Protein AF-0000000067987796 (afdb_homodimer)

Foldseek 3Di:
DVVPDPVVVVVVVVVVVVCCVVVVVVVVVVVVVLVVQLVLQLLLVLVVLVCLCPFLNVVVVCVVVVQDDDVVCLSPPLSSLQSNLVSVVVVLLVVLVVLQVVLVVVLCVLPVVLVVVLVCLLVVLLVVLCVLCVVLLVLLLVLVVLVSVLVVLVVVCVVCVPVCVVVVCVVVSVVVSVVSVVSNVVSVVVNVVSVVVLCVSLVVSVVVLQCVLCVVCVVCVVVPNDDPVSSVSNSVSSVSNSCSSCVCSVCVNVVSNNVSSVVSVVSSVVSSCVSQVPDDPPPPFWEAEAEAEQPPPPPPPPDPDDPPPPFTWFKWWAQWWAADPVGHTLFGGDTDIAGFLFAEEEEEDPPSCPVVVLCVQQVNGIGGHTYMYGYAHPDPPPDDDDPPPPDPPPPPPVDRPDDRSPRCPARRLEAEAAQFDDADQFFLQCLLQPPNDDPPPPPPPDDPPPPSVVVVPPPPPPVSVDDDDDPVLLCVLCVLLPNNVVCVVANGGHGDPCVVVDDRQRSLSSSLSNCLVSLGQEYEEENSCVVPDPVSVVSSLVSNVVSRHHYYYYDHDPSCLLSHQKYKYAYHDDPPDSDGRIDMDTGVNNVVVVD/DVVPPPVVVVVVVVVVVVCCVVVVVVVVVVVVVLVVQLVLQLLLVLVVLVCLCPFLNVVVVCVVVVQDDDVVCLSPPLSSLQSNLVSVVVVLLVVLVVLQVVLVVVLCVLPVVLVVVLVCLLVVLLVVLCVLCVVLLVLLLVLVVLVSVLVVLVVVCVVCVPVCVVVVCVVVSVVVSVVSVVSNVVSVVVNVVSVVVLCVSLVVSVVVLQCVLCVVCVVCVVVPNDDPVSSVSNSVSSVSNSCSSCVCSVCVNVVSNNVSSVVSVVSSVVSSCVSQVPDDPPPPFWEAEAEAEQPPPPPPPPDPDDPPPPFTWFKWWAQWWAADPVGHTLFGGDTDIDGFLFAEEEEEDPPSCPVVVLCVQQVNGIGGHTYMYGHAHPDPPPDDDDPPPDDPPPPPPVPRCPPGSDRCPARRLEAEAAQFDDADQFFQQCLLQPPNDDPPPPPPPDDPPPPSVVVVPPPPPCVSVDDDDDPVLLCVLCVLLPNNVVCVVANGGHGDPCVVVDDRQRSLSSSLSNCLVSLGQEYEEENSCVVPDPVSVVSSLVSNVVSSHHYYYYDHDPSCLLSHQKYKYAYHDDPPDSDGRIDMDTGVNNVVVVD

Radius of gyration: 37.48 Å; Cα contacts (8 Å, |Δi|>4): 1537; chains: 2; bounding box: 110×123×86 Å

pLDDT: mean 78.84, std 18.16, range [24.97, 96.38]

Structure (mmCIF, N/CA/C/O backbone):
data_AF-0000000067987796-model_v1
#
loop_
_entity.id
_entity.type
_entity.pdbx_description
1 polymer 'Variant 2, Canalicular multispecific organic anion transporter 1'
#
loop_
_atom_site.group_PDB
_atom_site.id
_atom_site.type_symbol
_atom_site.label_atom_id
_atom_site.label_alt_id
_atom_site.label_comp_id
_atom_site.label_asym_id
_atom_site.label_entity_id
_atom_site.label_seq_id
_atom_site.pdbx_PDB_ins_code
_atom_site.Cartn_x
_atom_site.Cartn_y
_atom_site.Cartn_z
_atom_site.occupancy
_atom_site.B_iso_or_equiv
_atom_site.auth_seq_id
_atom_site.auth_comp_id
_atom_site.auth_asym_id
_atom_site.auth_atom_id
_atom_site.pdbx_PDB_model_num
ATOM 1 N N . MET A 1 1 ? -7.125 -53.688 -30.578 1 60.34 1 MET A N 1
ATOM 2 C CA . MET A 1 1 ? -5.973 -53.438 -31.438 1 60.34 1 MET A CA 1
ATOM 3 C C . MET A 1 1 ? -5.125 -54.688 -31.609 1 60.34 1 MET A C 1
ATOM 5 O O . MET A 1 1 ? -4.707 -55.031 -32.719 1 60.34 1 MET A O 1
ATOM 9 N N . GLN A 1 2 ? -5.016 -55.375 -30.406 1 59.06 2 GLN A N 1
ATOM 10 C CA . GLN A 1 2 ? -4.184 -56.594 -30.5 1 59.06 2 GLN A CA 1
ATOM 11 C C . GLN A 1 2 ? -4.836 -57.656 -31.375 1 59.06 2 GLN A C 1
ATOM 13 O O . GLN A 1 2 ? -4.156 -58.312 -32.156 1 59.06 2 GLN A O 1
ATOM 18 N N . ASP A 1 3 ? -6.117 -57.719 -31.219 1 63.31 3 ASP A N 1
ATOM 19 C CA . ASP A 1 3 ? -6.82 -58.781 -31.953 1 63.31 3 ASP A CA 1
ATOM 20 C C . ASP A 1 3 ? -7.172 -58.344 -33.375 1 63.31 3 ASP A C 1
ATOM 22 O O . ASP A 1 3 ? -7.766 -59.094 -34.125 1 63.31 3 ASP A O 1
ATOM 26 N N . LYS A 1 4 ? -6.801 -57.156 -33.812 1 68.44 4 LYS A N 1
ATOM 27 C CA . LYS A 1 4 ? -7 -56.625 -35.156 1 68.44 4 LYS A CA 1
ATOM 28 C C . LYS A 1 4 ? -8.484 -56.594 -35.531 1 68.44 4 LYS A C 1
ATOM 30 O O . LYS A 1 4 ? -8.859 -56.969 -36.656 1 68.44 4 LYS A O 1
ATOM 35 N N . ASP A 1 5 ? -9.273 -56.375 -34.531 1 76.31 5 ASP A N 1
ATOM 36 C CA . ASP A 1 5 ? -10.703 -56.25 -34.781 1 76.31 5 ASP A CA 1
ATOM 37 C C . ASP A 1 5 ? -11.07 -54.781 -35.062 1 76.31 5 ASP A C 1
ATOM 39 O O . ASP A 1 5 ? -11.188 -53.969 -34.125 1 76.31 5 ASP A O 1
ATOM 43 N N . GLN A 1 6 ? -11.289 -54.531 -36.344 1 80.62 6 GLN A N 1
ATOM 44 C CA . GLN A 1 6 ? -11.531 -53.156 -36.812 1 80.62 6 GLN A CA 1
ATOM 45 C C . GLN A 1 6 ? -12.875 -52.625 -36.281 1 80.62 6 GLN A C 1
ATOM 47 O O . GLN A 1 6 ? -12.992 -51.469 -35.906 1 80.62 6 GLN A O 1
ATOM 52 N N . GLU A 1 7 ? -13.844 -53.469 -36.281 1 81.44 7 GLU A N 1
ATOM 53 C CA . GLU A 1 7 ? -15.172 -53.031 -35.875 1 81.44 7 GLU A CA 1
ATOM 54 C C . GLU A 1 7 ? -15.188 -52.688 -34.375 1 81.44 7 GLU A C 1
ATOM 56 O O . GLU A 1 7 ? -15.789 -51.688 -33.969 1 81.44 7 GLU A O 1
ATOM 61 N N . GLN A 1 8 ? -14.484 -53.438 -33.656 1 82.88 8 GLN A N 1
ATOM 62 C CA . GLN A 1 8 ? -14.422 -53.156 -32.219 1 82.88 8 GLN A CA 1
ATOM 63 C C . GLN A 1 8 ? -13.609 -51.906 -31.922 1 82.88 8 GLN A C 1
ATOM 65 O O . GLN A 1 8 ? -13.914 -51.156 -30.984 1 82.88 8 GLN A O 1
ATOM 70 N N . PHE A 1 9 ? -12.711 -51.625 -32.781 1 82.94 9 PHE A N 1
ATOM 71 C CA . PHE A 1 9 ? -11.898 -50.438 -32.625 1 82.94 9 PHE A CA 1
ATOM 72 C C . PHE A 1 9 ? -12.734 -49.188 -32.844 1 82.94 9 PHE A C 1
ATOM 74 O O . PHE A 1 9 ? -12.641 -48.219 -32.094 1 82.94 9 PHE A O 1
ATOM 81 N N . THR A 1 10 ? -13.5 -49.219 -33.906 1 82.75 10 THR A N 1
ATOM 82 C CA . THR A 1 10 ? -14.32 -48.062 -34.219 1 82.75 10 THR A CA 1
ATOM 83 C C . THR A 1 10 ? -15.375 -47.844 -33.156 1 82.75 10 THR A C 1
ATOM 85 O O . THR A 1 10 ? -15.664 -46.688 -32.812 1 82.75 10 THR A O 1
ATOM 88 N N . LYS A 1 11 ? -15.859 -48.938 -32.625 1 85.56 11 LYS A N 1
ATOM 89 C CA . LYS A 1 11 ? -16.859 -48.812 -31.562 1 85.56 11 LYS A CA 1
ATOM 90 C C . LYS A 1 11 ? -16.25 -48.219 -30.297 1 85.56 11 LYS A C 1
ATOM 92 O O . LYS A 1 11 ? -16.844 -47.375 -29.641 1 85.56 11 LYS A O 1
ATOM 97 N N . GLN A 1 12 ? -15.094 -48.656 -29.984 1 83.69 12 GLN A N 1
ATOM 98 C CA . GLN A 1 12 ? -14.422 -48.156 -28.797 1 83.69 12 GLN A CA 1
ATOM 99 C C . GLN A 1 12 ? -14.016 -46.688 -28.953 1 83.69 12 GLN A C 1
ATOM 101 O O . GLN A 1 12 ? -14.055 -45.906 -28 1 83.69 12 GLN A O 1
ATOM 106 N N . LEU A 1 13 ? -13.664 -46.375 -30.125 1 84.56 13 LEU A N 1
ATOM 107 C CA . LEU A 1 13 ? -13.297 -45 -30.406 1 84.56 13 LEU A CA 1
ATOM 108 C C . LEU A 1 13 ? -14.492 -44.062 -30.219 1 84.56 13 LEU A C 1
ATOM 110 O O . LEU A 1 13 ? -14.352 -42.969 -29.688 1 84.56 13 LEU A O 1
ATOM 114 N N . LEU A 1 14 ? -15.617 -44.594 -30.609 1 85.12 14 LEU A N 1
ATOM 115 C CA . LEU A 1 14 ? -16.828 -43.781 -30.484 1 85.12 14 LEU A CA 1
ATOM 116 C C . LEU A 1 14 ? -17.25 -43.656 -29.016 1 85.12 14 LEU A C 1
ATOM 118 O O . LEU A 1 14 ? -17.766 -42.625 -28.594 1 85.12 14 LEU A O 1
ATOM 122 N N . TYR A 1 15 ? -17 -44.688 -28.281 1 85.44 15 TYR A N 1
ATOM 123 C CA . TYR A 1 15 ? -17.297 -44.625 -26.844 1 85.44 15 TYR A CA 1
ATOM 124 C C . TYR A 1 15 ? -16.391 -43.656 -26.125 1 85.44 15 TYR A C 1
ATOM 126 O O . TYR A 1 15 ? -16.828 -42.938 -25.234 1 85.44 15 TYR A O 1
ATOM 134 N N . TYR A 1 16 ? -15.18 -43.562 -26.531 1 84.94 16 TYR A N 1
ATOM 135 C CA . TYR A 1 16 ? -14.227 -42.656 -25.922 1 84.94 16 TYR A CA 1
ATOM 136 C C . TYR A 1 16 ? -14.586 -41.219 -26.25 1 84.94 16 TYR A C 1
ATOM 138 O O . TYR A 1 16 ? -14.531 -40.344 -25.391 1 84.94 16 TYR A O 1
ATOM 146 N N . LEU A 1 17 ? -14.969 -41 -27.5 1 85.44 17 LEU A N 1
ATOM 147 C CA . LEU A 1 17 ? -15.352 -39.656 -27.906 1 85.44 17 LEU A CA 1
ATOM 148 C C . LEU A 1 17 ? -16.609 -39.219 -27.203 1 85.44 17 LEU A C 1
ATOM 150 O O . LEU A 1 17 ? -16.734 -38.031 -26.828 1 85.44 17 LEU A O 1
ATOM 154 N N . GLY A 1 18 ? -17.562 -40.156 -27.078 1 85.81 18 GLY A N 1
ATOM 155 C CA . GLY A 1 18 ? -18.766 -39.844 -26.312 1 85.81 18 GLY A CA 1
ATOM 156 C C . GLY A 1 18 ? -18.484 -39.562 -24.844 1 85.81 18 GLY A C 1
ATOM 157 O O . GLY A 1 18 ? -19.078 -38.656 -24.266 1 85.81 18 GLY A O 1
ATOM 158 N N . GLY A 1 19 ? -17.531 -40.25 -24.234 1 87.12 19 GLY A N 1
ATOM 159 C CA . GLY A 1 19 ? -17.109 -40 -22.859 1 87.12 19 GLY A CA 1
ATOM 160 C C . GLY A 1 19 ? -16.469 -38.625 -22.688 1 87.12 19 GLY A C 1
ATOM 161 O O . GLY A 1 19 ? -16.719 -37.938 -21.703 1 87.12 19 GLY A O 1
ATOM 162 N N . PHE A 1 20 ? -15.719 -38.25 -23.672 1 86.12 20 PHE A N 1
ATOM 163 C CA . PHE A 1 20 ? -15.07 -36.938 -23.609 1 86.12 20 PHE A CA 1
ATOM 164 C C . PHE A 1 20 ? -16.094 -35.812 -23.75 1 86.12 20 PHE A C 1
ATOM 166 O O . PHE A 1 20 ? -16 -34.812 -23.062 1 86.12 20 PHE A O 1
ATOM 173 N N . ALA A 1 21 ? -17 -36.031 -24.641 1 86.88 21 ALA A N 1
ATOM 174 C CA . ALA A 1 21 ? -18.031 -35 -24.891 1 86.88 21 ALA A CA 1
ATOM 175 C C . ALA A 1 21 ? -18.875 -34.781 -23.641 1 86.88 21 ALA A C 1
ATOM 177 O O . ALA A 1 21 ? -19.297 -33.656 -23.359 1 86.88 21 ALA A O 1
ATOM 178 N N . GLY A 1 22 ? -19.109 -35.844 -22.906 1 87.25 22 GLY A N 1
ATOM 179 C CA . GLY A 1 22 ? -19.875 -35.719 -21.672 1 87.25 22 GLY A CA 1
ATOM 180 C C . GLY A 1 22 ? -19.031 -35.344 -20.484 1 87.25 22 GLY A C 1
ATOM 181 O O . GLY A 1 22 ? -19.484 -34.625 -19.594 1 87.25 22 GLY A O 1
ATOM 182 N N . GLY A 1 23 ? -17.766 -35.719 -20.453 1 89.56 23 GLY A N 1
ATOM 183 C CA . GLY A 1 23 ? -16.906 -35.469 -19.312 1 89.56 23 GLY A CA 1
ATOM 184 C C . GLY A 1 23 ? -16.312 -34.094 -19.266 1 89.56 23 GLY A C 1
ATOM 185 O O . GLY A 1 23 ? -16.203 -33.5 -18.188 1 89.56 23 GLY A O 1
ATOM 186 N N . ILE A 1 24 ? -16.031 -33.531 -20.406 1 90.19 24 ILE A N 1
ATOM 187 C CA . ILE A 1 24 ? -15.352 -32.25 -20.484 1 90.19 24 ILE A CA 1
ATOM 188 C C . ILE A 1 24 ? -16.234 -31.156 -19.859 1 90.19 24 ILE A C 1
ATOM 190 O O . ILE A 1 24 ? -15.789 -30.406 -18.984 1 90.19 24 ILE A O 1
ATOM 194 N N . PRO A 1 25 ? -17.484 -31.062 -20.234 1 91 25 PRO A N 1
ATOM 195 C CA . PRO A 1 25 ? -18.312 -30.031 -19.609 1 91 25 PRO A CA 1
ATOM 196 C C . PRO A 1 25 ? -18.438 -30.203 -18.094 1 91 25 PRO A C 1
ATOM 198 O O . PRO A 1 25 ? -18.484 -29.219 -17.359 1 91 25 PRO A O 1
ATOM 201 N N . PHE A 1 26 ? -18.359 -31.406 -17.641 1 90.81 26 PHE A N 1
ATOM 202 C CA . PHE A 1 26 ? -18.469 -31.656 -16.219 1 90.81 26 PHE A CA 1
ATOM 203 C C . PHE A 1 26 ? -17.234 -31.172 -15.477 1 90.81 26 PHE A C 1
ATOM 205 O O . PHE A 1 26 ? -17.344 -30.531 -14.43 1 90.81 26 PHE A O 1
ATOM 212 N N . PHE A 1 27 ? -16.094 -31.406 -16.016 1 88.56 27 PHE A N 1
ATOM 213 C CA . PHE A 1 27 ? -14.859 -31 -15.359 1 88.56 27 PHE A CA 1
ATOM 214 C C . PHE A 1 27 ? -14.688 -29.484 -15.406 1 88.56 27 PHE A C 1
ATOM 216 O O . PHE A 1 27 ? -14.258 -28.875 -14.43 1 88.56 27 PHE A O 1
ATOM 223 N N . VAL A 1 28 ? -15.016 -28.953 -16.547 1 91.75 28 VAL A N 1
ATOM 224 C CA . VAL A 1 28 ? -14.844 -27.516 -16.703 1 91.75 28 VAL A CA 1
ATOM 225 C C . VAL A 1 28 ? -15.828 -26.781 -15.805 1 91.75 28 VAL A C 1
ATOM 227 O O . VAL A 1 28 ? -15.453 -25.797 -15.148 1 91.75 28 VAL A O 1
ATOM 230 N N . LEU A 1 29 ? -17.016 -27.297 -15.711 1 93 29 LEU A N 1
ATOM 231 C CA . LEU A 1 29 ? -18.016 -26.641 -14.875 1 93 29 LEU A CA 1
ATOM 232 C C . LEU A 1 29 ? -17.703 -26.844 -13.398 1 93 29 LEU A C 1
ATOM 234 O O . LEU A 1 29 ? -18 -25.969 -12.578 1 93 29 LEU A O 1
ATOM 238 N N . ARG A 1 30 ? -17.125 -27.922 -13.102 1 90.44 30 ARG A N 1
ATOM 239 C CA . ARG A 1 30 ? -16.688 -28.156 -11.734 1 90.44 30 ARG A CA 1
ATOM 240 C C . ARG A 1 30 ? -15.625 -27.141 -11.32 1 90.44 30 ARG A C 1
ATOM 242 O O . ARG A 1 30 ? -15.711 -26.547 -10.234 1 90.44 30 ARG A O 1
ATOM 249 N N . ASP A 1 31 ? -14.656 -26.938 -12.164 1 90.5 31 ASP A N 1
ATOM 250 C CA . ASP A 1 31 ? -13.594 -25.984 -11.867 1 90.5 31 ASP A CA 1
ATOM 251 C C . ASP A 1 31 ? -14.133 -24.562 -11.797 1 90.5 31 ASP A C 1
ATOM 253 O O . ASP A 1 31 ? -13.727 -23.781 -10.93 1 90.5 31 ASP A O 1
ATOM 257 N N . TYR A 1 32 ? -15.008 -24.312 -12.695 1 92.62 32 TYR A N 1
ATOM 258 C CA . TYR A 1 32 ? -15.664 -23.016 -12.688 1 92.62 32 TYR A CA 1
ATOM 259 C C . TYR A 1 32 ? -16.453 -22.797 -11.406 1 92.62 32 TYR A C 1
ATOM 261 O O . TYR A 1 32 ? -16.422 -21.719 -10.812 1 92.62 32 TYR A O 1
ATOM 269 N N . ALA A 1 33 ? -17.141 -23.812 -10.969 1 93.06 33 ALA A N 1
ATOM 270 C CA . ALA A 1 33 ? -17.922 -23.734 -9.742 1 93.06 33 ALA A CA 1
ATOM 271 C C . ALA A 1 33 ? -17.031 -23.531 -8.523 1 93.06 33 ALA A C 1
ATOM 273 O O . ALA A 1 33 ? -17.359 -22.781 -7.609 1 93.06 33 ALA A O 1
ATOM 274 N N . ARG A 1 34 ? -15.93 -24.172 -8.547 1 92.25 34 ARG A N 1
ATOM 275 C CA . ARG A 1 34 ? -14.977 -24.031 -7.453 1 92.25 34 ARG A CA 1
ATOM 276 C C . ARG A 1 34 ? -14.453 -22.609 -7.375 1 92.25 34 ARG A C 1
ATOM 278 O O . ARG A 1 34 ? -14.398 -22.016 -6.293 1 92.25 34 ARG A O 1
ATOM 285 N N . GLU A 1 35 ? -14.078 -22.078 -8.5 1 92.75 35 GLU A N 1
ATOM 286 C CA . GLU A 1 35 ? -13.516 -20.734 -8.539 1 92.75 35 GLU A CA 1
ATOM 287 C C . GLU A 1 35 ? -14.562 -19.688 -8.172 1 92.75 35 GLU A C 1
ATOM 289 O O . GLU A 1 35 ? -14.258 -18.703 -7.5 1 92.75 35 GLU A O 1
ATOM 294 N N . THR A 1 36 ? -15.797 -19.938 -8.609 1 92.75 36 THR A N 1
ATOM 295 C CA . THR A 1 36 ? -16.875 -19.016 -8.281 1 92.75 36 THR A CA 1
ATOM 296 C C . THR A 1 36 ? -17.203 -19.062 -6.793 1 92.75 36 THR A C 1
ATOM 298 O O . THR A 1 36 ? -17.469 -18.031 -6.172 1 92.75 36 THR A O 1
ATOM 301 N N . LEU A 1 37 ? -17.125 -20.281 -6.262 1 93.38 37 LEU A N 1
ATOM 302 C CA . LEU A 1 37 ? -17.359 -20.406 -4.828 1 93.38 37 LEU A CA 1
ATOM 303 C C . LEU A 1 37 ? -16.25 -19.719 -4.031 1 93.38 37 LEU A C 1
ATOM 305 O O . LEU A 1 37 ? -16.531 -19.109 -2.996 1 93.38 37 LEU A O 1
ATOM 309 N N . SER A 1 38 ? -15.047 -19.875 -4.508 1 94.06 38 SER A N 1
ATOM 310 C CA . SER A 1 38 ? -13.93 -19.188 -3.859 1 94.06 38 SER A CA 1
ATOM 311 C C . SER A 1 38 ? -14.102 -17.672 -3.889 1 94.06 38 SER A C 1
ATOM 313 O O . SER A 1 38 ? -13.812 -17 -2.904 1 94.06 38 SER A O 1
ATOM 315 N N . LEU A 1 39 ? -14.57 -17.219 -4.992 1 92.25 39 LEU A N 1
ATOM 316 C CA . LEU A 1 39 ? -14.789 -15.781 -5.152 1 92.25 39 LEU A CA 1
ATOM 317 C C . LEU A 1 39 ? -15.898 -15.289 -4.234 1 92.25 39 LEU A C 1
ATOM 319 O O . LEU A 1 39 ? -15.781 -14.227 -3.623 1 92.25 39 LEU A O 1
ATOM 323 N N . ARG A 1 40 ? -16.969 -16.031 -4.152 1 91.94 40 ARG A N 1
ATOM 324 C CA . ARG A 1 40 ? -18.078 -15.664 -3.273 1 91.94 40 ARG A CA 1
ATOM 325 C C . ARG A 1 40 ? -17.656 -15.719 -1.81 1 91.94 40 ARG A C 1
ATOM 327 O O . ARG A 1 40 ? -18.078 -14.875 -1.01 1 91.94 40 ARG A O 1
ATOM 334 N N . TRP A 1 41 ? -16.891 -16.703 -1.521 1 93.62 41 TRP A N 1
ATOM 335 C CA . TRP A 1 41 ? -16.375 -16.812 -0.162 1 93.62 41 TRP A CA 1
ATOM 336 C C . TRP A 1 41 ? -15.461 -15.633 0.167 1 93.62 41 TRP A C 1
ATOM 338 O O . TRP A 1 41 ? -15.516 -15.086 1.27 1 93.62 41 TRP A O 1
ATOM 348 N N . ARG A 1 42 ? -14.641 -15.289 -0.765 1 93.19 42 ARG A N 1
ATOM 349 C CA . ARG A 1 42 ? -13.766 -14.133 -0.582 1 93.19 42 ARG A CA 1
ATOM 350 C C . ARG A 1 42 ? -14.586 -12.867 -0.339 1 93.19 42 ARG A C 1
ATOM 352 O O . ARG A 1 42 ? -14.234 -12.047 0.516 1 93.19 42 ARG A O 1
ATOM 359 N N . SER A 1 43 ? -15.594 -12.719 -1.119 1 92.19 43 SER A N 1
ATOM 360 C CA . SER A 1 43 ? -16.438 -11.531 -0.99 1 92.19 43 SER A CA 1
ATOM 361 C C . SER A 1 43 ? -17.078 -11.453 0.392 1 92.19 43 SER A C 1
ATOM 363 O O . SER A 1 43 ? -17.125 -10.383 1.002 1 92.19 43 SER A O 1
ATOM 365 N N . TRP A 1 44 ? -17.516 -12.547 0.855 1 91.75 44 TRP A N 1
ATOM 366 C CA . TRP A 1 44 ? -18.141 -12.586 2.176 1 91.75 44 TRP A CA 1
ATOM 367 C C . TRP A 1 44 ? -17.109 -12.297 3.266 1 91.75 44 TRP A C 1
ATOM 369 O O . TRP A 1 44 ? -17.375 -11.516 4.184 1 91.75 44 TRP A O 1
ATOM 379 N N . MET A 1 45 ? -15.984 -12.883 3.156 1 93.31 45 MET A N 1
ATOM 380 C CA . MET A 1 45 ? -14.961 -12.719 4.18 1 93.31 45 MET A CA 1
ATOM 381 C C . MET A 1 45 ? -14.406 -11.297 4.168 1 93.31 45 MET A C 1
ATOM 383 O O . MET A 1 45 ? -14.086 -10.742 5.223 1 93.31 45 MET A O 1
ATOM 387 N N . THR A 1 46 ? -14.234 -10.789 2.996 1 93.31 46 THR A N 1
ATOM 388 C CA . THR A 1 46 ? -13.711 -9.43 2.887 1 93.31 46 THR A CA 1
ATOM 389 C C . THR A 1 46 ? -14.672 -8.43 3.539 1 93.31 46 THR A C 1
ATOM 391 O O . THR A 1 46 ? -14.242 -7.551 4.285 1 93.31 46 THR A O 1
ATOM 394 N N . ARG A 1 47 ? -15.914 -8.555 3.291 1 91.5 47 ARG A N 1
ATOM 395 C CA . ARG A 1 47 ? -16.906 -7.684 3.924 1 91.5 47 ARG A CA 1
ATOM 396 C C . ARG A 1 47 ? -16.906 -7.867 5.438 1 91.5 47 ARG A C 1
ATOM 398 O O . ARG A 1 47 ? -16.969 -6.891 6.188 1 91.5 47 ARG A O 1
ATOM 405 N N . TYR A 1 48 ? -16.812 -9.078 5.805 1 91.94 48 TYR A N 1
ATOM 406 C CA . TYR A 1 48 ? -16.812 -9.414 7.223 1 91.94 48 TYR A CA 1
ATOM 407 C C . TYR A 1 48 ? -15.633 -8.773 7.945 1 91.94 48 TYR A C 1
ATOM 409 O O . TYR A 1 48 ? -15.805 -8.172 9.008 1 91.94 48 TYR A O 1
ATOM 417 N N . TYR A 1 49 ? -14.477 -8.844 7.395 1 93.19 49 TYR A N 1
ATOM 418 C CA . TYR A 1 49 ? -13.281 -8.297 8.023 1 93.19 49 TYR A CA 1
ATOM 419 C C . TYR A 1 49 ? -13.25 -6.781 7.926 1 93.19 49 TYR A C 1
ATOM 421 O O . TYR A 1 49 ? -12.797 -6.098 8.844 1 93.19 49 TYR A O 1
ATOM 429 N N . MET A 1 50 ? -13.734 -6.266 6.855 1 92.12 50 MET A N 1
ATOM 430 C CA . MET A 1 50 ? -13.781 -4.816 6.695 1 92.12 50 MET A CA 1
ATOM 431 C C . MET A 1 50 ? -14.727 -4.188 7.711 1 92.12 50 MET A C 1
ATOM 433 O O . MET A 1 50 ? -14.422 -3.141 8.289 1 92.12 50 MET A O 1
ATOM 437 N N . ASP A 1 51 ? -15.82 -4.812 7.875 1 90.31 51 ASP A N 1
ATOM 438 C CA . ASP A 1 51 ? -16.797 -4.332 8.852 1 90.31 51 ASP A CA 1
ATOM 439 C C . ASP A 1 51 ? -16.188 -4.309 10.258 1 90.31 51 ASP A C 1
ATOM 441 O O . ASP A 1 51 ? -16.328 -3.322 10.984 1 90.31 51 ASP A O 1
ATOM 445 N N . ARG A 1 52 ? -15.523 -5.32 10.57 1 90.12 52 ARG A N 1
ATOM 446 C CA . ARG A 1 52 ? -14.906 -5.422 11.891 1 90.12 52 ARG A CA 1
ATOM 447 C C . ARG A 1 52 ? -13.727 -4.469 12.016 1 90.12 52 ARG A C 1
ATOM 449 O O . ARG A 1 52 ? -13.461 -3.943 13.102 1 90.12 52 ARG A O 1
ATOM 456 N N . TYR A 1 53 ? -13.039 -4.281 10.953 1 92.06 53 TYR A N 1
ATOM 457 C CA . TYR A 1 53 ? -11.883 -3.398 10.93 1 92.06 53 TYR A CA 1
ATOM 458 C C . TYR A 1 53 ? -12.297 -1.947 11.141 1 92.06 53 TYR A C 1
ATOM 460 O O . TYR A 1 53 ? -11.594 -1.19 11.82 1 92.06 53 TYR A O 1
ATOM 468 N N . LEU A 1 54 ? -13.469 -1.552 10.594 1 90.31 54 LEU A N 1
ATOM 469 C CA . LEU A 1 54 ? -13.898 -0.161 10.656 1 90.31 54 LEU A CA 1
ATOM 470 C C . LEU A 1 54 ? -14.82 0.067 11.852 1 90.31 54 LEU A C 1
ATOM 472 O O . LEU A 1 54 ? -14.93 1.19 12.352 1 90.31 54 LEU A O 1
ATOM 476 N N . LYS A 1 55 ? -15.297 -0.99 12.297 1 86.12 55 LYS A N 1
ATOM 477 C CA . LYS A 1 55 ? -16.234 -0.871 13.406 1 86.12 55 LYS A CA 1
ATOM 478 C C . LYS A 1 55 ? -15.531 -0.434 14.68 1 86.12 55 LYS A C 1
ATOM 480 O O . LYS A 1 55 ? -14.391 -0.84 14.938 1 86.12 55 LYS A O 1
ATOM 485 N N . ASN A 1 56 ? -16.094 0.412 15.414 1 80.56 56 ASN A N 1
ATOM 486 C CA . ASN A 1 56 ? -15.633 0.886 16.719 1 80.56 56 ASN A CA 1
ATOM 487 C C . ASN A 1 56 ? -14.242 1.504 16.625 1 80.56 56 ASN A C 1
ATOM 489 O O . ASN A 1 56 ? -13.422 1.324 17.516 1 80.56 56 ASN A O 1
ATOM 493 N N . GLN A 1 57 ? -13.945 2.01 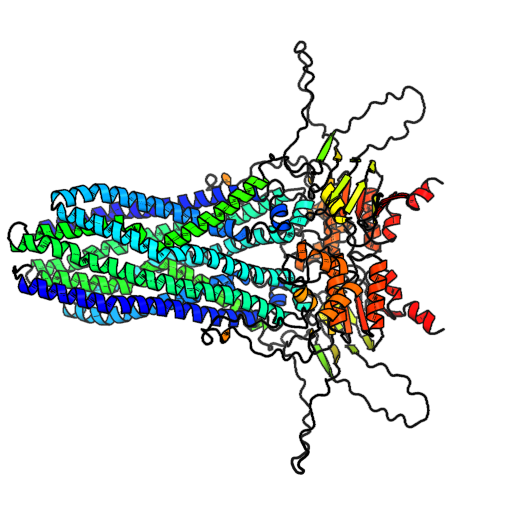15.516 1 84.69 57 GLN A N 1
ATOM 494 C CA . GLN A 1 57 ? -12.695 2.727 15.289 1 84.69 57 GLN A CA 1
ATOM 495 C C . GLN A 1 57 ? -11.492 1.825 15.547 1 84.69 57 GLN A C 1
ATOM 497 O O . GLN A 1 57 ? -10.477 2.277 16.078 1 84.69 57 GLN A O 1
ATOM 502 N N . THR A 1 58 ? -11.641 0.614 15.281 1 86.25 58 THR A N 1
ATOM 503 C CA . THR A 1 58 ? -10.562 -0.351 15.477 1 86.25 58 THR A CA 1
ATOM 504 C C . THR A 1 58 ? -9.375 -0.013 14.578 1 86.25 58 THR A C 1
ATOM 506 O O . THR A 1 58 ? -8.227 -0.218 14.969 1 86.25 58 THR A O 1
ATOM 509 N N . PHE A 1 59 ? -9.664 0.48 13.391 1 88.5 59 PHE A N 1
ATOM 510 C CA . PHE A 1 59 ? -8.594 0.847 12.469 1 88.5 59 PHE A CA 1
ATOM 511 C C . PHE A 1 59 ? -7.684 1.894 13.094 1 88.5 59 PHE A C 1
ATOM 513 O O . PHE A 1 59 ? -6.465 1.861 12.898 1 88.5 59 PHE A O 1
ATOM 520 N N . TYR A 1 60 ? -8.266 2.781 13.875 1 86.19 60 TYR A N 1
ATOM 521 C CA . TYR A 1 60 ? -7.488 3.816 14.547 1 86.19 60 TYR A CA 1
ATOM 522 C C . TYR A 1 60 ? -6.66 3.223 15.68 1 86.19 60 TYR A C 1
ATOM 524 O O . TYR A 1 60 ? -5.484 3.551 15.836 1 86.19 60 TYR A O 1
ATOM 532 N N . LYS A 1 61 ? -7.273 2.373 16.438 1 82.19 61 LYS A N 1
ATOM 533 C CA . LYS A 1 61 ? -6.586 1.735 17.547 1 82.19 61 LYS A CA 1
ATOM 534 C C . LYS A 1 61 ? -5.406 0.898 17.062 1 82.19 61 LYS A C 1
ATOM 536 O O . LYS A 1 61 ? -4.336 0.911 17.672 1 82.19 61 LYS A O 1
ATOM 541 N N . LEU A 1 62 ? -5.641 0.226 16.016 1 83.56 62 LEU A N 1
ATOM 542 C CA . LEU A 1 62 ? -4.598 -0.629 15.453 1 83.56 62 LEU A CA 1
ATOM 543 C C . LEU A 1 62 ? -3.422 0.202 14.953 1 83.56 62 LEU A C 1
ATOM 545 O O . LEU A 1 62 ? -2.266 -0.197 15.102 1 83.56 62 LEU A O 1
ATOM 549 N N . GLN A 1 63 ? -3.725 1.271 14.391 1 77.56 63 GLN A N 1
ATOM 550 C CA . GLN A 1 63 ? -2.68 2.119 13.828 1 77.56 63 GLN A CA 1
ATOM 551 C C . GLN A 1 63 ? -1.914 2.854 14.922 1 77.56 63 GLN A C 1
ATOM 553 O O . GLN A 1 63 ? -0.692 2.994 14.844 1 77.56 63 GLN A O 1
ATOM 558 N N . SER A 1 64 ? -2.666 3.35 15.93 1 73.25 64 SER A N 1
ATOM 559 C CA . SER A 1 64 ? -2.062 4.137 17 1 73.25 64 SER A CA 1
ATOM 560 C C . SER A 1 64 ? -1.146 3.281 17.875 1 73.25 64 SER A C 1
ATOM 562 O O . SER A 1 64 ? -0.091 3.74 18.312 1 73.25 64 SER A O 1
ATOM 564 N N . GLN A 1 65 ? -1.491 1.983 17.984 1 68.69 65 GLN A N 1
ATOM 565 C CA . GLN A 1 65 ? -0.717 1.114 18.859 1 68.69 65 GLN A CA 1
ATOM 566 C C . GLN A 1 65 ? 0.211 0.206 18.062 1 68.69 65 GLN A C 1
ATOM 568 O O . GLN A 1 65 ? 0.991 -0.556 18.641 1 68.69 65 GLN A O 1
ATOM 573 N N . SER A 1 66 ? 0.251 0.426 16.734 1 65.44 66 SER A N 1
ATOM 574 C CA . SER A 1 66 ? 1.098 -0.369 15.844 1 65.44 66 SER A CA 1
ATOM 575 C C . SER A 1 66 ? 1.025 -1.852 16.203 1 65.44 66 SER A C 1
ATOM 577 O O . SER A 1 66 ? 2.057 -2.514 16.328 1 65.44 66 SER A O 1
ATOM 579 N N . ILE A 1 67 ? -0.094 -2.32 16.406 1 64.44 67 ILE A N 1
ATOM 580 C CA . ILE A 1 67 ? -0.3 -3.689 16.859 1 64.44 67 ILE A CA 1
ATOM 581 C C . ILE A 1 67 ? -0.08 -4.664 15.703 1 64.44 67 ILE A C 1
ATOM 583 O O . ILE A 1 67 ? 0.559 -5.703 15.875 1 64.44 67 ILE A O 1
ATOM 587 N N . ILE A 1 68 ? -0.594 -4.246 14.547 1 73.12 68 ILE A N 1
ATOM 588 C CA . ILE A 1 68 ? -0.523 -5.141 13.391 1 73.12 68 ILE A CA 1
ATOM 589 C C . ILE A 1 68 ? 0.14 -4.418 12.219 1 73.12 68 ILE A C 1
ATOM 591 O O . ILE A 1 68 ? -0.103 -3.23 12 1 73.12 68 ILE A O 1
ATOM 595 N N . ASP A 1 69 ? 0.919 -5.309 11.688 1 74.88 69 ASP A N 1
ATOM 596 C CA . ASP A 1 69 ? 1.606 -4.75 10.523 1 74.88 69 ASP A CA 1
ATOM 597 C C . ASP A 1 69 ? 0.811 -4.996 9.242 1 74.88 69 ASP A C 1
ATOM 599 O O . ASP A 1 69 ? 0.285 -6.09 9.031 1 74.88 69 ASP A O 1
ATOM 603 N N . ASN A 1 70 ? 0.515 -4.117 8.484 1 78.69 70 ASN A N 1
ATOM 604 C CA . ASN A 1 70 ? 0 -4.141 7.121 1 78.69 70 ASN A CA 1
ATOM 605 C C . ASN A 1 70 ? -1.385 -4.777 7.055 1 78.69 70 ASN A C 1
ATOM 607 O O . ASN A 1 70 ? -1.586 -5.766 6.344 1 78.69 70 ASN A O 1
ATOM 611 N N . PRO A 1 71 ? -2.375 -4.371 7.727 1 86.81 71 PRO A N 1
ATOM 612 C CA . PRO A 1 71 ? -3.738 -4.902 7.652 1 86.81 71 PRO A CA 1
ATOM 613 C C . PRO A 1 71 ? -4.301 -4.891 6.23 1 86.81 71 PRO A C 1
ATOM 615 O O . PRO A 1 71 ? -5.121 -5.742 5.879 1 86.81 71 PRO A O 1
ATOM 618 N N . ASP A 1 72 ? -3.828 -3.992 5.387 1 86.25 72 ASP A N 1
ATOM 619 C CA . ASP A 1 72 ? -4.297 -3.891 4.008 1 86.25 72 ASP A CA 1
ATOM 620 C C . ASP A 1 72 ? -3.936 -5.141 3.213 1 86.25 72 ASP A C 1
ATOM 622 O O . ASP A 1 72 ? -4.762 -5.668 2.467 1 86.25 72 ASP A O 1
ATOM 626 N N . GLN A 1 73 ? -2.773 -5.609 3.469 1 84.75 73 GLN A N 1
ATOM 627 C CA . GLN A 1 73 ? -2.336 -6.824 2.783 1 84.75 73 GLN A CA 1
ATOM 628 C C . GLN A 1 73 ? -3.137 -8.039 3.248 1 84.75 73 GLN A C 1
ATOM 630 O O . GLN A 1 73 ? -3.461 -8.914 2.447 1 84.75 73 GLN A O 1
ATOM 635 N N . ARG A 1 74 ? -3.432 -8.117 4.465 1 88.94 74 ARG A N 1
ATOM 636 C CA . ARG A 1 74 ? -4.172 -9.25 5.004 1 88.94 74 ARG A CA 1
ATOM 637 C C . ARG A 1 74 ? -5.594 -9.289 4.457 1 88.94 74 ARG A C 1
ATOM 639 O O . ARG A 1 74 ? -6.086 -10.352 4.07 1 88.94 74 ARG A O 1
ATOM 646 N N . ILE A 1 75 ? -6.176 -8.141 4.293 1 91.19 75 ILE A N 1
ATOM 647 C CA . ILE A 1 75 ? -7.555 -8.055 3.822 1 91.19 75 ILE A CA 1
ATOM 648 C C . ILE A 1 75 ? -7.602 -8.312 2.318 1 91.19 75 ILE A C 1
ATOM 650 O O . ILE A 1 75 ? -8.516 -8.984 1.826 1 91.19 75 ILE A O 1
ATOM 654 N N . VAL A 1 76 ? -6.57 -7.832 1.625 1 88.5 76 VAL A N 1
ATOM 655 C CA . VAL A 1 76 ? -6.625 -7.914 0.169 1 88.5 76 VAL A CA 1
ATOM 656 C C . VAL A 1 76 ? -6.016 -9.234 -0.3 1 88.5 76 VAL A C 1
ATOM 658 O O . VAL A 1 76 ? -6.691 -10.047 -0.932 1 88.5 76 VAL A O 1
ATOM 661 N N . ASP A 1 77 ? -4.836 -9.539 0.134 1 87.94 77 ASP A N 1
ATOM 662 C CA . ASP A 1 77 ? -4.082 -10.648 -0.447 1 87.94 77 ASP A CA 1
ATOM 663 C C . ASP A 1 77 ? -4.305 -11.938 0.344 1 87.94 77 ASP A C 1
ATOM 665 O O . ASP A 1 77 ? -4.539 -12.992 -0.24 1 87.94 77 ASP A O 1
ATOM 669 N N . ASP A 1 78 ? -4.262 -11.875 1.624 1 90.12 78 ASP A N 1
ATOM 670 C CA . ASP A 1 78 ? -4.328 -13.086 2.434 1 90.12 78 ASP A CA 1
ATOM 671 C C . ASP A 1 78 ? -5.715 -13.727 2.352 1 90.12 78 ASP A C 1
ATOM 673 O O . ASP A 1 78 ? -5.836 -14.953 2.266 1 90.12 78 ASP A O 1
ATOM 677 N N . LEU A 1 79 ? -6.727 -12.891 2.398 1 93.25 79 LEU A N 1
ATOM 678 C CA . LEU A 1 79 ? -8.07 -13.445 2.324 1 93.25 79 LEU A CA 1
ATOM 679 C C . LEU A 1 79 ? -8.312 -14.109 0.973 1 93.25 79 LEU A C 1
ATOM 681 O O . LEU A 1 79 ? -8.938 -15.164 0.9 1 93.25 79 LEU A O 1
ATOM 685 N N . SER A 1 80 ? -7.809 -13.469 -0.037 1 91.88 80 SER A N 1
ATOM 686 C CA . SER A 1 80 ? -7.934 -14.047 -1.372 1 91.88 80 SER A CA 1
ATOM 687 C C . SER A 1 80 ? -7.184 -15.367 -1.479 1 91.88 80 SER A C 1
ATOM 689 O O . SER A 1 80 ? -7.727 -16.359 -1.973 1 91.88 80 SER A O 1
ATOM 691 N N . SER A 1 81 ? -6.027 -15.359 -0.997 1 91 81 SER A N 1
ATOM 692 C CA . SER A 1 81 ? -5.211 -16.578 -1.029 1 91 81 SER A CA 1
ATOM 693 C C . SER A 1 81 ? -5.812 -17.672 -0.153 1 91 81 SER A C 1
ATOM 695 O O . SER A 1 81 ? -5.758 -18.844 -0.5 1 91 81 SER A O 1
ATOM 697 N N . PHE A 1 82 ? -6.383 -17.312 0.957 1 94.12 82 PHE A N 1
ATOM 698 C CA . PHE A 1 82 ? -6.969 -18.266 1.892 1 94.12 82 PHE A CA 1
ATOM 699 C C . PHE A 1 82 ? -8.156 -18.984 1.261 1 94.12 82 PHE A C 1
ATOM 701 O O . PHE A 1 82 ? -8.219 -20.219 1.267 1 94.12 82 PHE A O 1
ATOM 708 N N . THR A 1 83 ? -9.062 -18.25 0.737 1 93.19 83 THR A N 1
ATOM 709 C CA . THR A 1 83 ? -10.289 -18.844 0.203 1 93.19 83 THR A CA 1
ATOM 710 C C . THR A 1 83 ? -9.984 -19.703 -1.017 1 93.19 83 THR A C 1
ATOM 712 O O . THR A 1 83 ? -10.523 -20.812 -1.155 1 93.19 83 THR A O 1
ATOM 715 N N . GLY A 1 84 ? -9.062 -19.234 -1.828 1 91.62 84 GLY A N 1
ATOM 716 C CA . GLY A 1 84 ? -8.688 -20.016 -3 1 91.62 84 GLY A CA 1
ATOM 717 C C . GLY A 1 84 ? -7.941 -21.281 -2.654 1 91.62 84 GLY A C 1
ATOM 718 O O . GLY A 1 84 ? -8.305 -22.375 -3.123 1 91.62 84 GLY A O 1
ATOM 719 N N . THR A 1 85 ? -7.02 -21.188 -1.804 1 90.88 85 THR A N 1
ATOM 720 C CA . THR A 1 85 ? -6.184 -22.328 -1.449 1 90.88 85 THR A CA 1
ATOM 721 C C . THR A 1 85 ? -6.949 -23.312 -0.564 1 90.88 85 THR A C 1
ATOM 723 O O . THR A 1 85 ? -6.82 -24.531 -0.718 1 90.88 85 THR A O 1
ATOM 726 N N . ALA A 1 86 ? -7.727 -22.766 0.343 1 92.25 86 ALA A N 1
ATOM 727 C CA . ALA A 1 86 ? -8.508 -23.641 1.227 1 92.25 86 ALA A CA 1
ATOM 728 C C . ALA A 1 86 ? -9.469 -24.5 0.43 1 92.25 86 ALA A C 1
ATOM 730 O O . ALA A 1 86 ? -9.578 -25.703 0.675 1 92.25 86 ALA A O 1
ATOM 731 N N . LEU A 1 87 ? -10.125 -23.922 -0.498 1 91.88 87 LEU A N 1
ATOM 732 C CA . LEU A 1 87 ? -11.086 -24.672 -1.295 1 91.88 87 LEU A CA 1
ATOM 733 C C . LEU A 1 87 ? -10.383 -25.656 -2.213 1 91.88 87 LEU A C 1
ATOM 735 O O . LEU A 1 87 ? -10.828 -26.797 -2.371 1 91.88 87 LEU A O 1
ATOM 739 N N . SER A 1 88 ? -9.273 -25.219 -2.801 1 89.56 88 SER A N 1
ATOM 740 C CA . SER A 1 88 ? -8.508 -26.109 -3.674 1 89.56 88 SER A CA 1
ATOM 741 C C . SER A 1 88 ? -7.961 -27.312 -2.904 1 89.56 88 SER A C 1
ATOM 743 O O . SER A 1 88 ? -8.055 -28.438 -3.371 1 89.56 88 SER A O 1
ATOM 745 N N . PHE A 1 89 ? -7.5 -27.062 -1.734 1 87.69 89 PHE A N 1
ATOM 746 C CA . PHE A 1 89 ? -6.949 -28.141 -0.912 1 87.69 89 PHE A CA 1
ATOM 747 C C . PHE A 1 89 ? -8.062 -29.062 -0.406 1 87.69 89 PHE A C 1
ATOM 749 O O . PHE A 1 89 ? -7.867 -30.266 -0.288 1 87.69 89 PHE A O 1
ATOM 756 N N . SER A 1 90 ? -9.195 -28.484 -0.037 1 89.69 90 SER A N 1
ATOM 757 C CA . SER A 1 90 ? -10.32 -29.297 0.424 1 89.69 90 SER A CA 1
ATOM 758 C C . SER A 1 90 ? -10.797 -30.25 -0.664 1 89.69 90 SER A C 1
ATOM 760 O O . SER A 1 90 ? -11.062 -31.422 -0.391 1 89.69 90 SER A O 1
ATOM 762 N N . LEU A 1 91 ? -10.805 -29.734 -1.816 1 87.31 91 LEU A N 1
ATOM 763 C CA . LEU A 1 91 ? -11.227 -30.578 -2.928 1 87.31 91 LEU A CA 1
ATOM 764 C C . LEU A 1 91 ? -10.172 -31.625 -3.25 1 87.31 91 LEU A C 1
ATOM 766 O O . LEU A 1 91 ? -10.5 -32.781 -3.588 1 87.31 91 LEU A O 1
ATOM 770 N N . THR A 1 92 ? -8.977 -31.234 -3.154 1 85.81 92 THR A N 1
ATOM 771 C CA . THR A 1 92 ? -7.887 -32.188 -3.4 1 85.81 92 THR A CA 1
ATOM 772 C C . THR A 1 92 ? -7.898 -33.312 -2.367 1 85.81 92 THR A C 1
ATOM 774 O O . THR A 1 92 ? -7.719 -34.469 -2.715 1 85.81 92 THR A O 1
ATOM 777 N N . LEU A 1 93 ? -8.102 -32.938 -1.169 1 86.62 93 LEU A N 1
ATOM 778 C CA . LEU A 1 93 ? -8.172 -33.938 -0.096 1 86.62 93 LEU A CA 1
ATOM 779 C C . LEU A 1 93 ? -9.375 -34.844 -0.278 1 86.62 93 LEU A C 1
ATOM 781 O O . LEU A 1 93 ? -9.281 -36.062 -0.025 1 86.62 93 LEU A O 1
ATOM 785 N N . PHE A 1 94 ? -10.43 -34.219 -0.693 1 87.94 94 PHE A N 1
ATOM 786 C CA . PHE A 1 94 ? -11.641 -35 -0.938 1 87.94 94 PHE A CA 1
ATOM 787 C C . PHE A 1 94 ? -11.414 -36 -2.059 1 87.94 94 PHE A C 1
ATOM 789 O O . PHE A 1 94 ? -11.758 -37.188 -1.921 1 87.94 94 PHE A O 1
ATOM 796 N N . ASN A 1 95 ? -10.82 -35.562 -3.09 1 85.69 95 ASN A N 1
ATOM 797 C CA . ASN A 1 95 ? -10.531 -36.438 -4.215 1 85.69 95 ASN A CA 1
ATOM 798 C C . ASN A 1 95 ? -9.539 -37.531 -3.824 1 85.69 95 ASN A C 1
ATOM 800 O O . ASN A 1 95 ? -9.672 -38.688 -4.25 1 85.69 95 ASN A O 1
ATOM 804 N N . ALA A 1 96 ? -8.586 -37.188 -3.066 1 85.81 96 ALA A N 1
ATOM 805 C CA . ALA A 1 96 ? -7.594 -38.156 -2.607 1 85.81 96 ALA A CA 1
ATOM 806 C C . ALA A 1 96 ? -8.234 -39.219 -1.725 1 85.81 96 ALA A C 1
ATOM 808 O O . ALA A 1 96 ? -7.906 -40.406 -1.83 1 85.81 96 ALA A O 1
ATOM 809 N N . ALA A 1 97 ? -9.156 -38.812 -0.894 1 86.38 97 ALA A N 1
ATOM 810 C CA . ALA A 1 97 ? -9.844 -39.75 -0.005 1 86.38 97 ALA A CA 1
ATOM 811 C C . ALA A 1 97 ? -10.68 -40.75 -0.8 1 86.38 97 ALA A C 1
ATOM 813 O O . ALA A 1 97 ? -10.656 -41.969 -0.518 1 86.38 97 ALA A O 1
ATOM 814 N N . VAL A 1 98 ? -11.367 -40.188 -1.783 1 85.5 98 VAL A N 1
ATOM 815 C CA . VAL A 1 98 ? -12.195 -41.062 -2.621 1 85.5 98 VAL A CA 1
ATOM 816 C C . VAL A 1 98 ? -11.32 -42.031 -3.398 1 85.5 98 VAL A C 1
ATOM 818 O O . VAL A 1 98 ? -11.633 -43.219 -3.494 1 85.5 98 VAL A O 1
ATOM 821 N N . ASP A 1 99 ? -10.203 -41.469 -3.906 1 85.19 99 ASP A N 1
ATOM 822 C CA . ASP A 1 99 ? -9.266 -42.281 -4.668 1 85.19 99 ASP A CA 1
ATOM 823 C C . ASP A 1 99 ? -8.633 -43.344 -3.783 1 85.19 99 ASP A C 1
ATOM 825 O O . ASP A 1 99 ? -8.477 -44.5 -4.203 1 85.19 99 ASP A O 1
ATOM 829 N N . LEU A 1 100 ? -8.281 -43.062 -2.604 1 84.19 100 LEU A N 1
ATOM 830 C CA . LEU A 1 100 ? -7.645 -43.969 -1.661 1 84.19 100 LEU A CA 1
ATOM 831 C C . LEU A 1 100 ? -8.578 -45.094 -1.297 1 84.19 100 LEU A C 1
ATOM 833 O O . LEU A 1 100 ? -8.164 -46.281 -1.255 1 84.19 100 LEU A O 1
ATOM 837 N N . ILE A 1 101 ? -9.812 -44.781 -1.084 1 84.12 101 ILE A N 1
ATOM 838 C CA . ILE A 1 101 ? -10.789 -45.781 -0.694 1 84.12 101 ILE A CA 1
ATOM 839 C C . ILE A 1 101 ? -11.023 -46.75 -1.857 1 84.12 101 ILE A C 1
ATOM 841 O O . ILE A 1 101 ? -11.062 -47.969 -1.666 1 84.12 101 ILE A O 1
ATOM 845 N N . SER A 1 102 ? -11.047 -46.25 -3.049 1 82.94 102 SER A N 1
ATOM 846 C CA . SER A 1 102 ? -11.336 -47.062 -4.227 1 82.94 102 SER A CA 1
ATOM 847 C C . SER A 1 102 ? -10.148 -47.938 -4.59 1 82.94 102 SER A C 1
ATOM 849 O O . SER A 1 102 ? -10.32 -49.125 -4.852 1 82.94 102 SER A O 1
ATOM 851 N N . PHE A 1 103 ? -8.992 -47.406 -4.559 1 82.06 103 PHE A N 1
ATOM 852 C CA . PHE A 1 103 ? -7.855 -48.156 -5.105 1 82.06 103 PHE A CA 1
ATOM 853 C C . PHE A 1 103 ? -7.156 -48.938 -4.016 1 82.06 103 PHE A C 1
ATOM 855 O O . PHE A 1 103 ? -6.418 -49.906 -4.309 1 82.06 103 PHE A O 1
ATOM 862 N N . SER A 1 104 ? -7.375 -48.594 -2.764 1 83.31 104 SER A N 1
ATOM 863 C CA . SER A 1 104 ? -6.828 -49.406 -1.683 1 83.31 104 SER A CA 1
ATOM 864 C C . SER A 1 104 ? -7.426 -50.781 -1.689 1 83.31 104 SER A C 1
ATOM 866 O O . SER A 1 104 ? -6.719 -51.781 -1.468 1 83.31 104 SER A O 1
ATOM 868 N N . ASN A 1 105 ? -8.688 -50.844 -2.061 1 82.06 105 ASN A N 1
ATOM 869 C CA . ASN A 1 105 ? -9.352 -52.156 -2.125 1 82.06 105 ASN A CA 1
ATOM 870 C C . ASN A 1 105 ? -8.828 -53 -3.285 1 82.06 105 ASN A C 1
ATOM 872 O O . ASN A 1 105 ? -8.656 -54.219 -3.15 1 82.06 105 ASN A O 1
ATOM 876 N N . ILE A 1 106 ? -8.5 -52.312 -4.266 1 80.62 106 ILE A N 1
ATOM 877 C CA . ILE A 1 106 ? -8 -53 -5.449 1 80.62 106 ILE A CA 1
ATOM 878 C C . ILE A 1 106 ? -6.59 -53.531 -5.188 1 80.62 106 ILE A C 1
ATOM 880 O O . ILE A 1 106 ? -6.289 -54.688 -5.461 1 80.62 106 ILE A O 1
ATOM 884 N N . LEU A 1 107 ? -5.727 -52.719 -4.715 1 82.81 107 LEU A N 1
ATOM 885 C CA . LEU A 1 107 ? -4.332 -53.094 -4.5 1 82.81 107 LEU A CA 1
ATOM 886 C C . LEU A 1 107 ? -4.223 -54.188 -3.434 1 82.81 107 LEU A C 1
ATOM 888 O O . LEU A 1 107 ? -3.424 -55.125 -3.568 1 82.81 107 LEU A O 1
ATOM 892 N N . TYR A 1 108 ? -5.012 -54.062 -2.379 1 83.25 108 TYR A N 1
ATOM 893 C CA . TYR A 1 108 ? -4.988 -55.062 -1.321 1 83.25 108 TYR A CA 1
ATOM 894 C C . TYR A 1 108 ? -5.465 -56.406 -1.84 1 83.25 108 TYR A C 1
ATOM 896 O O . TYR A 1 108 ? -4.988 -57.469 -1.396 1 83.25 108 TYR A O 1
ATOM 904 N N . GLY A 1 109 ? -6.355 -56.438 -2.785 1 80.12 109 GLY A N 1
ATOM 905 C CA . GLY A 1 109 ? -6.852 -57.656 -3.389 1 80.12 109 GLY A CA 1
ATOM 906 C C . GLY A 1 109 ? -5.836 -58.344 -4.293 1 80.12 109 GLY A C 1
ATOM 907 O O . GLY A 1 109 ? -5.797 -59.562 -4.391 1 80.12 109 GLY A O 1
ATOM 908 N N . ILE A 1 110 ? -5.016 -57.5 -4.871 1 78.88 110 ILE A N 1
ATOM 909 C CA . ILE A 1 110 ? -4.051 -58.062 -5.812 1 78.88 110 ILE A CA 1
ATOM 910 C C . ILE A 1 110 ? -2.848 -58.625 -5.055 1 78.88 110 ILE A C 1
ATOM 912 O O . ILE A 1 110 ? -2.48 -59.781 -5.227 1 78.88 110 ILE A O 1
ATOM 916 N N . TYR A 1 111 ? -2.186 -57.719 -4.18 1 82 111 TYR A N 1
ATOM 917 C CA . TYR A 1 111 ? -0.976 -58.094 -3.463 1 82 111 TYR A CA 1
ATOM 918 C C . TYR A 1 111 ? -0.839 -57.312 -2.162 1 82 111 TYR A C 1
ATOM 920 O O . TYR A 1 111 ? -0.257 -56.219 -2.145 1 82 111 TYR A O 1
ATOM 928 N N . PRO A 1 112 ? -1.161 -57.781 -1.061 1 83 112 PRO A N 1
ATOM 929 C CA . PRO A 1 112 ? -1.195 -57.094 0.232 1 83 112 PRO A CA 1
ATOM 930 C C . PRO A 1 112 ? 0.176 -56.594 0.663 1 83 112 PRO A C 1
ATOM 932 O O . PRO A 1 112 ? 0.283 -55.469 1.205 1 83 112 PRO A O 1
ATOM 935 N N . PRO A 1 113 ? 1.236 -57.344 0.382 1 82.81 113 PRO A N 1
ATOM 936 C CA . PRO A 1 113 ? 2.531 -56.781 0.806 1 82.81 113 PRO A CA 1
ATOM 937 C C . PRO A 1 113 ? 2.883 -55.469 0.111 1 82.81 113 PRO A C 1
ATOM 939 O O . PRO A 1 113 ? 3.582 -54.656 0.686 1 82.81 113 PRO A O 1
ATOM 942 N N . LEU A 1 114 ? 2.412 -55.344 -1.11 1 84.94 114 LEU A N 1
ATOM 943 C CA . LEU A 1 114 ? 2.66 -54.094 -1.829 1 84.94 114 LEU A CA 1
ATOM 944 C C . LEU A 1 114 ? 1.95 -52.906 -1.154 1 84.94 114 LEU A C 1
ATOM 946 O O . LEU A 1 114 ? 2.455 -51.812 -1.156 1 84.94 114 LEU A O 1
ATOM 950 N N . PHE A 1 115 ? 0.877 -53.25 -0.519 1 83.88 115 PHE A N 1
ATOM 951 C CA . PHE A 1 115 ? 0.112 -52.25 0.197 1 83.88 115 PHE A CA 1
ATOM 952 C C . PHE A 1 115 ? 0.86 -51.781 1.439 1 83.88 115 PHE A C 1
ATOM 954 O O . PHE A 1 115 ? 0.88 -50.594 1.745 1 83.88 115 PHE A O 1
ATOM 961 N N . VAL A 1 116 ? 1.423 -52.656 2.125 1 85.19 116 VAL A N 1
ATOM 962 C CA . VAL A 1 116 ? 2.17 -52.344 3.334 1 85.19 116 VAL A CA 1
ATOM 963 C C . VAL A 1 116 ? 3.402 -51.5 2.969 1 85.19 116 VAL A C 1
ATOM 965 O O . VAL A 1 116 ? 3.742 -50.562 3.664 1 85.19 116 VAL A O 1
ATOM 968 N N . VAL A 1 117 ? 4.035 -51.875 1.871 1 84.94 117 VAL A N 1
ATOM 969 C CA . VAL A 1 117 ? 5.211 -51.125 1.418 1 84.94 117 VAL A CA 1
ATOM 970 C C . VAL A 1 117 ? 4.809 -49.688 1.049 1 84.94 117 VAL A C 1
ATOM 972 O O . VAL A 1 117 ? 5.547 -48.75 1.326 1 84.94 117 VAL A O 1
ATOM 975 N N . LEU A 1 118 ? 3.676 -49.594 0.449 1 85.81 118 LEU A N 1
ATOM 976 C CA . LEU A 1 118 ? 3.164 -48.281 0.058 1 85.81 118 LEU A CA 1
ATOM 977 C C . LEU A 1 118 ? 2.922 -47.406 1.283 1 85.81 118 LEU A C 1
ATOM 979 O O . LEU A 1 118 ? 3.248 -46.219 1.274 1 85.81 118 LEU A O 1
ATOM 983 N N . LEU A 1 119 ? 2.361 -48 2.309 1 84.38 119 LEU A N 1
ATOM 984 C CA . LEU A 1 119 ? 2.049 -47.25 3.518 1 84.38 119 LEU A CA 1
ATOM 985 C C . LEU A 1 119 ? 3.322 -46.781 4.219 1 84.38 119 LEU A C 1
ATOM 987 O O . LEU A 1 119 ? 3.412 -45.656 4.672 1 84.38 119 LEU A O 1
ATOM 991 N N . ILE A 1 120 ? 4.262 -47.656 4.246 1 87.38 120 ILE A N 1
ATOM 992 C CA . ILE A 1 120 ? 5.523 -47.312 4.898 1 87.38 120 ILE A CA 1
ATOM 993 C C . ILE A 1 120 ? 6.254 -46.25 4.105 1 87.38 120 ILE A C 1
ATOM 995 O O . ILE A 1 120 ? 6.785 -45.281 4.684 1 87.38 120 ILE A O 1
ATOM 999 N N . TYR A 1 121 ? 6.227 -46.344 2.791 1 86.12 121 TYR A N 1
ATOM 1000 C CA . TYR A 1 121 ? 6.875 -45.375 1.913 1 86.12 121 TYR A CA 1
ATOM 1001 C C . TYR A 1 121 ? 6.207 -44.031 2.018 1 86.12 121 TYR A C 1
ATOM 1003 O O . TYR A 1 121 ? 6.883 -43 2.08 1 86.12 121 TYR A O 1
ATOM 1011 N N . SER A 1 122 ? 4.902 -44.094 2.051 1 86.12 122 SER A N 1
ATOM 1012 C CA . SER A 1 122 ? 4.16 -42.844 2.064 1 86.12 122 SER A CA 1
ATOM 1013 C C . SER A 1 122 ? 4.277 -42.125 3.414 1 86.12 122 SER A C 1
ATOM 1015 O O . SER A 1 122 ? 4.504 -40.906 3.477 1 86.12 122 SER A O 1
ATOM 1017 N N . ILE A 1 123 ? 4.129 -42.812 4.496 1 86.19 123 ILE A N 1
ATOM 1018 C CA . ILE A 1 123 ? 4.215 -42.25 5.832 1 86.19 123 ILE A CA 1
ATOM 1019 C C . ILE A 1 123 ? 5.648 -41.812 6.113 1 86.19 123 ILE A C 1
ATOM 1021 O O . ILE A 1 123 ? 5.871 -40.719 6.66 1 86.19 123 ILE A O 1
ATOM 1025 N N . GLY A 1 124 ? 6.574 -42.688 5.738 1 88.5 124 GLY A N 1
ATOM 1026 C CA . GLY A 1 124 ? 7.977 -42.312 5.898 1 88.5 124 GLY A CA 1
ATOM 1027 C C . GLY A 1 124 ? 8.367 -41.094 5.094 1 88.5 124 GLY A C 1
ATOM 1028 O O . GLY A 1 124 ? 9.055 -40.188 5.602 1 88.5 124 GLY A O 1
ATOM 1029 N N . GLY A 1 125 ? 7.922 -41.062 3.822 1 86.88 125 GLY A N 1
ATOM 1030 C CA . GLY A 1 125 ? 8.203 -39.906 2.988 1 86.88 125 GLY A CA 1
ATOM 1031 C C . GLY A 1 125 ? 7.59 -38.625 3.527 1 86.88 125 GLY A C 1
ATOM 1032 O O . GLY A 1 125 ? 8.211 -37.562 3.469 1 86.88 125 GLY A O 1
ATOM 1033 N N . THR A 1 126 ? 6.402 -38.75 4.035 1 86.44 126 THR A N 1
ATOM 1034 C CA . THR A 1 126 ? 5.723 -37.594 4.602 1 86.44 126 THR A CA 1
ATOM 1035 C C . THR A 1 126 ? 6.457 -37.094 5.84 1 86.44 126 THR A C 1
ATOM 1037 O O . THR A 1 126 ? 6.641 -35.875 6.004 1 86.44 126 THR A O 1
ATOM 1040 N N . ALA A 1 127 ? 6.863 -37.938 6.68 1 89.19 127 ALA A N 1
ATOM 1041 C CA . ALA A 1 127 ? 7.574 -37.562 7.898 1 89.19 127 ALA A CA 1
ATOM 1042 C C . ALA A 1 127 ? 8.898 -36.875 7.578 1 89.19 127 ALA A C 1
ATOM 1044 O O . ALA A 1 127 ? 9.242 -35.875 8.195 1 89.19 127 ALA A O 1
ATOM 1045 N N . ILE A 1 128 ? 9.547 -37.375 6.578 1 89.81 128 ILE A N 1
ATOM 1046 C CA . ILE A 1 128 ? 10.828 -36.781 6.188 1 89.81 128 ILE A CA 1
ATOM 1047 C C . ILE A 1 128 ? 10.602 -35.438 5.551 1 89.81 128 ILE A C 1
ATOM 1049 O O . ILE A 1 128 ? 11.367 -34.5 5.793 1 89.81 128 ILE A O 1
ATOM 1053 N N . SER A 1 129 ? 9.578 -35.344 4.762 1 87.81 129 SER A N 1
ATOM 1054 C CA . SER A 1 129 ? 9.266 -34.094 4.109 1 87.81 129 SER A CA 1
ATOM 1055 C C . SER A 1 129 ? 8.938 -33 5.133 1 87.81 129 SER A C 1
ATOM 1057 O O . SER A 1 129 ? 9.367 -31.859 4.988 1 87.81 129 SER A O 1
ATOM 1059 N N . VAL A 1 130 ? 8.227 -33.375 6.145 1 85.94 130 VAL A N 1
ATOM 1060 C CA . VAL A 1 130 ? 7.844 -32.406 7.184 1 85.94 130 VAL A CA 1
ATOM 1061 C C . VAL A 1 130 ? 9.086 -31.984 7.969 1 85.94 130 VAL A C 1
ATOM 1063 O O . VAL A 1 130 ? 9.227 -30.812 8.32 1 85.94 130 VAL A O 1
ATOM 1066 N N . PHE A 1 131 ? 9.906 -32.875 8.18 1 87.81 131 PHE A N 1
ATOM 1067 C CA . PHE A 1 131 ? 11.133 -32.594 8.914 1 87.81 131 PHE A CA 1
ATOM 1068 C C . PHE A 1 131 ? 12.039 -31.672 8.117 1 87.81 131 PHE A C 1
ATOM 1070 O O . PHE A 1 131 ? 12.57 -30.703 8.656 1 87.81 131 PHE A O 1
ATOM 1077 N N . LEU A 1 132 ? 12.125 -31.875 6.844 1 86.5 132 LEU A N 1
ATOM 1078 C CA . LEU A 1 132 ? 12.984 -31.078 5.984 1 86.5 132 LEU A CA 1
ATOM 1079 C C . LEU A 1 132 ? 12.344 -29.719 5.691 1 86.5 132 LEU A C 1
ATOM 1081 O O . LEU A 1 132 ? 13.047 -28.734 5.469 1 86.5 132 LEU A O 1
ATOM 1085 N N . GLY A 1 133 ? 11.047 -29.656 5.727 1 86.25 133 GLY A N 1
ATOM 1086 C CA . GLY A 1 133 ? 10.344 -28.469 5.305 1 86.25 133 GLY A CA 1
ATOM 1087 C C . GLY A 1 133 ? 9.898 -27.594 6.465 1 86.25 133 GLY A C 1
ATOM 1088 O O . GLY A 1 133 ? 9.273 -26.547 6.262 1 86.25 133 GLY A O 1
ATOM 1089 N N . LYS A 1 134 ? 10.156 -27.859 7.641 1 85.19 134 LYS A N 1
ATOM 1090 C CA . LYS A 1 134 ? 9.68 -27.125 8.812 1 85.19 134 LYS A CA 1
ATOM 1091 C C . LYS A 1 134 ? 10.133 -25.672 8.773 1 85.19 134 LYS A C 1
ATOM 1093 O O . LYS A 1 134 ? 9.383 -24.766 9.141 1 85.19 134 LYS A O 1
ATOM 1098 N N . GLY A 1 135 ? 11.234 -25.406 8.273 1 86.94 135 GLY A N 1
ATOM 1099 C CA . GLY A 1 135 ? 11.75 -24.047 8.211 1 86.94 135 GLY A CA 1
ATOM 1100 C C . GLY A 1 135 ? 11.102 -23.219 7.121 1 86.94 135 GLY A C 1
ATOM 1101 O O . GLY A 1 135 ? 11.117 -21.984 7.18 1 86.94 135 GLY A O 1
ATOM 1102 N N . LEU A 1 136 ? 10.406 -23.859 6.23 1 87.69 136 LEU A N 1
ATOM 1103 C CA . LEU A 1 136 ? 9.82 -23.172 5.086 1 87.69 136 LEU A CA 1
ATOM 1104 C C . LEU A 1 136 ? 8.617 -22.328 5.508 1 87.69 136 LEU A C 1
ATOM 1106 O O . LEU A 1 136 ? 8.359 -21.281 4.93 1 87.69 136 LEU A O 1
ATOM 1110 N N . VAL A 1 137 ? 7.938 -22.766 6.543 1 84.69 137 VAL A N 1
ATOM 1111 C CA . VAL A 1 137 ? 6.762 -22.031 7.004 1 84.69 137 VAL A CA 1
ATOM 1112 C C . VAL A 1 137 ? 7.184 -20.672 7.547 1 84.69 137 VAL A C 1
ATOM 1114 O O . VAL A 1 137 ? 6.598 -19.641 7.188 1 84.69 137 VAL A O 1
ATOM 1117 N N . THR A 1 138 ? 8.195 -20.703 8.289 1 87.25 138 THR A N 1
ATOM 1118 C CA . THR A 1 138 ? 8.68 -19.469 8.891 1 87.25 138 THR A CA 1
ATOM 1119 C C . THR A 1 138 ? 9.289 -18.547 7.832 1 87.25 138 THR A C 1
ATOM 1121 O O . THR A 1 138 ? 9.078 -17.344 7.852 1 87.25 138 THR A O 1
ATOM 1124 N N . LEU A 1 139 ? 9.992 -19.172 6.934 1 89.56 139 LEU A N 1
ATOM 1125 C CA . LEU A 1 139 ? 10.633 -18.391 5.883 1 89.56 139 LEU A CA 1
ATOM 1126 C C . LEU A 1 139 ? 9.586 -17.734 4.984 1 89.56 139 LEU A C 1
ATOM 1128 O O . LEU A 1 139 ? 9.766 -16.594 4.547 1 89.56 139 LEU A O 1
ATOM 1132 N N . ASN A 1 140 ? 8.523 -18.375 4.812 1 87.75 140 ASN A N 1
ATOM 1133 C CA . ASN A 1 140 ? 7.445 -17.828 4.004 1 87.75 140 ASN A CA 1
ATOM 1134 C C . ASN A 1 140 ? 6.73 -16.688 4.727 1 87.75 140 ASN A C 1
ATOM 1136 O O . ASN A 1 140 ? 6.383 -15.672 4.113 1 87.75 140 ASN A O 1
ATOM 1140 N N . PHE A 1 141 ? 6.543 -16.938 5.973 1 83.38 141 PHE A N 1
ATOM 1141 C CA . PHE A 1 141 ? 5.914 -15.906 6.785 1 83.38 141 PHE A CA 1
ATOM 1142 C C . PHE A 1 141 ? 6.758 -14.641 6.789 1 83.38 141 PHE A C 1
ATOM 1144 O O . PHE A 1 141 ? 6.234 -13.539 6.582 1 83.38 141 PHE A O 1
ATOM 1151 N N . LEU A 1 142 ? 7.996 -14.828 6.961 1 88.19 142 LEU A N 1
ATOM 1152 C CA . LEU A 1 142 ? 8.906 -13.688 7.023 1 88.19 142 LEU A CA 1
ATOM 1153 C C . LEU A 1 142 ? 9.023 -13.016 5.664 1 88.19 142 LEU A C 1
ATOM 1155 O O . LEU A 1 142 ? 9.172 -11.789 5.582 1 88.19 142 LEU A O 1
ATOM 1159 N N . GLN A 1 143 ? 8.961 -13.766 4.648 1 88.5 143 GLN A N 1
ATOM 1160 C CA . GLN A 1 143 ? 9.07 -13.203 3.309 1 88.5 143 GLN A CA 1
ATOM 1161 C C . GLN A 1 143 ? 7.922 -12.242 3.018 1 88.5 143 GLN A C 1
ATOM 1163 O O . GLN A 1 143 ? 8.141 -11.148 2.482 1 88.5 143 GLN A O 1
ATOM 1168 N N . GLU A 1 144 ? 6.754 -12.648 3.307 1 84.81 144 GLU A N 1
ATOM 1169 C CA . GLU A 1 144 ? 5.586 -11.805 3.074 1 84.81 144 GLU A CA 1
ATOM 1170 C C . GLU A 1 144 ? 5.672 -10.516 3.889 1 84.81 144 GLU A C 1
ATOM 1172 O O . GLU A 1 144 ? 5.289 -9.445 3.412 1 84.81 144 GLU A O 1
ATOM 1177 N N . LYS A 1 145 ? 6.16 -10.727 5.102 1 85.12 145 LYS A N 1
ATOM 1178 C CA . LYS A 1 145 ? 6.32 -9.555 5.961 1 85.12 145 LYS A CA 1
ATOM 1179 C C . LYS A 1 145 ? 7.348 -8.586 5.383 1 85.12 145 LYS A C 1
ATOM 1181 O O . LYS A 1 145 ? 7.102 -7.379 5.32 1 85.12 145 LYS A O 1
ATOM 1186 N N . LYS A 1 146 ? 8.477 -9.109 5.027 1 89.38 146 LYS A N 1
ATOM 1187 C CA . LYS A 1 146 ? 9.555 -8.273 4.5 1 89.38 146 LYS A CA 1
ATOM 1188 C C . LYS A 1 146 ? 9.148 -7.625 3.18 1 89.38 146 LYS A C 1
ATOM 1190 O O . LYS A 1 146 ? 9.5 -6.473 2.912 1 89.38 146 LYS A O 1
ATOM 1195 N N . GLU A 1 147 ? 8.383 -8.336 2.391 1 88.62 147 GLU A N 1
ATOM 1196 C CA . GLU A 1 147 ? 7.871 -7.77 1.145 1 88.62 147 GLU A CA 1
ATOM 1197 C C . GLU A 1 147 ? 6.855 -6.664 1.414 1 88.62 147 GLU A C 1
ATOM 1199 O O . GLU A 1 147 ? 6.816 -5.66 0.699 1 88.62 147 GLU A O 1
ATOM 1204 N N . ALA A 1 148 ? 6.059 -6.91 2.369 1 82.19 148 ALA A N 1
ATOM 1205 C CA . ALA A 1 148 ? 5.062 -5.914 2.754 1 82.19 148 ALA A CA 1
ATOM 1206 C C . ALA A 1 148 ? 5.73 -4.637 3.256 1 82.19 148 ALA A C 1
ATOM 1208 O O . ALA A 1 148 ? 5.262 -3.529 2.977 1 82.19 148 ALA A O 1
ATOM 1209 N N . ASP A 1 149 ? 6.77 -4.809 4.031 1 84.38 149 ASP A N 1
ATOM 1210 C CA . ASP A 1 149 ? 7.527 -3.664 4.523 1 84.38 149 ASP A CA 1
ATOM 1211 C C . ASP A 1 149 ? 8.133 -2.869 3.371 1 84.38 149 ASP A C 1
ATOM 1213 O O . ASP A 1 149 ? 8.156 -1.638 3.402 1 84.38 149 ASP A O 1
ATOM 1217 N N . PHE A 1 150 ? 8.648 -3.609 2.459 1 89.06 150 PHE A N 1
ATOM 1218 C CA . PHE A 1 150 ? 9.195 -2.971 1.27 1 89.06 150 PHE A CA 1
ATOM 1219 C C . PHE A 1 150 ? 8.117 -2.191 0.525 1 89.06 150 PHE A C 1
ATOM 1221 O O . PHE A 1 150 ? 8.336 -1.04 0.14 1 89.06 150 PHE A O 1
ATOM 1228 N N . ARG A 1 151 ? 7.004 -2.76 0.384 1 83.88 151 ARG A N 1
ATOM 1229 C CA . ARG A 1 151 ? 5.879 -2.105 -0.279 1 83.88 151 ARG A CA 1
ATOM 1230 C C . ARG A 1 151 ? 5.434 -0.867 0.491 1 83.88 151 ARG A C 1
ATOM 1232 O O . ARG A 1 151 ? 5.137 0.169 -0.108 1 83.88 151 ARG A O 1
ATOM 1239 N N . TYR A 1 152 ? 5.414 -1.029 1.67 1 80.81 152 TYR A N 1
ATOM 1240 C CA . TYR A 1 152 ? 5 0.079 2.523 1 80.81 152 TYR A CA 1
ATOM 1241 C C . TYR A 1 152 ? 5.949 1.262 2.377 1 80.81 152 TYR A C 1
ATOM 1243 O O . TYR A 1 152 ? 5.52 2.416 2.369 1 80.81 152 TYR A O 1
ATOM 1251 N N . GLY A 1 153 ? 7.191 0.96 2.352 1 85.56 153 GLY A N 1
ATOM 1252 C CA . GLY A 1 153 ? 8.172 2.016 2.145 1 85.56 153 GLY A CA 1
ATOM 1253 C C . GLY A 1 153 ? 7.938 2.803 0.869 1 85.56 153 GLY A C 1
ATOM 1254 O O . GLY A 1 153 ? 8.031 4.031 0.866 1 85.56 153 GLY A O 1
ATOM 1255 N N . LEU A 1 154 ? 7.547 2.145 -0.158 1 87.88 154 LEU A N 1
ATOM 1256 C CA . LEU A 1 154 ? 7.305 2.797 -1.441 1 87.88 154 LEU A CA 1
ATOM 1257 C C . LEU A 1 154 ? 6.027 3.629 -1.396 1 87.88 154 LEU A C 1
ATOM 1259 O O . LEU A 1 154 ? 5.973 4.723 -1.964 1 87.88 154 LEU A O 1
ATOM 1263 N N . VAL A 1 155 ? 5.035 3.117 -0.772 1 81.81 155 VAL A N 1
ATOM 1264 C CA . VAL A 1 155 ? 3.773 3.84 -0.657 1 81.81 155 VAL A CA 1
ATOM 1265 C C . VAL A 1 155 ? 3.977 5.109 0.167 1 81.81 155 VAL A C 1
ATOM 1267 O O . VAL A 1 155 ? 3.389 6.152 -0.133 1 81.81 155 VAL A O 1
ATOM 1270 N N . ARG A 1 156 ? 4.812 4.996 1.145 1 82.62 156 ARG A N 1
ATOM 1271 C CA . ARG A 1 156 ? 5.121 6.16 1.972 1 82.62 156 ARG A CA 1
ATOM 1272 C C . ARG A 1 156 ? 5.828 7.238 1.157 1 82.62 156 ARG A C 1
ATOM 1274 O O . ARG A 1 156 ? 5.582 8.43 1.351 1 82.62 156 ARG A O 1
ATOM 1281 N N . VAL A 1 157 ? 6.758 6.797 0.35 1 86.62 157 VAL A N 1
ATOM 1282 C CA . VAL A 1 157 ? 7.457 7.746 -0.516 1 86.62 157 VAL A CA 1
ATOM 1283 C C . VAL A 1 157 ? 6.453 8.445 -1.427 1 86.62 157 VAL A C 1
ATOM 1285 O O . VAL A 1 157 ? 6.547 9.656 -1.652 1 86.62 157 VAL A O 1
ATOM 1288 N N . ARG A 1 158 ? 5.477 7.738 -1.871 1 82.94 158 ARG A N 1
ATOM 1289 C CA . ARG A 1 158 ? 4.453 8.297 -2.748 1 82.94 158 ARG A CA 1
ATOM 1290 C C . ARG A 1 158 ? 3.562 9.281 -1.992 1 82.94 158 ARG A C 1
ATOM 1292 O O . ARG A 1 158 ? 3.262 10.367 -2.49 1 82.94 158 ARG A O 1
ATOM 1299 N N . GLU A 1 159 ? 3.242 8.93 -0.792 1 76.38 159 GLU A N 1
ATOM 1300 C CA . GLU A 1 159 ? 2.318 9.742 -0.004 1 76.38 159 GLU A CA 1
ATOM 1301 C C . GLU A 1 159 ? 2.986 11.023 0.477 1 76.38 159 GLU A C 1
ATOM 1303 O O . GLU A 1 159 ? 2.318 12.039 0.68 1 76.38 159 GLU A O 1
ATOM 1308 N N . ASN A 1 160 ? 4.324 10.914 0.661 1 83.62 160 ASN A N 1
ATOM 1309 C CA . ASN A 1 160 ? 5.07 12.07 1.148 1 83.62 160 ASN A CA 1
ATOM 1310 C C . ASN A 1 160 ? 6.023 12.609 0.087 1 83.62 160 ASN A C 1
ATOM 1312 O O . ASN A 1 160 ? 7.113 13.086 0.41 1 83.62 160 ASN A O 1
ATOM 1316 N N . ALA A 1 161 ? 5.66 12.5 -1.131 1 84.88 161 ALA A N 1
ATOM 1317 C CA . ALA A 1 161 ? 6.531 12.836 -2.252 1 84.88 161 ALA A CA 1
ATOM 1318 C C . ALA A 1 161 ? 6.965 14.305 -2.188 1 84.88 161 ALA A C 1
ATOM 1320 O O . ALA A 1 161 ? 8.141 14.617 -2.4 1 84.88 161 ALA A O 1
ATOM 1321 N N . GLU A 1 162 ? 6.113 15.172 -1.826 1 82.81 162 GLU A N 1
ATOM 1322 C CA . GLU A 1 162 ? 6.426 16.594 -1.817 1 82.81 162 GLU A CA 1
ATOM 1323 C C . GLU A 1 162 ? 7.445 16.938 -0.731 1 82.81 162 GLU A C 1
ATOM 1325 O O . GLU A 1 162 ? 8.438 17.609 -0.994 1 82.81 162 GLU A O 1
ATOM 1330 N N . SER A 1 163 ? 7.168 16.438 0.418 1 85.19 163 SER A N 1
ATOM 1331 C CA . SER A 1 163 ? 8.078 16.719 1.527 1 85.19 163 SER A CA 1
ATOM 1332 C C . SER A 1 163 ? 9.469 16.141 1.264 1 85.19 163 SER A C 1
ATOM 1334 O O . SER A 1 163 ? 10.469 16.797 1.554 1 85.19 163 SER A O 1
ATOM 1336 N N . ILE A 1 164 ? 9.508 15.008 0.724 1 88.5 164 ILE A N 1
ATOM 1337 C CA . ILE A 1 164 ? 10.781 14.367 0.438 1 88.5 164 ILE A CA 1
ATOM 1338 C C . ILE A 1 164 ? 11.523 15.148 -0.644 1 88.5 164 ILE A C 1
ATOM 1340 O O . ILE A 1 164 ? 12.742 15.352 -0.552 1 88.5 164 ILE A O 1
ATOM 1344 N N . ALA A 1 165 ? 10.773 15.594 -1.571 1 86.06 165 ALA A N 1
ATOM 1345 C CA . ALA A 1 165 ? 11.375 16.375 -2.646 1 86.06 165 ALA A CA 1
ATOM 1346 C C . ALA A 1 165 ? 11.906 17.703 -2.121 1 86.06 165 ALA A C 1
ATOM 1348 O O . ALA A 1 165 ? 12.984 18.156 -2.525 1 86.06 165 ALA A O 1
ATOM 1349 N N . PHE A 1 166 ? 11.219 18.266 -1.231 1 82.44 166 PHE A N 1
ATOM 1350 C CA . PHE A 1 166 ? 11.656 19.516 -0.624 1 82.44 166 PHE A CA 1
ATOM 1351 C C . PHE A 1 166 ? 12.953 19.312 0.152 1 82.44 166 PHE A C 1
ATOM 1353 O O . PHE A 1 166 ? 13.883 20.109 0.037 1 82.44 166 PHE A O 1
ATOM 1360 N N . TYR A 1 167 ? 12.969 18.25 0.779 1 84 167 TYR A N 1
ATOM 1361 C CA . TYR A 1 167 ? 14.141 17.953 1.591 1 84 167 TYR A CA 1
ATOM 1362 C C . TYR A 1 167 ? 15.32 17.531 0.716 1 84 167 TYR A C 1
ATOM 1364 O O . TYR A 1 167 ? 16.469 17.594 1.146 1 84 167 TYR A O 1
ATOM 1372 N N . GLY A 1 168 ? 14.984 17.141 -0.48 1 82.88 168 GLY A N 1
ATOM 1373 C CA . GLY A 1 168 ? 16.016 16.516 -1.287 1 82.88 168 GLY A CA 1
ATOM 1374 C C . GLY A 1 168 ? 16.5 15.203 -0.72 1 82.88 168 GLY A C 1
ATOM 1375 O O . GLY A 1 168 ? 17.703 14.914 -0.734 1 82.88 168 GLY A O 1
ATOM 1376 N N . GLY A 1 169 ? 15.57 14.484 -0.08 1 84.38 169 GLY A N 1
ATOM 1377 C CA . GLY A 1 169 ? 15.938 13.258 0.619 1 84.38 169 GLY A CA 1
ATOM 1378 C C . GLY A 1 169 ? 15.891 12.031 -0.267 1 84.38 169 GLY A C 1
ATOM 1379 O O . GLY A 1 169 ? 15.703 10.914 0.222 1 84.38 169 GLY A O 1
ATOM 1380 N N . GLU A 1 170 ? 16.109 12.109 -1.587 1 86.75 170 GLU A N 1
ATOM 1381 C CA . GLU A 1 170 ? 16 10.984 -2.516 1 86.75 170 GLU A CA 1
ATOM 1382 C C . GLU A 1 170 ? 17.047 9.914 -2.201 1 86.75 170 GLU A C 1
ATOM 1384 O O . GLU A 1 170 ? 16.719 8.719 -2.189 1 86.75 170 GLU A O 1
ATOM 1389 N N . GLU A 1 171 ? 18.188 10.312 -1.883 1 83.69 171 GLU A N 1
ATOM 1390 C CA . GLU A 1 171 ? 19.25 9.352 -1.621 1 83.69 171 GLU A CA 1
ATOM 1391 C C . GLU A 1 171 ? 19 8.594 -0.322 1 83.69 171 GLU A C 1
ATOM 1393 O O . GLU A 1 171 ? 19.25 7.387 -0.244 1 83.69 171 GLU A O 1
ATOM 1398 N N . SER A 1 172 ? 18.562 9.344 0.653 1 84.81 172 SER A N 1
ATOM 1399 C CA . SER A 1 172 ? 18.266 8.688 1.922 1 84.81 172 SER A CA 1
ATOM 1400 C C . SER A 1 172 ? 17.125 7.672 1.765 1 84.81 172 SER A C 1
ATOM 1402 O O . SER A 1 172 ? 17.188 6.582 2.34 1 84.81 172 SER A O 1
ATOM 1404 N N . GLU A 1 173 ? 16.203 8.102 0.999 1 88.56 173 GLU A N 1
ATOM 1405 C CA . GLU A 1 173 ? 15.078 7.188 0.775 1 88.56 173 GLU A CA 1
ATOM 1406 C C . GLU A 1 173 ? 15.516 5.977 -0.041 1 88.56 173 GLU A C 1
ATOM 1408 O O . GLU A 1 173 ? 15.039 4.863 0.187 1 88.56 173 GLU A O 1
ATOM 1413 N N . MET A 1 174 ? 16.406 6.176 -0.982 1 88.88 174 MET A N 1
ATOM 1414 C CA . MET A 1 174 ? 16.922 5.066 -1.774 1 88.88 174 MET A CA 1
ATOM 1415 C C . MET A 1 174 ? 17.625 4.047 -0.883 1 88.88 174 MET A C 1
ATOM 1417 O O . MET A 1 174 ? 17.406 2.842 -1.025 1 88.88 174 MET A O 1
ATOM 1421 N N . GLN A 1 175 ? 18.359 4.504 0.022 1 85 175 GLN A N 1
ATOM 1422 C CA . GLN A 1 175 ? 19.078 3.605 0.914 1 85 175 GLN A CA 1
ATOM 1423 C C . GLN A 1 175 ? 18.125 2.826 1.809 1 85 175 GLN A C 1
ATOM 1425 O O . GLN A 1 175 ? 18.312 1.63 2.035 1 85 175 GLN A O 1
ATOM 1430 N N . LEU A 1 176 ? 17.172 3.539 2.258 1 85.88 176 LEU A N 1
ATOM 1431 C CA . LEU A 1 176 ? 16.188 2.885 3.121 1 85.88 176 LEU A CA 1
ATOM 1432 C C . LEU A 1 176 ? 15.422 1.812 2.355 1 85.88 176 LEU A C 1
ATOM 1434 O O . LEU A 1 176 ? 15.219 0.708 2.867 1 85.88 176 LEU A O 1
ATOM 1438 N N . LEU A 1 177 ? 15.031 2.125 1.179 1 89.06 177 LEU A N 1
ATOM 1439 C CA . LEU A 1 177 ? 14.289 1.176 0.359 1 89.06 177 LEU A CA 1
ATOM 1440 C C . LEU A 1 177 ? 15.164 -0.015 -0.024 1 89.06 177 LEU A C 1
ATOM 1442 O O . LEU A 1 177 ? 14.695 -1.156 -0.021 1 89.06 177 LEU A O 1
ATOM 1446 N N . LEU A 1 178 ? 16.422 0.229 -0.309 1 88.5 178 LEU A N 1
ATOM 1447 C CA . LEU A 1 178 ? 17.328 -0.849 -0.683 1 88.5 178 LEU A CA 1
ATOM 1448 C C . LEU A 1 178 ? 17.594 -1.773 0.501 1 88.5 178 LEU A C 1
ATOM 1450 O O . LEU A 1 178 ? 17.719 -2.986 0.329 1 88.5 178 LEU A O 1
ATOM 1454 N N . THR A 1 179 ? 17.656 -1.179 1.656 1 86.81 179 THR A N 1
ATOM 1455 C CA . THR A 1 179 ? 17.859 -1.992 2.852 1 86.81 179 THR A CA 1
ATOM 1456 C C . THR A 1 179 ? 16.656 -2.916 3.082 1 86.81 179 THR A C 1
ATOM 1458 O O . THR A 1 179 ? 16.828 -4.09 3.41 1 86.81 179 THR A O 1
ATOM 1461 N N . ARG A 1 180 ? 15.547 -2.416 2.9 1 87.81 180 ARG A N 1
ATOM 1462 C CA . ARG A 1 180 ? 14.344 -3.221 3.064 1 87.81 180 ARG A CA 1
ATOM 1463 C C . ARG A 1 180 ? 14.258 -4.305 1.994 1 87.81 180 ARG A C 1
ATOM 1465 O O . ARG A 1 180 ? 13.883 -5.445 2.285 1 87.81 180 ARG A O 1
ATOM 1472 N N . PHE A 1 181 ? 14.625 -3.941 0.784 1 92 181 PHE A N 1
ATOM 1473 C CA . PHE A 1 181 ? 14.617 -4.918 -0.3 1 92 181 PHE A CA 1
ATOM 1474 C C . PHE A 1 181 ? 15.664 -5.996 -0.063 1 92 181 PHE A C 1
ATOM 1476 O O . PHE A 1 181 ? 15.43 -7.172 -0.345 1 92 181 PHE A O 1
ATOM 1483 N N . LYS A 1 182 ? 16.766 -5.562 0.406 1 90.44 182 LYS A N 1
ATOM 1484 C CA . LYS A 1 182 ? 17.844 -6.512 0.693 1 90.44 182 LYS A CA 1
ATOM 1485 C C . LYS A 1 182 ? 17.406 -7.539 1.73 1 90.44 182 LYS A C 1
ATOM 1487 O O . LYS A 1 182 ? 17.719 -8.727 1.61 1 90.44 182 LYS A O 1
ATOM 1492 N N . SER A 1 183 ? 16.703 -7.086 2.699 1 90.69 183 SER A N 1
ATOM 1493 C CA . SER A 1 183 ? 16.188 -8.008 3.707 1 90.69 183 SER A CA 1
ATOM 1494 C C . SER A 1 183 ? 15.242 -9.031 3.086 1 90.69 183 SER A C 1
ATOM 1496 O O . SER A 1 183 ? 15.297 -10.219 3.428 1 90.69 183 SER A O 1
ATOM 1498 N N . ALA A 1 184 ? 14.414 -8.594 2.188 1 91.19 184 ALA A N 1
ATOM 1499 C CA . ALA A 1 184 ? 13.508 -9.5 1.479 1 91.19 184 ALA A CA 1
ATOM 1500 C C . ALA A 1 184 ? 14.289 -10.453 0.571 1 91.19 184 ALA A C 1
ATOM 1502 O O . ALA A 1 184 ? 13.961 -11.633 0.479 1 91.19 184 ALA A O 1
ATOM 1503 N N . PHE A 1 185 ? 15.281 -9.945 -0.045 1 92.06 185 PHE A N 1
ATOM 1504 C CA . PHE A 1 185 ? 16.109 -10.727 -0.953 1 92.06 185 PHE A CA 1
ATOM 1505 C C . PHE A 1 185 ? 16.844 -11.836 -0.204 1 92.06 185 PHE A C 1
ATOM 1507 O O . PHE A 1 185 ? 16.875 -12.977 -0.664 1 92.06 185 PHE A O 1
ATOM 1514 N N . GLU A 1 186 ? 17.406 -11.484 0.889 1 92.19 186 GLU A N 1
ATOM 1515 C CA . GLU A 1 186 ? 18.156 -12.461 1.682 1 92.19 186 GLU A CA 1
ATOM 1516 C C . GLU A 1 186 ? 17.234 -13.57 2.191 1 92.19 186 GLU A C 1
ATOM 1518 O O . GLU A 1 186 ? 17.625 -14.742 2.17 1 92.19 186 GLU A O 1
ATOM 1523 N N . ASN A 1 187 ? 16.109 -13.156 2.613 1 93.12 187 ASN A N 1
ATOM 1524 C CA . ASN A 1 187 ? 15.164 -14.172 3.061 1 93.12 187 ASN A CA 1
ATOM 1525 C C . ASN A 1 187 ? 14.719 -15.07 1.909 1 93.12 187 ASN A C 1
ATOM 1527 O O . ASN A 1 187 ? 14.547 -16.281 2.086 1 93.12 187 ASN A O 1
ATOM 1531 N N . LEU A 1 188 ? 14.5 -14.508 0.764 1 92.25 188 LEU A N 1
ATOM 1532 C CA . LEU A 1 188 ? 14.086 -15.289 -0.393 1 92.25 188 LEU A CA 1
ATOM 1533 C C . LEU A 1 188 ? 15.195 -16.25 -0.831 1 92.25 188 LEU A C 1
ATOM 1535 O O . LEU A 1 188 ? 14.922 -17.359 -1.292 1 92.25 188 LEU A O 1
ATOM 1539 N N . THR A 1 189 ? 16.406 -15.828 -0.726 1 92.12 189 THR A N 1
ATOM 1540 C CA . THR A 1 189 ? 17.531 -16.703 -1.039 1 92.12 189 THR A CA 1
ATOM 1541 C C . THR A 1 189 ? 17.547 -17.922 -0.116 1 92.12 189 THR A C 1
ATOM 1543 O O . THR A 1 189 ? 17.75 -19.047 -0.569 1 92.12 189 THR A O 1
ATOM 1546 N N . GLN A 1 190 ? 17.281 -17.672 1.123 1 92.25 190 GLN A N 1
ATOM 1547 C CA . GLN A 1 190 ? 17.219 -18.781 2.074 1 92.25 190 GLN A CA 1
ATOM 1548 C C . GLN A 1 190 ? 16.031 -19.688 1.78 1 92.25 190 GLN A C 1
ATOM 1550 O O . GLN A 1 190 ? 16.125 -20.906 1.943 1 92.25 190 GLN A O 1
ATOM 1555 N N . LEU A 1 191 ? 15.008 -19.031 1.396 1 91.5 191 LEU A N 1
ATOM 1556 C CA . LEU A 1 191 ? 13.82 -19.797 1.027 1 91.5 191 LEU A CA 1
ATOM 1557 C C . LEU A 1 191 ? 14.109 -20.703 -0.168 1 91.5 191 LEU A C 1
ATOM 1559 O O . LEU A 1 191 ? 13.672 -21.859 -0.198 1 91.5 191 LEU A O 1
ATOM 1563 N N . LEU A 1 192 ? 14.828 -20.219 -1.134 1 91.75 192 LEU A N 1
ATOM 1564 C CA . LEU A 1 192 ? 15.148 -20.984 -2.328 1 91.75 192 LEU A CA 1
ATOM 1565 C C . LEU A 1 192 ? 16.078 -22.141 -1.991 1 91.75 192 LEU A C 1
ATOM 1567 O O . LEU A 1 192 ? 15.938 -23.25 -2.527 1 91.75 192 LEU A O 1
ATOM 1571 N N . ILE A 1 193 ? 16.984 -21.922 -1.1 1 92 193 ILE A N 1
ATOM 1572 C CA . ILE A 1 193 ? 17.906 -22.969 -0.692 1 92 193 ILE A CA 1
ATOM 1573 C C . ILE A 1 193 ? 17.156 -24.078 0.047 1 92 193 ILE A C 1
ATOM 1575 O O . ILE A 1 193 ? 17.359 -25.266 -0.218 1 92 193 ILE A O 1
ATOM 1579 N N . SER A 1 194 ? 16.312 -23.672 0.908 1 90.12 194 SER A N 1
ATOM 1580 C CA . SER A 1 194 ? 15.508 -24.641 1.643 1 90.12 194 SER A CA 1
ATOM 1581 C C . SER A 1 194 ? 14.578 -25.406 0.708 1 90.12 194 SER A C 1
ATOM 1583 O O . SER A 1 194 ? 14.367 -26.609 0.891 1 90.12 194 SER A O 1
ATOM 1585 N N . SER A 1 195 ? 13.992 -24.719 -0.251 1 90 195 SER A N 1
ATOM 1586 C CA . SER A 1 195 ? 13.125 -25.375 -1.232 1 90 195 SER A CA 1
ATOM 1587 C C . SER A 1 195 ? 13.906 -26.344 -2.1 1 90 195 SER A C 1
ATOM 1589 O O . SER A 1 195 ? 13.383 -27.406 -2.482 1 90 195 SER A O 1
ATOM 1591 N N . ARG A 1 196 ? 15.141 -25.969 -2.439 1 91.56 196 ARG A N 1
ATOM 1592 C CA . ARG A 1 196 ? 16 -26.859 -3.211 1 91.56 196 ARG A CA 1
ATOM 1593 C C . ARG A 1 196 ? 16.266 -28.156 -2.455 1 91.56 196 ARG A C 1
ATOM 1595 O O . ARG A 1 196 ? 16.172 -29.234 -3.027 1 91.56 196 ARG A O 1
ATOM 1602 N N . ASN A 1 197 ? 16.578 -28.016 -1.182 1 90.56 197 ASN A N 1
ATOM 1603 C CA . ASN A 1 197 ? 16.844 -29.188 -0.358 1 90.56 197 ASN A CA 1
ATOM 1604 C C . ASN A 1 197 ? 15.625 -30.094 -0.277 1 90.56 197 ASN A C 1
ATOM 1606 O O . ASN A 1 197 ? 15.766 -31.328 -0.312 1 90.56 197 ASN A O 1
ATOM 1610 N N . LEU A 1 198 ? 14.531 -29.5 -0.139 1 88.75 198 LEU A N 1
ATOM 1611 C CA . LEU A 1 198 ? 13.305 -30.281 -0.101 1 88.75 198 LEU A CA 1
ATOM 1612 C C . LEU A 1 198 ? 13.031 -30.938 -1.455 1 88.75 198 LEU A C 1
ATOM 1614 O O . LEU A 1 198 ? 12.555 -32.062 -1.521 1 88.75 198 LEU A O 1
ATOM 1618 N N . GLU A 1 199 ? 13.312 -30.234 -2.51 1 89.44 199 GLU A N 1
ATOM 1619 C CA . GLU A 1 199 ? 13.062 -30.75 -3.854 1 89.44 199 GLU A CA 1
ATOM 1620 C C . GLU A 1 199 ? 13.961 -31.938 -4.164 1 89.44 199 GLU A C 1
ATOM 1622 O O . GLU A 1 199 ? 13.57 -32.844 -4.91 1 89.44 199 GLU A O 1
ATOM 1627 N N . PHE A 1 200 ? 15.203 -31.969 -3.574 1 90.25 200 PHE A N 1
ATOM 1628 C CA . PHE A 1 200 ? 16.062 -33.156 -3.725 1 90.25 200 PHE A CA 1
ATOM 1629 C C . PHE A 1 200 ? 15.359 -34.406 -3.203 1 90.25 200 PHE A C 1
ATOM 1631 O O . PHE A 1 200 ? 15.375 -35.438 -3.857 1 90.25 200 PHE A O 1
ATOM 1638 N N . PHE A 1 201 ? 14.758 -34.219 -2.158 1 88.56 201 PHE A N 1
ATOM 1639 C CA . PHE A 1 201 ? 14.07 -35.344 -1.549 1 88.56 201 PHE A CA 1
ATOM 1640 C C . PHE A 1 201 ? 12.797 -35.688 -2.312 1 88.56 201 PHE A C 1
ATOM 1642 O O . PHE A 1 201 ? 12.555 -36.844 -2.648 1 88.56 201 PHE A O 1
ATOM 1649 N N . THR A 1 202 ? 12 -34.656 -2.574 1 87.38 202 THR A N 1
ATOM 1650 C CA . THR A 1 202 ? 10.703 -34.906 -3.197 1 87.38 202 THR A CA 1
ATOM 1651 C C . THR A 1 202 ? 10.875 -35.469 -4.594 1 87.38 202 THR A C 1
ATOM 1653 O O . THR A 1 202 ? 10.086 -36.312 -5.023 1 87.38 202 THR A O 1
ATOM 1656 N N . SER A 1 203 ? 11.883 -35 -5.293 1 87.06 203 SER A N 1
ATOM 1657 C CA . SER A 1 203 ? 12.156 -35.562 -6.609 1 87.06 203 SER A CA 1
ATOM 1658 C C . SER A 1 203 ? 12.602 -37 -6.504 1 87.06 203 SER A C 1
ATOM 1660 O O . SER A 1 203 ? 12.188 -37.844 -7.301 1 87.06 203 SER A O 1
ATOM 1662 N N . GLY A 1 204 ? 13.492 -37.312 -5.547 1 85.38 204 GLY A N 1
ATOM 1663 C CA . GLY A 1 204 ? 13.867 -38.688 -5.309 1 85.38 204 GLY A CA 1
ATOM 1664 C C . GLY A 1 204 ? 12.688 -39.562 -4.938 1 85.38 204 GLY A C 1
ATOM 1665 O O . GLY A 1 204 ? 12.57 -40.688 -5.434 1 85.38 204 GLY A O 1
ATOM 1666 N N . TYR A 1 205 ? 11.867 -38.969 -4.152 1 85.75 205 TYR A N 1
ATOM 1667 C CA . TYR A 1 205 ? 10.664 -39.688 -3.736 1 85.75 205 TYR A CA 1
ATOM 1668 C C . TYR A 1 205 ? 9.773 -40 -4.938 1 85.75 205 TYR A C 1
ATOM 1670 O O . TYR A 1 205 ? 9.227 -41.094 -5.039 1 85.75 205 TYR A O 1
ATOM 1678 N N . ARG A 1 206 ? 9.641 -39.125 -5.906 1 83.44 206 ARG A N 1
ATOM 1679 C CA . ARG A 1 206 ? 8.781 -39.25 -7.074 1 83.44 206 ARG A CA 1
ATOM 1680 C C . ARG A 1 206 ? 9.359 -40.25 -8.062 1 83.44 206 ARG A C 1
ATOM 1682 O O . ARG A 1 206 ? 8.609 -41 -8.719 1 83.44 206 ARG A O 1
ATOM 1689 N N . TYR A 1 207 ? 10.664 -40.312 -8.133 1 82.25 207 TYR A N 1
ATOM 1690 C CA . TYR A 1 207 ? 11.273 -41.156 -9.141 1 82.25 207 TYR A CA 1
ATOM 1691 C C . TYR A 1 207 ? 11.406 -42.594 -8.641 1 82.25 207 TYR A C 1
ATOM 1693 O O . TYR A 1 207 ? 11.203 -43.531 -9.391 1 82.25 207 TYR A O 1
ATOM 1701 N N . VAL A 1 208 ? 11.688 -42.781 -7.359 1 81.12 208 VAL A N 1
ATOM 1702 C CA . VAL A 1 208 ? 11.852 -44.125 -6.793 1 81.12 208 VAL A CA 1
ATOM 1703 C C . VAL A 1 208 ? 10.531 -44.875 -6.871 1 81.12 208 VAL A C 1
ATOM 1705 O O . VAL A 1 208 ? 10.516 -46.094 -7.098 1 81.12 208 VAL A O 1
ATOM 1708 N N . ILE A 1 209 ? 9.531 -44.125 -6.855 1 80.44 209 ILE A N 1
ATOM 1709 C CA . ILE A 1 209 ? 8.219 -44.75 -6.801 1 80.44 209 ILE A CA 1
ATOM 1710 C C . ILE A 1 209 ? 7.891 -45.375 -8.148 1 80.44 209 ILE A C 1
ATOM 1712 O O . ILE A 1 209 ? 7.07 -46.281 -8.234 1 80.44 209 ILE A O 1
ATOM 1716 N N . GLN A 1 210 ? 8.477 -44.906 -9.188 1 77.88 210 GLN A N 1
ATOM 1717 C CA . GLN A 1 210 ? 8.188 -45.406 -10.531 1 77.88 210 GLN A CA 1
ATOM 1718 C C . GLN A 1 210 ? 8.672 -46.844 -10.703 1 77.88 210 GLN A C 1
ATOM 1720 O O . GLN A 1 210 ? 8.117 -47.625 -11.492 1 77.88 210 GLN A O 1
ATOM 1725 N N . ILE A 1 211 ? 9.617 -47.312 -9.828 1 80.44 211 ILE A N 1
ATOM 1726 C CA . ILE A 1 211 ? 10.227 -48.625 -10.039 1 80.44 211 ILE A CA 1
ATOM 1727 C C . ILE A 1 211 ? 9.844 -49.562 -8.891 1 80.44 211 ILE A C 1
ATOM 1729 O O . ILE A 1 211 ? 9.891 -50.781 -9.031 1 80.44 211 ILE A O 1
ATOM 1733 N N . LEU A 1 212 ? 9.383 -49 -7.84 1 81.38 212 LEU A N 1
ATOM 1734 C CA . LEU A 1 212 ? 9.211 -49.75 -6.602 1 81.38 212 LEU A CA 1
ATOM 1735 C C . LEU A 1 212 ? 8.156 -50.844 -6.77 1 81.38 212 LEU A C 1
ATOM 1737 O O . LEU A 1 212 ? 8.383 -52 -6.391 1 81.38 212 LEU A O 1
ATOM 1741 N N . PRO A 1 213 ? 6.992 -50.562 -7.43 1 80.62 213 PRO A N 1
ATOM 1742 C CA . PRO A 1 213 ? 5.988 -51.625 -7.562 1 80.62 213 PRO A CA 1
ATOM 1743 C C . PRO A 1 213 ? 6.457 -52.75 -8.445 1 80.62 213 PRO A C 1
ATOM 1745 O O . PRO A 1 213 ? 6.223 -53.938 -8.125 1 80.62 213 PRO A O 1
ATOM 1748 N N . ALA A 1 214 ? 7.152 -52.406 -9.484 1 78.38 214 ALA A N 1
ATOM 1749 C CA . ALA A 1 214 ? 7.664 -53.438 -10.375 1 78.38 214 ALA A CA 1
ATOM 1750 C C . ALA A 1 214 ? 8.719 -54.312 -9.672 1 78.38 214 ALA A C 1
ATOM 1752 O O . ALA A 1 214 ? 8.766 -55.531 -9.859 1 78.38 214 ALA A O 1
ATOM 1753 N N . ALA A 1 215 ? 9.5 -53.656 -8.867 1 79.81 215 ALA A N 1
ATOM 1754 C CA . ALA A 1 215 ? 10.57 -54.375 -8.164 1 79.81 215 ALA A CA 1
ATOM 1755 C C . ALA A 1 215 ? 10 -55.344 -7.129 1 79.81 215 ALA A C 1
ATOM 1757 O O . ALA A 1 215 ? 10.539 -56.438 -6.922 1 79.81 215 ALA A O 1
ATOM 1758 N N . VAL A 1 216 ? 8.891 -55 -6.59 1 81 216 VAL A N 1
ATOM 1759 C CA . VAL A 1 216 ? 8.32 -55.812 -5.512 1 81 216 VAL A CA 1
ATOM 1760 C C . VAL A 1 216 ? 7.52 -56.969 -6.102 1 81 216 VAL A C 1
ATOM 1762 O O . VAL A 1 216 ? 7.52 -58.062 -5.551 1 81 216 VAL A O 1
ATOM 1765 N N . VAL A 1 217 ? 6.895 -56.719 -7.242 1 81.06 217 VAL A N 1
ATOM 1766 C CA . VAL A 1 217 ? 6 -57.719 -7.801 1 81.06 217 VAL A CA 1
ATOM 1767 C C . VAL A 1 217 ? 6.781 -58.656 -8.734 1 81.06 217 VAL A C 1
ATOM 1769 O O . VAL A 1 217 ? 6.348 -59.781 -9.023 1 81.06 217 VAL A O 1
ATOM 1772 N N . ALA A 1 218 ? 7.957 -58.219 -9.164 1 80.75 218 ALA A N 1
ATOM 1773 C CA . ALA A 1 218 ? 8.734 -58.938 -10.18 1 80.75 218 ALA A CA 1
ATOM 1774 C C . ALA A 1 218 ? 9.055 -60.375 -9.734 1 80.75 218 ALA A C 1
ATOM 1776 O O . ALA A 1 218 ? 8.922 -61.312 -10.508 1 80.75 218 ALA A O 1
ATOM 1777 N N . PRO A 1 219 ? 9.43 -60.531 -8.445 1 77.88 219 PRO A N 1
ATOM 1778 C CA . PRO A 1 219 ? 9.758 -61.906 -8.039 1 77.88 219 PRO A CA 1
ATOM 1779 C C . PRO A 1 219 ? 8.57 -62.844 -8.156 1 77.88 219 PRO A C 1
ATOM 1781 O O . PRO A 1 219 ? 8.742 -64 -8.5 1 77.88 219 PRO A O 1
ATOM 1784 N N . MET A 1 220 ? 7.445 -62.375 -8.008 1 80.44 220 MET A N 1
ATOM 1785 C CA . MET A 1 220 ? 6.258 -63.188 -8.133 1 80.44 220 MET A CA 1
ATOM 1786 C C . MET A 1 220 ? 5.957 -63.5 -9.602 1 80.44 220 MET A C 1
ATOM 1788 O O . MET A 1 220 ? 5.461 -64.562 -9.922 1 80.44 220 MET A O 1
ATOM 1792 N N . TYR A 1 221 ? 6.297 -62.594 -10.414 1 80.75 221 TYR A N 1
ATOM 1793 C CA . TYR A 1 221 ? 6.113 -62.781 -11.852 1 80.75 221 TYR A CA 1
ATOM 1794 C C . TYR A 1 221 ? 7.102 -63.812 -12.391 1 80.75 221 TYR A C 1
ATOM 1796 O O . TYR A 1 221 ? 6.73 -64.688 -13.172 1 80.75 221 TYR A O 1
ATOM 1804 N N . PHE A 1 222 ? 8.344 -63.719 -11.93 1 82 222 PHE A N 1
ATOM 1805 C CA . PHE A 1 222 ? 9.375 -64.625 -12.422 1 82 222 PHE A CA 1
ATOM 1806 C C . PHE A 1 222 ? 9.148 -66 -11.891 1 82 222 PHE A C 1
ATOM 1808 O O . PHE A 1 222 ? 9.508 -67 -12.547 1 82 222 PHE A O 1
ATOM 1815 N N . SER A 1 223 ? 8.453 -66.125 -10.742 1 81.19 223 SER A N 1
ATOM 1816 C CA . SER A 1 223 ? 8.141 -67.438 -10.18 1 81.19 223 SER A CA 1
ATOM 1817 C C . SER A 1 223 ? 6.891 -68 -10.82 1 81.19 223 SER A C 1
ATOM 1819 O O . SER A 1 223 ? 6.535 -69.125 -10.547 1 81.19 223 SER A O 1
ATOM 1821 N N . GLY A 1 224 ? 6.188 -67.188 -11.648 1 77.94 224 GLY A N 1
ATOM 1822 C CA . GLY A 1 224 ? 5.051 -67.688 -12.406 1 77.94 224 GLY A CA 1
ATOM 1823 C C . GLY A 1 224 ? 3.732 -67.562 -11.664 1 77.94 224 GLY A C 1
ATOM 1824 O O . GLY A 1 224 ? 2.713 -68.062 -12.102 1 77.94 224 GLY A O 1
ATOM 1825 N N . LYS A 1 225 ? 3.734 -66.875 -10.641 1 79.06 225 LYS A N 1
ATOM 1826 C CA . LYS A 1 225 ? 2.533 -66.812 -9.812 1 79.06 225 LYS A CA 1
ATOM 1827 C C . LYS A 1 225 ? 1.562 -65.75 -10.32 1 79.06 225 LYS A C 1
ATOM 1829 O O . LYS A 1 225 ? 0.356 -65.875 -10.078 1 79.06 225 LYS A O 1
ATOM 1834 N N . ILE A 1 226 ? 2.061 -64.75 -11.031 1 77.75 226 ILE A N 1
ATOM 1835 C CA . ILE A 1 226 ? 1.191 -63.719 -11.516 1 77.75 226 ILE A CA 1
ATOM 1836 C C . ILE A 1 226 ? 1.473 -63.438 -12.992 1 77.75 226 ILE A C 1
ATOM 1838 O O . ILE A 1 226 ? 2.539 -63.781 -13.508 1 77.75 226 ILE A O 1
ATOM 1842 N N . GLU A 1 227 ? 0.442 -62.938 -13.672 1 77.94 227 GLU A N 1
ATOM 1843 C CA . GLU A 1 227 ? 0.56 -62.594 -15.086 1 77.94 227 GLU A CA 1
ATOM 1844 C C . GLU A 1 227 ? 1.075 -61.156 -15.25 1 77.94 227 GLU A C 1
ATOM 1846 O O . GLU A 1 227 ? 1.075 -60.375 -14.305 1 77.94 227 GLU A O 1
ATOM 1851 N N . PHE A 1 228 ? 1.563 -60.969 -16.422 1 75.81 228 PHE A N 1
ATOM 1852 C CA . PHE A 1 228 ? 2.139 -59.656 -16.75 1 75.81 228 PHE A CA 1
ATOM 1853 C C . PHE A 1 228 ? 1.108 -58.562 -16.562 1 75.81 228 PHE A C 1
ATOM 1855 O O . PHE A 1 228 ? 1.448 -57.438 -16.141 1 75.81 228 PHE A O 1
ATOM 1862 N N . GLY A 1 229 ? -0.15 -58.781 -16.844 1 71.81 229 GLY A N 1
ATOM 1863 C CA . GLY A 1 229 ? -1.215 -57.781 -16.688 1 71.81 229 GLY A CA 1
ATOM 1864 C C . GLY A 1 229 ? -1.404 -57.344 -15.258 1 71.81 229 GLY A C 1
ATOM 1865 O O . GLY A 1 229 ? -1.746 -56.188 -15.008 1 71.81 229 GLY A O 1
ATOM 1866 N N . VAL A 1 230 ? -1.072 -58.25 -14.445 1 77.25 230 VAL A N 1
ATOM 1867 C CA . VAL A 1 230 ? -1.243 -57.969 -13.023 1 77.25 230 VAL A CA 1
ATOM 1868 C C . VAL A 1 230 ? -0.172 -56.969 -12.57 1 77.25 230 VAL A C 1
ATOM 1870 O O . VAL A 1 230 ? -0.407 -56.156 -11.664 1 77.25 230 VAL A O 1
ATOM 1873 N N . ILE A 1 231 ? 0.892 -57.031 -13.211 1 77.25 231 ILE A N 1
ATOM 1874 C CA . ILE A 1 231 ? 1.953 -56.062 -12.891 1 77.25 231 ILE A CA 1
ATOM 1875 C C . ILE A 1 231 ? 1.517 -54.656 -13.273 1 77.25 231 ILE A C 1
ATOM 1877 O O . ILE A 1 231 ? 1.674 -53.719 -12.484 1 77.25 231 ILE A O 1
ATOM 1881 N N . ASN A 1 232 ? 0.942 -54.531 -14.453 1 77.75 232 ASN A N 1
ATOM 1882 C CA . ASN A 1 232 ? 0.5 -53.219 -14.906 1 77.75 232 ASN A CA 1
ATOM 1883 C C . ASN A 1 232 ? -0.616 -52.656 -14.023 1 77.75 232 ASN A C 1
ATOM 1885 O O . ASN A 1 232 ? -0.674 -51.438 -13.773 1 77.75 232 ASN A O 1
ATOM 1889 N N . GLN A 1 233 ? -1.435 -53.562 -13.57 1 76.12 233 GLN A N 1
ATOM 1890 C CA . GLN A 1 233 ? -2.523 -53.156 -12.688 1 76.12 233 GLN A CA 1
ATOM 1891 C C . GLN A 1 233 ? -1.992 -52.719 -11.328 1 76.12 233 GLN A C 1
ATOM 1893 O O . GLN A 1 233 ? -2.49 -51.75 -10.742 1 76.12 233 GLN A O 1
ATOM 1898 N N . SER A 1 234 ? -1.019 -53.438 -10.875 1 78.19 234 SER A N 1
ATOM 1899 C CA . SER A 1 234 ? -0.438 -53.094 -9.578 1 78.19 234 SER A CA 1
ATOM 1900 C C . SER A 1 234 ? 0.286 -51.75 -9.617 1 78.19 234 SER A C 1
ATOM 1902 O O . SER A 1 234 ? 0.187 -50.969 -8.68 1 78.19 234 SER A O 1
ATOM 1904 N N . VAL A 1 235 ? 0.921 -51.5 -10.719 1 81.31 235 VAL A N 1
ATOM 1905 C CA . VAL A 1 235 ? 1.66 -50.25 -10.867 1 81.31 235 VAL A CA 1
ATOM 1906 C C . VAL A 1 235 ? 0.685 -49.094 -10.938 1 81.31 235 VAL A C 1
ATOM 1908 O O . VAL A 1 235 ? 0.905 -48.062 -10.297 1 81.31 235 VAL A O 1
ATOM 1911 N N . SER A 1 236 ? -0.334 -49.281 -11.641 1 78.81 236 SER A N 1
ATOM 1912 C CA . SER A 1 236 ? -1.338 -48.219 -11.773 1 78.81 236 SER A CA 1
ATOM 1913 C C . SER A 1 236 ? -1.999 -47.906 -10.43 1 78.81 236 SER A C 1
ATOM 1915 O O . SER A 1 236 ? -2.113 -46.75 -10.047 1 78.81 236 SER A O 1
ATOM 1917 N N . ALA A 1 237 ? -2.404 -49 -9.734 1 79.19 237 ALA A N 1
ATOM 1918 C CA . ALA A 1 237 ? -3.047 -48.812 -8.438 1 79.19 237 ALA A CA 1
ATOM 1919 C C . ALA A 1 237 ? -2.092 -48.188 -7.43 1 79.19 237 ALA A C 1
ATOM 1921 O O . ALA A 1 237 ? -2.49 -47.312 -6.652 1 79.19 237 ALA A O 1
ATOM 1922 N N . PHE A 1 238 ? -0.901 -48.594 -7.539 1 82.06 238 PHE A N 1
ATOM 1923 C CA . PHE A 1 238 ? 0.125 -48.094 -6.645 1 82.06 238 PHE A CA 1
ATOM 1924 C C . PHE A 1 238 ? 0.323 -46.594 -6.867 1 82.06 238 PHE A C 1
ATOM 1926 O O . PHE A 1 238 ? 0.405 -45.812 -5.906 1 82.06 238 PHE A O 1
ATOM 1933 N N . ASN A 1 239 ? 0.374 -46.188 -8.062 1 80.62 239 ASN A N 1
ATOM 1934 C CA . ASN A 1 239 ? 0.614 -44.781 -8.383 1 80.62 239 ASN A CA 1
ATOM 1935 C C . ASN A 1 239 ? -0.556 -43.906 -7.957 1 80.62 239 ASN A C 1
ATOM 1937 O O . ASN A 1 239 ? -0.354 -42.781 -7.508 1 80.62 239 ASN A O 1
ATOM 1941 N N . HIS A 1 240 ? -1.715 -44.344 -8.062 1 78.56 240 HIS A N 1
ATOM 1942 C CA . HIS A 1 240 ? -2.889 -43.594 -7.625 1 78.56 240 HIS A CA 1
ATOM 1943 C C . HIS A 1 240 ? -2.865 -43.344 -6.121 1 78.56 240 HIS A C 1
ATOM 1945 O O . HIS A 1 240 ? -3.074 -42.219 -5.66 1 78.56 240 HIS A O 1
ATOM 1951 N N . ILE A 1 241 ? -2.58 -44.438 -5.426 1 79.81 241 ILE A N 1
ATOM 1952 C CA . ILE A 1 241 ? -2.611 -44.344 -3.969 1 79.81 241 ILE A CA 1
ATOM 1953 C C . ILE A 1 241 ? -1.451 -43.5 -3.473 1 79.81 241 ILE A C 1
ATOM 1955 O O . ILE A 1 241 ? -1.616 -42.688 -2.553 1 79.81 241 ILE A O 1
ATOM 1959 N N . LEU A 1 242 ? -0.405 -43.688 -4.145 1 77.69 242 LEU A N 1
ATOM 1960 C CA . LEU A 1 242 ? 0.76 -42.906 -3.713 1 77.69 242 LEU A CA 1
ATOM 1961 C C . LEU A 1 242 ? 0.542 -41.438 -3.93 1 77.69 242 LEU A C 1
ATOM 1963 O O . LEU A 1 242 ? 0.942 -40.625 -3.098 1 77.69 242 LEU A O 1
ATOM 1967 N N . GLY A 1 243 ? 0.029 -41.062 -5.066 1 77.06 243 GLY A N 1
ATOM 1968 C CA . GLY A 1 243 ? -0.274 -39.656 -5.332 1 77.06 243 GLY A CA 1
ATOM 1969 C C . GLY A 1 243 ? -1.163 -39.031 -4.277 1 77.06 243 GLY A C 1
ATOM 1970 O O . GLY A 1 243 ? -0.965 -37.875 -3.904 1 77.06 243 GLY A O 1
ATOM 1971 N N . ASP A 1 244 ? -1.988 -39.875 -3.77 1 78 244 ASP A N 1
ATOM 1972 C CA . ASP A 1 244 ? -2.945 -39.406 -2.777 1 78 244 ASP A CA 1
ATOM 1973 C C . ASP A 1 244 ? -2.291 -39.25 -1.403 1 78 244 ASP A C 1
ATOM 1975 O O . ASP A 1 244 ? -2.521 -38.281 -0.692 1 78 244 ASP A O 1
ATOM 1979 N N . PHE A 1 245 ? -1.449 -40.25 -1.126 1 73.25 245 PHE A N 1
ATOM 1980 C CA . PHE A 1 245 ? -0.811 -40.25 0.184 1 73.25 245 PHE A CA 1
ATOM 1981 C C . PHE A 1 245 ? 0.322 -39.219 0.234 1 73.25 245 PHE A C 1
ATOM 1983 O O . PHE A 1 245 ? 0.696 -38.75 1.312 1 73.25 245 PHE A O 1
ATOM 1990 N N . SER A 1 246 ? 0.751 -38.875 -0.921 1 77.12 246 SER A N 1
ATOM 1991 C CA . SER A 1 246 ? 1.943 -38.031 -0.936 1 77.12 246 SER A CA 1
ATOM 1992 C C . SER A 1 246 ? 1.591 -36.594 -1.243 1 77.12 246 SER A C 1
ATOM 1994 O O . SER A 1 246 ? 2.418 -35.844 -1.771 1 77.12 246 SER A O 1
ATOM 1996 N N . LEU A 1 247 ? 0.37 -36.312 -0.991 1 78.31 247 LEU A N 1
ATOM 1997 C CA . LEU A 1 247 ? -0.085 -34.938 -1.222 1 78.31 247 LEU A CA 1
ATOM 1998 C C . LEU A 1 247 ? 0.747 -33.969 -0.417 1 78.31 247 LEU A C 1
ATOM 2000 O O . LEU A 1 247 ? 1.138 -32.906 -0.932 1 78.31 247 LEU A O 1
ATOM 2004 N N . ILE A 1 248 ? 0.989 -34.344 0.794 1 76.19 248 ILE A N 1
ATOM 2005 C CA . ILE A 1 248 ? 1.74 -33.469 1.687 1 76.19 248 ILE A CA 1
ATOM 2006 C C . ILE A 1 248 ? 3.168 -33.312 1.171 1 76.19 248 ILE A C 1
ATOM 2008 O O . ILE A 1 248 ? 3.697 -32.188 1.123 1 76.19 248 ILE A O 1
ATOM 2012 N N . VAL A 1 249 ? 3.705 -34.344 0.666 1 76.31 249 VAL A N 1
ATOM 2013 C CA . VAL A 1 249 ? 5.082 -34.312 0.18 1 76.31 249 VAL A CA 1
ATOM 2014 C C . VAL A 1 249 ? 5.168 -33.469 -1.075 1 76.31 249 VAL A C 1
ATOM 2016 O O . VAL A 1 249 ? 6.066 -32.625 -1.197 1 76.31 249 VAL A O 1
ATOM 2019 N N . TYR A 1 250 ? 4.141 -33.594 -1.895 1 76.25 250 TYR A N 1
ATOM 2020 C CA . TYR A 1 250 ? 4.199 -32.938 -3.195 1 76.25 250 TYR A CA 1
ATOM 2021 C C . TYR A 1 250 ? 3.805 -31.453 -3.084 1 76.25 250 TYR A C 1
ATOM 2023 O O . TYR A 1 250 ? 4.258 -30.625 -3.871 1 76.25 250 TYR A O 1
ATOM 2031 N N . GLN A 1 251 ? 3.023 -31.156 -2.084 1 79.19 251 GLN A N 1
ATOM 2032 C CA . GLN A 1 251 ? 2.518 -29.781 -1.981 1 79.19 251 GLN A CA 1
ATOM 2033 C C . GLN A 1 251 ? 3.004 -29.109 -0.7 1 79.19 251 GLN A C 1
ATOM 2035 O O . GLN A 1 251 ? 2.301 -28.281 -0.124 1 79.19 251 GLN A O 1
ATOM 2040 N N . PHE A 1 252 ? 4.105 -29.594 -0.261 1 77.62 252 PHE A N 1
ATOM 2041 C CA . PHE A 1 252 ? 4.551 -29.078 1.031 1 77.62 252 PHE A CA 1
ATOM 2042 C C . PHE A 1 252 ? 4.758 -27.578 0.98 1 77.62 252 PHE A C 1
ATOM 2044 O O . PHE A 1 252 ? 4.395 -26.859 1.916 1 77.62 252 PHE A O 1
ATOM 2051 N N . GLN A 1 253 ? 5.297 -27.109 -0.075 1 77.12 253 GLN A N 1
ATOM 2052 C CA . GLN A 1 253 ? 5.559 -25.672 -0.208 1 77.12 253 GLN A CA 1
ATOM 2053 C C . GLN A 1 253 ? 4.262 -24.875 -0.217 1 77.12 253 GLN A C 1
ATOM 2055 O O . GLN A 1 253 ? 4.168 -23.828 0.427 1 77.12 253 GLN A O 1
ATOM 2060 N N . ALA A 1 254 ? 3.367 -25.344 -0.906 1 82.31 254 ALA A N 1
ATOM 2061 C CA . ALA A 1 254 ? 2.072 -24.672 -0.975 1 82.31 254 ALA A CA 1
ATOM 2062 C C . ALA A 1 254 ? 1.371 -24.688 0.381 1 82.31 254 ALA A C 1
ATOM 2064 O O . ALA A 1 254 ? 0.75 -23.703 0.781 1 82.31 254 ALA A O 1
ATOM 2065 N N . LEU A 1 255 ? 1.562 -25.844 1.064 1 84.56 255 LEU A N 1
ATOM 2066 C CA . LEU A 1 255 ? 0.958 -25.969 2.385 1 84.56 255 LEU A CA 1
ATOM 2067 C C . LEU A 1 255 ? 1.63 -25.031 3.385 1 84.56 255 LEU A C 1
ATOM 2069 O O . LEU A 1 255 ? 0.967 -24.484 4.266 1 84.56 255 LEU A O 1
ATOM 2073 N N . SER A 1 256 ? 2.889 -24.891 3.236 1 83.5 256 SER A N 1
ATOM 2074 C CA . SER A 1 256 ? 3.621 -24 4.125 1 83.5 256 SER A CA 1
ATOM 2075 C C . SER A 1 256 ? 3.203 -22.547 3.906 1 83.5 256 SER A C 1
ATOM 2077 O O . SER A 1 256 ? 3.047 -21.781 4.867 1 83.5 256 SER A O 1
ATOM 2079 N N . ALA A 1 257 ? 3.094 -22.188 2.65 1 85.44 257 ALA A N 1
ATOM 2080 C CA . ALA A 1 257 ? 2.627 -20.844 2.326 1 85.44 257 ALA A CA 1
ATOM 2081 C C . ALA A 1 257 ? 1.215 -20.609 2.855 1 85.44 257 ALA A C 1
ATOM 2083 O O . ALA A 1 257 ? 0.898 -19.516 3.338 1 85.44 257 ALA A O 1
ATOM 2084 N N . PHE A 1 258 ? 0.441 -21.625 2.783 1 89.19 258 PHE A N 1
ATOM 2085 C CA . PHE A 1 258 ? -0.934 -21.547 3.262 1 89.19 258 PHE A CA 1
ATOM 2086 C C . PHE A 1 258 ? -0.971 -21.391 4.777 1 89.19 258 PHE A C 1
ATOM 2088 O O . PHE A 1 258 ? -1.777 -20.641 5.312 1 89.19 258 PHE A O 1
ATOM 2095 N N . SER A 1 259 ? -0.13 -22.125 5.445 1 88.25 259 SER A N 1
ATOM 2096 C CA . SER A 1 259 ? -0.057 -22.031 6.902 1 88.25 259 SER A CA 1
ATOM 2097 C C . SER A 1 259 ? 0.339 -20.641 7.352 1 88.25 259 SER A C 1
ATOM 2099 O O . SER A 1 259 ? -0.154 -20.141 8.367 1 88.25 259 SER A O 1
ATOM 2101 N N . ALA A 1 260 ? 1.168 -19.984 6.609 1 86.5 260 ALA A N 1
ATOM 2102 C CA . ALA A 1 260 ? 1.571 -18.609 6.914 1 86.5 260 ALA A CA 1
ATOM 2103 C C . ALA A 1 260 ? 0.388 -17.656 6.805 1 86.5 260 ALA A C 1
ATOM 2105 O O . ALA A 1 260 ? 0.237 -16.75 7.625 1 86.5 260 ALA A O 1
ATOM 2106 N N . VAL A 1 261 ? -0.377 -17.891 5.809 1 90.81 261 VAL A N 1
ATOM 2107 C CA . VAL A 1 261 ? -1.563 -17.062 5.602 1 90.81 261 VAL A CA 1
ATOM 2108 C C . VAL A 1 261 ? -2.533 -17.25 6.766 1 90.81 261 VAL A C 1
ATOM 2110 O O . VAL A 1 261 ? -3.086 -16.281 7.289 1 90.81 261 VAL A O 1
ATOM 2113 N N . ILE A 1 262 ? -2.674 -18.484 7.188 1 92 262 ILE A N 1
ATOM 2114 C CA . ILE A 1 262 ? -3.568 -18.812 8.289 1 92 262 ILE A CA 1
ATOM 2115 C C . ILE A 1 262 ? -3.076 -18.141 9.57 1 92 262 ILE A C 1
ATOM 2117 O O . ILE A 1 262 ? -3.871 -17.578 10.336 1 92 262 ILE A O 1
ATOM 2121 N N . ASN A 1 263 ? -1.831 -18.125 9.719 1 88.62 263 ASN A N 1
ATOM 2122 C CA . ASN A 1 263 ? -1.256 -17.516 10.914 1 88.62 263 ASN A CA 1
ATOM 2123 C C . ASN A 1 263 ? -1.455 -16 10.922 1 88.62 263 ASN A C 1
ATOM 2125 O O . ASN A 1 263 ? -1.787 -15.422 11.961 1 88.62 263 ASN A O 1
ATOM 2129 N N . ARG A 1 264 ? -1.283 -15.461 9.828 1 87.44 264 ARG A N 1
ATOM 2130 C CA . ARG A 1 264 ? -1.461 -14.016 9.727 1 87.44 264 ARG A CA 1
ATOM 2131 C C . ARG A 1 264 ? -2.922 -13.625 9.938 1 87.44 264 ARG A C 1
ATOM 2133 O O . ARG A 1 264 ? -3.221 -12.68 10.664 1 87.44 264 ARG A O 1
ATOM 2140 N N . LEU A 1 265 ? -3.746 -14.32 9.32 1 91.88 265 LEU A N 1
ATOM 2141 C CA . LEU A 1 265 ? -5.168 -14.031 9.453 1 91.88 265 LEU A CA 1
ATOM 2142 C C . LEU A 1 265 ? -5.66 -14.336 10.859 1 91.88 265 LEU A C 1
ATOM 2144 O O . LEU A 1 265 ? -6.551 -13.648 11.375 1 91.88 265 LEU A O 1
ATOM 2148 N N . GLY A 1 266 ? -5.051 -15.383 11.438 1 91.75 266 GLY A N 1
ATOM 2149 C CA . GLY A 1 266 ? -5.383 -15.695 12.812 1 91.75 266 GLY A CA 1
ATOM 2150 C C . GLY A 1 266 ? -5.004 -14.586 13.781 1 91.75 266 GLY A C 1
ATOM 2151 O O . GLY A 1 266 ? -5.789 -14.227 14.664 1 91.75 266 GLY A O 1
ATOM 2152 N N . GLU A 1 267 ? -3.889 -14.055 13.555 1 88.12 267 GLU A N 1
ATOM 2153 C CA . GLU A 1 267 ? -3.439 -12.93 14.367 1 88.12 267 GLU A CA 1
ATOM 2154 C C . GLU A 1 267 ? -4.34 -11.711 14.172 1 88.12 267 GLU A C 1
ATOM 2156 O O . GLU A 1 267 ? -4.672 -11.016 15.141 1 88.12 267 GLU A O 1
ATOM 2161 N N . PHE A 1 268 ? -4.637 -11.469 13.016 1 90.94 268 PHE A N 1
ATOM 2162 C CA . PHE A 1 268 ? -5.516 -10.352 12.688 1 90.94 268 PHE A CA 1
ATOM 2163 C C . PHE A 1 268 ? -6.887 -10.539 13.328 1 90.94 268 PHE A C 1
ATOM 2165 O O . PHE A 1 268 ? -7.453 -9.586 13.883 1 90.94 268 PHE A O 1
ATOM 2172 N N . ASP A 1 269 ? -7.367 -11.711 13.281 1 91.75 269 ASP A N 1
ATOM 2173 C CA . ASP A 1 269 ? -8.672 -12.047 13.852 1 91.75 269 ASP A CA 1
ATOM 2174 C C . ASP A 1 269 ? -8.664 -11.867 15.367 1 91.75 269 ASP A C 1
ATOM 2176 O O . ASP A 1 269 ? -9.633 -11.359 15.938 1 91.75 269 ASP A O 1
ATOM 2180 N N . ASP A 1 270 ? -7.652 -12.25 15.938 1 90.31 270 ASP A N 1
ATOM 2181 C CA . ASP A 1 270 ? -7.523 -12.133 17.391 1 90.31 270 ASP A CA 1
ATOM 2182 C C . ASP A 1 270 ? -7.512 -10.672 17.828 1 90.31 270 ASP A C 1
ATOM 2184 O O . ASP A 1 270 ? -8.148 -10.305 18.812 1 90.31 270 ASP A O 1
ATOM 2188 N N . VAL A 1 271 ? -6.855 -9.922 17.078 1 87.81 271 VAL A N 1
ATOM 2189 C CA . VAL A 1 271 ? -6.738 -8.508 17.422 1 87.81 271 VAL A CA 1
ATOM 2190 C C . VAL A 1 271 ? -8.086 -7.816 17.203 1 87.81 271 VAL A C 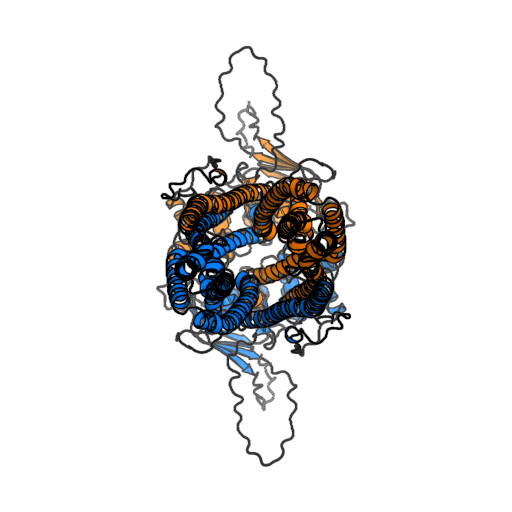1
ATOM 2192 O O . VAL A 1 271 ? -8.484 -6.977 18.016 1 87.81 271 VAL A O 1
ATOM 2195 N N . LEU A 1 272 ? -8.719 -8.102 16.188 1 89.62 272 LEU A N 1
ATOM 2196 C CA . LEU A 1 272 ? -10.031 -7.512 15.914 1 89.62 272 LEU A CA 1
ATOM 2197 C C . LEU A 1 272 ? -11.047 -7.926 16.969 1 89.62 272 LEU A C 1
ATOM 2199 O O . LEU A 1 272 ? -11.875 -7.121 17.391 1 89.62 272 LEU A O 1
ATOM 2203 N N . ASP A 1 273 ? -10.961 -9.148 17.438 1 87 273 ASP A N 1
ATOM 2204 C CA . ASP A 1 273 ? -11.859 -9.656 18.469 1 87 273 ASP A CA 1
ATOM 2205 C C . ASP A 1 273 ? -11.594 -8.969 19.797 1 87 273 ASP A C 1
ATOM 2207 O O . ASP A 1 273 ? -12.531 -8.625 20.531 1 87 273 ASP A O 1
ATOM 2211 N N . ARG A 1 274 ? -10.391 -8.789 20.062 1 81.06 274 ARG A N 1
ATOM 2212 C CA . ARG A 1 274 ? -10.023 -8.125 21.312 1 81.06 274 ARG A CA 1
ATOM 2213 C C . ARG A 1 274 ? -10.469 -6.668 21.312 1 81.06 274 ARG A C 1
ATOM 2215 O O . ARG A 1 274 ? -10.914 -6.148 22.344 1 81.06 274 ARG A O 1
ATOM 2222 N N . SER A 1 275 ? -10.336 -6.105 20.188 1 77.75 275 SER A N 1
ATOM 2223 C CA . SER A 1 275 ? -10.688 -4.691 20.078 1 77.75 275 SER A CA 1
ATOM 2224 C C . SER A 1 275 ? -12.203 -4.492 20.094 1 77.75 275 SER A C 1
ATOM 2226 O O . SER A 1 275 ? -12.695 -3.473 20.594 1 77.75 275 SER A O 1
ATOM 2228 N N . ASN A 1 276 ? -12.945 -5.469 19.531 1 73.06 276 ASN A N 1
ATOM 2229 C CA . ASN A 1 276 ? -14.398 -5.348 19.484 1 73.06 276 ASN A CA 1
ATOM 2230 C C . ASN A 1 276 ? -15.062 -5.93 20.734 1 73.06 276 ASN A C 1
ATOM 2232 O O . ASN A 1 276 ? -16.234 -5.656 21 1 73.06 276 ASN A O 1
ATOM 2236 N N . SER A 1 277 ? -14.539 -7.008 21.234 1 61.19 277 SER A N 1
ATOM 2237 C CA . SER A 1 277 ? -15.102 -7.547 22.469 1 61.19 277 SER A CA 1
ATOM 2238 C C . SER A 1 277 ? -15.039 -6.527 23.609 1 61.19 277 SER A C 1
ATOM 2240 O O . SER A 1 277 ? -14.016 -5.863 23.781 1 61.19 277 SER A O 1
ATOM 2242 N N . LYS A 1 278 ? -16.172 -5.766 23.797 1 50.12 278 LYS A N 1
ATOM 2243 C CA . LYS A 1 278 ? -16.516 -4.84 24.859 1 50.12 278 LYS A CA 1
ATOM 2244 C C . LYS A 1 278 ? -15.781 -5.203 26.156 1 50.12 278 LYS A C 1
ATOM 2246 O O . LYS A 1 278 ? -15.938 -4.527 27.172 1 50.12 278 LYS A O 1
ATOM 2251 N N . SER A 1 279 ? -15.648 -6.484 26.328 1 40.53 279 SER A N 1
ATOM 2252 C CA . SER A 1 279 ? -15.656 -6.906 27.734 1 40.53 279 SER A CA 1
ATOM 2253 C C . SER A 1 279 ? -14.578 -6.18 28.531 1 40.53 279 SER A C 1
ATOM 2255 O O . SER A 1 279 ? -14.781 -5.855 29.703 1 40.53 279 SER A O 1
ATOM 2257 N N . LEU A 1 280 ? -13.312 -6.801 28.5 1 36.16 280 LEU A N 1
ATOM 2258 C CA . LEU A 1 280 ? -12.711 -6.695 29.828 1 36.16 280 LEU A CA 1
ATOM 2259 C C . LEU A 1 280 ? -12.492 -5.234 30.219 1 36.16 280 LEU A C 1
ATOM 2261 O O . LEU A 1 280 ? -11.828 -4.492 29.484 1 36.16 280 LEU A O 1
ATOM 2265 N N . PRO A 1 281 ? -13.469 -4.641 30.766 1 39 281 PRO A N 1
ATOM 2266 C CA . PRO A 1 281 ? -13.148 -3.537 31.672 1 39 281 PRO A CA 1
ATOM 2267 C C . PRO A 1 281 ? -11.688 -3.541 32.125 1 39 281 PRO A C 1
ATOM 2269 O O . PRO A 1 281 ? -11.359 -3.029 33.188 1 39 281 PRO A O 1
ATOM 2272 N N . ASP A 1 282 ? -11.039 -4.48 31.625 1 38.62 282 ASP A N 1
ATOM 2273 C CA . ASP A 1 282 ? -9.953 -4.688 32.594 1 38.62 282 ASP A CA 1
ATOM 2274 C C . ASP A 1 282 ? -9.477 -3.359 33.156 1 38.62 282 ASP A C 1
ATOM 2276 O O . ASP A 1 282 ? -8.945 -3.322 34.281 1 38.62 282 ASP A O 1
ATOM 2280 N N . SER A 1 283 ? -8.727 -2.461 32.375 1 43.44 283 SER A N 1
ATOM 2281 C CA . SER A 1 283 ? -8.039 -1.555 33.281 1 43.44 283 SER A CA 1
ATOM 2282 C C . SER A 1 283 ? -8.992 -0.489 33.844 1 43.44 283 SER A C 1
ATOM 2284 O O . SER A 1 283 ? -9.914 -0.063 33.125 1 43.44 283 SER A O 1
ATOM 2286 N N . LEU A 1 284 ? -9.328 -0.433 35.156 1 42.94 284 LEU A N 1
ATOM 2287 C CA . LEU A 1 284 ? -9.789 0.546 36.125 1 42.94 284 LEU A CA 1
ATOM 2288 C C . LEU A 1 284 ? -9.742 1.956 35.562 1 42.94 284 LEU A C 1
ATOM 2290 O O . LEU A 1 284 ? -10.375 2.871 36.094 1 42.94 284 LEU A O 1
ATOM 2294 N N . GLU A 1 285 ? -8.891 2.283 34.594 1 58.81 285 GLU A N 1
ATOM 2295 C CA . GLU A 1 285 ? -8.578 3.689 34.344 1 58.81 285 GLU A CA 1
ATOM 2296 C C . GLU A 1 285 ? -9.031 4.117 32.969 1 58.81 285 GLU A C 1
ATOM 2298 O O . GLU A 1 285 ? -8.203 4.5 32.125 1 58.81 285 GLU A O 1
ATOM 2303 N N . ASP A 1 286 ? -10.516 3.861 32.531 1 77.19 286 ASP A N 1
ATOM 2304 C CA . ASP A 1 286 ? -11.008 4.305 31.234 1 77.19 286 ASP A CA 1
ATOM 2305 C C . ASP A 1 286 ? -11.875 5.551 31.375 1 77.19 286 ASP A C 1
ATOM 2307 O O . ASP A 1 286 ? -12.547 5.738 32.375 1 77.19 286 ASP A O 1
ATOM 2311 N N . ILE A 1 287 ? -11.789 6.453 30.422 1 85.75 287 ILE A N 1
ATOM 2312 C CA . ILE A 1 287 ? -12.648 7.633 30.328 1 85.75 287 ILE A CA 1
ATOM 2313 C C . ILE A 1 287 ? -14.031 7.223 29.844 1 85.75 287 ILE A C 1
ATOM 2315 O O . ILE A 1 287 ? -14.164 6.539 28.828 1 85.75 287 ILE A O 1
ATOM 2319 N N . ASP A 1 288 ? -15.086 7.445 30.625 1 87.19 288 ASP A N 1
ATOM 2320 C CA . ASP A 1 288 ? -16.453 7.109 30.25 1 87.19 288 ASP A CA 1
ATOM 2321 C C . ASP A 1 288 ? -17.109 8.25 29.469 1 87.19 288 ASP A C 1
ATOM 2323 O O . ASP A 1 288 ? -17.109 9.398 29.922 1 87.19 288 ASP A O 1
ATOM 2327 N N . ILE A 1 289 ? -17.531 7.988 28.375 1 87.12 289 ILE A N 1
ATOM 2328 C CA . ILE A 1 289 ? -18.297 8.953 27.609 1 87.12 289 ILE A CA 1
ATOM 2329 C C . ILE A 1 289 ? -19.781 8.617 27.688 1 87.12 289 ILE A C 1
ATOM 2331 O O . ILE A 1 289 ? -20.188 7.504 27.359 1 87.12 289 ILE A O 1
ATOM 2335 N N . ILE A 1 290 ? -20.594 9.562 28.156 1 86.38 290 ILE A N 1
ATOM 2336 C CA . ILE A 1 290 ? -22.016 9.344 28.359 1 86.38 290 ILE A CA 1
ATOM 2337 C C . ILE A 1 290 ? -22.812 10.328 27.516 1 86.38 290 ILE A C 1
ATOM 2339 O O . ILE A 1 290 ? -22.469 11.508 27.438 1 86.38 290 ILE A O 1
ATOM 2343 N N . TYR A 1 291 ? -23.812 9.859 26.891 1 84.44 291 TYR A N 1
ATOM 2344 C CA . TYR A 1 291 ? -24.75 10.703 26.156 1 84.44 291 TYR A CA 1
ATOM 2345 C C . TYR A 1 291 ? -26.094 10.789 26.891 1 84.44 291 TYR A C 1
ATOM 2347 O O . TYR A 1 291 ? -26.719 9.766 27.172 1 84.44 291 TYR A O 1
ATOM 2355 N N . LYS A 1 292 ? -26.453 11.945 27.312 1 81.94 292 LYS A N 1
ATOM 2356 C CA . LYS A 1 292 ? -27.703 12.172 28.016 1 81.94 292 LYS A CA 1
ATOM 2357 C C . LYS A 1 292 ? -28.656 13.023 27.188 1 81.94 292 LYS A C 1
ATOM 2359 O O . LYS A 1 292 ? -28.219 13.82 26.344 1 81.94 292 LYS A O 1
ATOM 2364 N N . ASP A 1 293 ? -30 12.766 27.297 1 77.19 293 ASP A N 1
ATOM 2365 C CA . ASP A 1 293 ? -31.016 13.57 26.609 1 77.19 293 ASP A CA 1
ATOM 2366 C C . ASP A 1 293 ? -31.172 14.93 27.281 1 77.19 293 ASP A C 1
ATOM 2368 O O . ASP A 1 293 ? -30.984 15.055 28.5 1 77.19 293 ASP A O 1
ATOM 2372 N N . PHE A 1 294 ? -31.391 15.82 26.516 1 63.62 294 PHE A N 1
ATOM 2373 C CA . PHE A 1 294 ? -31.672 17.156 27.031 1 63.62 294 PHE A CA 1
ATOM 2374 C C . PHE A 1 294 ? -32.844 17.141 28 1 63.62 294 PHE A C 1
ATOM 2376 O O . PHE A 1 294 ? -33.906 16.594 27.672 1 63.62 294 PHE A O 1
ATOM 2383 N N . ILE A 1 295 ? -32.812 17.047 29.234 1 50.09 295 ILE A N 1
ATOM 2384 C CA . ILE A 1 295 ? -33.969 17.203 30.125 1 50.09 295 ILE A CA 1
ATOM 2385 C C . ILE A 1 295 ? -34.438 18.656 30.125 1 50.09 295 ILE A C 1
ATOM 2387 O O . ILE A 1 295 ? -33.656 19.547 30.484 1 50.09 295 ILE A O 1
ATOM 2391 N N . SER A 1 296 ? -35.312 19.078 29.266 1 45.25 296 SER A N 1
ATOM 2392 C CA . SER A 1 296 ? -36 20.359 29.484 1 45.25 296 SER A CA 1
ATOM 2393 C C . SER A 1 296 ? -36.5 20.469 30.922 1 45.25 296 SER A C 1
ATOM 2395 O O . SER A 1 296 ? -37.344 19.672 31.344 1 45.25 296 SER A O 1
ATOM 2397 N N . SER A 1 297 ? -35.844 20.562 31.906 1 39.59 297 SER A N 1
ATOM 2398 C CA . SER A 1 297 ? -36.562 20.859 33.125 1 39.59 297 SER A CA 1
ATOM 2399 C C . SER A 1 297 ? -37.594 21.938 32.938 1 39.59 297 SER A C 1
ATOM 2401 O O . SER A 1 297 ? -37.281 23.047 32.469 1 39.59 297 SER A O 1
ATOM 2403 N N . PRO A 1 298 ? -38.875 21.547 32.719 1 38.66 298 PRO A N 1
ATOM 2404 C CA . PRO A 1 298 ? -39.906 22.594 32.812 1 38.66 298 PRO A CA 1
ATOM 2405 C C . PRO A 1 298 ? -39.719 23.484 34.031 1 38.66 298 PRO A C 1
ATOM 2407 O O . PRO A 1 298 ? -39.906 23.016 35.188 1 38.66 298 PRO A O 1
ATOM 2410 N N . VAL A 1 299 ? -38.688 24.125 34.344 1 37.38 299 VAL A N 1
ATOM 2411 C CA . VAL A 1 299 ? -38.906 25.047 35.438 1 37.38 299 VAL A CA 1
ATOM 2412 C C . VAL A 1 299 ? -40.156 25.891 35.156 1 37.38 299 VAL A C 1
ATOM 2414 O O . VAL A 1 299 ? -40.188 26.641 34.188 1 37.38 299 VAL A O 1
ATOM 2417 N N . PHE A 1 300 ? -41.281 25.391 35.5 1 35.28 300 PHE A N 1
ATOM 2418 C CA . PHE A 1 300 ? -42.438 26.281 35.719 1 35.28 300 PHE A CA 1
ATOM 2419 C C . PHE A 1 300 ? -42 27.562 36.406 1 35.28 300 PHE A C 1
ATOM 2421 O O . PHE A 1 300 ? -41.5 27.516 37.531 1 35.28 300 PHE A O 1
ATOM 2428 N N . GLU A 1 301 ? -41.438 28.516 35.719 1 36.75 301 GLU A N 1
ATOM 2429 C CA . GLU A 1 301 ? -41.406 29.875 36.219 1 36.75 301 GLU A CA 1
ATOM 2430 C C . GLU A 1 301 ? -42.781 30.281 36.781 1 36.75 301 GLU A C 1
ATOM 2432 O O . GLU A 1 301 ? -43.75 30.406 36.031 1 36.75 301 GLU A O 1
ATOM 2437 N N . SER A 1 302 ? -43.156 29.859 37.844 1 35.47 302 SER A N 1
ATOM 2438 C CA . SER A 1 302 ? -44.281 30.656 38.344 1 35.47 302 SER A CA 1
ATOM 2439 C C . SER A 1 302 ? -44.062 32.156 38.094 1 35.47 302 SER A C 1
ATOM 2441 O O . SER A 1 302 ? -44.969 32.875 37.75 1 35.47 302 SER A O 1
ATOM 2443 N N . ASN A 1 303 ? -43.094 32.812 38.969 1 35.44 303 ASN A N 1
ATOM 2444 C CA . ASN A 1 303 ? -43.188 34.25 39.094 1 35.44 303 ASN A CA 1
ATOM 2445 C C . ASN A 1 303 ? -42.688 34.969 37.844 1 35.44 303 ASN A C 1
ATOM 2447 O O . ASN A 1 303 ? -41.969 34.375 37.031 1 35.44 303 ASN A O 1
ATOM 2451 N N . GLY A 1 304 ? -43.125 36.219 37.344 1 36.31 304 GLY A N 1
ATOM 2452 C CA . GLY A 1 304 ? -43 37.281 36.375 1 36.31 304 GLY A CA 1
ATOM 2453 C C . GLY A 1 304 ? -41.562 37.406 35.844 1 36.31 304 GLY A C 1
ATOM 2454 O O . GLY A 1 304 ? -41.25 38.375 35.125 1 36.31 304 GLY A O 1
ATOM 2455 N N . LEU A 1 305 ? -40.625 37.094 36.688 1 35.56 305 LEU A N 1
ATOM 2456 C CA . LEU A 1 305 ? -39.312 37.562 36.219 1 35.56 305 LEU A CA 1
ATOM 2457 C C . LEU A 1 305 ? -38.906 36.844 34.938 1 35.56 305 LEU A C 1
ATOM 2459 O O . LEU A 1 305 ? -39.281 35.688 34.719 1 35.56 305 LEU A O 1
ATOM 2463 N N . THR A 1 306 ? -38.469 37.656 33.906 1 38.69 306 THR A N 1
ATOM 2464 C CA . THR A 1 306 ? -37.969 37.312 32.594 1 38.69 306 THR A CA 1
ATOM 2465 C C . THR A 1 306 ? -37.125 36.031 32.625 1 38.69 306 THR A C 1
ATOM 2467 O O . THR A 1 306 ? -36.219 35.906 33.438 1 38.69 306 THR A O 1
ATOM 2470 N N . PRO A 1 307 ? -37.656 34.844 32.219 1 38.81 307 PRO A N 1
ATOM 2471 C CA . PRO A 1 307 ? -36.875 33.625 32.156 1 38.81 307 PRO A CA 1
ATOM 2472 C C . PRO A 1 307 ? -35.469 33.844 31.656 1 38.81 307 PRO A C 1
ATOM 2474 O O . PRO A 1 307 ? -35.25 34.5 30.641 1 38.81 307 PRO A O 1
ATOM 2477 N N . GLN A 1 308 ? -34.594 34.25 32.531 1 40.03 308 GLN A N 1
ATOM 2478 C CA . GLN A 1 308 ? -33.188 34.25 32.062 1 40.03 308 GLN A CA 1
ATOM 2479 C C . GLN A 1 308 ? -32.938 33.062 31.156 1 40.03 308 GLN A C 1
ATOM 2481 O O . GLN A 1 308 ? -33.312 31.922 31.484 1 40.03 308 GLN A O 1
ATOM 2486 N N . GLU A 1 309 ? -32.875 33.156 29.875 1 45.5 309 GLU A N 1
ATOM 2487 C CA . GLU A 1 309 ? -32.562 32.219 28.812 1 45.5 309 GLU A CA 1
ATOM 2488 C C . GLU A 1 309 ? -31.531 31.188 29.281 1 45.5 309 GLU A C 1
ATOM 2490 O O . GLU A 1 309 ? -30.344 31.5 29.391 1 45.5 309 GLU A O 1
ATOM 2495 N N . LYS A 1 310 ? -31.734 30.359 30.25 1 51.59 310 LYS A N 1
ATOM 2496 C CA . LYS A 1 310 ? -30.859 29.312 30.75 1 51.59 310 LYS A CA 1
ATOM 2497 C C . LYS A 1 310 ? -30.312 28.453 29.609 1 51.59 310 LYS A C 1
ATOM 2499 O O . LYS A 1 310 ? -31.062 27.797 28.906 1 51.59 310 LYS A O 1
ATOM 2504 N N . HIS A 1 311 ? -29.156 28.828 29 1 66.06 311 HIS A N 1
ATOM 2505 C CA . HIS A 1 311 ? -28.469 28.078 27.953 1 66.06 311 HIS A CA 1
ATOM 2506 C C . HIS A 1 311 ? -28.219 26.641 28.375 1 66.06 311 HIS A C 1
ATOM 2508 O O . HIS A 1 311 ? -27.859 26.375 29.531 1 66.06 311 HIS A O 1
ATOM 2514 N N . GLU A 1 312 ? -28.703 25.734 27.5 1 81.75 312 GLU A N 1
ATOM 2515 C CA . GLU A 1 312 ? -28.625 24.281 27.703 1 81.75 312 GLU A CA 1
ATOM 2516 C C . GLU A 1 312 ? -27.172 23.812 27.703 1 81.75 312 GLU A C 1
ATOM 2518 O O . GLU A 1 312 ? -26.328 24.344 26.984 1 81.75 312 GLU A O 1
ATOM 2523 N N . THR A 1 313 ? -26.859 23.047 28.734 1 89.06 313 THR A N 1
ATOM 2524 C CA . THR A 1 313 ? -25.547 22.438 28.812 1 89.06 313 THR A CA 1
ATOM 2525 C C . THR A 1 313 ? -25.344 21.438 27.688 1 89.06 313 THR A C 1
ATOM 2527 O O . THR A 1 313 ? -26.203 20.578 27.438 1 89.06 313 THR A O 1
ATOM 2530 N N . LEU A 1 314 ? -24.328 21.625 26.922 1 91.25 314 LEU A N 1
ATOM 2531 C CA . LEU A 1 314 ? -24.047 20.766 25.781 1 91.25 314 LEU A CA 1
ATOM 2532 C C . LEU A 1 314 ? -23.031 19.688 26.156 1 91.25 314 LEU A C 1
ATOM 2534 O O . LEU A 1 314 ? -23.094 18.562 25.656 1 91.25 314 LEU A O 1
ATOM 2538 N N . LEU A 1 315 ? -22.031 20.031 27 1 93.19 315 LEU A N 1
ATOM 2539 C CA . LEU A 1 315 ? -20.938 19.141 27.359 1 93.19 315 LEU A CA 1
ATOM 2540 C C . LEU A 1 315 ? -20.5 19.359 28.797 1 93.19 315 LEU A C 1
ATOM 2542 O O . LEU A 1 315 ? -20.422 20.5 29.266 1 93.19 315 LEU A O 1
ATOM 2546 N N . GLU A 1 316 ? -20.344 18.266 29.5 1 94.31 316 GLU A N 1
ATOM 2547 C CA . GLU A 1 316 ? -19.844 18.328 30.875 1 94.31 316 GLU A CA 1
ATOM 2548 C C . GLU A 1 316 ? -18.688 17.344 31.062 1 94.31 316 GLU A C 1
ATOM 2550 O O . GLU A 1 316 ? -18.797 16.172 30.703 1 94.31 316 GLU A O 1
ATOM 2555 N N . ILE A 1 317 ? -17.578 17.812 31.531 1 95.56 317 ILE A N 1
ATOM 2556 C CA . ILE A 1 317 ? -16.438 16.984 31.875 1 95.56 317 ILE A CA 1
ATOM 2557 C C . ILE A 1 317 ? -16.297 16.922 33.406 1 95.56 317 ILE A C 1
ATOM 2559 O O . ILE A 1 317 ? -16.25 17.953 34.062 1 95.56 317 ILE A O 1
ATOM 2563 N N . GLU A 1 318 ? -16.266 15.703 33.875 1 94.88 318 GLU A N 1
ATOM 2564 C CA . GLU A 1 318 ? -16.188 15.523 35.312 1 94.88 318 GLU A CA 1
ATOM 2565 C C . GLU A 1 318 ? -14.891 14.836 35.719 1 94.88 318 GLU A C 1
ATOM 2567 O O . GLU A 1 318 ? -14.688 13.656 35.438 1 94.88 318 GLU A O 1
ATOM 2572 N N . ASN A 1 319 ? -14.039 15.539 36.5 1 93.38 319 ASN A N 1
ATOM 2573 C CA . ASN A 1 319 ? -12.82 15.008 37.094 1 93.38 319 ASN A CA 1
ATOM 2574 C C . ASN A 1 319 ? -12.023 14.172 36.125 1 93.38 319 ASN A C 1
ATOM 2576 O O . ASN A 1 319 ? -11.68 13.023 36.406 1 93.38 319 ASN A O 1
ATOM 2580 N N . LEU A 1 320 ? -11.734 14.742 35.031 1 94.06 320 LEU A N 1
ATOM 2581 C CA . LEU A 1 320 ? -11.031 14.023 34 1 94.06 320 LEU A CA 1
ATOM 2582 C C . LEU A 1 320 ? -9.531 14.016 34.25 1 94.06 320 LEU A C 1
ATOM 2584 O O . LEU A 1 320 ? -8.922 15.07 34.438 1 94.06 320 LEU A O 1
ATOM 2588 N N . ILE A 1 321 ? -8.969 12.867 34.375 1 92.25 321 ILE A N 1
ATOM 2589 C CA . ILE A 1 321 ? -7.527 12.664 34.406 1 92.25 321 ILE A CA 1
ATOM 2590 C C . ILE A 1 321 ? -7.07 12 33.125 1 92.25 321 ILE A C 1
ATOM 2592 O O . ILE A 1 321 ? -7.504 10.891 32.781 1 92.25 321 ILE A O 1
ATOM 2596 N N . LEU A 1 322 ? -6.309 12.711 32.344 1 91.5 322 LEU A N 1
ATOM 2597 C CA . LEU A 1 322 ? -5.816 12.203 31.062 1 91.5 322 LEU A CA 1
ATOM 2598 C C . LEU A 1 322 ? -4.391 11.68 31.203 1 91.5 322 LEU A C 1
ATOM 2600 O O . LEU A 1 322 ? -3.514 12.383 31.719 1 91.5 322 LEU A O 1
ATOM 2604 N N . LYS A 1 323 ? -4.211 10.469 30.766 1 87.38 323 LYS A N 1
ATOM 2605 C CA . LYS A 1 323 ? -2.896 9.844 30.828 1 87.38 323 LYS A CA 1
ATOM 2606 C C . LYS A 1 323 ? -2.441 9.359 29.453 1 87.38 323 LYS A C 1
ATOM 2608 O O . LYS A 1 323 ? -3.268 9.094 28.578 1 87.38 323 LYS A O 1
ATOM 2613 N N . THR A 1 324 ? -1.174 9.406 29.266 1 76.19 324 THR A N 1
ATOM 2614 C CA . THR A 1 324 ? -0.611 8.812 28.047 1 76.19 324 THR A CA 1
ATOM 2615 C C . THR A 1 324 ? -0.55 7.293 28.172 1 76.19 324 THR A C 1
ATOM 2617 O O . THR A 1 324 ? -0.665 6.75 29.266 1 76.19 324 THR A O 1
ATOM 2620 N N . PRO A 1 325 ? -0.407 6.59 27.062 1 68.75 325 PRO A N 1
ATOM 2621 C CA . PRO A 1 325 ? -0.27 5.133 27.125 1 68.75 325 PRO A CA 1
ATOM 2622 C C . PRO A 1 325 ? 0.907 4.695 28 1 68.75 325 PRO A C 1
ATOM 2624 O O . PRO A 1 325 ? 0.895 3.59 28.547 1 68.75 325 PRO A O 1
ATOM 2627 N N . SER A 1 326 ? 1.922 5.598 28.141 1 68.12 326 SER A N 1
ATOM 2628 C CA . SER A 1 326 ? 3.064 5.309 29 1 68.12 326 SER A CA 1
ATOM 2629 C C . SER A 1 326 ? 2.768 5.676 30.453 1 68.12 326 SER A C 1
ATOM 2631 O O . SER A 1 326 ? 3.664 5.652 31.297 1 68.12 326 SER A O 1
ATOM 2633 N N . GLU A 1 327 ? 1.564 6.098 30.75 1 71.62 327 GLU A N 1
ATOM 2634 C CA . GLU A 1 327 ? 1.053 6.332 32.094 1 71.62 327 GLU A CA 1
ATOM 2635 C C . GLU A 1 327 ? 1.526 7.68 32.625 1 71.62 327 GLU A C 1
ATOM 2637 O O . GLU A 1 327 ? 1.52 7.902 33.844 1 71.62 327 GLU A O 1
ATOM 2642 N N . SER A 1 328 ? 1.962 8.484 31.781 1 77 328 SER A N 1
ATOM 2643 C CA . SER A 1 328 ? 2.242 9.859 32.188 1 77 328 SER A CA 1
ATOM 2644 C C . SER A 1 328 ? 0.976 10.703 32.188 1 77 328 SER A C 1
ATOM 2646 O O . SER A 1 328 ? 0.153 10.602 31.281 1 77 328 SER A O 1
ATOM 2648 N N . THR A 1 329 ? 0.82 11.438 33.281 1 84.75 329 THR A N 1
ATOM 2649 C CA . THR A 1 329 ? -0.389 12.242 33.375 1 84.75 329 THR A CA 1
ATOM 2650 C C . THR A 1 329 ? -0.262 13.523 32.562 1 84.75 329 THR A C 1
ATOM 2652 O O . THR A 1 329 ? 0.726 14.25 32.688 1 84.75 329 THR A O 1
ATOM 2655 N N . LEU A 1 330 ? -1.181 13.852 31.734 1 86 330 LEU A N 1
ATOM 2656 C CA . LEU A 1 330 ? -1.195 15.055 30.906 1 86 330 LEU A CA 1
ATOM 2657 C C . LEU A 1 330 ? -2.072 16.125 31.531 1 86 330 LEU A C 1
ATOM 2659 O O . LEU A 1 330 ? -1.691 17.297 31.562 1 86 330 LEU A O 1
ATOM 2663 N N . ILE A 1 331 ? -3.244 15.758 31.953 1 91.12 331 ILE A N 1
ATOM 2664 C CA . ILE A 1 331 ? -4.195 16.672 32.562 1 91.12 331 ILE A CA 1
ATOM 2665 C C . ILE A 1 331 ? -4.73 16.062 33.875 1 91.12 331 ILE A C 1
ATOM 2667 O O . ILE A 1 331 ? -5.086 14.875 33.906 1 91.12 331 ILE A O 1
ATOM 2671 N N . ARG A 1 332 ? -4.754 16.906 34.875 1 91.62 332 ARG A N 1
ATOM 2672 C CA . ARG A 1 332 ? -5.18 16.406 36.188 1 91.62 332 ARG A CA 1
ATOM 2673 C C . ARG A 1 332 ? -6.52 17.016 36.594 1 91.62 332 ARG A C 1
ATOM 2675 O O . ARG A 1 332 ? -6.656 18.234 36.688 1 91.62 332 ARG A O 1
ATOM 2682 N N . ASP A 1 333 ? -7.465 16.188 36.812 1 91.81 333 ASP A N 1
ATOM 2683 C CA . ASP A 1 333 ? -8.742 16.484 37.469 1 91.81 333 ASP A CA 1
ATOM 2684 C C . ASP A 1 333 ? -9.445 17.656 36.781 1 91.81 333 ASP A C 1
ATOM 2686 O O . ASP A 1 333 ? -9.805 18.625 37.438 1 91.81 333 ASP A O 1
ATOM 2690 N N . LEU A 1 334 ? -9.617 17.609 35.531 1 94 334 LEU A N 1
ATOM 2691 C CA . LEU A 1 334 ? -10.273 18.672 34.781 1 94 334 LEU A CA 1
ATOM 2692 C C . LEU A 1 334 ? -11.797 18.531 34.844 1 94 334 LEU A C 1
ATOM 2694 O O . LEU A 1 334 ? -12.344 17.469 34.625 1 94 334 LEU A O 1
ATOM 2698 N N . SER A 1 335 ? -12.469 19.516 35.344 1 94.56 335 SER A N 1
ATOM 2699 C CA . SER A 1 335 ? -13.93 19.625 35.344 1 94.56 335 SER A CA 1
ATOM 2700 C C . SER A 1 335 ? -14.391 20.906 34.656 1 94.56 335 SER A C 1
ATOM 2702 O O . SER A 1 335 ? -13.914 21.984 34.969 1 94.56 335 SER A O 1
ATOM 2704 N N . LEU A 1 336 ? -15.227 20.703 33.688 1 93.56 336 LEU A N 1
ATOM 2705 C CA . LEU A 1 336 ? -15.672 21.844 32.875 1 93.56 336 LEU A CA 1
ATOM 2706 C C . LEU A 1 336 ? -17.047 21.578 32.312 1 93.56 336 LEU A C 1
ATOM 2708 O O . LEU A 1 336 ? -17.391 20.438 31.984 1 93.56 336 LEU A O 1
ATOM 2712 N N . ALA A 1 337 ? -17.828 22.641 32.219 1 93.56 337 ALA A N 1
ATOM 2713 C CA . ALA A 1 337 ? -19.125 22.578 31.562 1 93.56 337 ALA A CA 1
ATOM 2714 C C . ALA A 1 337 ? -19.234 23.594 30.438 1 93.56 337 ALA A C 1
ATOM 2716 O O . ALA A 1 337 ? -18.766 24.734 30.562 1 93.56 337 ALA A O 1
ATOM 2717 N N . ILE A 1 338 ? -19.734 23.188 29.359 1 93.56 338 ILE A N 1
ATOM 2718 C CA . ILE A 1 338 ? -19.922 24.062 28.203 1 93.56 338 ILE A CA 1
ATOM 2719 C C . ILE A 1 338 ? -21.422 24.203 27.922 1 93.56 338 ILE A C 1
ATOM 2721 O O . ILE A 1 338 ? -22.125 23.203 27.703 1 93.56 338 ILE A O 1
ATOM 2725 N N . LYS A 1 339 ? -21.859 25.438 27.891 1 91.31 339 LYS A N 1
ATOM 2726 C CA . LYS A 1 339 ? -23.25 25.734 27.562 1 91.31 339 LYS A CA 1
ATOM 2727 C C . LYS A 1 339 ? -23.391 26.25 26.141 1 91.31 339 LYS A C 1
ATOM 2729 O O . LYS A 1 339 ? -22.391 26.547 25.484 1 91.31 339 LYS A O 1
ATOM 2734 N N . GLN A 1 340 ? -24.594 26.266 25.672 1 91.25 340 GLN A N 1
ATOM 2735 C CA . GLN A 1 340 ? -24.844 26.766 24.328 1 91.25 340 GLN A CA 1
ATOM 2736 C C . GLN A 1 340 ? -24.359 28.203 24.188 1 91.25 340 GLN A C 1
ATOM 2738 O O . GLN A 1 340 ? -24.562 29.031 25.062 1 91.25 340 GLN A O 1
ATOM 2743 N N . LYS A 1 341 ? -23.641 28.5 23.109 1 88.19 341 LYS A N 1
ATOM 2744 C CA . LYS A 1 341 ? -23.109 29.797 22.734 1 88.19 341 LYS A CA 1
ATOM 2745 C C . LYS A 1 341 ? -21.953 30.203 23.641 1 88.19 341 LYS A C 1
ATOM 2747 O O . LYS A 1 341 ? -21.547 31.375 23.656 1 88.19 341 LYS A O 1
ATOM 2752 N N . ASP A 1 342 ? -21.516 29.219 24.484 1 91 342 ASP A N 1
ATOM 2753 C CA . ASP A 1 342 ? -20.297 29.406 25.281 1 91 342 ASP A CA 1
ATOM 2754 C C . ASP A 1 342 ? -19.094 28.797 24.578 1 91 342 ASP A C 1
ATOM 2756 O O . ASP A 1 342 ? -18.75 27.625 24.812 1 91 342 ASP A O 1
ATOM 2760 N N . ASN A 1 343 ? -18.453 29.641 23.781 1 94.81 343 ASN A N 1
ATOM 2761 C CA . ASN A 1 343 ? -17.328 29.156 23 1 94.81 343 ASN A CA 1
ATOM 2762 C C . ASN A 1 343 ? -16.031 29.125 23.828 1 94.81 343 ASN A C 1
ATOM 2764 O O . ASN A 1 343 ? -15.719 30.094 24.516 1 94.81 343 ASN A O 1
ATOM 2768 N N . LEU A 1 344 ? -15.352 28 23.781 1 95.62 344 LEU A N 1
ATOM 2769 C CA . LEU A 1 344 ? -14.172 27.781 24.609 1 95.62 344 LEU A CA 1
ATOM 2770 C C . LEU A 1 344 ? -12.922 27.641 23.75 1 95.62 344 LEU A C 1
ATOM 2772 O O . LEU A 1 344 ? -12.93 26.953 22.734 1 95.62 344 LEU A O 1
ATOM 2776 N N . LEU A 1 345 ? -11.898 28.375 24.109 1 95.62 345 LEU A N 1
ATOM 2777 C CA . LEU A 1 345 ? -10.586 28.25 23.484 1 95.62 345 LEU A CA 1
ATOM 2778 C C . LEU A 1 345 ? -9.609 27.5 24.391 1 95.62 345 LEU A C 1
ATOM 2780 O O . LEU A 1 345 ? -9.461 27.859 25.562 1 95.62 345 LEU A O 1
ATOM 2784 N N . ILE A 1 346 ? -9.055 26.453 23.938 1 94.44 346 ILE A N 1
ATOM 2785 C CA . ILE A 1 346 ? -8.047 25.703 24.672 1 94.44 346 ILE A CA 1
ATOM 2786 C C . ILE A 1 346 ? -6.652 26.109 24.203 1 94.44 346 ILE A C 1
ATOM 2788 O O . ILE A 1 346 ? -6.348 26.016 23 1 94.44 346 ILE A O 1
ATOM 2792 N N . THR A 1 347 ? -5.832 26.594 25.078 1 90.19 347 THR A N 1
ATOM 2793 C CA . THR A 1 347 ? -4.48 27.016 24.734 1 90.19 347 THR A CA 1
ATOM 2794 C C . THR A 1 347 ? -3.463 26.406 25.703 1 90.19 347 THR A C 1
ATOM 2796 O O . THR A 1 347 ? -3.832 25.922 26.766 1 90.19 347 THR A O 1
ATOM 2799 N N . GLY A 1 348 ? -2.234 26.375 25.297 1 85.25 348 GLY A N 1
ATOM 2800 C CA . GLY A 1 348 ? -1.126 25.828 26.062 1 85.25 348 GLY A CA 1
ATOM 2801 C C . GLY A 1 348 ? 0.085 25.5 25.203 1 85.25 348 GLY A C 1
ATOM 2802 O O . GLY A 1 348 ? 0.022 25.578 23.969 1 85.25 348 GLY A O 1
ATOM 2803 N N . PRO A 1 349 ? 1.116 25.234 25.891 1 79.12 349 PRO A N 1
ATOM 2804 C CA . PRO A 1 349 ? 2.324 24.891 25.125 1 79.12 349 PRO A CA 1
ATOM 2805 C C . PRO A 1 349 ? 2.193 23.594 24.359 1 79.12 349 PRO A C 1
ATOM 2807 O O . PRO A 1 349 ? 1.291 22.797 24.625 1 79.12 349 PRO A O 1
ATOM 2810 N N . SER A 1 350 ? 3.02 23.484 23.344 1 74.62 350 SER A N 1
ATOM 2811 C CA . SER A 1 350 ? 3.008 22.266 22.547 1 74.62 350 SER A CA 1
ATOM 2812 C C . SER A 1 350 ? 3.312 21.031 23.406 1 74.62 350 SER A C 1
ATOM 2814 O O . SER A 1 350 ? 4.219 21.062 24.234 1 74.62 350 SER A O 1
ATOM 2816 N N . GLY A 1 351 ? 2.533 20 23.328 1 74 351 GLY A N 1
ATOM 2817 C CA . GLY A 1 351 ? 2.742 18.766 24.062 1 74 351 GLY A CA 1
ATOM 2818 C C . GLY A 1 351 ? 2.033 18.75 25.406 1 74 351 GLY A C 1
ATOM 2819 O O . GLY A 1 351 ? 2.154 17.781 26.156 1 74 351 GLY A O 1
ATOM 2820 N N . SER A 1 352 ? 1.304 19.75 25.656 1 78.5 352 SER A N 1
ATOM 2821 C CA . SE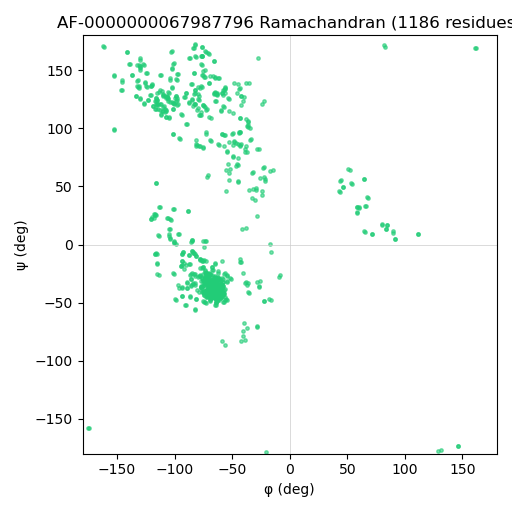R A 1 352 ? 0.654 19.844 26.969 1 78.5 352 SER A CA 1
ATOM 2822 C C . SER A 1 352 ? -0.568 18.938 27.031 1 78.5 352 SER A C 1
ATOM 2824 O O . SER A 1 352 ? -1.085 18.672 28.125 1 78.5 352 SER A O 1
ATOM 2826 N N . GLY A 1 353 ? -1.022 18.422 25.875 1 83 353 GLY A N 1
ATOM 2827 C CA . GLY A 1 353 ? -2.141 17.484 25.891 1 83 353 GLY A CA 1
ATOM 2828 C C . GLY A 1 353 ? -3.406 18.062 25.281 1 83 353 GLY A C 1
ATOM 2829 O O . GLY A 1 353 ? -4.48 17.469 25.406 1 83 353 GLY A O 1
ATOM 2830 N N . LYS A 1 354 ? -3.367 19.219 24.656 1 87 354 LYS A N 1
ATOM 2831 C CA . LYS A 1 354 ? -4.535 19.859 24.047 1 87 354 LYS A CA 1
ATOM 2832 C C . LYS A 1 354 ? -5.23 18.922 23.062 1 87 354 LYS A C 1
ATOM 2834 O O . LYS A 1 354 ? -6.445 18.734 23.141 1 87 354 LYS A O 1
ATOM 2839 N N . THR A 1 355 ? -4.426 18.297 22.172 1 82.81 355 THR A N 1
ATOM 2840 C CA . THR A 1 355 ? -4.98 17.406 21.172 1 82.81 355 THR A CA 1
ATOM 2841 C C . THR A 1 355 ? -5.484 16.109 21.812 1 82.81 355 THR A C 1
ATOM 2843 O O . THR A 1 355 ? -6.5 15.562 21.375 1 82.81 355 THR A O 1
ATOM 2846 N N . SER A 1 356 ? -4.781 15.695 22.859 1 84.62 356 SER A N 1
ATOM 2847 C CA . SER A 1 356 ? -5.219 14.5 23.578 1 84.62 356 SER A CA 1
ATOM 2848 C C . SER A 1 356 ? -6.566 14.727 24.25 1 84.62 356 SER A C 1
ATOM 2850 O O . SER A 1 356 ? -7.391 13.812 24.312 1 84.62 356 SER A O 1
ATOM 2852 N N . LEU A 1 357 ? -6.703 15.914 24.781 1 91.62 357 LEU A N 1
ATOM 2853 C CA . LEU A 1 357 ? -7.984 16.25 25.391 1 91.62 357 LEU A CA 1
ATOM 2854 C C . LEU A 1 357 ? -9.109 16.188 24.359 1 91.62 357 LEU A C 1
ATOM 2856 O O . LEU A 1 357 ? -10.18 15.641 24.641 1 91.62 357 LEU A O 1
ATOM 2860 N N . LEU A 1 358 ? -8.875 16.75 23.203 1 90.12 358 LEU A N 1
ATOM 2861 C CA . LEU A 1 358 ? -9.875 16.703 22.141 1 90.12 358 LEU A CA 1
ATOM 2862 C C . LEU A 1 358 ? -10.148 15.266 21.703 1 90.12 358 LEU A C 1
ATOM 2864 O O . LEU A 1 358 ? -11.289 14.914 21.391 1 90.12 358 LEU A O 1
ATOM 2868 N N . ARG A 1 359 ? -9.086 14.445 21.703 1 86.81 359 ARG A N 1
ATOM 2869 C CA . ARG A 1 359 ? -9.242 13.031 21.391 1 86.81 359 ARG A CA 1
ATOM 2870 C C . ARG A 1 359 ? -10.125 12.336 22.422 1 86.81 359 ARG A C 1
ATOM 2872 O O . ARG A 1 359 ? -10.938 11.469 22.062 1 86.81 359 ARG A O 1
ATOM 2879 N N . ALA A 1 360 ? -9.906 12.719 23.578 1 89.69 360 ALA A N 1
ATOM 2880 C CA . ALA A 1 360 ? -10.719 12.141 24.641 1 89.69 360 ALA A CA 1
ATOM 2881 C C . ALA A 1 360 ? -12.188 12.539 24.5 1 89.69 360 ALA A C 1
ATOM 2883 O O . ALA A 1 360 ? -13.078 11.719 24.688 1 89.69 360 ALA A O 1
ATOM 2884 N N . MET A 1 361 ? -12.344 13.789 24.156 1 90.69 361 MET A N 1
ATOM 2885 C CA . MET A 1 361 ? -13.703 14.281 23.969 1 90.69 361 MET A CA 1
ATOM 2886 C C . MET A 1 361 ? -14.375 13.586 22.797 1 90.69 361 MET A C 1
ATOM 2888 O O . MET A 1 361 ? -15.594 13.406 22.781 1 90.69 361 MET A O 1
ATOM 2892 N N . ALA A 1 362 ? -13.578 13.227 21.812 1 86.25 362 ALA A N 1
ATOM 2893 C CA . ALA A 1 362 ? -14.109 12.562 20.625 1 86.25 362 ALA A CA 1
ATOM 2894 C C . ALA A 1 362 ? -14.227 11.055 20.859 1 86.25 362 ALA A C 1
ATOM 2896 O O . ALA A 1 362 ? -14.727 10.328 19.984 1 86.25 362 ALA A O 1
ATOM 2897 N N . GLY A 1 363 ? -13.75 10.555 21.984 1 83.62 363 GLY A N 1
ATOM 2898 C CA . GLY A 1 363 ? -13.812 9.141 22.297 1 83.62 363 GLY A CA 1
ATOM 2899 C C . GLY A 1 363 ? -12.68 8.336 21.688 1 83.62 363 GLY A C 1
ATOM 2900 O O . GLY A 1 363 ? -12.734 7.109 21.625 1 83.62 363 GLY A O 1
ATOM 2901 N N . LEU A 1 364 ? -11.711 9.039 21.234 1 83.69 364 LEU A N 1
ATOM 2902 C CA . LEU A 1 364 ? -10.586 8.391 20.562 1 83.69 364 LEU A CA 1
ATOM 2903 C C . LEU A 1 364 ? -9.461 8.102 21.547 1 83.69 364 LEU A C 1
ATOM 2905 O O . LEU A 1 364 ? -8.516 7.379 21.234 1 83.69 364 LEU A O 1
ATOM 2909 N N . TRP A 1 365 ? -9.539 8.695 22.656 1 82.94 365 TRP A N 1
ATOM 2910 C CA . TRP A 1 365 ? -8.57 8.516 23.734 1 82.94 365 TRP A CA 1
ATOM 2911 C C . TRP A 1 365 ? -9.234 7.945 24.984 1 82.94 365 TRP A C 1
ATOM 2913 O O . TRP A 1 365 ? -10.125 8.578 25.562 1 82.94 365 TRP A O 1
ATOM 2923 N N . LYS A 1 366 ? -8.773 6.719 25.438 1 80.19 366 LYS A N 1
ATOM 2924 C CA . LYS A 1 366 ? -9.484 6.07 26.531 1 80.19 366 LYS A CA 1
ATOM 2925 C C . LYS A 1 366 ? -8.594 5.961 27.766 1 80.19 366 LYS A C 1
ATOM 2927 O O . LYS A 1 366 ? -9.078 5.672 28.875 1 80.19 366 LYS A O 1
ATOM 2932 N N . THR A 1 367 ? -7.43 6.266 27.656 1 83.75 367 THR A N 1
ATOM 2933 C CA . THR A 1 367 ? -6.516 6.102 28.781 1 83.75 367 THR A CA 1
ATOM 2934 C C . THR A 1 367 ? -6.691 7.23 29.797 1 83.75 367 THR A C 1
ATOM 2936 O O . THR A 1 367 ? -6.406 8.391 29.484 1 83.75 367 THR A O 1
ATOM 2939 N N . GLY A 1 368 ? -7.164 6.984 30.875 1 87.81 368 GLY A N 1
ATOM 2940 C CA . GLY A 1 368 ? -7.438 7.949 31.938 1 87.81 368 GLY A CA 1
ATOM 2941 C C . GLY A 1 368 ? -8.672 7.605 32.75 1 87.81 368 GLY A C 1
ATOM 2942 O O . GLY A 1 368 ? -9.133 6.461 32.719 1 87.81 368 GLY A O 1
ATOM 2943 N N . THR A 1 369 ? -8.977 8.531 33.594 1 90.06 369 THR A N 1
ATOM 2944 C CA . THR A 1 369 ? -10.18 8.383 34.406 1 90.06 369 THR A CA 1
ATOM 2945 C C . THR A 1 369 ? -11.047 9.633 34.344 1 90.06 369 THR A C 1
ATOM 2947 O O . THR A 1 369 ? -10.562 10.703 33.969 1 90.06 369 THR A O 1
ATOM 2950 N N . GLY A 1 370 ? -12.32 9.375 34.5 1 92.25 370 GLY A N 1
ATOM 2951 C CA . GLY A 1 370 ? -13.266 10.484 34.469 1 92.25 370 GLY A CA 1
ATOM 2952 C C . GLY A 1 370 ? -14.445 10.242 33.562 1 92.25 370 GLY A C 1
ATOM 2953 O O . GLY A 1 370 ? -14.609 9.133 33.031 1 92.25 370 GLY A O 1
ATOM 2954 N N . LYS A 1 371 ? -15.281 11.328 33.5 1 93.25 371 LYS A N 1
ATOM 2955 C CA . LYS A 1 371 ? -16.484 11.18 32.688 1 93.25 371 LYS A CA 1
ATOM 2956 C C . LYS A 1 371 ? -16.672 12.383 31.766 1 93.25 371 LYS A C 1
ATOM 2958 O O . LYS A 1 371 ? -16.406 13.523 32.156 1 93.25 371 LYS A O 1
ATOM 2963 N N . ILE A 1 372 ? -17 12.109 30.609 1 92.94 372 ILE A N 1
ATOM 2964 C CA . ILE A 1 372 ? -17.406 13.117 29.641 1 92.94 372 ILE A CA 1
ATOM 2965 C C . ILE A 1 372 ? -18.875 12.914 29.266 1 92.94 372 ILE A C 1
ATOM 2967 O O . ILE A 1 372 ? -19.234 11.867 28.734 1 92.94 372 ILE A O 1
ATOM 2971 N N . ILE A 1 373 ? -19.703 13.914 29.5 1 91.75 373 ILE A N 1
ATOM 2972 C CA . ILE A 1 373 ? -21.141 13.789 29.297 1 91.75 373 ILE A CA 1
ATOM 2973 C C . ILE A 1 373 ? -21.594 14.742 28.188 1 91.75 373 ILE A C 1
ATOM 2975 O O . ILE A 1 373 ? -21.406 15.953 28.297 1 91.75 373 ILE A O 1
ATOM 2979 N N . TYR A 1 374 ? -22.156 14.219 27.188 1 90.56 374 TYR A N 1
ATOM 2980 C CA . TYR A 1 374 ? -22.75 15.008 26.109 1 90.56 374 TYR A CA 1
ATOM 2981 C C . TYR A 1 374 ? -24.266 15.062 26.234 1 90.56 374 TYR A C 1
ATOM 2983 O O . TYR A 1 374 ? -24.906 14.047 26.516 1 90.56 374 TYR A O 1
ATOM 2991 N N . TYR A 1 375 ? -24.781 16.25 26.062 1 87.19 375 TYR A N 1
ATOM 2992 C CA . TYR A 1 375 ? -26.234 16.406 26.078 1 87.19 375 TYR A CA 1
ATOM 2993 C C . TYR A 1 375 ? -26.766 16.609 24.672 1 87.19 375 TYR A C 1
ATOM 2995 O O . TYR A 1 375 ? -26.438 17.609 24.016 1 87.19 375 TYR A O 1
ATOM 3003 N N . VAL A 1 376 ? -27.484 15.602 24.141 1 79.44 376 VAL A N 1
ATOM 3004 C CA . VAL A 1 376 ? -27.922 15.633 22.75 1 79.44 376 VAL A CA 1
ATOM 3005 C C . VAL A 1 376 ? -29.438 15.766 22.688 1 79.44 376 VAL A C 1
ATOM 3007 O O . VAL A 1 376 ? -30.156 15.188 23.516 1 79.44 376 VAL A O 1
ATOM 3010 N N . LYS A 1 377 ? -30 16.656 21.875 1 64.25 377 LYS A N 1
ATOM 3011 C CA . LYS A 1 377 ? -31.438 16.812 21.672 1 64.25 377 LYS A CA 1
ATOM 3012 C C . LYS A 1 377 ? -32 15.625 20.906 1 64.25 377 LYS A C 1
ATOM 3014 O O . LYS A 1 377 ? -31.453 15.203 19.891 1 64.25 377 LYS A O 1
ATOM 3019 N N . GLU A 1 378 ? -32.812 14.742 21.562 1 52.66 378 GLU A N 1
ATOM 3020 C CA . GLU A 1 378 ? -33.5 13.664 20.844 1 52.66 378 GLU A CA 1
ATOM 3021 C C . GLU A 1 378 ? -34.281 14.211 19.656 1 52.66 378 GLU A C 1
ATOM 3023 O O . GLU A 1 378 ? -34.906 15.258 19.75 1 52.66 378 GLU A O 1
ATOM 3028 N N . GLY A 1 379 ? -34.094 14.008 18.531 1 44.22 379 GLY A N 1
ATOM 3029 C CA . GLY A 1 379 ? -35.031 14.273 17.469 1 44.22 379 GLY A CA 1
ATOM 3030 C C . GLY A 1 379 ? -36.469 13.828 17.781 1 44.22 379 GLY A C 1
ATOM 3031 O O . GLY A 1 379 ? -36.656 12.945 18.625 1 44.22 379 GLY A O 1
ATOM 3032 N N . GLU A 1 380 ? -37.688 14.695 17.531 1 35.88 380 GLU A N 1
ATOM 3033 C CA . GLU A 1 380 ? -39.156 14.57 17.641 1 35.88 380 GLU A CA 1
ATOM 3034 C C . GLU A 1 380 ? -39.625 13.172 17.25 1 35.88 380 GLU A C 1
ATOM 3036 O O . GLU A 1 380 ? -40.75 12.773 17.547 1 35.88 380 GLU A O 1
ATOM 3041 N N . ASP A 1 381 ? -39.156 12.398 16.359 1 35.25 381 ASP A N 1
ATOM 3042 C CA . ASP A 1 381 ? -40.094 11.523 15.672 1 35.25 381 ASP A CA 1
ATOM 3043 C C . ASP A 1 381 ? -40.5 10.352 16.562 1 35.25 381 ASP A C 1
ATOM 3045 O O . ASP A 1 381 ? -41.062 9.352 16.078 1 35.25 381 ASP A O 1
ATOM 3049 N N . THR A 1 382 ? -40.188 10.102 17.734 1 33.16 382 THR A N 1
ATOM 3050 C CA . THR A 1 382 ? -40.969 8.953 18.188 1 33.16 382 THR A CA 1
ATOM 3051 C C . THR A 1 382 ? -42.406 9.359 18.484 1 33.16 382 THR A C 1
ATOM 3053 O O . THR A 1 382 ? -42.656 10.094 19.438 1 33.16 382 THR A O 1
ATOM 3056 N N . GLU A 1 383 ? -43.312 9.445 17.516 1 30.61 383 GLU A N 1
ATOM 3057 C CA . GLU A 1 383 ? -44.75 9.469 17.734 1 30.61 383 GLU A CA 1
ATOM 3058 C C . GLU A 1 383 ? -45.156 8.531 18.875 1 30.61 383 GLU A C 1
ATOM 3060 O O . GLU A 1 383 ? -44.625 7.43 19 1 30.61 383 GLU A O 1
ATOM 3065 N N . LYS A 1 384 ? -46.156 9.016 19.766 1 30.22 384 LYS A N 1
ATOM 3066 C CA . LYS A 1 384 ? -46.938 8.398 20.828 1 30.22 384 LYS A CA 1
ATOM 3067 C C . LYS A 1 384 ? -47.688 7.156 20.328 1 30.22 384 LYS A C 1
ATOM 3069 O O . LYS A 1 384 ? -48.594 7.258 19.516 1 30.22 384 LYS A O 1
ATOM 3074 N N . PHE A 1 385 ? -47.312 6.008 20.156 1 27.11 385 PHE A N 1
ATOM 3075 C CA . PHE A 1 385 ? -48.312 4.945 20.172 1 27.11 385 PHE A CA 1
ATOM 3076 C C . PHE A 1 385 ? -49.25 5.117 21.344 1 27.11 385 PHE A C 1
ATOM 3078 O O . PHE A 1 385 ? -48.875 5.578 22.406 1 27.11 385 PHE A O 1
ATOM 3085 N N . SER A 1 386 ? -50.656 5.078 21.172 1 27.59 386 SER A N 1
ATOM 3086 C CA . SER A 1 386 ? -51.875 5.137 21.984 1 27.59 386 SER A CA 1
ATOM 3087 C C . SER A 1 386 ? -51.719 4.293 23.25 1 27.59 386 SER A C 1
ATOM 3089 O O . SER A 1 386 ? -51.125 3.215 23.219 1 27.59 386 SER A O 1
ATOM 3091 N N . SER A 1 387 ? -52 4.934 24.438 1 28.17 387 SER A N 1
ATOM 3092 C CA . SER A 1 387 ? -52.188 4.465 25.812 1 28.17 387 SER A CA 1
ATOM 3093 C C . SER A 1 387 ? -53.281 3.4 25.875 1 28.17 387 SER A C 1
ATOM 3095 O O . SER A 1 387 ? -54.469 3.721 25.922 1 28.17 387 SER A O 1
ATOM 3097 N N . ASP A 1 388 ? -53.531 2.391 25.203 1 27.81 388 ASP A N 1
ATOM 3098 C CA . ASP A 1 388 ? -54.531 1.541 25.859 1 27.81 388 ASP A CA 1
ATOM 3099 C C . ASP A 1 388 ? -54.156 1.332 27.328 1 27.81 388 ASP A C 1
ATOM 3101 O O . ASP A 1 388 ? -53 1.354 27.703 1 27.81 388 ASP A O 1
ATOM 3105 N N . VAL A 1 389 ? -55.188 1.356 28.391 1 30.61 389 VAL A N 1
ATOM 3106 C CA . VAL A 1 389 ? -55.406 1.431 29.828 1 30.61 389 VAL A CA 1
ATOM 3107 C C . VAL A 1 389 ? -54.344 0.614 30.562 1 30.61 389 VAL A C 1
ATOM 3109 O O . VAL A 1 389 ? -53.75 1.071 31.547 1 30.61 389 VAL A O 1
ATOM 3112 N N . ASN A 1 390 ? -54.594 -0.723 30.641 1 28.12 390 ASN A N 1
ATOM 3113 C CA . ASN A 1 390 ? -54.281 -1.579 31.781 1 28.12 390 ASN A CA 1
ATOM 3114 C C . ASN A 1 390 ? -52.781 -1.811 31.922 1 28.12 390 ASN A C 1
ATOM 3116 O O . ASN A 1 390 ? -52.344 -2.664 32.688 1 28.12 390 ASN A O 1
ATOM 3120 N N . THR A 1 391 ? -52.094 -1.731 30.75 1 28.36 391 THR A N 1
ATOM 3121 C CA . THR A 1 391 ? -50.844 -2.414 31.094 1 28.36 391 THR A CA 1
ATOM 3122 C C . THR A 1 391 ? -49.938 -1.53 31.953 1 28.36 391 THR A C 1
ATOM 3124 O O . THR A 1 391 ? -49.812 -0.333 31.703 1 28.36 391 THR A O 1
ATOM 3127 N N . PRO A 1 392 ? -49.562 -1.935 33.219 1 27.92 392 PRO A N 1
ATOM 3128 C CA . PRO A 1 392 ? -48.812 -1.191 34.219 1 27.92 392 PRO A CA 1
ATOM 3129 C C . PRO A 1 392 ? -47.656 -0.395 33.625 1 27.92 392 PRO A C 1
ATOM 3131 O O . PRO A 1 392 ? -47.156 -0.758 32.562 1 27.92 392 PRO A O 1
ATOM 3134 N N . LEU A 1 393 ? -47.625 0.893 33.844 1 26.92 393 LEU A N 1
ATOM 3135 C CA . LEU A 1 393 ? -46.562 1.877 33.625 1 26.92 393 LEU A CA 1
ATOM 3136 C C . LEU A 1 393 ? -45.188 1.25 33.812 1 26.92 393 LEU A C 1
ATOM 3138 O O . LEU A 1 393 ? -44.719 1.076 34.938 1 26.92 393 LEU A O 1
ATOM 3142 N N . ILE A 1 394 ? -45 0.089 33.188 1 26.44 394 ILE A N 1
ATOM 3143 C CA . ILE A 1 394 ? -43.625 -0.338 33.406 1 26.44 394 ILE A CA 1
ATOM 3144 C C . ILE A 1 394 ? -42.688 0.851 33.25 1 26.44 394 ILE A C 1
ATOM 3146 O O . ILE A 1 394 ? -42.719 1.552 32.219 1 26.44 394 ILE A O 1
ATOM 3150 N N . ASN A 1 395 ? -42.25 1.561 34.281 1 26.28 395 ASN A N 1
ATOM 3151 C CA . ASN A 1 395 ? -41.062 2.379 34.469 1 26.28 395 ASN A CA 1
ATOM 3152 C C . ASN A 1 395 ? -39.938 1.97 33.531 1 26.28 395 ASN A C 1
ATOM 3154 O O . ASN A 1 395 ? -39.156 1.058 33.812 1 26.28 395 ASN A O 1
ATOM 3158 N N . THR A 1 396 ? -40.219 1.786 32.344 1 24.97 396 THR A N 1
ATOM 3159 C CA . THR A 1 396 ? -39.125 1.487 31.453 1 24.97 396 THR A CA 1
ATOM 3160 C C . THR A 1 396 ? -38.031 2.545 31.578 1 24.97 396 THR A C 1
ATOM 3162 O O . THR A 1 396 ? -38.188 3.674 31.109 1 24.97 396 THR A O 1
ATOM 3165 N N . ALA A 1 397 ? -37.406 2.736 32.719 1 27.77 397 ALA A N 1
ATOM 3166 C CA . ALA A 1 397 ? -36.031 3.248 32.75 1 27.77 397 ALA A CA 1
ATOM 3167 C C . ALA A 1 397 ? -35.312 2.988 31.438 1 27.77 397 ALA A C 1
ATOM 3169 O O . ALA A 1 397 ? -35 1.842 31.109 1 27.77 397 ALA A O 1
ATOM 3170 N N . ARG A 1 398 ? -35.719 3.592 30.406 1 28.31 398 ARG A N 1
ATOM 3171 C CA . ARG A 1 398 ? -34.969 3.598 29.141 1 28.31 398 ARG A CA 1
ATOM 3172 C C . ARG A 1 398 ? -33.5 3.418 29.375 1 28.31 398 ARG A C 1
ATOM 3174 O O . ARG A 1 398 ? -32.844 4.234 30.062 1 28.31 398 ARG A O 1
ATOM 3181 N N . ASP A 1 399 ? -32.969 2.293 29.547 1 28.22 399 ASP A N 1
ATOM 3182 C CA . ASP A 1 399 ? -31.641 1.68 29.578 1 28.22 399 ASP A CA 1
ATOM 3183 C C . ASP A 1 399 ? -30.625 2.531 28.812 1 28.22 399 ASP A C 1
ATOM 3185 O O . ASP A 1 399 ? -30.969 3.201 27.844 1 28.22 399 ASP A O 1
ATOM 3189 N N . SER A 1 400 ? -29.516 2.93 29.516 1 29.73 400 SER A N 1
ATOM 3190 C CA . SER A 1 400 ? -28.203 3.414 29.109 1 29.73 400 SER A CA 1
ATOM 3191 C C . SER A 1 400 ? -27.891 2.986 27.688 1 29.73 400 SER A C 1
ATOM 3193 O O . SER A 1 400 ? -27.75 1.793 27.406 1 29.73 400 SER A O 1
ATOM 3195 N N . MET A 1 401 ? -28.719 3.322 26.781 1 31.81 401 MET A N 1
ATOM 3196 C CA . MET A 1 401 ? -28.047 3.07 25.516 1 31.81 401 MET A CA 1
ATOM 3197 C C . MET A 1 401 ? -26.531 3.049 25.688 1 31.81 401 MET A C 1
ATOM 3199 O O . MET A 1 401 ? -25.906 4.098 25.875 1 31.81 401 MET A O 1
ATOM 3203 N N . GLU A 1 402 ? -26.016 2.197 26.516 1 31.92 402 GLU A N 1
ATOM 3204 C CA . GLU A 1 402 ? -24.625 1.763 26.609 1 31.92 402 GLU A CA 1
ATOM 3205 C C . GLU A 1 402 ? -23.859 2.027 25.312 1 31.92 402 GLU A C 1
ATOM 3207 O O . GLU A 1 402 ? -24.469 2.246 24.266 1 31.92 402 GLU A O 1
ATOM 3212 N N . ASP A 1 403 ? -22.562 1.59 25.406 1 34.59 403 ASP A N 1
ATOM 3213 C CA . ASP A 1 403 ? -21.234 1.751 24.812 1 34.59 403 ASP A CA 1
ATOM 3214 C C . ASP A 1 403 ? -21.266 1.406 23.328 1 34.59 403 ASP A C 1
ATOM 3216 O O . ASP A 1 403 ? -20.203 1.171 22.719 1 34.59 403 ASP A O 1
ATOM 3220 N N . GLY A 1 404 ? -22.328 0.772 22.922 1 33 404 GLY A N 1
ATOM 3221 C CA . GLY A 1 404 ? -21.766 0.326 21.656 1 33 404 GLY A CA 1
ATOM 3222 C C . GLY A 1 404 ? -21.297 1.469 20.781 1 33 404 GLY A C 1
ATOM 3223 O O . GLY A 1 404 ? -21.719 2.611 20.969 1 33 404 GLY A O 1
ATOM 3224 N N . GLY A 1 405 ? -20.094 1.402 20.312 1 36.97 405 GLY A N 1
ATOM 3225 C CA . GLY A 1 405 ? -19.219 2.227 19.5 1 36.97 405 GLY A CA 1
ATOM 3226 C C . GLY A 1 405 ? -19.953 2.877 18.328 1 36.97 405 GLY A C 1
ATOM 3227 O O . GLY A 1 405 ? -19.391 3.006 17.234 1 36.97 405 GLY A O 1
ATOM 3228 N N . LYS A 1 406 ? -21.297 2.793 18.453 1 36.16 406 LYS A N 1
ATOM 3229 C CA . LYS A 1 406 ? -21.797 3.463 17.25 1 36.16 406 LYS A CA 1
ATOM 3230 C C . LYS A 1 406 ? -21.25 4.879 17.141 1 36.16 406 LYS A C 1
ATOM 3232 O O . LYS A 1 406 ? -21.047 5.551 18.156 1 36.16 406 LYS A O 1
ATOM 3237 N N . SER A 1 407 ? -20.719 5.262 16.031 1 44.19 407 SER A N 1
ATOM 3238 C CA . SER A 1 407 ? -20 6.457 15.586 1 44.19 407 SER A CA 1
ATOM 3239 C C . SER A 1 407 ? -20.656 7.723 16.125 1 44.19 407 SER A C 1
ATOM 3241 O O . SER A 1 407 ? -21.844 7.957 15.891 1 44.19 407 SER A O 1
ATOM 3243 N N . ILE A 1 408 ? -20.359 8.219 17.312 1 44.97 408 ILE A N 1
ATOM 3244 C CA . ILE A 1 408 ? -20.656 9.445 18.047 1 44.97 408 ILE A CA 1
ATOM 3245 C C . ILE A 1 408 ? -21.125 10.531 17.094 1 44.97 408 ILE A C 1
ATOM 3247 O O . ILE A 1 408 ? -22.062 11.266 17.391 1 44.97 408 ILE A O 1
ATOM 3251 N N . SER A 1 409 ? -20.406 10.742 15.945 1 48.75 409 SER A N 1
ATOM 3252 C CA . SER A 1 409 ? -20.453 12.016 15.242 1 48.75 409 SER A CA 1
ATOM 3253 C C . SER A 1 409 ? -21.828 12.273 14.648 1 48.75 409 SER A C 1
ATOM 3255 O O . SER A 1 409 ? -22.359 13.383 14.766 1 48.75 409 SER A O 1
ATOM 3257 N N . ARG A 1 410 ? -22.5 11.234 13.969 1 49.91 410 ARG A N 1
ATOM 3258 C CA . ARG A 1 410 ? -23.641 11.586 13.117 1 49.91 410 ARG A CA 1
ATOM 3259 C C . ARG A 1 410 ? -24.875 11.883 13.961 1 49.91 410 ARG A C 1
ATOM 3261 O O . ARG A 1 410 ? -25.609 12.828 13.68 1 49.91 410 ARG A O 1
ATOM 3268 N N . LYS A 1 411 ? -25.078 11.094 15.07 1 52.75 411 LYS A N 1
ATOM 3269 C CA . LYS A 1 411 ? -26.359 11.211 15.766 1 52.75 411 LYS A CA 1
ATOM 3270 C C . LYS A 1 411 ? -26.266 12.211 16.922 1 52.75 411 LYS A C 1
ATOM 3272 O O . LYS A 1 411 ? -27.281 12.711 17.391 1 52.75 411 LYS A O 1
ATOM 3277 N N . SER A 1 412 ? -25.016 12.648 17.172 1 60.69 412 SER A N 1
ATOM 3278 C CA . SER A 1 412 ? -24.906 13.336 18.453 1 60.69 412 SER A CA 1
ATOM 3279 C C . SER A 1 412 ? -24.797 14.844 18.25 1 60.69 412 SER A C 1
ATOM 3281 O O . SER A 1 412 ? -24.719 15.594 19.234 1 60.69 412 SER A O 1
ATOM 3283 N N . GLY A 1 413 ? -25 15.352 16.969 1 78.44 413 GLY A N 1
ATOM 3284 C CA . GLY A 1 413 ? -24.922 16.781 16.766 1 78.44 413 GLY A CA 1
ATOM 3285 C C . GLY A 1 413 ? -23.547 17.359 17.016 1 78.44 413 GLY A C 1
ATOM 3286 O O . GLY A 1 413 ? -23.375 18.562 17.156 1 78.44 413 GLY A O 1
ATOM 3287 N N . ILE A 1 414 ? -22.562 16.422 17.156 1 87.69 414 ILE A N 1
ATOM 3288 C CA . ILE A 1 414 ? -21.188 16.875 17.406 1 87.69 414 ILE A CA 1
ATOM 3289 C C . ILE A 1 414 ? -20.359 16.703 16.125 1 87.69 414 ILE A C 1
ATOM 3291 O O . ILE A 1 414 ? -20.438 15.664 15.469 1 87.69 414 ILE A O 1
ATOM 3295 N N . PHE A 1 415 ? -19.641 17.734 15.742 1 91.69 415 PHE A N 1
ATOM 3296 C CA . PHE A 1 415 ? -18.812 17.703 14.547 1 91.69 415 PHE A CA 1
ATOM 3297 C C . PHE A 1 415 ? -17.344 17.984 14.914 1 91.69 415 PHE A C 1
ATOM 3299 O O . PHE A 1 415 ? -17.062 18.938 15.641 1 91.69 415 PHE A O 1
ATOM 3306 N N . PHE A 1 416 ? -16.484 17.109 14.445 1 91.75 416 PHE A N 1
ATOM 3307 C CA . PHE A 1 416 ? -15.07 17.25 14.766 1 91.75 416 PHE A CA 1
ATOM 3308 C C . PHE A 1 416 ? -14.281 17.656 13.523 1 91.75 416 PHE A C 1
ATOM 3310 O O . PHE A 1 416 ? -14.461 17.078 12.445 1 91.75 416 PHE A O 1
ATOM 3317 N N . LEU A 1 417 ? -13.492 18.672 13.656 1 92.06 417 LEU A N 1
ATOM 3318 C CA . LEU A 1 417 ? -12.562 19.094 12.609 1 92.06 417 LEU A CA 1
ATOM 3319 C C . LEU A 1 417 ? -11.117 18.859 13.039 1 92.06 417 LEU A C 1
ATOM 3321 O O . LEU A 1 417 ? -10.594 19.594 13.883 1 92.06 417 LEU A O 1
ATOM 3325 N N . PRO A 1 418 ? -10.469 17.922 12.383 1 88.56 418 PRO A N 1
ATOM 3326 C CA . PRO A 1 418 ? -9.07 17.672 12.734 1 88.56 418 PRO A CA 1
ATOM 3327 C C . PRO A 1 418 ? -8.117 18.719 12.188 1 88.56 418 PRO A C 1
ATOM 3329 O O . PRO A 1 418 ? -8.531 19.594 11.414 1 88.56 418 PRO A O 1
ATOM 3332 N N . GLN A 1 419 ? -6.91 18.594 12.695 1 78 419 GLN A N 1
ATOM 3333 C CA . GLN A 1 419 ? -5.871 19.516 12.25 1 78 419 GLN A CA 1
ATOM 3334 C C . GLN A 1 419 ? -5.598 19.359 10.758 1 78 419 GLN A C 1
ATOM 3336 O O . GLN A 1 419 ? -5.543 20.359 10.031 1 78 419 GLN A O 1
ATOM 3341 N N . LYS A 1 420 ? -5.5 18.094 10.383 1 80.94 420 LYS A N 1
ATOM 3342 C CA . LYS A 1 420 ? -5.387 17.781 8.961 1 80.94 420 LYS A CA 1
ATOM 3343 C C . LYS A 1 420 ? -6.68 17.172 8.43 1 80.94 420 LYS A C 1
ATOM 3345 O O . LYS A 1 420 ? -6.984 16.016 8.711 1 80.94 420 LYS A O 1
ATOM 3350 N N . PRO A 1 421 ? -7.359 18 7.602 1 89 421 PRO A N 1
ATOM 3351 C CA . PRO A 1 421 ? -8.609 17.438 7.074 1 89 421 PRO A CA 1
ATOM 3352 C C . PRO A 1 421 ? -8.375 16.234 6.16 1 89 421 PRO A C 1
ATOM 3354 O O . PRO A 1 421 ? -7.398 16.203 5.414 1 89 421 PRO A O 1
ATOM 3357 N N . TYR A 1 422 ? -9.258 15.328 6.258 1 89.44 422 TYR A N 1
ATOM 3358 C CA . TYR A 1 422 ? -9.227 14.156 5.395 1 89.44 422 TYR A CA 1
ATOM 3359 C C . TYR A 1 422 ? -9.922 14.438 4.07 1 89.44 422 TYR A C 1
ATOM 3361 O O . TYR A 1 422 ? -11.07 14.883 4.051 1 89.44 422 TYR A O 1
ATOM 3369 N N . MET A 1 423 ? -9.172 14.203 2.957 1 89.31 423 MET A N 1
ATOM 3370 C CA . MET A 1 423 ? -9.766 14.32 1.627 1 89.31 423 MET A CA 1
ATOM 3371 C C . MET A 1 423 ? -10.172 12.953 1.089 1 89.31 423 MET A C 1
ATOM 3373 O O . MET A 1 423 ? -9.336 12.055 0.963 1 89.31 423 MET A O 1
ATOM 3377 N N . VAL A 1 424 ? -11.406 12.852 0.744 1 87.69 424 VAL A N 1
ATOM 3378 C CA . VAL A 1 424 ? -11.93 11.578 0.269 1 87.69 424 VAL A CA 1
ATOM 3379 C C . VAL A 1 424 ? -11.492 11.344 -1.176 1 87.69 424 VAL A C 1
ATOM 3381 O O . VAL A 1 424 ? -11.172 12.289 -1.895 1 87.69 424 VAL A O 1
ATOM 3384 N N . LEU A 1 425 ? -11.445 10.062 -1.53 1 83.06 425 LEU A N 1
ATOM 3385 C CA . LEU A 1 425 ? -11.211 9.719 -2.928 1 83.06 425 LEU A CA 1
ATOM 3386 C C . LEU A 1 425 ? -12.492 9.812 -3.738 1 83.06 425 LEU A C 1
ATOM 3388 O O . LEU A 1 425 ? -13.203 8.82 -3.91 1 83.06 425 LEU A O 1
ATOM 3392 N N . GLY A 1 426 ? -12.789 10.922 -4.211 1 85.31 426 GLY A N 1
ATOM 3393 C CA . GLY A 1 426 ? -14.031 11.125 -4.941 1 85.31 426 GLY A CA 1
ATOM 3394 C C . GLY A 1 426 ? -14.156 12.508 -5.543 1 85.31 426 GLY A C 1
ATOM 3395 O O . GLY A 1 426 ? -13.148 13.195 -5.75 1 85.31 426 GLY A O 1
ATOM 3396 N N . THR A 1 427 ? -15.383 12.875 -5.793 1 91.12 427 THR A N 1
ATOM 3397 C CA . THR A 1 427 ? -15.672 14.156 -6.426 1 91.12 427 THR A CA 1
ATOM 3398 C C . THR A 1 427 ? -15.703 15.273 -5.391 1 91.12 427 THR A C 1
ATOM 3400 O O . THR A 1 427 ? -15.648 15.016 -4.188 1 91.12 427 THR A O 1
ATOM 3403 N N . LEU A 1 428 ? -15.742 16.5 -5.918 1 93.44 428 LEU A N 1
ATOM 3404 C CA . LEU A 1 428 ? -15.859 17.656 -5.023 1 93.44 428 LEU A CA 1
ATOM 3405 C C . LEU A 1 428 ? -17.156 17.578 -4.23 1 93.44 428 LEU A C 1
ATOM 3407 O O . LEU A 1 428 ? -17.203 17.984 -3.061 1 93.44 428 LEU A O 1
ATOM 3411 N N . ARG A 1 429 ? -18.203 17.062 -4.918 1 93.12 429 ARG A N 1
ATOM 3412 C CA . ARG A 1 429 ? -19.469 16.859 -4.242 1 93.12 429 ARG A CA 1
ATOM 3413 C C . ARG A 1 429 ? -19.328 15.922 -3.053 1 93.12 429 ARG A C 1
ATOM 3415 O O . ARG A 1 429 ? -19.812 16.203 -1.96 1 93.12 429 ARG A O 1
ATOM 3422 N N . GLN A 1 430 ? -18.609 14.914 -3.229 1 89.94 430 GLN A N 1
ATOM 3423 C CA . GLN A 1 430 ? -18.406 13.93 -2.174 1 89.94 430 GLN A CA 1
ATOM 3424 C C . GLN A 1 430 ? -17.547 14.5 -1.046 1 89.94 430 GLN A C 1
ATOM 3426 O O . GLN A 1 430 ? -17.719 14.125 0.116 1 89.94 430 GLN A O 1
ATOM 3431 N N . GLN A 1 431 ? -16.656 15.391 -1.436 1 92.81 431 GLN A N 1
ATOM 3432 C CA . GLN A 1 431 ? -15.844 16.047 -0.415 1 92.81 431 GLN A CA 1
ATOM 3433 C C . GLN A 1 431 ? -16.719 16.828 0.562 1 92.81 431 GLN A C 1
ATOM 3435 O O . GLN A 1 431 ? -16.516 16.781 1.774 1 92.81 431 GLN A O 1
ATOM 3440 N N . LEU A 1 432 ? -17.688 17.5 0.011 1 93.38 432 LEU A N 1
ATOM 3441 C CA . LEU A 1 432 ? -18.531 18.406 0.801 1 93.38 432 LEU A CA 1
ATOM 3442 C C . LEU A 1 432 ? -19.516 17.609 1.645 1 93.38 432 LEU A C 1
ATOM 3444 O O . LEU A 1 432 ? -19.859 18.016 2.754 1 93.38 432 LEU A O 1
ATOM 3448 N N . LEU A 1 433 ? -19.906 16.469 1.153 1 90.88 433 LEU A N 1
ATOM 3449 C CA . LEU A 1 433 ? -20.938 15.695 1.819 1 90.88 433 LEU A CA 1
ATOM 3450 C C . LEU A 1 433 ? -20.344 14.781 2.887 1 90.88 433 LEU A C 1
ATOM 3452 O O . LEU A 1 433 ? -21.062 14.266 3.744 1 90.88 433 LEU A O 1
ATOM 3456 N N . TYR A 1 434 ? -19.078 14.719 2.895 1 90 434 TYR A N 1
ATOM 3457 C CA . TYR A 1 434 ? -18.391 13.859 3.846 1 90 434 TYR A CA 1
ATOM 3458 C C . TYR A 1 434 ? -18.375 14.484 5.234 1 90 434 TYR A C 1
ATOM 3460 O O . TYR A 1 434 ? -18.141 15.688 5.379 1 90 434 TYR A O 1
ATOM 3468 N N . PRO A 1 435 ? -18.625 13.742 6.242 1 87.5 435 PRO A N 1
ATOM 3469 C CA . PRO A 1 435 ? -19.047 12.344 6.355 1 87.5 435 PRO A CA 1
ATOM 3470 C C . PRO A 1 435 ? -20.547 12.188 6.586 1 87.5 435 PRO A C 1
ATOM 3472 O O . PRO A 1 435 ? -21.047 11.07 6.727 1 87.5 435 PRO A O 1
ATOM 3475 N N . THR A 1 436 ? -21.188 13.273 6.629 1 82.12 436 THR A N 1
ATOM 3476 C CA . THR A 1 436 ? -22.562 13.336 7.125 1 82.12 436 THR A CA 1
ATOM 3477 C C . THR A 1 436 ? -23.516 12.594 6.191 1 82.12 436 THR A C 1
ATOM 3479 O O . THR A 1 436 ? -24.406 11.883 6.648 1 82.12 436 THR A O 1
ATOM 3482 N N . TRP A 1 437 ? -23.172 12.828 4.891 1 82.69 437 TRP A N 1
ATOM 3483 C CA . TRP A 1 437 ? -24.094 12.234 3.936 1 82.69 437 TRP A CA 1
ATOM 3484 C C . TRP A 1 437 ? -23.406 11.172 3.086 1 82.69 437 TRP A C 1
ATOM 3486 O O . TRP A 1 437 ? -22.266 11.352 2.674 1 82.69 437 TRP A O 1
ATOM 3496 N N . GLY A 1 438 ? -23.891 10.031 3.08 1 69.75 438 GLY A N 1
ATOM 3497 C CA . GLY A 1 438 ? -23.344 8.961 2.262 1 69.75 438 GLY A CA 1
ATOM 3498 C C . GLY A 1 438 ? -23.703 9.094 0.792 1 69.75 438 GLY A C 1
ATOM 3499 O O . GLY A 1 438 ? -24.625 9.812 0.436 1 69.75 438 GLY A O 1
ATOM 3500 N N . ASP A 1 439 ? -22.797 8.695 -0.099 1 59.09 439 ASP A N 1
ATOM 3501 C CA . ASP A 1 439 ? -23.047 8.742 -1.538 1 59.09 439 ASP A CA 1
ATOM 3502 C C . ASP A 1 439 ? -24.25 7.883 -1.922 1 59.09 439 ASP A C 1
ATOM 3504 O O . ASP A 1 439 ? -24.453 6.816 -1.341 1 59.09 439 ASP A O 1
ATOM 3508 N N . ASP A 1 440 ? -25.359 8.555 -2.453 1 52.22 440 ASP A N 1
ATOM 3509 C CA . ASP A 1 440 ? -26.359 7.742 -3.121 1 52.22 440 ASP A CA 1
ATOM 3510 C C . ASP A 1 440 ? -25.719 6.789 -4.129 1 52.22 440 ASP A C 1
ATOM 3512 O O . ASP A 1 440 ? -25.031 7.227 -5.047 1 52.22 440 ASP A O 1
ATOM 3516 N N . VAL A 1 441 ? -25.188 5.832 -3.625 1 46.62 441 VAL A N 1
ATOM 3517 C CA . VAL A 1 441 ? -24.703 4.914 -4.648 1 46.62 441 VAL A CA 1
ATOM 3518 C C . VAL A 1 441 ? -25.656 4.922 -5.848 1 46.62 441 VAL A C 1
ATOM 3520 O O . VAL A 1 441 ? -26.844 4.633 -5.707 1 46.62 441 VAL A O 1
ATOM 3523 N N . VAL A 1 442 ? -25.453 5.77 -6.816 1 41.22 442 VAL A N 1
ATOM 3524 C CA . VAL A 1 442 ? -26.219 5.594 -8.047 1 41.22 442 VAL A CA 1
ATOM 3525 C C . VAL A 1 442 ? -26.25 4.117 -8.43 1 41.22 442 VAL A C 1
ATOM 3527 O O . VAL A 1 442 ? -25.203 3.469 -8.531 1 41.22 442 VAL A O 1
ATOM 3530 N N . PRO A 1 443 ? -27.359 3.512 -8.297 1 40.47 443 PRO A N 1
ATOM 3531 C CA . PRO A 1 443 ? -27.453 2.162 -8.859 1 40.47 443 PRO A CA 1
ATOM 3532 C C . PRO A 1 443 ? -26.828 2.049 -10.242 1 40.47 443 PRO A C 1
ATOM 3534 O O . PRO A 1 443 ? -27.047 2.902 -11.102 1 40.47 443 PRO A O 1
ATOM 3537 N N . THR A 1 444 ? -25.641 1.841 -10.352 1 38.03 444 THR A N 1
ATOM 3538 C CA . THR A 1 444 ? -25.266 1.539 -11.727 1 38.03 444 THR A CA 1
ATOM 3539 C C . THR A 1 444 ? -26.344 0.72 -12.414 1 38.03 444 THR A C 1
ATOM 3541 O O . THR A 1 444 ? -26.844 -0.262 -11.852 1 38.03 444 THR A O 1
ATOM 3544 N N . SER A 1 445 ? -27.094 1.369 -13.312 1 36.03 445 SER A N 1
ATOM 3545 C CA . SER A 1 445 ? -28.188 0.837 -14.125 1 36.03 445 SER A CA 1
ATOM 3546 C C . SER A 1 445 ? -28 -0.648 -14.406 1 36.03 445 SER A C 1
ATOM 3548 O O . SER A 1 445 ? -28.969 -1.394 -14.539 1 36.03 445 SER A O 1
ATOM 3550 N N . ASP A 1 446 ? -26.969 -0.976 -15.281 1 35.66 446 ASP A N 1
ATOM 3551 C CA . ASP A 1 446 ? -27.125 -2.076 -16.219 1 35.66 446 ASP A CA 1
ATOM 3552 C C . ASP A 1 446 ? -27.078 -3.426 -15.516 1 35.66 446 ASP A C 1
ATOM 3554 O O . ASP A 1 446 ? -27.047 -4.473 -16.156 1 35.66 446 ASP A O 1
ATOM 3558 N N . SER A 1 447 ? -26.344 -3.607 -14.461 1 36.69 447 SER A N 1
ATOM 3559 C CA . SER A 1 447 ? -26.109 -5.043 -14.352 1 36.69 447 SER A CA 1
ATOM 3560 C C . SER A 1 447 ? -27.359 -5.781 -13.906 1 36.69 447 SER A C 1
ATOM 3562 O O . SER A 1 447 ? -27.953 -5.445 -12.875 1 36.69 447 SER A O 1
ATOM 3564 N N . ASN A 1 448 ? -28.141 -6.312 -14.68 1 37.5 448 ASN A N 1
ATOM 3565 C CA . ASN A 1 448 ? -29.109 -7.395 -14.562 1 37.5 448 ASN A CA 1
ATOM 3566 C C . ASN A 1 448 ? -28.781 -8.328 -13.406 1 37.5 448 ASN A C 1
ATOM 3568 O O . ASN A 1 448 ? -29.516 -9.273 -13.125 1 37.5 448 ASN A O 1
ATOM 3572 N N . GLU A 1 449 ? -27.578 -8.844 -13.203 1 37.34 449 GLU A N 1
ATOM 3573 C CA . GLU A 1 449 ? -27.328 -9.938 -12.273 1 37.34 449 GLU A CA 1
ATOM 3574 C C . GLU A 1 449 ? -27.469 -9.477 -10.828 1 37.34 449 GLU A C 1
ATOM 3576 O O . GLU A 1 449 ? -26.469 -9.117 -10.188 1 37.34 449 GLU A O 1
ATOM 3581 N N . LYS A 1 450 ? -28.531 -8.984 -10.32 1 41.81 450 LYS A N 1
ATOM 3582 C CA . LYS A 1 450 ? -29.141 -8.531 -9.07 1 41.81 450 LYS A CA 1
ATOM 3583 C C . LYS A 1 450 ? -28.688 -9.398 -7.898 1 41.81 450 LYS A C 1
ATOM 3585 O O . LYS A 1 450 ? -28.672 -8.938 -6.754 1 41.81 450 LYS A O 1
ATOM 3590 N N . ASP A 1 451 ? -28.578 -10.672 -7.961 1 45.72 451 ASP A N 1
ATOM 3591 C CA . ASP A 1 451 ? -28.672 -11.609 -6.84 1 45.72 451 ASP A CA 1
ATOM 3592 C C . ASP A 1 451 ? -27.359 -11.688 -6.074 1 45.72 451 ASP A C 1
ATOM 3594 O O . ASP A 1 451 ? -27.344 -11.891 -4.859 1 45.72 451 ASP A O 1
ATOM 3598 N N . VAL A 1 452 ? -26.297 -11.828 -6.82 1 46.41 452 VAL A N 1
ATOM 3599 C CA . VAL A 1 452 ? -25.141 -12.43 -6.16 1 46.41 452 VAL A CA 1
ATOM 3600 C C . VAL A 1 452 ? -24.547 -11.438 -5.164 1 46.41 452 VAL A C 1
ATOM 3602 O O . VAL A 1 452 ? -23.984 -11.844 -4.141 1 46.41 452 VAL A O 1
ATOM 3605 N N . LEU A 1 453 ? -24.547 -10.094 -5.379 1 54.84 453 LEU A N 1
ATOM 3606 C CA . LEU A 1 453 ? -23.672 -9.289 -4.531 1 54.84 453 LEU A CA 1
ATOM 3607 C C . LEU A 1 453 ? -24.484 -8.523 -3.488 1 54.84 453 LEU A C 1
ATOM 3609 O O . LEU A 1 453 ? -24.109 -7.406 -3.113 1 54.84 453 LEU A O 1
ATOM 3613 N N . THR A 1 454 ? -25.625 -9.047 -3.23 1 54.78 454 THR A N 1
ATOM 3614 C CA . THR A 1 454 ? -26.453 -8.43 -2.201 1 54.78 454 THR A CA 1
ATOM 3615 C C . THR A 1 454 ? -25.672 -8.234 -0.912 1 54.78 454 THR A C 1
ATOM 3617 O O . THR A 1 454 ? -25.922 -7.289 -0.161 1 54.78 454 THR A O 1
ATOM 3620 N N . PHE A 1 455 ? -24.766 -9.164 -0.863 1 55.59 455 PHE A N 1
ATOM 3621 C CA . PHE A 1 455 ? -24.016 -9.07 0.387 1 55.59 455 PHE A CA 1
ATOM 3622 C C . PHE A 1 455 ? -23.125 -7.828 0.405 1 55.59 455 PHE A C 1
ATOM 3624 O O . PHE A 1 455 ? -22.766 -7.332 1.474 1 55.59 455 PHE A O 1
ATOM 3631 N N . LEU A 1 456 ? -22.812 -7.41 -0.72 1 59.72 456 LEU A N 1
ATOM 3632 C CA . LEU A 1 456 ? -21.938 -6.238 -0.761 1 59.72 456 LEU A CA 1
ATOM 3633 C C . LEU A 1 456 ? -22.766 -4.953 -0.705 1 59.72 456 LEU A C 1
ATOM 3635 O O . LEU A 1 456 ? -22.203 -3.865 -0.53 1 59.72 456 LEU A O 1
ATOM 3639 N N . SER A 1 457 ? -24.125 -4.988 -0.98 1 54.59 457 SER A N 1
ATOM 3640 C CA . SER A 1 457 ? -24.969 -3.797 -0.926 1 54.59 457 SER A CA 1
ATOM 3641 C C . SER A 1 457 ? -25.391 -3.482 0.505 1 54.59 457 SER A C 1
ATOM 3643 O O . SER A 1 457 ? -25.828 -4.371 1.24 1 54.59 457 SER A O 1
ATOM 3645 N N . ASN A 1 458 ? -24.719 -2.861 1.216 1 52.16 458 ASN A N 1
ATOM 3646 C CA . ASN A 1 458 ? -25.188 -2.41 2.521 1 52.16 458 ASN A CA 1
ATOM 3647 C C . ASN A 1 458 ? -26.484 -1.611 2.408 1 52.16 458 ASN A C 1
ATOM 3649 O O . ASN A 1 458 ? -26.469 -0.465 1.956 1 52.16 458 ASN A O 1
ATOM 3653 N N . SER A 1 459 ? -27.578 -2.207 1.975 1 43.69 459 SER A N 1
ATOM 3654 C CA . SER A 1 459 ? -28.844 -1.479 2.037 1 43.69 459 SER A CA 1
ATOM 3655 C C . SER A 1 459 ? -29 -0.746 3.365 1 43.69 459 SER A C 1
ATOM 3657 O O . SER A 1 459 ? -30.078 -0.259 3.693 1 43.69 459 SER A O 1
ATOM 3659 N N . ASP A 1 460 ? -28.25 -1.056 4.305 1 44.16 460 ASP A N 1
ATOM 3660 C CA . ASP A 1 460 ? -28.859 -0.312 5.406 1 44.16 460 ASP A CA 1
ATOM 3661 C C . ASP A 1 460 ? -29.016 1.165 5.051 1 44.16 460 ASP A C 1
ATOM 3663 O O . ASP A 1 460 ? -28.031 1.827 4.688 1 44.16 460 ASP A O 1
ATOM 3667 N N . ASP A 1 461 ? -30.109 1.502 4.449 1 41 461 ASP A N 1
ATOM 3668 C CA . ASP A 1 461 ? -30.656 2.846 4.336 1 41 461 ASP A CA 1
ATOM 3669 C C . ASP A 1 461 ? -30.031 3.789 5.359 1 41 461 ASP A C 1
ATOM 3671 O O . ASP A 1 461 ? -30.281 3.658 6.562 1 41 461 ASP A O 1
ATOM 3675 N N . MET A 1 462 ? -28.875 3.99 5.27 1 44.59 462 MET A N 1
ATOM 3676 C CA . MET A 1 462 ? -28.516 5.188 6.023 1 44.59 462 MET A CA 1
ATOM 3677 C C . MET A 1 462 ? -29.672 6.168 6.078 1 44.59 462 MET A C 1
ATOM 3679 O O . MET A 1 462 ? -29.938 6.879 5.105 1 44.59 462 MET A O 1
ATOM 3683 N N . ASN A 1 463 ? -30.734 5.754 6.383 1 40.91 463 ASN A N 1
ATOM 3684 C CA . ASN A 1 463 ? -31.844 6.656 6.672 1 40.91 463 ASN A CA 1
ATOM 3685 C C . ASN A 1 463 ? -31.359 7.961 7.297 1 40.91 463 ASN A C 1
ATOM 3687 O O . ASN A 1 463 ? -31.281 8.07 8.523 1 40.91 463 ASN A O 1
ATOM 3691 N N . ASN A 1 464 ? -30.281 8.352 6.734 1 49.53 464 ASN A N 1
ATOM 3692 C CA . ASN A 1 464 ? -29.922 9.664 7.266 1 49.53 464 ASN A CA 1
ATOM 3693 C C . ASN A 1 464 ? -31.109 10.625 7.215 1 49.53 464 ASN A C 1
ATOM 3695 O O . ASN A 1 464 ? -31.672 10.867 6.145 1 49.53 464 ASN A O 1
ATOM 3699 N N . GLU A 1 465 ? -31.719 10.656 8.273 1 55.72 465 GLU A N 1
ATOM 3700 C CA . GLU A 1 465 ? -32.781 11.586 8.633 1 55.72 465 GLU A CA 1
ATOM 3701 C C . GLU A 1 465 ? -32.469 13.008 8.188 1 55.72 465 GLU A C 1
ATOM 3703 O O . GLU A 1 465 ? -33.344 13.844 8.039 1 55.72 465 GLU A O 1
ATOM 3708 N N . LEU A 1 466 ? -31.125 13.211 7.828 1 66 466 LEU A N 1
ATOM 3709 C CA . LEU A 1 466 ? -30.844 14.594 7.48 1 66 466 LEU A CA 1
ATOM 3710 C C . LEU A 1 466 ? -31.047 14.836 5.988 1 66 466 LEU A C 1
ATOM 3712 O O . LEU A 1 466 ? -30.75 13.969 5.168 1 66 466 LEU A O 1
ATOM 3716 N N . VAL A 1 467 ? -31.75 15.812 5.668 1 77.75 467 VAL A N 1
ATOM 3717 C CA . VAL A 1 467 ? -32 16.219 4.289 1 77.75 467 VAL A CA 1
ATOM 3718 C C . VAL A 1 467 ? -30.688 16.484 3.572 1 77.75 467 VAL A C 1
ATOM 3720 O O . VAL A 1 467 ? -29.859 17.266 4.051 1 77.75 467 VAL A O 1
ATOM 3723 N N . LYS A 1 468 ? -30.406 15.773 2.582 1 86 468 LYS A N 1
ATOM 3724 C CA . LYS A 1 468 ? -29.203 15.953 1.773 1 86 468 LYS A CA 1
ATOM 3725 C C . LYS A 1 468 ? -29.203 17.328 1.092 1 86 468 LYS A C 1
ATOM 3727 O O . LYS A 1 468 ? -30.219 17.734 0.518 1 86 468 LYS A O 1
ATOM 3732 N N . PRO A 1 469 ? -28.125 18.016 1.247 1 91.12 469 PRO A N 1
ATOM 3733 C CA . PRO A 1 469 ? -28.047 19.328 0.597 1 91.12 469 PRO A CA 1
ATOM 3734 C C . PRO A 1 469 ? -28.141 19.234 -0.924 1 91.12 469 PRO A C 1
ATOM 3736 O O . PRO A 1 469 ? -27.656 18.281 -1.524 1 91.12 469 PRO A O 1
ATOM 3739 N N . GLU A 1 470 ? -28.781 20.188 -1.504 1 92.56 470 GLU A N 1
ATOM 3740 C CA . GLU A 1 470 ? -28.922 20.266 -2.955 1 92.56 470 GLU A CA 1
ATOM 3741 C C . GLU A 1 470 ? -27.703 20.891 -3.6 1 92.56 470 GLU A C 1
ATOM 3743 O O . GLU A 1 470 ? -26.797 21.375 -2.9 1 92.56 470 GLU A O 1
ATOM 3748 N N . THR A 1 471 ? -27.719 20.844 -4.867 1 93.62 471 THR A N 1
ATOM 3749 C CA . THR A 1 471 ? -26.578 21.359 -5.621 1 93.62 471 THR A CA 1
ATOM 3750 C C . THR A 1 471 ? -26.391 22.844 -5.348 1 93.62 471 THR A C 1
ATOM 3752 O O . THR A 1 471 ? -25.25 23.312 -5.211 1 93.62 471 THR A O 1
ATOM 3755 N N . ASP A 1 472 ? -27.438 23.484 -5.211 1 94.19 472 ASP A N 1
ATOM 3756 C CA . ASP A 1 472 ? -27.344 24.922 -4.965 1 94.19 472 ASP A CA 1
ATOM 3757 C C . ASP A 1 472 ? -26.75 25.203 -3.586 1 94.19 472 ASP A C 1
ATOM 3759 O O . ASP A 1 472 ? -26.047 26.188 -3.4 1 94.19 472 ASP A O 1
ATOM 3763 N N . ASP A 1 473 ? -27.078 24.391 -2.668 1 94.62 473 ASP A N 1
ATOM 3764 C CA . ASP A 1 473 ? -26.516 24.547 -1.327 1 94.62 473 ASP A CA 1
ATOM 3765 C C . ASP A 1 473 ? -25 24.344 -1.337 1 94.62 473 ASP A C 1
ATOM 3767 O O . ASP A 1 473 ? -24.281 25.047 -0.624 1 94.62 473 ASP A O 1
ATOM 3771 N N . LEU A 1 474 ? -24.625 23.438 -2.148 1 95.62 474 LEU A N 1
ATOM 3772 C CA . LEU A 1 474 ? -23.188 23.125 -2.232 1 95.62 474 LEU A CA 1
ATOM 3773 C C . LEU A 1 474 ? -22.422 24.281 -2.879 1 95.62 474 LEU A C 1
ATOM 3775 O O . LEU A 1 474 ? -21.328 24.609 -2.445 1 95.62 474 LEU A O 1
ATOM 3779 N N . ILE A 1 475 ? -23.062 24.844 -3.861 1 95.69 475 ILE A N 1
ATOM 3780 C CA . ILE A 1 475 ? -22.422 25.969 -4.539 1 95.69 475 ILE A CA 1
ATOM 3781 C C . ILE A 1 475 ? -22.359 27.172 -3.598 1 95.69 475 ILE A C 1
ATOM 3783 O O . ILE A 1 475 ? -21.328 27.844 -3.516 1 95.69 475 ILE A O 1
ATOM 3787 N N . LYS A 1 476 ? -23.375 27.406 -2.871 1 95.81 476 LYS A N 1
ATOM 3788 C CA . LYS A 1 476 ? -23.453 28.531 -1.949 1 95.81 476 LYS A CA 1
ATOM 3789 C C . LYS A 1 476 ? -22.438 28.391 -0.827 1 95.81 476 LYS A C 1
ATOM 3791 O O . LYS A 1 476 ? -21.797 29.375 -0.439 1 95.81 476 LYS A O 1
ATOM 3796 N N . ILE A 1 477 ? -22.297 27.203 -0.306 1 96 477 ILE A N 1
ATOM 3797 C CA . ILE A 1 477 ? -21.391 27.016 0.82 1 96 477 ILE A CA 1
ATOM 3798 C C . ILE A 1 477 ? -19.953 27.219 0.364 1 96 477 ILE A C 1
ATOM 3800 O O . ILE A 1 477 ? -19.125 27.719 1.124 1 96 477 ILE A O 1
ATOM 3804 N N . LEU A 1 478 ? -19.672 26.828 -0.855 1 96 478 LEU A N 1
ATOM 3805 C CA . LEU A 1 478 ? -18.328 27.047 -1.388 1 96 478 LEU A CA 1
ATOM 3806 C C . LEU A 1 478 ? -18.016 28.531 -1.498 1 96 478 LEU A C 1
ATOM 3808 O O . LEU A 1 478 ? -16.875 28.953 -1.265 1 96 478 LEU A O 1
ATOM 3812 N N . GLU A 1 479 ? -19 29.234 -1.828 1 94.94 479 GLU A N 1
ATOM 3813 C CA . GLU A 1 479 ? -18.844 30.688 -1.876 1 94.94 479 GLU A CA 1
ATOM 3814 C C . GLU A 1 479 ? -18.703 31.266 -0.474 1 94.94 479 GLU A C 1
ATOM 3816 O O . GLU A 1 479 ? -17.906 32.188 -0.256 1 94.94 479 GLU A O 1
ATOM 3821 N N . ASP A 1 480 ? -19.422 30.688 0.409 1 95.06 480 ASP A N 1
ATOM 3822 C CA . ASP A 1 480 ? -19.391 31.172 1.787 1 95.06 480 ASP A CA 1
ATOM 3823 C C . ASP A 1 480 ? -18.016 30.969 2.412 1 95.06 480 ASP A C 1
ATOM 3825 O O . ASP A 1 480 ? -17.578 31.781 3.246 1 95.06 480 ASP A O 1
ATOM 3829 N N . VAL A 1 481 ? -17.344 29.906 2.049 1 95.5 481 VAL A N 1
ATOM 3830 C CA . VAL A 1 481 ? -16.031 29.641 2.627 1 95.5 481 VAL A CA 1
ATOM 3831 C C . VAL A 1 481 ? -14.945 30.172 1.691 1 95.5 481 VAL A C 1
ATOM 3833 O O . VAL A 1 481 ? -13.773 29.797 1.83 1 95.5 481 VAL A O 1
ATOM 3836 N N . ARG A 1 482 ? -15.312 30.906 0.672 1 92.06 482 ARG A N 1
ATOM 3837 C CA . ARG A 1 482 ? -14.422 31.594 -0.25 1 92.06 482 ARG A CA 1
ATOM 3838 C C . ARG A 1 482 ? -13.625 30.594 -1.09 1 92.06 482 ARG A C 1
ATOM 3840 O O . ARG A 1 482 ? -12.406 30.734 -1.237 1 92.06 482 ARG A O 1
ATOM 3847 N N . LEU A 1 483 ? -14.297 29.516 -1.55 1 92.44 483 LEU A N 1
ATOM 3848 C CA . LEU A 1 483 ? -13.695 28.531 -2.436 1 92.44 483 LEU A CA 1
ATOM 3849 C C . LEU A 1 483 ? -14.445 28.453 -3.762 1 92.44 483 LEU A C 1
ATOM 3851 O O . LEU A 1 483 ? -14.383 27.438 -4.461 1 92.44 483 LEU A O 1
ATOM 3855 N N . GLY A 1 484 ? -15.125 29.469 -4.121 1 90.31 484 GLY A N 1
ATOM 3856 C CA . GLY A 1 484 ? -15.898 29.5 -5.352 1 90.31 484 GLY A CA 1
ATOM 3857 C C . GLY A 1 484 ? -15.062 29.25 -6.59 1 90.31 484 GLY A C 1
ATOM 3858 O O . GLY A 1 484 ? -15.523 28.641 -7.555 1 90.31 484 GLY A O 1
ATOM 3859 N N . TYR A 1 485 ? -13.844 29.609 -6.566 1 84.31 485 TYR A N 1
ATOM 3860 C CA . TYR A 1 485 ? -12.977 29.5 -7.73 1 84.31 485 TYR A CA 1
ATOM 3861 C C . TYR A 1 485 ? -12.617 28.047 -8.016 1 84.31 485 TYR A C 1
ATOM 3863 O O . TYR A 1 485 ? -12.289 27.688 -9.148 1 84.31 485 TYR A O 1
ATOM 3871 N N . ILE A 1 486 ? -12.656 27.234 -7.016 1 86.94 486 ILE A N 1
ATOM 3872 C CA . ILE A 1 486 ? -12.367 25.812 -7.199 1 86.94 486 ILE A CA 1
ATOM 3873 C C . ILE A 1 486 ? -13.453 25.172 -8.055 1 86.94 486 ILE A C 1
ATOM 3875 O O . ILE A 1 486 ? -13.18 24.266 -8.844 1 86.94 486 ILE A O 1
ATOM 3879 N N . LEU A 1 487 ? -14.664 25.656 -7.863 1 87.94 487 LEU A N 1
ATOM 3880 C CA . LEU A 1 487 ? -15.789 25.156 -8.656 1 87.94 487 LEU A CA 1
ATOM 3881 C C . LEU A 1 487 ? -15.594 25.484 -10.133 1 87.94 487 LEU A C 1
ATOM 3883 O O . LEU A 1 487 ? -15.906 24.672 -11 1 87.94 487 LEU A O 1
ATOM 3887 N N . ALA A 1 488 ? -15.094 26.609 -10.391 1 82.12 488 ALA A N 1
ATOM 3888 C CA . ALA A 1 488 ? -14.875 27.047 -11.766 1 82.12 488 ALA A CA 1
ATOM 3889 C C . ALA A 1 488 ? -13.734 26.266 -12.414 1 82.12 488 ALA A C 1
ATOM 3891 O O . ALA A 1 488 ? -13.773 25.969 -13.609 1 82.12 488 ALA A O 1
ATOM 3892 N N . ARG A 1 489 ? -12.867 25.828 -11.586 1 81.19 489 ARG A N 1
ATOM 3893 C CA . ARG A 1 489 ? -11.672 25.156 -12.078 1 81.19 489 ARG A CA 1
ATOM 3894 C C . ARG A 1 489 ? -11.914 23.672 -12.289 1 81.19 489 ARG A C 1
ATOM 3896 O O . ARG A 1 489 ? -11.477 23.094 -13.289 1 81.19 489 ARG A O 1
ATOM 3903 N N . PHE A 1 490 ? -12.539 23.016 -11.391 1 85.19 490 PHE A N 1
ATOM 3904 C CA . PHE A 1 490 ? -12.602 21.562 -11.414 1 85.19 490 PHE A CA 1
ATOM 3905 C C . PHE A 1 490 ? -14.031 21.094 -11.625 1 85.19 490 PHE A C 1
ATOM 3907 O O . PHE A 1 490 ? -14.258 19.984 -12.125 1 85.19 490 PHE A O 1
ATOM 3914 N N . GLY A 1 491 ? -14.969 21.844 -11.273 1 88 491 GLY A N 1
ATOM 3915 C CA . GLY A 1 491 ? -16.344 21.391 -11.312 1 88 491 GLY A CA 1
ATOM 3916 C C . GLY A 1 491 ? -16.75 20.578 -10.094 1 88 491 GLY A C 1
ATOM 3917 O O . GLY A 1 491 ? -15.891 20.125 -9.336 1 88 491 GLY A O 1
ATOM 3918 N N . LEU A 1 492 ? -18.016 20.281 -9.922 1 91.5 492 LEU A N 1
ATOM 3919 C CA . LEU A 1 492 ? -18.547 19.625 -8.727 1 91.5 492 LEU A CA 1
ATOM 3920 C C . LEU A 1 492 ? -18.438 18.109 -8.844 1 91.5 492 LEU A C 1
ATOM 3922 O O . LEU A 1 492 ? -18.297 17.422 -7.828 1 91.5 492 LEU A O 1
ATOM 3926 N N . ASP A 1 493 ? -18.406 17.578 -9.992 1 90.56 493 ASP A N 1
ATOM 3927 C CA . ASP A 1 493 ? -18.484 16.125 -10.164 1 90.56 493 ASP A CA 1
ATOM 3928 C C . ASP A 1 493 ? -17.203 15.586 -10.812 1 90.56 493 ASP A C 1
ATOM 3930 O O . ASP A 1 493 ? -17.219 14.523 -11.438 1 90.56 493 ASP A O 1
ATOM 3934 N N . SER A 1 494 ? -16.141 16.297 -10.633 1 86.44 494 SER A N 1
ATOM 3935 C CA . SER A 1 494 ? -14.844 15.82 -11.109 1 86.44 494 SER A CA 1
ATOM 3936 C C . SER A 1 494 ? -14.055 15.141 -9.992 1 86.44 494 SER A C 1
ATOM 3938 O O . SER A 1 494 ? -14.203 15.484 -8.82 1 86.44 494 SER A O 1
ATOM 3940 N N . THR A 1 495 ? -13.297 14.141 -10.398 1 84.44 495 THR A N 1
ATOM 3941 C CA . THR A 1 495 ? -12.469 13.422 -9.43 1 84.44 495 THR A CA 1
ATOM 3942 C C . THR A 1 495 ? -11 13.789 -9.594 1 84.44 495 THR A C 1
ATOM 3944 O O . THR A 1 495 ? -10.484 13.82 -10.719 1 84.44 495 THR A O 1
ATOM 3947 N N . HIS A 1 496 ? -10.375 14.188 -8.5 1 80.5 496 HIS A N 1
ATOM 3948 C CA . HIS A 1 496 ? -8.953 14.516 -8.453 1 80.5 496 HIS A CA 1
ATOM 3949 C C . HIS A 1 496 ? -8.32 14.039 -7.148 1 80.5 496 HIS A C 1
ATOM 3951 O O . HIS A 1 496 ? -9.031 13.594 -6.234 1 80.5 496 HIS A O 1
ATOM 3957 N N . GLU A 1 497 ? -7.066 14.039 -7.172 1 78.94 497 GLU A N 1
ATOM 3958 C CA . GLU A 1 497 ? -6.379 13.852 -5.898 1 78.94 497 GLU A CA 1
ATOM 3959 C C . GLU A 1 497 ? -6.363 15.141 -5.082 1 78.94 497 GLU A C 1
ATOM 3961 O O . GLU A 1 497 ? -5.348 15.828 -5.02 1 78.94 497 GLU A O 1
ATOM 3966 N N . TRP A 1 498 ? -7.375 15.32 -4.414 1 84.5 498 TRP A N 1
ATOM 3967 C CA . TRP A 1 498 ? -7.648 16.594 -3.766 1 84.5 498 TRP A CA 1
ATOM 3968 C C . TRP A 1 498 ? -6.562 16.938 -2.754 1 84.5 498 TRP A C 1
ATOM 3970 O O . TRP A 1 498 ? -6.242 18.109 -2.549 1 84.5 498 TRP A O 1
ATOM 3980 N N . SER A 1 499 ? -5.918 15.953 -2.102 1 78.44 499 SER A N 1
ATOM 3981 C CA . SER A 1 499 ? -4.879 16.203 -1.109 1 78.44 499 SER A CA 1
ATOM 3982 C C . SER A 1 499 ? -3.635 16.812 -1.754 1 78.44 499 SER A C 1
ATOM 3984 O O . SER A 1 499 ? -2.857 17.5 -1.092 1 78.44 499 SER A O 1
ATOM 3986 N N . SER A 1 500 ? -3.506 16.609 -3.033 1 70.56 500 SER A N 1
ATOM 3987 C CA . SER A 1 500 ? -2.33 17.094 -3.742 1 70.56 500 SER A CA 1
ATOM 3988 C C . SER A 1 500 ? -2.643 18.375 -4.508 1 70.56 500 SER A C 1
ATOM 3990 O O . SER A 1 500 ? -1.753 19.203 -4.746 1 70.56 500 SER A O 1
ATOM 3992 N N . VAL A 1 501 ? -3.928 18.547 -4.836 1 74.25 501 VAL A N 1
ATOM 3993 C CA . VAL A 1 501 ? -4.32 19.656 -5.695 1 74.25 501 VAL A CA 1
ATOM 3994 C C . VAL A 1 501 ? -4.633 20.875 -4.84 1 74.25 501 VAL A C 1
ATOM 3996 O O . VAL A 1 501 ? -4.336 22.016 -5.234 1 74.25 501 VAL A O 1
ATOM 3999 N N . LEU A 1 502 ? -5.152 20.641 -3.652 1 80 502 LEU A N 1
ATOM 4000 C CA . LEU A 1 502 ? -5.531 21.734 -2.785 1 80 502 LEU A CA 1
ATOM 4001 C C . LEU A 1 502 ? -4.441 22.031 -1.758 1 80 502 LEU A C 1
ATOM 4003 O O . LEU A 1 502 ? -3.809 21.109 -1.246 1 80 502 LEU A O 1
ATOM 4007 N N . SER A 1 503 ? -4.289 23.328 -1.516 1 77.25 503 SER A N 1
ATOM 4008 C CA . SER A 1 503 ? -3.396 23.703 -0.423 1 77.25 503 SER A CA 1
ATOM 4009 C C . SER A 1 503 ? -4 23.344 0.931 1 77.25 503 SER A C 1
ATOM 4011 O O . SER A 1 503 ? -5.195 23.047 1.027 1 77.25 503 SER A O 1
ATOM 4013 N N . LEU A 1 504 ? -3.209 23.328 1.941 1 80 504 LEU A N 1
ATOM 4014 C CA . LEU A 1 504 ? -3.705 23.016 3.275 1 80 504 LEU A CA 1
ATOM 4015 C C . LEU A 1 504 ? -4.766 24.016 3.717 1 80 504 LEU A C 1
ATOM 4017 O O . LEU A 1 504 ? -5.734 23.656 4.383 1 80 504 LEU A O 1
ATOM 4021 N N . GLY A 1 505 ? -4.539 25.297 3.412 1 84.25 505 GLY A N 1
ATOM 4022 C CA . GLY A 1 505 ? -5.547 26.297 3.725 1 84.25 505 GLY A CA 1
ATOM 4023 C C . GLY A 1 505 ? -6.871 26.062 3.023 1 84.25 505 GLY A C 1
ATOM 4024 O O . GLY A 1 505 ? -7.934 26.234 3.617 1 84.25 505 GLY A O 1
ATOM 4025 N N . GLU A 1 506 ? -6.742 25.641 1.801 1 86.38 506 GLU A N 1
ATOM 4026 C CA . GLU A 1 506 ? -7.949 25.312 1.048 1 86.38 506 GLU A CA 1
ATOM 4027 C C . GLU A 1 506 ? -8.648 24.094 1.628 1 86.38 506 GLU A C 1
ATOM 4029 O O . GLU A 1 506 ? -9.883 24.031 1.678 1 86.38 506 GLU A O 1
ATOM 4034 N N . GLN A 1 507 ? -7.875 23.188 2.061 1 90.88 507 GLN A N 1
ATOM 4035 C CA . GLN A 1 507 ? -8.445 21.984 2.67 1 90.88 507 GLN A CA 1
ATOM 4036 C C . GLN A 1 507 ? -9.164 22.312 3.975 1 90.88 507 GLN A C 1
ATOM 4038 O O . GLN A 1 507 ? -10.227 21.766 4.262 1 90.88 507 GLN A O 1
ATOM 4043 N N . GLN A 1 508 ? -8.57 23.188 4.766 1 91.5 508 GLN A N 1
ATOM 4044 C CA . GLN A 1 508 ? -9.195 23.609 6.02 1 91.5 508 GLN A CA 1
ATOM 4045 C C . GLN A 1 508 ? -10.5 24.344 5.762 1 91.5 508 GLN A C 1
ATOM 4047 O O . GLN A 1 508 ? -11.492 24.156 6.477 1 91.5 508 GLN A O 1
ATOM 4052 N N . ARG A 1 509 ? -10.492 25.203 4.738 1 94.38 509 ARG A N 1
ATOM 4053 C CA . ARG A 1 509 ? -11.727 25.906 4.391 1 94.38 509 ARG A CA 1
ATOM 4054 C C . ARG A 1 509 ? -12.797 24.938 3.912 1 94.38 509 ARG A C 1
ATOM 4056 O O . ARG A 1 509 ? -13.977 25.109 4.219 1 94.38 509 ARG A O 1
ATOM 4063 N N . LEU A 1 510 ? -12.375 23.969 3.172 1 95.06 510 LEU A N 1
ATOM 4064 C CA . LEU A 1 510 ? -13.312 22.953 2.729 1 95.06 510 LEU A CA 1
ATOM 4065 C C . LEU A 1 510 ? -13.891 22.188 3.92 1 95.06 510 LEU A C 1
ATOM 4067 O O . LEU A 1 510 ? -15.062 21.812 3.912 1 95.06 510 LEU A O 1
ATOM 4071 N N . ALA A 1 511 ? -13.102 21.922 4.895 1 95.06 511 ALA A N 1
ATOM 4072 C CA . ALA A 1 511 ? -13.562 21.25 6.117 1 95.06 511 ALA A CA 1
ATOM 4073 C C . ALA A 1 511 ? -14.617 22.094 6.828 1 95.06 511 ALA A C 1
ATOM 4075 O O . ALA A 1 511 ? -15.578 21.562 7.391 1 95.06 511 ALA A O 1
ATOM 4076 N N . PHE A 1 512 ? -14.43 23.406 6.828 1 96.31 512 PHE A N 1
ATOM 4077 C CA . PHE A 1 512 ? -15.422 24.297 7.41 1 96.31 512 PHE A CA 1
ATOM 4078 C C . PHE A 1 512 ? -16.734 24.25 6.625 1 96.31 512 PHE A C 1
ATOM 4080 O O . PHE A 1 512 ? -17.812 24.375 7.199 1 96.31 512 PHE A O 1
ATOM 4087 N N . ALA A 1 513 ? -16.547 24.078 5.285 1 96.31 513 ALA A N 1
ATOM 4088 C CA . ALA A 1 513 ? -17.75 23.906 4.473 1 96.31 513 ALA A CA 1
ATOM 4089 C C . ALA A 1 513 ? -18.562 22.703 4.934 1 96.31 513 ALA A C 1
ATOM 4091 O O . ALA A 1 513 ? -19.781 22.766 5.012 1 96.31 513 ALA A O 1
ATOM 4092 N N . ARG A 1 514 ? -17.891 21.656 5.246 1 94.38 514 ARG A N 1
ATOM 4093 C CA . ARG A 1 514 ? -18.547 20.453 5.762 1 94.38 514 ARG A CA 1
ATOM 4094 C C . ARG A 1 514 ? -19.297 20.75 7.055 1 94.38 514 ARG A C 1
ATOM 4096 O O . ARG A 1 514 ? -20.438 20.297 7.242 1 94.38 514 ARG A O 1
ATOM 4103 N N . LEU A 1 515 ? -18.625 21.453 7.902 1 94.62 515 LEU A N 1
ATOM 4104 C CA . LEU A 1 515 ? -19.188 21.812 9.203 1 94.62 515 LEU A CA 1
ATOM 4105 C C . LEU A 1 515 ? -20.422 22.672 9.055 1 94.62 515 LEU A C 1
ATOM 4107 O O . LEU A 1 515 ? -21.453 22.422 9.695 1 94.62 515 LEU A O 1
ATOM 4111 N N . LEU A 1 516 ? -20.344 23.656 8.18 1 95.5 516 LEU A N 1
ATOM 4112 C CA . LEU A 1 516 ? -21.453 24.594 7.992 1 95.5 516 LEU A CA 1
ATOM 4113 C C . LEU A 1 516 ? -22.641 23.906 7.344 1 95.5 516 LEU A C 1
ATOM 4115 O O . LEU A 1 516 ? -23.797 24.266 7.613 1 95.5 516 LEU A O 1
ATOM 4119 N N . LEU A 1 517 ? -22.359 22.938 6.484 1 93.25 517 LEU A N 1
ATOM 4120 C CA . LEU A 1 517 ? -23.438 22.172 5.863 1 93.25 517 LEU A CA 1
ATOM 4121 C C . LEU A 1 517 ? -24.141 21.297 6.891 1 93.25 517 LEU A C 1
ATOM 4123 O O . LEU A 1 517 ? -25.359 21.141 6.84 1 93.25 517 LEU A O 1
ATOM 4127 N N . SER A 1 518 ? -23.469 20.734 7.805 1 90.44 518 SER A N 1
ATOM 4128 C CA . SER A 1 518 ? -24.016 19.812 8.789 1 90.44 518 SER A CA 1
ATOM 4129 C C . SER A 1 518 ? -24.734 20.547 9.914 1 90.44 518 SER A C 1
ATOM 4131 O O . SER A 1 518 ? -25.609 20 10.57 1 90.44 518 SER A O 1
ATOM 4133 N N . LYS A 1 519 ? -24.375 21.75 10.211 1 89.62 519 LYS A N 1
ATOM 4134 C CA . LYS A 1 519 ? -24.953 22.594 11.242 1 89.62 519 LYS A CA 1
ATOM 4135 C C . LYS A 1 519 ? -25.031 21.859 12.578 1 89.62 519 LYS A C 1
ATOM 4137 O O . LYS A 1 519 ? -26.109 21.688 13.148 1 89.62 519 LYS A O 1
ATOM 4142 N N . PRO A 1 520 ? -23.906 21.516 13.164 1 91.5 520 PRO A N 1
ATOM 4143 C CA . PRO A 1 520 ? -23.891 20.797 14.438 1 91.5 520 PRO A CA 1
ATOM 4144 C C . PRO A 1 520 ? -24.203 21.703 15.625 1 91.5 520 PRO A C 1
ATOM 4146 O O . PRO A 1 520 ? -24.172 22.938 15.5 1 91.5 520 PRO A O 1
ATOM 4149 N N . GLN A 1 521 ? -24.562 21.062 16.703 1 89.75 521 GLN A N 1
ATOM 4150 C CA . GLN A 1 521 ? -24.781 21.812 17.938 1 89.75 521 GLN A CA 1
ATOM 4151 C C . GLN A 1 521 ? -23.453 22.188 18.594 1 89.75 521 GLN A C 1
ATOM 4153 O O . GLN A 1 521 ? -23.328 23.266 19.188 1 89.75 521 GLN A O 1
ATOM 4158 N N . LEU A 1 522 ? -22.531 21.266 18.484 1 93.19 522 LEU A N 1
ATOM 4159 C CA . LEU A 1 522 ? -21.203 21.453 19.078 1 93.19 522 LEU A CA 1
ATOM 4160 C C . LEU A 1 522 ? -20.109 21.062 18.078 1 93.19 522 LEU A C 1
ATOM 4162 O O . LEU A 1 522 ? -20.188 20.016 17.453 1 93.19 522 LEU A O 1
ATOM 4166 N N . ALA A 1 523 ? -19.188 21.953 17.891 1 95 523 ALA A N 1
ATOM 4167 C CA . ALA A 1 523 ? -18.062 21.688 17 1 95 523 ALA A CA 1
ATOM 4168 C C . ALA A 1 523 ? -16.75 21.672 17.781 1 95 523 ALA A C 1
ATOM 4170 O O . ALA A 1 523 ? -16.516 22.547 18.641 1 95 523 ALA A O 1
ATOM 4171 N N . LEU A 1 524 ? -16.031 20.641 17.641 1 94.88 524 LEU A N 1
ATOM 4172 C CA . LEU A 1 524 ? -14.68 20.547 18.203 1 94.88 524 LEU A CA 1
ATOM 4173 C C . LEU A 1 524 ? -13.625 20.781 17.125 1 94.88 524 LEU A C 1
ATOM 4175 O O . LEU A 1 524 ? -13.516 20.016 16.172 1 94.88 524 LEU A O 1
ATOM 4179 N N . LEU A 1 525 ? -12.867 21.812 17.281 1 94.94 525 LEU A N 1
ATOM 4180 C CA . LEU A 1 525 ? -11.922 22.266 16.266 1 94.94 525 LEU A CA 1
ATOM 4181 C C . LEU A 1 525 ? -10.484 22.094 16.734 1 94.94 525 LEU A C 1
ATOM 4183 O O . LEU A 1 525 ? -10.07 22.734 17.703 1 94.94 525 LEU A O 1
ATOM 4187 N N . ASP A 1 526 ? -9.727 21.25 16.078 1 90.69 526 ASP A N 1
ATOM 4188 C CA . ASP A 1 526 ? -8.328 21.031 16.438 1 90.69 526 ASP A CA 1
ATOM 4189 C C . ASP A 1 526 ? -7.398 21.781 15.484 1 90.69 526 ASP A C 1
ATOM 4191 O O . ASP A 1 526 ? -6.988 21.234 14.461 1 90.69 526 ASP A O 1
ATOM 4195 N N . GLU A 1 527 ? -7 22.906 15.828 1 87 527 GLU A N 1
ATOM 4196 C CA . GLU A 1 527 ? -6.129 23.766 15.023 1 87 527 GLU A CA 1
ATOM 4197 C C . GLU A 1 527 ? -6.605 23.828 13.578 1 87 527 GLU A C 1
ATOM 4199 O O . GLU A 1 527 ? -5.812 23.641 12.648 1 87 527 GLU A O 1
ATOM 4204 N N . SER A 1 528 ? -7.879 24.094 13.445 1 89.75 528 SER A N 1
ATOM 4205 C CA . SER A 1 528 ? -8.539 23.953 12.148 1 89.75 528 SER A CA 1
ATOM 4206 C C . SER A 1 528 ? -8.297 25.172 11.281 1 89.75 528 SER A C 1
ATOM 4208 O O . SER A 1 528 ? -8.602 25.172 10.086 1 89.75 528 SER A O 1
ATOM 4210 N N . THR A 1 529 ? -7.727 26.281 11.828 1 88.75 529 THR A N 1
ATOM 4211 C CA . THR A 1 529 ? -7.453 27.484 11.039 1 88.75 529 THR A CA 1
ATOM 4212 C C . THR A 1 529 ? -5.965 27.812 11.062 1 88.75 529 THR A C 1
ATOM 4214 O O . THR A 1 529 ? -5.574 28.953 10.844 1 88.75 529 THR A O 1
ATOM 4217 N N . SER A 1 530 ? -5.168 26.812 11.344 1 79.94 530 SER A N 1
ATOM 4218 C CA . SER A 1 530 ? -3.732 27.047 11.508 1 79.94 530 SER A CA 1
ATOM 4219 C C . SER A 1 530 ? -3.084 27.438 10.18 1 79.94 530 SER A C 1
ATOM 4221 O O . SER A 1 530 ? -2.078 28.141 10.164 1 79.94 530 SER A O 1
ATOM 4223 N N . ALA A 1 531 ? -3.688 27 9.062 1 78.81 531 ALA A N 1
ATOM 4224 C CA . ALA A 1 531 ? -3.086 27.266 7.762 1 78.81 531 ALA A CA 1
ATOM 4225 C C . ALA A 1 531 ? -3.836 28.375 7.031 1 78.81 531 ALA A C 1
ATOM 4227 O O . ALA A 1 531 ? -3.631 28.594 5.832 1 78.81 531 ALA A O 1
ATOM 4228 N N . LEU A 1 532 ? -4.703 29.094 7.797 1 84.31 532 LEU A N 1
ATOM 4229 C CA . LEU A 1 532 ? -5.469 30.188 7.191 1 84.31 532 LEU A CA 1
ATOM 4230 C C . LEU A 1 532 ? -4.871 31.531 7.551 1 84.31 532 LEU A C 1
ATOM 4232 O O . LEU A 1 532 ? -4.242 31.688 8.602 1 84.31 532 LEU A O 1
ATOM 4236 N N . ASP A 1 533 ? -5.082 32.469 6.637 1 80 533 ASP A N 1
ATOM 4237 C CA . ASP A 1 533 ? -4.742 33.844 6.965 1 80 533 ASP A CA 1
ATOM 4238 C C . ASP A 1 533 ? -5.746 34.438 7.953 1 80 533 ASP A C 1
ATOM 4240 O O . ASP A 1 533 ? -6.82 33.875 8.164 1 80 533 ASP A O 1
ATOM 4244 N N . GLU A 1 534 ? -5.359 35.5 8.492 1 81.44 534 GLU A N 1
ATOM 4245 C CA . GLU A 1 534 ? -6.164 36.125 9.547 1 81.44 534 GLU A CA 1
ATOM 4246 C C . GLU A 1 534 ? -7.547 36.5 9.039 1 81.44 534 GLU A C 1
ATOM 4248 O O . GLU A 1 534 ? -8.547 36.344 9.742 1 81.44 534 GLU A O 1
ATOM 4253 N N . ALA A 1 535 ? -7.602 36.969 7.832 1 84.12 535 ALA A N 1
ATOM 4254 C CA . ALA A 1 535 ? -8.883 37.406 7.273 1 84.12 535 ALA A CA 1
ATOM 4255 C C . ALA A 1 535 ? -9.844 36.219 7.137 1 84.12 535 ALA A C 1
ATOM 4257 O O . ALA A 1 535 ? -11.023 36.344 7.457 1 84.12 535 ALA A O 1
ATOM 4258 N N . ASN A 1 536 ? -9.352 35.188 6.664 1 88.94 536 ASN A N 1
ATOM 4259 C CA . ASN A 1 536 ? -10.188 34 6.5 1 88.94 536 ASN A CA 1
ATOM 4260 C C . ASN A 1 536 ? -10.555 33.375 7.848 1 88.94 536 ASN A C 1
ATOM 4262 O O . ASN A 1 536 ? -11.648 32.812 8 1 88.94 536 ASN A O 1
ATOM 4266 N N . GLU A 1 537 ? -9.633 33.406 8.734 1 90.56 537 GLU A N 1
ATOM 4267 C CA . GLU A 1 537 ? -9.914 32.906 10.07 1 90.56 537 GLU A CA 1
ATOM 4268 C C . GLU A 1 537 ? -11.102 33.656 10.695 1 90.56 537 GLU A C 1
ATOM 4270 O O . GLU A 1 537 ? -12.031 33.031 11.203 1 90.56 537 GLU A O 1
ATOM 4275 N N . VAL A 1 538 ? -11.016 34.969 10.625 1 90.69 538 VAL A N 1
ATOM 4276 C CA . VAL A 1 538 ? -12.086 35.812 11.172 1 90.69 538 VAL A CA 1
ATOM 4277 C C . VAL A 1 538 ? -13.398 35.5 10.461 1 90.69 538 VAL A C 1
ATOM 4279 O O . VAL A 1 538 ? -14.43 35.312 11.102 1 90.69 538 VAL A O 1
ATOM 4282 N N . HIS A 1 539 ? -13.289 35.406 9.227 1 93.69 539 HIS A N 1
ATOM 4283 C CA . HIS A 1 539 ? -14.469 35.188 8.406 1 93.69 539 HIS A CA 1
ATOM 4284 C C . HIS A 1 539 ? -15.148 33.844 8.766 1 93.69 539 HIS A C 1
ATOM 4286 O O . HIS A 1 539 ? -16.359 33.812 8.945 1 93.69 539 HIS A O 1
ATOM 4292 N N . LEU A 1 540 ? -14.414 32.844 8.859 1 95 540 LEU A N 1
ATOM 4293 C CA . LEU A 1 540 ? -14.969 31.531 9.109 1 95 540 LEU A CA 1
ATOM 4294 C C . LEU A 1 540 ? -15.539 31.438 10.523 1 95 540 LEU A C 1
ATOM 4296 O O . LEU A 1 540 ? -16.594 30.828 10.727 1 95 540 LEU A O 1
ATOM 4300 N N . TYR A 1 541 ? -14.844 31.984 11.531 1 94.44 541 TYR A N 1
ATOM 4301 C CA . TYR A 1 541 ? -15.367 31.969 12.898 1 94.44 541 TYR A CA 1
ATOM 4302 C C . TYR A 1 541 ? -16.641 32.781 13.008 1 94.44 541 TYR A C 1
ATOM 4304 O O . TYR A 1 541 ? -17.562 32.438 13.75 1 94.44 541 TYR A O 1
ATOM 4312 N N . GLU A 1 542 ? -16.703 33.875 12.258 1 93.81 542 GLU A N 1
ATOM 4313 C CA . GLU A 1 542 ? -17.922 34.656 12.234 1 93.81 542 GLU A CA 1
ATOM 4314 C C . GLU A 1 542 ? -19.078 33.906 11.609 1 93.81 542 GLU A C 1
ATOM 4316 O O . GLU A 1 542 ? -20.219 33.969 12.07 1 93.81 542 GLU A O 1
ATOM 4321 N N . LYS A 1 543 ? -18.734 33.188 10.602 1 94.75 543 LYS A N 1
ATOM 4322 C CA . LYS A 1 543 ? -19.766 32.406 9.922 1 94.75 543 LYS A CA 1
ATOM 4323 C C . LYS A 1 543 ? -20.328 31.312 10.836 1 94.75 543 LYS A C 1
ATOM 4325 O O . LYS A 1 543 ? -21.531 31.078 10.859 1 94.75 543 LYS A O 1
ATOM 4330 N N . ILE A 1 544 ? -19.5 30.609 11.562 1 93.75 544 ILE A N 1
ATOM 4331 C CA . ILE A 1 544 ? -19.969 29.531 12.43 1 93.75 544 ILE A CA 1
ATOM 4332 C C . ILE A 1 544 ? -20.75 30.125 13.602 1 93.75 544 ILE A C 1
ATOM 4334 O O . ILE A 1 544 ? -21.75 29.547 14.055 1 93.75 544 ILE A O 1
ATOM 4338 N N . ALA A 1 545 ? -20.297 31.281 14.031 1 91 545 ALA A N 1
ATOM 4339 C CA . ALA A 1 545 ? -21.031 31.969 15.102 1 91 545 ALA A CA 1
ATOM 4340 C C . ALA A 1 545 ? -22.406 32.406 14.641 1 91 545 ALA A C 1
ATOM 4342 O O . ALA A 1 545 ? -23.391 32.312 15.398 1 91 545 ALA A O 1
ATOM 4343 N N . ALA A 1 546 ? -22.453 32.844 13.43 1 92.69 546 ALA A N 1
ATOM 4344 C CA . ALA A 1 546 ? -23.719 33.312 12.867 1 92.69 546 ALA A CA 1
ATOM 4345 C C . ALA A 1 546 ? -24.703 32.156 12.734 1 92.69 546 ALA A C 1
ATOM 4347 O O . ALA A 1 546 ? -25.922 32.344 12.844 1 92.69 546 ALA A O 1
ATOM 4348 N N . GLU A 1 547 ? -24.172 31.016 12.539 1 92.5 547 GLU A N 1
ATOM 4349 C CA . GLU A 1 547 ? -25.031 29.844 12.398 1 92.5 547 GLU A CA 1
ATOM 4350 C C . GLU A 1 547 ? -25.438 29.297 13.758 1 92.5 547 GLU A C 1
ATOM 4352 O O . GLU A 1 547 ? -26.266 28.375 13.844 1 92.5 547 GLU A O 1
ATOM 4357 N N . GLY A 1 548 ? -24.922 29.781 14.805 1 90.25 548 GLY A N 1
ATOM 4358 C CA . GLY A 1 548 ? -25.312 29.406 16.156 1 90.25 548 GLY A CA 1
ATOM 4359 C C . GLY A 1 548 ? -24.609 28.172 16.656 1 90.25 548 GLY A C 1
ATOM 4360 O O . GLY A 1 548 ? -25.078 27.531 17.609 1 90.25 548 GLY A O 1
ATOM 4361 N N . VAL A 1 549 ? -23.578 27.781 16.062 1 92.75 549 VAL A N 1
ATOM 4362 C CA . VAL A 1 549 ? -22.828 26.594 16.453 1 92.75 549 VAL A CA 1
ATOM 4363 C C . VAL A 1 549 ? -21.938 26.922 17.641 1 92.75 549 VAL A C 1
ATOM 4365 O O . VAL A 1 549 ? -21.266 27.953 17.656 1 92.75 549 VAL A O 1
ATOM 4368 N N . THR A 1 550 ? -22.047 26.172 18.734 1 94.56 550 THR A N 1
ATOM 4369 C CA . THR A 1 550 ? -21.094 26.281 19.828 1 94.56 550 THR A CA 1
ATOM 4370 C C . THR A 1 550 ? -19.812 25.516 19.5 1 94.56 550 THR A C 1
ATOM 4372 O O . THR A 1 550 ? -19.859 24.422 18.922 1 94.56 550 THR A O 1
ATOM 4375 N N . TYR A 1 551 ? -18.703 26.125 19.781 1 95.88 551 TYR A N 1
ATOM 4376 C CA . TYR A 1 551 ? -17.484 25.422 19.359 1 95.88 551 TYR A CA 1
ATOM 4377 C C . TYR A 1 551 ? -16.422 25.484 20.453 1 95.88 551 TYR A C 1
ATOM 4379 O O . TYR A 1 551 ? -16.406 26.422 21.266 1 95.88 551 TYR A O 1
ATOM 4387 N N . ILE A 1 552 ? -15.672 24.469 20.547 1 95.56 552 ILE A N 1
ATOM 4388 C CA . ILE A 1 552 ? -14.445 24.359 21.312 1 95.56 552 ILE A CA 1
ATOM 4389 C C . ILE A 1 552 ? -13.242 24.281 20.375 1 95.56 552 ILE A C 1
ATOM 4391 O O . ILE A 1 552 ? -13.156 23.375 19.531 1 95.56 552 ILE A O 1
ATOM 4395 N N . SER A 1 553 ? -12.375 25.219 20.469 1 94.94 553 SER A N 1
ATOM 4396 C CA . SER A 1 553 ? -11.258 25.266 19.531 1 94.94 553 SER A CA 1
ATOM 4397 C C . SER A 1 553 ? -9.922 25.172 20.266 1 94.94 553 SER A C 1
ATOM 4399 O O . SER A 1 553 ? -9.781 25.703 21.375 1 94.94 553 SER A O 1
ATOM 4401 N N . VAL A 1 554 ? -9.055 24.391 19.672 1 91.88 554 VAL A N 1
ATOM 4402 C CA . VAL A 1 554 ? -7.656 24.375 20.094 1 91.88 554 VAL A CA 1
ATOM 4403 C C . VAL A 1 554 ? -6.828 25.234 19.156 1 91.88 554 VAL A C 1
ATOM 4405 O O . VAL A 1 554 ? -6.957 25.141 17.938 1 91.88 554 VAL A O 1
ATOM 4408 N N . GLY A 1 555 ? -6.086 26.172 19.672 1 86.38 555 GLY A N 1
ATOM 4409 C CA . GLY A 1 555 ? -5.242 27.031 18.844 1 86.38 555 GLY A CA 1
ATOM 4410 C C . GLY A 1 555 ? -4.16 27.734 19.625 1 86.38 555 GLY A C 1
ATOM 4411 O O . GLY A 1 555 ? -4.18 27.734 20.859 1 86.38 555 GLY A O 1
ATOM 4412 N N . HIS A 1 556 ? -3.287 28.328 18.859 1 77.06 556 HIS A N 1
ATOM 4413 C CA . HIS A 1 556 ? -2.152 29 19.484 1 77.06 556 HIS A CA 1
ATOM 4414 C C . HIS A 1 556 ? -2.176 30.484 19.203 1 77.06 556 HIS A C 1
ATOM 4416 O O . HIS A 1 556 ? -1.478 31.266 19.875 1 77.06 556 HIS A O 1
ATOM 4422 N N . ARG A 1 557 ? -3.059 30.875 18.359 1 76.38 557 ARG A N 1
ATOM 4423 C CA . ARG A 1 557 ? -3.064 32.281 17.938 1 76.38 557 ARG A CA 1
ATOM 4424 C C . ARG A 1 557 ? -3.855 33.125 18.922 1 76.38 557 ARG A C 1
ATOM 4426 O O . ARG A 1 557 ? -4.945 32.75 19.359 1 76.38 557 ARG A O 1
ATOM 4433 N N . SER A 1 558 ? -3.338 34.219 19.203 1 77.88 558 SER A N 1
ATOM 4434 C CA . SER A 1 558 ? -4 35.125 20.125 1 77.88 558 SER A CA 1
ATOM 4435 C C . SER A 1 558 ? -5.273 35.719 19.516 1 77.88 558 SER A C 1
ATOM 4437 O O . SER A 1 558 ? -6.207 36.062 20.234 1 77.88 558 SER A O 1
ATOM 4439 N N . THR A 1 559 ? -5.324 35.781 18.172 1 79.19 559 THR A N 1
ATOM 4440 C CA . THR A 1 559 ? -6.48 36.375 17.5 1 79.19 559 THR A CA 1
ATOM 4441 C C . THR A 1 559 ? -7.73 35.531 17.766 1 79.19 559 THR A C 1
ATOM 4443 O O . THR A 1 559 ? -8.852 36.031 17.625 1 79.19 559 THR A O 1
ATOM 4446 N N . LEU A 1 560 ? -7.535 34.375 18.188 1 87.75 560 LEU A N 1
ATOM 4447 C CA . LEU A 1 560 ? -8.656 33.469 18.406 1 87.75 560 LEU A CA 1
ATOM 4448 C C . LEU A 1 560 ? -9.445 33.875 19.656 1 87.75 560 LEU A C 1
ATOM 4450 O O . LEU A 1 560 ? -10.609 33.5 19.797 1 87.75 560 LEU A O 1
ATOM 4454 N N . CYS A 1 561 ? -8.789 34.594 20.516 1 88.31 561 CYS A N 1
ATOM 4455 C CA . CYS A 1 561 ? -9.438 35 21.766 1 88.31 561 CYS A CA 1
ATOM 4456 C C . CYS A 1 561 ? -10.648 35.875 21.484 1 88.31 561 CYS A C 1
ATOM 4458 O O . CYS A 1 561 ? -11.609 35.875 22.25 1 88.31 561 CYS A O 1
ATOM 4460 N N . ASP A 1 562 ? -10.648 36.531 20.344 1 88.69 562 ASP A N 1
ATOM 4461 C CA . ASP A 1 562 ? -11.719 37.469 19.984 1 88.69 562 ASP A CA 1
ATOM 4462 C C . ASP A 1 562 ? -13 36.719 19.641 1 88.69 562 ASP A C 1
ATOM 4464 O O . ASP A 1 562 ? -14.086 37.312 19.641 1 88.69 562 ASP A O 1
ATOM 4468 N N . PHE A 1 563 ? -12.898 35.438 19.438 1 92.12 563 PHE A N 1
ATOM 4469 C CA . PHE A 1 563 ? -14.055 34.688 18.969 1 92.12 563 PHE A CA 1
ATOM 4470 C C . PHE A 1 563 ? -14.508 33.688 20.047 1 92.12 563 PHE A C 1
ATOM 4472 O O . PHE A 1 563 ? -15.367 32.844 19.781 1 92.12 563 PHE A O 1
ATOM 4479 N N . HIS A 1 564 ? -13.945 33.781 21.172 1 94.44 564 HIS A N 1
ATOM 4480 C CA . HIS A 1 564 ? -14.273 32.844 22.234 1 94.44 564 HIS A CA 1
ATOM 4481 C C . HIS A 1 564 ? -14.648 33.594 23.516 1 94.44 564 HIS A C 1
ATOM 4483 O O . HIS A 1 564 ? -14.219 34.719 23.734 1 94.44 564 HIS A O 1
ATOM 4489 N N . ASP A 1 565 ? -15.406 32.969 24.344 1 92.88 565 ASP A N 1
ATOM 4490 C CA . ASP A 1 565 ? -15.891 33.562 25.594 1 92.88 565 ASP A CA 1
ATOM 4491 C C . ASP A 1 565 ? -14.984 33.219 26.766 1 92.88 565 ASP A C 1
ATOM 4493 O O . ASP A 1 565 ? -14.781 34.031 27.672 1 92.88 565 ASP A O 1
ATOM 4497 N N . ARG A 1 566 ? -14.5 32 26.688 1 94.56 566 ARG A N 1
ATOM 4498 C CA . ARG A 1 566 ? -13.617 31.5 27.75 1 94.56 566 ARG A CA 1
ATOM 4499 C C . ARG A 1 566 ? -12.359 30.875 27.172 1 94.56 566 ARG A C 1
ATOM 4501 O O . ARG A 1 566 ? -12.359 30.422 26.016 1 94.56 566 ARG A O 1
ATOM 4508 N N . VAL A 1 567 ? -11.328 30.891 27.969 1 94.56 567 VAL A N 1
ATOM 4509 C CA . VAL A 1 567 ? -10.055 30.297 27.562 1 94.56 567 VAL A CA 1
ATOM 4510 C C . VAL A 1 567 ? -9.602 29.297 28.625 1 94.56 567 VAL A C 1
ATOM 4512 O O . VAL A 1 567 ? -9.562 29.625 29.812 1 94.56 567 VAL A O 1
ATOM 4515 N N . LEU A 1 568 ? -9.414 28.109 28.25 1 94.94 568 LEU A N 1
ATOM 4516 C CA . LEU A 1 568 ? -8.797 27.078 29.078 1 94.94 568 LEU A CA 1
ATOM 4517 C C . LEU A 1 568 ? -7.301 26.984 28.812 1 94.94 568 LEU A C 1
ATOM 4519 O O . LEU A 1 568 ? -6.891 26.562 27.734 1 94.94 568 LEU A O 1
ATOM 4523 N N . ARG A 1 569 ? -6.496 27.344 29.75 1 93 569 ARG A N 1
ATOM 4524 C CA . ARG A 1 569 ? -5.047 27.266 29.609 1 93 569 ARG A CA 1
ATOM 4525 C C . ARG A 1 569 ? -4.488 26.031 30.312 1 93 569 ARG A C 1
ATOM 4527 O O . ARG A 1 569 ? -4.684 25.844 31.516 1 93 569 ARG A O 1
ATOM 4534 N N . ILE A 1 570 ? -3.838 25.219 29.531 1 92 570 ILE A N 1
ATOM 4535 C CA . ILE A 1 570 ? -3.234 24 30.062 1 92 570 ILE A CA 1
ATOM 4536 C C . ILE A 1 570 ? -1.718 24.156 30.141 1 92 570 ILE A C 1
ATOM 4538 O O . ILE A 1 570 ? -1.084 24.562 29.156 1 92 570 ILE A O 1
ATOM 4542 N N . SER A 1 571 ? -1.201 23.906 31.281 1 87.38 571 SER A N 1
ATOM 4543 C CA . SER A 1 571 ? 0.245 23.984 31.469 1 87.38 571 SER A CA 1
ATOM 4544 C C . SER A 1 571 ? 0.879 22.594 31.469 1 87.38 571 SER A C 1
ATOM 4546 O O . SER A 1 571 ? 0.185 21.594 31.625 1 87.38 571 SER A O 1
ATOM 4548 N N . ALA A 1 572 ? 2.154 22.562 31.125 1 78.69 572 ALA A N 1
ATOM 4549 C CA . ALA A 1 572 ? 2.873 21.297 31.141 1 78.69 572 ALA A CA 1
ATOM 4550 C C . ALA A 1 572 ? 2.934 20.719 32.562 1 78.69 572 ALA A C 1
ATOM 4552 O O . ALA A 1 572 ? 3.082 21.453 33.531 1 78.69 572 ALA A O 1
ATOM 4553 N N . THR A 1 573 ? 2.57 19.453 32.688 1 74.94 573 THR A N 1
ATOM 4554 C CA . THR A 1 573 ? 2.551 18.812 34 1 74.94 573 THR A CA 1
ATOM 4555 C C . THR A 1 573 ? 3.969 18.531 34.5 1 74.94 573 THR A C 1
ATOM 4557 O O . THR A 1 573 ? 4.812 18.062 33.719 1 74.94 573 THR A O 1
ATOM 4560 N N . ASP A 1 574 ? 4.297 19.172 35.562 1 65 574 ASP A N 1
ATOM 4561 C CA . ASP A 1 574 ? 5.516 18.766 36.281 1 65 574 ASP A CA 1
ATOM 4562 C C . ASP A 1 574 ? 5.266 17.547 37.156 1 65 574 ASP A C 1
ATOM 4564 O O . ASP A 1 574 ? 4.211 17.438 37.781 1 65 574 ASP A O 1
ATOM 4568 N N . SER A 1 575 ? 5.895 16.406 36.938 1 60.34 575 SER A N 1
ATOM 4569 C CA . SER A 1 575 ? 5.742 15.141 37.656 1 60.34 575 SER A CA 1
ATOM 4570 C C . SER A 1 575 ? 5.543 15.391 39.156 1 60.34 575 SER A C 1
ATOM 4572 O O . SER A 1 575 ? 4.84 14.633 39.812 1 60.34 575 SER A O 1
ATOM 4574 N N . ASN A 1 576 ? 6.133 16.422 39.688 1 60.16 576 ASN A N 1
ATOM 4575 C CA . ASN A 1 576 ? 6.211 16.531 41.156 1 60.16 576 ASN A CA 1
ATOM 4576 C C . ASN A 1 576 ? 5.039 17.328 41.719 1 60.16 576 ASN A C 1
ATOM 4578 O O . ASN A 1 576 ? 4.895 17.453 42.938 1 60.16 576 ASN A O 1
ATOM 4582 N N . ASN A 1 577 ? 4.254 17.891 40.812 1 64.38 577 ASN A N 1
ATOM 4583 C CA . ASN A 1 577 ? 3.229 18.75 41.406 1 64.38 577 ASN A CA 1
ATOM 4584 C C . ASN A 1 577 ? 1.834 18.156 41.25 1 64.38 577 ASN A C 1
ATOM 4586 O O . ASN A 1 577 ? 1.448 17.75 40.156 1 64.38 577 ASN A O 1
ATOM 4590 N N . GLU A 1 578 ? 1.187 17.797 42.312 1 69.06 578 GLU A N 1
ATOM 4591 C CA . GLU A 1 578 ? -0.156 17.234 42.375 1 69.06 578 GLU A CA 1
ATOM 4592 C C . GLU A 1 578 ? -1.219 18.281 42.094 1 69.06 578 GLU A C 1
ATOM 4594 O O . GLU A 1 578 ? -2.41 17.969 42.031 1 69.06 578 GLU A O 1
ATOM 4599 N N . GLN A 1 579 ? -0.858 19.5 41.781 1 78.88 579 GLN A N 1
ATOM 4600 C CA . GLN A 1 579 ? -1.839 20.547 41.531 1 78.88 579 GLN A CA 1
ATOM 4601 C C . GLN A 1 579 ? -2.346 20.469 40.094 1 78.88 579 GLN A C 1
ATOM 4603 O O . GLN A 1 579 ? -1.65 19.969 39.188 1 78.88 579 GLN A O 1
ATOM 4608 N N . PRO A 1 580 ? -3.65 20.875 40 1 88.25 580 PRO A N 1
ATOM 4609 C CA . PRO A 1 580 ? -4.172 20.922 38.625 1 88.25 580 PRO A CA 1
ATOM 4610 C C . PRO A 1 580 ? -3.342 21.812 37.719 1 88.25 580 PRO A C 1
ATOM 4612 O O . PRO A 1 580 ? -2.844 22.859 38.125 1 88.25 580 PRO A O 1
ATOM 4615 N N . ASN A 1 581 ? -3.045 21.406 36.562 1 90.19 581 ASN A N 1
ATOM 4616 C CA . ASN A 1 581 ? -2.191 22.125 35.656 1 90.19 581 ASN A CA 1
ATOM 4617 C C . ASN A 1 581 ? -3.014 22.875 34.594 1 90.19 581 ASN A C 1
ATOM 4619 O O . ASN A 1 581 ? -2.637 22.938 33.438 1 90.19 581 ASN A O 1
ATOM 4623 N N . TRP A 1 582 ? -4.254 23.297 35 1 92.56 582 TRP A N 1
ATOM 4624 C CA . TRP A 1 582 ? -5.105 24.047 34.062 1 92.56 582 TRP A CA 1
ATOM 4625 C C . TRP A 1 582 ? -5.82 25.188 34.781 1 92.56 582 TRP A C 1
ATOM 4627 O O . TRP A 1 582 ? -5.938 25.172 36.031 1 92.56 582 TRP A O 1
ATOM 4637 N N . CYS A 1 583 ? -6.18 26.188 34.031 1 93.25 583 CYS A N 1
ATOM 4638 C CA . CYS A 1 583 ? -6.93 27.328 34.562 1 93.25 583 CYS A CA 1
ATOM 4639 C C . CYS A 1 583 ? -7.898 27.859 33.5 1 93.25 583 CYS A C 1
ATOM 4641 O O . CYS A 1 583 ? -7.605 27.828 32.312 1 93.25 583 CYS A O 1
ATOM 4643 N N . ILE A 1 584 ? -9.117 28.266 33.938 1 93.31 584 ILE A N 1
ATOM 4644 C CA . ILE A 1 584 ? -10.125 28.828 33.031 1 93.31 584 ILE A CA 1
ATOM 4645 C C . ILE A 1 584 ? -10.289 30.312 33.312 1 93.31 584 ILE A C 1
ATOM 4647 O O . ILE A 1 584 ? -10.43 30.734 34.469 1 93.31 584 ILE A O 1
ATOM 4651 N N . GLU A 1 585 ? -10.188 31.109 32.25 1 91.94 585 GLU A N 1
ATOM 4652 C CA . GLU A 1 585 ? -10.344 32.562 32.344 1 91.94 585 GLU A CA 1
ATOM 4653 C C . GLU A 1 585 ? -11.281 33.094 31.281 1 91.94 585 GLU A C 1
ATOM 4655 O O . GLU A 1 585 ? -11.336 32.562 30.172 1 91.94 585 GLU A O 1
ATOM 4660 N N . PRO A 1 586 ? -12.117 34.062 31.594 1 89.88 586 PRO A N 1
ATOM 4661 C CA . PRO A 1 586 ? -12.93 34.688 30.562 1 89.88 586 PRO A CA 1
ATOM 4662 C C . PRO A 1 586 ? -12.094 35.531 29.578 1 89.88 586 PRO A C 1
ATOM 4664 O O . PRO A 1 586 ? -11.031 36.031 29.953 1 89.88 586 PRO A O 1
ATOM 4667 N N . THR A 1 587 ? -12.477 35.531 28.406 1 84.38 587 THR A N 1
ATOM 4668 C CA . THR A 1 587 ? -11.781 36.344 27.422 1 84.38 587 THR A CA 1
ATOM 4669 C C . THR A 1 587 ? -12.266 37.812 27.5 1 84.38 587 THR A C 1
ATOM 4671 O O . THR A 1 587 ? -13.266 38.094 28.156 1 84.38 587 THR A O 1
ATOM 4674 N N . ARG A 1 588 ? -11.445 38.75 26.922 1 64.94 588 ARG A N 1
ATOM 4675 C CA . ARG A 1 588 ? -11.805 40.156 26.906 1 64.94 588 ARG A CA 1
ATOM 4676 C C . ARG A 1 588 ? -13.141 40.375 26.219 1 64.94 588 ARG A C 1
ATOM 4678 O O . ARG A 1 588 ? -13.883 41.281 26.562 1 64.94 588 ARG A O 1
ATOM 4685 N N . ARG A 1 589 ? -13.461 39.562 25.234 1 57.62 589 ARG A N 1
ATOM 4686 C CA . ARG A 1 589 ? -14.75 39.688 24.562 1 57.62 589 ARG A CA 1
ATOM 4687 C C . ARG A 1 589 ? -15.898 39.594 25.562 1 57.62 589 ARG A C 1
ATOM 4689 O O . ARG A 1 589 ? -16.859 40.375 25.469 1 57.62 589 ARG A O 1
ATOM 4696 N N . GLU A 1 590 ? -15.805 38.688 26.406 1 54.38 590 GLU A N 1
ATOM 4697 C CA . GLU A 1 590 ? -16.828 38.531 27.438 1 54.38 590 GLU A CA 1
ATOM 4698 C C . GLU A 1 590 ? -16.781 39.688 28.438 1 54.38 590 GLU A C 1
ATOM 4700 O O . GLU A 1 590 ? -17.812 40.125 28.922 1 54.38 590 GLU A O 1
ATOM 4705 N N . SER A 1 591 ? -15.5 40.125 28.703 1 46.62 591 SER A N 1
ATOM 4706 C CA . SER A 1 591 ? -15.422 41.219 29.672 1 46.62 591 SER A CA 1
ATOM 4707 C C . SER A 1 591 ? -16.047 42.5 29.109 1 46.62 591 SER A C 1
ATOM 4709 O O . SER A 1 591 ? -16.625 43.281 29.859 1 46.62 591 SER A O 1
ATOM 4711 N N . SER A 1 592 ? -15.914 42.688 27.781 1 43.34 592 SER A N 1
ATOM 4712 C CA . SER A 1 592 ? -16.516 43.875 27.234 1 43.34 592 SER A CA 1
ATOM 4713 C C . SER A 1 592 ? -18.031 43.719 27.109 1 43.34 592 SER A C 1
ATOM 4715 O O . SER A 1 592 ? -18.75 44.719 26.953 1 43.34 592 SER A O 1
ATOM 4717 N N . LEU A 1 593 ? -18.547 42.562 26.922 1 39.44 593 LEU A N 1
ATOM 4718 C CA . LEU A 1 593 ? -20 42.438 26.828 1 39.44 593 LEU A CA 1
ATOM 4719 C C . LEU A 1 593 ? -20.656 42.562 28.203 1 39.44 593 LEU A C 1
ATOM 4721 O O . LEU A 1 593 ? -21.875 42.75 28.297 1 39.44 593 LEU A O 1
ATOM 4725 N N . LYS A 1 594 ? -20.141 42.312 29.375 1 40.03 594 LYS A N 1
ATOM 4726 C CA . LYS A 1 594 ? -20.781 42.562 30.672 1 40.03 594 LYS A CA 1
ATOM 4727 C C . LYS A 1 594 ? -20.688 44.062 31.031 1 40.03 594 LYS A C 1
ATOM 4729 O O . LYS A 1 594 ? -21.266 44.5 32.031 1 40.03 594 LYS A O 1
ATOM 4734 N N . ILE A 1 595 ? -19.906 44.875 30.375 1 29.55 595 ILE A N 1
ATOM 4735 C CA . ILE A 1 595 ? -20.188 46.281 30.688 1 29.55 595 ILE A CA 1
ATOM 4736 C C . ILE A 1 595 ? -21.328 46.781 29.812 1 29.55 595 ILE A C 1
ATOM 4738 O O . ILE A 1 595 ? -21.297 46.625 28.594 1 29.55 595 ILE A O 1
ATOM 4742 N N . MET B 1 1 ? 10.875 -58.125 -19.172 1 59.78 1 MET B N 1
ATOM 4743 C CA . MET B 1 1 ? 9.727 -58.656 -18.438 1 59.78 1 MET B CA 1
ATOM 4744 C C . MET B 1 1 ? 8.953 -59.656 -19.266 1 59.78 1 MET B C 1
ATOM 4746 O O . MET B 1 1 ? 8.578 -60.75 -18.781 1 59.78 1 MET B O 1
ATOM 4750 N N . GLN B 1 2 ? 8.852 -59.281 -20.609 1 59.34 2 GLN B N 1
ATOM 4751 C CA . GLN B 1 2 ? 8.086 -60.188 -21.453 1 59.34 2 GLN B CA 1
ATOM 4752 C C . GLN B 1 2 ? 8.82 -61.5 -21.625 1 59.34 2 GLN B C 1
ATOM 4754 O O . GLN B 1 2 ? 8.195 -62.562 -21.625 1 59.34 2 GLN B O 1
ATOM 4759 N N . ASP B 1 3 ? 10.094 -61.375 -21.766 1 63.56 3 ASP B N 1
ATOM 4760 C CA . ASP B 1 3 ? 10.875 -62.594 -22.031 1 63.56 3 ASP B CA 1
ATOM 4761 C C . ASP B 1 3 ? 11.234 -63.312 -20.734 1 63.56 3 ASP B C 1
ATOM 4763 O O . ASP B 1 3 ? 11.891 -64.312 -20.766 1 63.56 3 ASP B O 1
ATOM 4767 N N . LYS B 1 4 ? 10.812 -62.875 -19.562 1 68.56 4 LYS B N 1
ATOM 4768 C CA . LYS B 1 4 ? 11.016 -63.5 -18.25 1 68.56 4 LYS B CA 1
ATOM 4769 C C . LYS B 1 4 ? 12.508 -63.656 -17.953 1 68.56 4 LYS B C 1
ATOM 4771 O O . LYS B 1 4 ? 12.93 -64.688 -17.484 1 68.56 4 LYS B O 1
ATOM 4776 N N . ASP B 1 5 ? 13.25 -62.719 -18.469 1 76.31 5 ASP B N 1
ATOM 4777 C CA . ASP B 1 5 ? 14.672 -62.75 -18.172 1 76.31 5 ASP B CA 1
ATOM 4778 C C . ASP B 1 5 ? 14.977 -61.969 -16.891 1 76.31 5 ASP B C 1
ATOM 4780 O O . ASP B 1 5 ? 15.008 -60.719 -16.922 1 76.31 5 ASP B O 1
ATOM 4784 N N . GLN B 1 6 ? 15.211 -62.719 -15.828 1 80.56 6 GLN B N 1
ATOM 4785 C CA . GLN B 1 6 ? 15.391 -62.125 -14.508 1 80.56 6 GLN B CA 1
ATOM 4786 C C . GLN B 1 6 ? 16.688 -61.312 -14.43 1 80.56 6 GLN B C 1
ATOM 4788 O O . GLN B 1 6 ? 16.734 -60.25 -13.82 1 80.56 6 GLN B O 1
ATOM 4793 N N . GLU B 1 7 ? 17.703 -61.812 -15 1 81.25 7 GLU B N 1
ATOM 4794 C CA . GLU B 1 7 ? 19 -61.156 -14.945 1 81.25 7 GLU B CA 1
ATOM 4795 C C . GLU B 1 7 ? 18.969 -59.812 -15.688 1 81.25 7 GLU B C 1
ATOM 4797 O O . GLU B 1 7 ? 19.5 -58.812 -15.203 1 81.25 7 GLU B O 1
ATOM 4802 N N . GLN B 1 8 ? 18.297 -59.812 -16.75 1 82.38 8 GLN B N 1
ATOM 4803 C CA . GLN B 1 8 ? 18.188 -58.594 -17.531 1 82.38 8 GLN B CA 1
ATOM 4804 C C . GLN B 1 8 ? 17.297 -57.562 -16.812 1 82.38 8 GLN B C 1
ATOM 4806 O O . GLN B 1 8 ? 17.547 -56.344 -16.891 1 82.38 8 GLN B O 1
ATOM 4811 N N . PHE B 1 9 ? 16.406 -58.062 -16.062 1 82.75 9 PHE B N 1
ATOM 4812 C CA . PHE B 1 9 ? 15.531 -57.188 -15.305 1 82.75 9 PHE B CA 1
ATOM 4813 C C . PHE B 1 9 ? 16.297 -56.469 -14.203 1 82.75 9 PHE B C 1
ATOM 4815 O O . PHE B 1 9 ? 16.141 -55.25 -14.016 1 82.75 9 PHE B O 1
ATOM 4822 N N . THR B 1 10 ? 17.078 -57.25 -13.508 1 82.69 10 THR B N 1
ATOM 4823 C CA . THR B 1 10 ? 17.844 -56.656 -12.406 1 82.69 10 THR B CA 1
ATOM 4824 C C . THR B 1 10 ? 18.859 -55.656 -12.93 1 82.69 10 THR B C 1
ATOM 4826 O O . THR B 1 10 ? 19.078 -54.594 -12.32 1 82.69 10 THR B O 1
ATOM 4829 N N . LYS B 1 11 ? 19.391 -55.969 -14.094 1 85.62 11 LYS B N 1
ATOM 4830 C CA . LYS B 1 11 ? 20.359 -55.031 -14.688 1 85.62 11 LYS B CA 1
ATOM 4831 C C . LYS B 1 11 ? 19.688 -53.75 -15.141 1 85.62 11 LYS B C 1
ATOM 4833 O O . LYS B 1 11 ? 20.219 -52.656 -14.938 1 85.62 11 LYS B O 1
ATOM 4838 N N . GLN B 1 12 ? 18.547 -53.875 -15.688 1 83.81 12 GLN B N 1
ATOM 4839 C CA . GLN B 1 12 ? 17.828 -52.688 -16.141 1 83.81 12 GLN B CA 1
ATOM 4840 C C . GLN B 1 12 ? 17.344 -51.844 -14.961 1 83.81 12 GLN B C 1
ATOM 4842 O O . GLN B 1 12 ? 17.328 -50.625 -15.031 1 83.81 12 GLN B O 1
ATOM 4847 N N . LEU B 1 13 ? 17 -52.531 -13.953 1 84.5 13 LEU B N 1
ATOM 4848 C CA . LEU B 1 13 ? 16.578 -51.812 -12.75 1 84.5 13 LEU B CA 1
ATOM 4849 C C . LEU B 1 13 ? 17.703 -51 -12.164 1 84.5 13 LEU B C 1
ATOM 4851 O O . LEU B 1 13 ? 17.5 -49.875 -11.719 1 84.5 13 LEU B O 1
ATOM 4855 N N . LEU B 1 14 ? 18.859 -51.562 -12.242 1 85.06 14 LEU B N 1
ATOM 4856 C CA . LEU B 1 14 ? 20.016 -50.844 -11.703 1 85.06 14 LEU B CA 1
ATOM 4857 C C . LEU B 1 14 ? 20.406 -49.688 -12.594 1 85.06 14 LEU B C 1
ATOM 4859 O O . LEU B 1 14 ? 20.844 -48.625 -12.094 1 85.06 14 LEU B O 1
ATOM 4863 N N . TYR B 1 15 ? 20.188 -49.844 -13.867 1 85.44 15 TYR B N 1
ATOM 4864 C CA . TYR B 1 15 ? 20.453 -48.719 -14.789 1 85.44 15 TYR B CA 1
ATOM 4865 C C . TYR B 1 15 ? 19.469 -47.594 -14.57 1 85.44 15 TYR B C 1
ATOM 4867 O O . TYR B 1 15 ? 19.859 -46.406 -14.625 1 85.44 15 TYR B O 1
ATOM 4875 N N . TYR B 1 16 ? 18.281 -47.906 -14.273 1 84.88 16 TYR B N 1
ATOM 4876 C CA . TYR B 1 16 ? 17.266 -46.875 -14.023 1 84.88 16 TYR B CA 1
ATOM 4877 C C . TYR B 1 16 ? 17.547 -46.125 -12.727 1 84.88 16 TYR B C 1
ATOM 4879 O O . TYR B 1 16 ? 17.422 -44.906 -12.664 1 84.88 16 TYR B O 1
ATOM 4887 N N . LEU B 1 17 ? 17.953 -46.875 -11.734 1 85.5 17 LEU B N 1
ATOM 4888 C CA . LEU B 1 17 ? 18.266 -46.281 -10.453 1 85.5 17 LEU B CA 1
ATOM 4889 C C . LEU B 1 17 ? 19.484 -45.375 -10.562 1 85.5 17 LEU B C 1
ATOM 4891 O O . LEU B 1 17 ? 19.547 -44.312 -9.938 1 85.5 17 LEU B O 1
ATOM 4895 N N . GLY B 1 18 ? 20.484 -45.875 -11.32 1 85.94 18 GLY B N 1
ATOM 4896 C CA . GLY B 1 18 ? 21.641 -45.031 -11.586 1 85.94 18 GLY B CA 1
ATOM 4897 C C . GLY B 1 18 ? 21.312 -43.781 -12.359 1 85.94 18 GLY B C 1
ATOM 4898 O O . GLY B 1 18 ? 21.859 -42.688 -12.078 1 85.94 18 GLY B O 1
ATOM 4899 N N . GLY B 1 19 ? 20.375 -43.844 -13.32 1 87.31 19 GLY B N 1
ATOM 4900 C CA . GLY B 1 19 ? 19.906 -42.688 -14.055 1 87.31 19 GLY B CA 1
ATOM 4901 C C . GLY B 1 19 ? 19.188 -41.656 -13.18 1 87.31 19 GLY B C 1
ATOM 4902 O O . GLY B 1 19 ? 19.391 -40.469 -13.336 1 87.31 19 GLY B O 1
ATOM 4903 N N . PHE B 1 20 ? 18.453 -42.188 -12.258 1 86.12 20 PHE B N 1
ATOM 4904 C CA . PHE B 1 20 ? 17.734 -41.281 -11.344 1 86.12 20 PHE B CA 1
ATOM 4905 C C . PHE B 1 20 ? 18.703 -40.594 -10.398 1 86.12 20 PHE B C 1
ATOM 4907 O O . PHE B 1 20 ? 18.547 -39.406 -10.117 1 86.12 20 PHE B O 1
ATOM 4914 N N . ALA B 1 21 ? 19.641 -41.344 -9.914 1 87 21 ALA B N 1
ATOM 4915 C CA . ALA B 1 21 ? 20.625 -40.781 -8.984 1 87 21 ALA B CA 1
ATOM 4916 C C . ALA B 1 21 ? 21.422 -39.656 -9.633 1 87 21 ALA B C 1
ATOM 4918 O O . ALA B 1 21 ? 21.766 -38.688 -8.984 1 87 21 ALA B O 1
ATOM 4919 N N . GLY B 1 22 ? 21.688 -39.812 -10.914 1 87.31 22 GLY B N 1
ATOM 4920 C CA . GLY B 1 22 ? 22.406 -38.781 -11.648 1 87.31 22 GLY B CA 1
ATOM 4921 C C . GLY B 1 22 ? 21.516 -37.688 -12.188 1 87.31 22 GLY B C 1
ATOM 4922 O O . GLY B 1 22 ? 21.906 -36.531 -12.234 1 87.31 22 GLY B O 1
ATOM 4923 N N . GLY B 1 23 ? 20.281 -38 -12.5 1 89.62 23 GLY B N 1
ATOM 4924 C CA . GLY B 1 23 ? 19.375 -37.031 -13.133 1 89.62 23 GLY B CA 1
ATOM 4925 C C . GLY B 1 23 ? 18.719 -36.094 -12.141 1 89.62 23 GLY B C 1
ATOM 4926 O O . GLY B 1 23 ? 18.531 -34.906 -12.43 1 89.62 23 GLY B O 1
ATOM 4927 N N . ILE B 1 24 ? 18.422 -36.594 -10.977 1 90.31 24 ILE B N 1
ATOM 4928 C CA . ILE B 1 24 ? 17.672 -35.812 -9.992 1 90.31 24 ILE B CA 1
ATOM 4929 C C . ILE B 1 24 ? 18.469 -34.594 -9.578 1 90.31 24 ILE B C 1
ATOM 4931 O O . ILE B 1 24 ? 17.969 -33.469 -9.641 1 90.31 24 ILE B O 1
ATOM 4935 N N . PRO B 1 25 ? 19.734 -34.719 -9.234 1 91.12 25 PRO B N 1
ATOM 4936 C CA . PRO B 1 25 ? 20.484 -33.531 -8.875 1 91.12 25 PRO B CA 1
ATOM 4937 C C . PRO B 1 25 ? 20.578 -32.531 -10.016 1 91.12 25 PRO B C 1
ATOM 4939 O O . PRO B 1 25 ? 20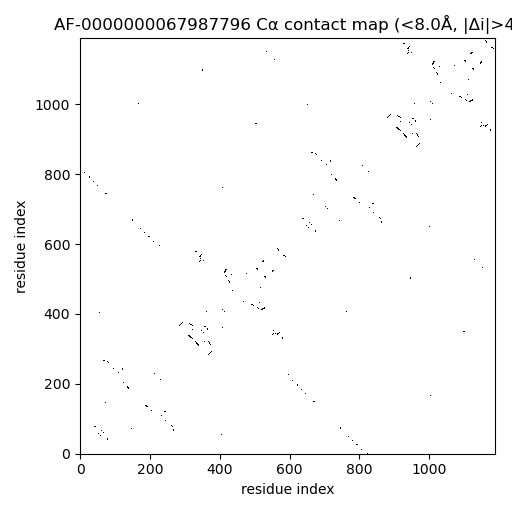.562 -31.312 -9.789 1 91.12 25 PRO B O 1
ATOM 4942 N N . PHE B 1 26 ? 20.562 -33 -11.219 1 90.88 26 PHE B N 1
ATOM 4943 C CA . PHE B 1 26 ? 20.656 -32.094 -12.359 1 90.88 26 PHE B CA 1
ATOM 4944 C C . PHE B 1 26 ? 19.391 -31.297 -12.523 1 90.88 26 PHE B C 1
ATOM 4946 O O . PHE B 1 26 ? 19.438 -30.094 -12.758 1 90.88 26 PHE B O 1
ATOM 4953 N N . PHE B 1 27 ? 18.266 -31.922 -12.367 1 88.56 27 PHE B N 1
ATOM 4954 C CA . PHE B 1 27 ? 17 -31.234 -12.547 1 88.56 27 PHE B CA 1
ATOM 4955 C C . PHE B 1 27 ? 16.734 -30.266 -11.398 1 88.56 27 PHE B C 1
ATOM 4957 O O . PHE B 1 27 ? 16.25 -29.141 -11.617 1 88.56 27 PHE B O 1
ATOM 4964 N N . VAL B 1 28 ? 17.078 -30.734 -10.227 1 91.81 28 VAL B N 1
ATOM 4965 C CA . VAL B 1 28 ? 16.828 -29.891 -9.062 1 91.81 28 VAL B CA 1
ATOM 4966 C C . VAL B 1 28 ? 17.75 -28.672 -9.102 1 91.81 28 VAL B C 1
ATOM 4968 O O . VAL B 1 28 ? 17.312 -27.547 -8.828 1 91.81 28 VAL B O 1
ATOM 4971 N N . LEU B 1 29 ? 18.953 -28.891 -9.508 1 93 29 LEU B N 1
ATOM 4972 C CA . LEU B 1 29 ? 19.906 -27.781 -9.562 1 93 29 LEU B CA 1
ATOM 4973 C C . LEU B 1 29 ? 19.578 -26.828 -10.711 1 93 29 LEU B C 1
ATOM 4975 O O . LEU B 1 29 ? 19.797 -25.625 -10.617 1 93 29 LEU B O 1
ATOM 4979 N N . ARG B 1 30 ? 19.047 -27.375 -11.719 1 90.5 30 ARG B N 1
ATOM 4980 C CA . ARG B 1 30 ? 18.594 -26.547 -12.82 1 90.5 30 ARG B CA 1
ATOM 4981 C C . ARG B 1 30 ? 17.469 -25.609 -12.383 1 90.5 30 ARG B C 1
ATOM 4983 O O . ARG B 1 30 ? 17.484 -24.422 -12.68 1 90.5 30 ARG B O 1
ATOM 4990 N N . ASP B 1 31 ? 16.5 -26.156 -11.695 1 90.5 31 ASP B N 1
ATOM 4991 C CA . ASP B 1 31 ? 15.383 -25.359 -11.219 1 90.5 31 ASP B CA 1
ATOM 4992 C C . ASP B 1 31 ? 15.844 -24.312 -10.203 1 90.5 31 ASP B C 1
ATOM 4994 O O . ASP B 1 31 ? 15.375 -23.172 -10.219 1 90.5 31 ASP B O 1
ATOM 4998 N N . TYR B 1 32 ? 16.719 -24.781 -9.391 1 92.62 32 TYR B N 1
ATOM 4999 C CA . TYR B 1 32 ? 17.297 -23.859 -8.414 1 92.62 32 TYR B CA 1
ATOM 5000 C C . TYR B 1 32 ? 18.047 -22.719 -9.102 1 92.62 32 TYR B C 1
ATOM 5002 O O . TYR B 1 32 ? 17.938 -21.562 -8.711 1 92.62 32 TYR B O 1
ATOM 5010 N N . ALA B 1 33 ? 18.781 -23.047 -10.133 1 93.06 33 ALA B N 1
ATOM 5011 C CA . ALA B 1 33 ? 19.531 -22.047 -10.883 1 93.06 33 ALA B CA 1
ATOM 5012 C C . ALA B 1 33 ? 18.594 -21.062 -11.578 1 93.06 33 ALA B C 1
ATOM 5014 O O . ALA B 1 33 ? 18.875 -19.859 -11.641 1 93.06 33 ALA B O 1
ATOM 5015 N N . ARG B 1 34 ? 17.531 -21.562 -12.062 1 92.25 34 ARG B N 1
ATOM 5016 C CA . ARG B 1 34 ? 16.547 -20.719 -12.711 1 92.25 34 ARG B CA 1
ATOM 5017 C C . ARG B 1 34 ? 15.945 -19.719 -11.727 1 92.25 34 ARG B C 1
ATOM 5019 O O . ARG B 1 34 ? 15.836 -18.531 -12.023 1 92.25 34 ARG B O 1
ATOM 5026 N N . GLU B 1 35 ? 15.57 -20.219 -10.586 1 92.69 35 GLU B N 1
ATOM 5027 C CA . GLU B 1 35 ? 14.938 -19.375 -9.578 1 92.69 35 GLU B CA 1
ATOM 5028 C C . GLU B 1 35 ? 15.922 -18.344 -9.031 1 92.69 35 GLU B C 1
ATOM 5030 O O . GLU B 1 35 ? 15.547 -17.203 -8.766 1 92.69 35 GLU B O 1
ATOM 5035 N N . THR B 1 36 ? 17.172 -18.766 -8.891 1 92.75 36 THR B N 1
ATOM 5036 C CA . THR B 1 36 ? 18.188 -17.859 -8.406 1 92.75 36 THR B CA 1
ATOM 5037 C C . THR B 1 36 ? 18.484 -16.766 -9.438 1 92.75 36 THR B C 1
ATOM 5039 O O . THR B 1 36 ? 18.688 -15.609 -9.086 1 92.75 36 THR B O 1
ATOM 5042 N N . LEU B 1 37 ? 18.469 -17.188 -10.695 1 93.31 37 LEU B N 1
ATOM 5043 C CA . LEU B 1 37 ? 18.672 -16.219 -11.758 1 93.31 37 LEU B CA 1
ATOM 5044 C C . LEU B 1 37 ? 17.516 -15.219 -11.812 1 93.31 37 LEU B C 1
ATOM 5046 O O . LEU B 1 37 ? 17.734 -14.023 -12.047 1 93.31 37 LEU B O 1
ATOM 5050 N N . SER B 1 38 ? 16.328 -15.734 -11.625 1 94.06 38 SER B N 1
ATOM 5051 C CA . SER B 1 38 ? 15.164 -14.859 -11.594 1 94.06 38 SER B CA 1
ATOM 5052 C C . SER B 1 38 ? 15.258 -13.859 -10.445 1 94.06 38 SER B C 1
ATOM 5054 O O . SER B 1 38 ? 14.906 -12.688 -10.609 1 94.06 38 SER B O 1
ATOM 5056 N N . LEU B 1 39 ? 15.727 -14.328 -9.359 1 92.25 39 LEU B N 1
ATOM 5057 C CA . LEU B 1 39 ? 15.867 -13.477 -8.18 1 92.25 39 LEU B CA 1
ATOM 5058 C C . LEU B 1 39 ? 16.938 -12.406 -8.406 1 92.25 39 LEU B C 1
ATOM 5060 O O . LEU B 1 39 ? 16.734 -11.25 -8.031 1 92.25 39 LEU B O 1
ATOM 5064 N N . ARG B 1 40 ? 18.047 -12.797 -8.984 1 91.88 40 ARG B N 1
ATOM 5065 C CA . ARG B 1 40 ? 19.109 -11.836 -9.273 1 91.88 40 ARG B CA 1
ATOM 5066 C C . ARG B 1 40 ? 18.656 -10.812 -10.312 1 91.88 40 ARG B C 1
ATOM 5068 O O . ARG B 1 40 ? 19 -9.633 -10.219 1 91.88 40 ARG B O 1
ATOM 5075 N N . TRP B 1 41 ? 17.922 -11.305 -11.266 1 93.62 41 TRP B N 1
ATOM 5076 C CA . TRP B 1 41 ? 17.375 -10.406 -12.266 1 93.62 41 TRP B CA 1
ATOM 5077 C C . TRP B 1 41 ? 16.406 -9.414 -11.641 1 93.62 41 TRP B C 1
ATOM 5079 O O . TRP B 1 41 ? 16.406 -8.227 -11.977 1 93.62 41 TRP B O 1
ATOM 5089 N N . ARG B 1 42 ? 15.586 -9.914 -10.773 1 93.19 42 ARG B N 1
ATOM 5090 C CA . ARG B 1 42 ? 14.648 -9.055 -10.062 1 93.19 42 ARG B CA 1
ATOM 5091 C C . ARG B 1 42 ? 15.391 -7.977 -9.266 1 93.19 42 ARG B C 1
ATOM 5093 O O . ARG B 1 42 ? 14.977 -6.816 -9.25 1 93.19 42 ARG B O 1
ATOM 5100 N N . SER B 1 43 ? 16.406 -8.406 -8.617 1 92.19 43 SER B N 1
ATOM 5101 C CA . SER B 1 43 ? 17.172 -7.469 -7.809 1 92.19 43 SER B CA 1
ATOM 5102 C C . SER B 1 43 ? 17.781 -6.359 -8.664 1 92.19 43 SER B C 1
ATOM 5104 O O . SER B 1 43 ? 17.75 -5.188 -8.281 1 92.19 43 SER B O 1
ATOM 5106 N N . TRP B 1 44 ? 18.266 -6.727 -9.758 1 91.69 44 TRP B N 1
ATOM 5107 C CA . TRP B 1 44 ? 18.859 -5.75 -10.672 1 91.69 44 TRP B CA 1
ATOM 5108 C C . TRP B 1 44 ? 17.797 -4.801 -11.211 1 91.69 44 TRP B C 1
ATOM 5110 O O . TRP B 1 44 ? 18 -3.584 -11.25 1 91.69 44 TRP B O 1
ATOM 5120 N N . MET B 1 45 ? 16.703 -5.332 -11.609 1 93.31 45 MET B N 1
ATOM 5121 C CA . MET B 1 45 ? 15.648 -4.52 -12.203 1 93.31 45 MET B CA 1
ATOM 5122 C C . MET B 1 45 ? 15.023 -3.6 -11.156 1 93.31 45 MET B C 1
ATOM 5124 O O . MET B 1 45 ? 14.656 -2.467 -11.469 1 93.31 45 MET B O 1
ATOM 5128 N N . THR B 1 46 ? 14.859 -4.133 -9.992 1 93.25 46 THR B N 1
ATOM 5129 C CA . THR B 1 46 ? 14.273 -3.328 -8.93 1 93.25 46 THR B CA 1
ATOM 5130 C C . THR B 1 46 ? 15.156 -2.127 -8.609 1 93.25 46 THR B C 1
ATOM 5132 O O . THR B 1 46 ? 14.664 -1.005 -8.477 1 93.25 46 THR B O 1
ATOM 5135 N N . ARG B 1 47 ? 16.422 -2.328 -8.508 1 91.5 47 ARG B N 1
ATOM 5136 C CA . ARG B 1 47 ? 17.344 -1.226 -8.266 1 91.5 47 ARG B CA 1
ATOM 5137 C C . ARG B 1 47 ? 17.312 -0.231 -9.422 1 91.5 47 ARG B C 1
ATOM 5139 O O . ARG B 1 47 ? 17.312 0.982 -9.203 1 91.5 47 ARG B O 1
ATOM 5146 N N . TYR B 1 48 ? 17.266 -0.78 -10.562 1 91.94 48 TYR B N 1
ATOM 5147 C CA . TYR B 1 48 ? 17.266 0.039 -11.773 1 91.94 48 TYR B CA 1
ATOM 5148 C C . TYR B 1 48 ? 16.047 0.945 -11.812 1 91.94 48 TYR B C 1
ATOM 5150 O O . TYR B 1 48 ? 16.156 2.145 -12.07 1 91.94 48 TYR B O 1
ATOM 5158 N N . TYR B 1 49 ? 14.906 0.433 -11.523 1 93.12 49 TYR B N 1
ATOM 5159 C CA . TYR B 1 49 ? 13.664 1.199 -11.578 1 93.12 49 TYR B CA 1
ATOM 5160 C C . TYR B 1 49 ? 13.555 2.146 -10.391 1 93.12 49 TYR B C 1
ATOM 5162 O O . TYR B 1 49 ? 13.039 3.26 -10.516 1 93.12 49 TYR B O 1
ATOM 5170 N N . MET B 1 50 ? 14.031 1.728 -9.273 1 92.12 50 MET B N 1
ATOM 5171 C CA . MET B 1 50 ? 14.008 2.59 -8.102 1 92.12 50 MET B CA 1
ATOM 5172 C C . MET B 1 50 ? 14.891 3.814 -8.297 1 92.12 50 MET B C 1
ATOM 5174 O O . MET B 1 50 ? 14.516 4.926 -7.922 1 92.12 50 MET B O 1
ATOM 5178 N N . ASP B 1 51 ? 16.016 3.576 -8.844 1 90.38 51 ASP B N 1
ATOM 5179 C CA . ASP B 1 51 ? 16.938 4.672 -9.125 1 90.38 51 ASP B CA 1
ATOM 5180 C C . ASP B 1 51 ? 16.297 5.691 -10.07 1 90.38 51 ASP B C 1
ATOM 5182 O O . ASP B 1 51 ? 16.359 6.898 -9.828 1 90.38 51 ASP B O 1
ATOM 5186 N N . ARG B 1 52 ? 15.68 5.207 -11.047 1 90.06 52 ARG B N 1
ATOM 5187 C CA . ARG B 1 52 ? 15.039 6.078 -12.031 1 90.06 52 ARG B CA 1
ATOM 5188 C C . ARG B 1 52 ? 13.805 6.75 -11.438 1 90.06 52 ARG B C 1
ATOM 5190 O O . ARG B 1 52 ? 13.484 7.891 -11.789 1 90.06 52 ARG B O 1
ATOM 5197 N N . TYR B 1 53 ? 13.141 6.059 -10.602 1 92.06 53 TYR B N 1
ATOM 5198 C CA . TYR B 1 53 ? 11.93 6.57 -9.961 1 92.06 53 TYR B CA 1
ATOM 5199 C C . TYR B 1 53 ? 12.258 7.727 -9.016 1 92.06 53 TYR B C 1
ATOM 5201 O O . TYR B 1 53 ? 11.508 8.703 -8.938 1 92.06 53 TYR B O 1
ATOM 5209 N N . LEU B 1 54 ? 13.43 7.648 -8.336 1 90.19 54 LEU B N 1
ATOM 5210 C CA . LEU B 1 54 ? 13.789 8.656 -7.34 1 90.19 54 LEU B CA 1
ATOM 5211 C C . LEU B 1 54 ? 14.664 9.742 -7.957 1 90.19 54 LEU B C 1
ATOM 5213 O O . LEU B 1 54 ? 14.695 10.875 -7.465 1 90.19 54 LEU B O 1
ATOM 5217 N N . LYS B 1 55 ? 15.188 9.383 -9.016 1 86.06 55 LYS B N 1
ATOM 5218 C CA . LYS B 1 55 ? 16.094 10.336 -9.656 1 86.06 55 LYS B CA 1
ATOM 5219 C C . LYS B 1 55 ? 15.336 11.531 -10.219 1 86.06 55 LYS B C 1
ATOM 5221 O O . LYS B 1 55 ? 14.219 11.383 -10.719 1 86.06 55 LYS B O 1
ATOM 5226 N N . ASN B 1 56 ? 15.836 12.672 -10.078 1 80.62 56 ASN B N 1
ATOM 5227 C CA . ASN B 1 56 ? 15.312 13.922 -10.625 1 80.62 56 ASN B CA 1
ATOM 5228 C C . ASN B 1 56 ? 13.891 14.195 -10.133 1 80.62 56 ASN B C 1
ATOM 5230 O O . ASN B 1 56 ? 13.055 14.695 -10.891 1 80.62 56 ASN B O 1
ATOM 5234 N N . GLN B 1 57 ? 13.602 13.695 -9.023 1 84.62 57 GLN B N 1
ATOM 5235 C CA . GLN B 1 57 ? 12.328 13.945 -8.367 1 84.62 57 GLN B CA 1
ATOM 5236 C C . GLN B 1 57 ? 11.164 13.461 -9.234 1 84.62 57 GLN B C 1
ATOM 5238 O O . GLN B 1 57 ? 10.109 14.109 -9.273 1 84.62 57 GLN B O 1
ATOM 5243 N N . THR B 1 58 ? 11.383 12.469 -9.953 1 86.25 58 THR B N 1
ATOM 5244 C CA . THR B 1 58 ? 10.352 11.898 -10.812 1 86.25 58 THR B CA 1
ATOM 5245 C C . THR B 1 58 ? 9.164 11.406 -9.984 1 86.25 58 THR B C 1
ATOM 5247 O O . THR B 1 58 ? 8.016 11.5 -10.422 1 86.25 58 THR B O 1
ATOM 5250 N N . PHE B 1 59 ? 9.461 10.883 -8.812 1 88.44 59 PHE B N 1
ATOM 5251 C CA . PHE B 1 59 ? 8.391 10.391 -7.949 1 88.44 59 PHE B CA 1
ATOM 5252 C C . PHE B 1 59 ? 7.406 11.516 -7.617 1 88.44 59 PHE B C 1
ATOM 5254 O O . PHE B 1 59 ? 6.199 11.281 -7.535 1 88.44 59 PHE B O 1
ATOM 5261 N N . TYR B 1 60 ? 7.926 12.719 -7.473 1 85.94 60 TYR B N 1
ATOM 5262 C CA . TYR B 1 60 ? 7.078 13.875 -7.18 1 85.94 60 TYR B CA 1
ATOM 5263 C C . TYR B 1 60 ? 6.258 14.266 -8.406 1 85.94 60 TYR B C 1
ATOM 5265 O O . TYR B 1 60 ? 5.059 14.539 -8.297 1 85.94 60 TYR B O 1
ATOM 5273 N N . LYS B 1 61 ? 6.902 14.281 -9.523 1 82 61 LYS B N 1
ATOM 5274 C CA . LYS B 1 61 ? 6.227 14.641 -10.766 1 82 61 LYS B CA 1
ATOM 5275 C C . LYS B 1 61 ? 5.102 13.664 -11.086 1 82 61 LYS B C 1
ATOM 5277 O O . LYS B 1 61 ? 4.02 14.07 -11.516 1 82 61 LYS B O 1
ATOM 5282 N N . LEU B 1 62 ? 5.387 12.438 -10.867 1 83.38 62 LEU B N 1
ATOM 5283 C CA . LEU B 1 62 ? 4.406 11.398 -11.156 1 83.38 62 LEU B CA 1
ATOM 5284 C C . LEU B 1 62 ? 3.199 11.531 -10.227 1 83.38 62 LEU B C 1
ATOM 5286 O O . LEU B 1 62 ? 2.061 11.312 -10.656 1 83.38 62 LEU B O 1
ATOM 5290 N N . GLN B 1 63 ? 3.447 11.844 -9.055 1 77.31 63 GLN B N 1
ATOM 5291 C CA . GLN B 1 63 ? 2.371 11.945 -8.07 1 77.31 63 GLN B CA 1
ATOM 5292 C C . GLN B 1 63 ? 1.543 13.203 -8.289 1 77.31 63 GLN B C 1
ATOM 5294 O O . GLN B 1 63 ? 0.317 13.18 -8.164 1 77.31 63 GLN B O 1
ATOM 5299 N N . SER B 1 64 ? 2.244 14.32 -8.578 1 72.81 64 SER B N 1
ATOM 5300 C CA . SER B 1 64 ? 1.578 15.609 -8.734 1 72.81 64 SER B CA 1
ATOM 5301 C C . SER B 1 64 ? 0.69 15.633 -9.969 1 72.81 64 SER B C 1
ATOM 5303 O O . SER B 1 64 ? -0.395 16.219 -9.953 1 72.81 64 SER B O 1
ATOM 5305 N N . GLN B 1 65 ? 1.106 14.859 -11 1 68 65 GLN B N 1
ATOM 5306 C CA . GLN B 1 65 ? 0.361 14.883 -12.25 1 68 65 GLN B CA 1
ATOM 5307 C C . GLN B 1 65 ? -0.5 13.625 -12.398 1 68 65 GLN B C 1
ATOM 5309 O O . GLN B 1 65 ? -1.25 13.5 -13.367 1 68 65 GLN B O 1
ATOM 5314 N N . SER B 1 66 ? -0.521 12.781 -11.344 1 65.38 66 SER B N 1
ATOM 5315 C CA . SER B 1 66 ? -1.305 11.555 -11.352 1 65.38 66 SER B CA 1
ATOM 5316 C C . SER B 1 66 ? -1.16 10.82 -12.68 1 65.38 66 SER B C 1
ATOM 5318 O O . SER B 1 66 ? -2.156 10.414 -13.281 1 65.38 66 SER B O 1
ATOM 5320 N N . ILE B 1 67 ? -0.021 10.711 -13.148 1 63.97 67 ILE B N 1
ATOM 5321 C CA . ILE B 1 67 ? 0.246 10.148 -14.469 1 63.97 67 ILE B CA 1
ATOM 5322 C C . ILE B 1 67 ? 0.104 8.625 -14.414 1 63.97 67 ILE B C 1
ATOM 5324 O O . ILE B 1 67 ? -0.485 8.023 -15.312 1 63.97 67 ILE B O 1
ATOM 5328 N N . ILE B 1 68 ? 0.625 8.078 -13.32 1 72.56 68 ILE B N 1
ATOM 5329 C CA . ILE B 1 68 ? 0.628 6.621 -13.203 1 72.56 68 ILE B CA 1
ATOM 5330 C C . ILE B 1 68 ? -0.047 6.207 -11.898 1 72.56 68 ILE B C 1
ATOM 5332 O O . ILE B 1 68 ? 0.133 6.855 -10.859 1 72.56 68 ILE B O 1
ATOM 5336 N N . ASP B 1 69 ? -0.753 5.164 -12.211 1 74.62 69 ASP B N 1
ATOM 5337 C CA . ASP B 1 69 ? -1.443 4.645 -11.031 1 74.62 69 ASP B CA 1
ATOM 5338 C C . ASP B 1 69 ? -0.606 3.582 -10.328 1 74.62 69 ASP B C 1
ATOM 5340 O O . ASP B 1 69 ? -0.013 2.719 -10.977 1 74.62 69 ASP B O 1
ATOM 5344 N N . ASN B 1 70 ? -0.341 3.619 -9.164 1 78.56 70 ASN B N 1
ATOM 5345 C CA . ASN B 1 70 ? 0.203 2.627 -8.242 1 78.56 70 ASN B CA 1
ATOM 5346 C C . ASN B 1 70 ? 1.623 2.223 -8.633 1 78.56 70 ASN B C 1
ATOM 5348 O O . ASN B 1 70 ? 1.895 1.045 -8.875 1 78.56 70 ASN B O 1
ATOM 5352 N N . PRO B 1 71 ? 2.578 3.055 -8.766 1 86.81 71 PRO B N 1
ATOM 5353 C CA . PRO B 1 71 ? 3.971 2.715 -9.07 1 86.81 71 PRO B CA 1
ATOM 5354 C C . PRO B 1 71 ? 4.562 1.711 -8.078 1 86.81 71 PRO B C 1
ATOM 5356 O O . PRO B 1 71 ? 5.438 0.922 -8.445 1 86.81 71 PRO B O 1
ATOM 5359 N N . ASP B 1 72 ? 4.059 1.666 -6.855 1 86.25 72 ASP B N 1
ATOM 5360 C CA . ASP B 1 72 ? 4.547 0.745 -5.836 1 86.25 72 ASP B CA 1
ATOM 5361 C C . ASP B 1 72 ? 4.273 -0.706 -6.227 1 86.25 72 ASP B C 1
ATOM 5363 O O . ASP B 1 72 ? 5.145 -1.566 -6.09 1 86.25 72 ASP B O 1
ATOM 5367 N N . GLN B 1 73 ? 3.143 -0.901 -6.77 1 84.75 73 GLN B N 1
ATOM 5368 C CA . GLN B 1 73 ? 2.787 -2.246 -7.207 1 84.75 73 GLN B CA 1
ATOM 5369 C C . GLN B 1 73 ? 3.641 -2.682 -8.398 1 84.75 73 GLN B C 1
ATOM 5371 O O . GLN B 1 73 ? 4.031 -3.846 -8.492 1 84.75 73 GLN B O 1
ATOM 5376 N N . ARG B 1 74 ? 3.9 -1.832 -9.281 1 88.88 74 ARG B N 1
ATOM 5377 C CA . ARG B 1 74 ? 4.688 -2.164 -10.461 1 88.88 74 ARG B CA 1
ATOM 5378 C C . ARG B 1 74 ? 6.121 -2.514 -10.086 1 88.88 74 ARG B C 1
ATOM 5380 O O . ARG B 1 74 ? 6.684 -3.486 -10.594 1 88.88 74 ARG B O 1
ATOM 5387 N N . ILE B 1 75 ? 6.652 -1.819 -9.117 1 91.25 75 ILE B N 1
ATOM 5388 C CA . ILE B 1 75 ? 8.039 -2.033 -8.703 1 91.25 75 ILE B CA 1
ATOM 5389 C C . ILE B 1 75 ? 8.133 -3.314 -7.879 1 91.25 75 ILE B C 1
ATOM 5391 O O . ILE B 1 75 ? 9.094 -4.074 -8.008 1 91.25 75 ILE B O 1
ATOM 5395 N N . VAL B 1 76 ? 7.086 -3.566 -7.086 1 88.62 76 VAL B N 1
ATOM 5396 C CA . VAL B 1 76 ? 7.184 -4.691 -6.164 1 88.62 76 VAL B CA 1
ATOM 5397 C C . VAL B 1 76 ? 6.652 -5.957 -6.836 1 88.62 76 VAL B C 1
ATOM 5399 O O . VAL B 1 76 ? 7.383 -6.938 -6.996 1 88.62 76 VAL B O 1
ATOM 5402 N N . ASP B 1 77 ? 5.477 -5.898 -7.379 1 88 77 ASP B N 1
ATOM 5403 C CA . ASP B 1 77 ? 4.793 -7.113 -7.82 1 88 77 ASP B CA 1
ATOM 5404 C C . ASP B 1 77 ? 5.062 -7.387 -9.297 1 88 77 ASP B C 1
ATOM 5406 O O . ASP B 1 77 ? 5.363 -8.516 -9.68 1 88 77 ASP B O 1
ATOM 5410 N N . ASP B 1 78 ? 4.996 -6.406 -10.133 1 90.06 78 ASP B N 1
ATOM 5411 C CA . ASP B 1 78 ? 5.109 -6.625 -11.57 1 90.06 78 ASP B CA 1
ATOM 5412 C C . ASP B 1 78 ? 6.527 -7.043 -11.953 1 90.06 78 ASP B C 1
ATOM 5414 O O . ASP B 1 78 ? 6.715 -7.926 -12.797 1 90.06 78 ASP B O 1
ATOM 5418 N N . LEU B 1 79 ? 7.496 -6.391 -11.336 1 93.31 79 LEU B N 1
ATOM 5419 C CA . LEU B 1 79 ? 8.875 -6.746 -11.664 1 93.31 79 LEU B CA 1
ATOM 5420 C C . LEU B 1 79 ? 9.18 -8.18 -11.234 1 93.31 79 LEU B C 1
ATOM 5422 O O . LEU B 1 79 ? 9.859 -8.914 -11.953 1 93.31 79 LEU B O 1
ATOM 5426 N N . SER B 1 80 ? 8.656 -8.531 -10.094 1 91.94 80 SER B N 1
ATOM 5427 C CA . SER B 1 80 ? 8.844 -9.891 -9.609 1 91.94 80 SER B CA 1
ATOM 5428 C C . SER B 1 80 ? 8.164 -10.898 -10.531 1 91.94 80 SER B C 1
ATOM 5430 O O . SER B 1 80 ? 8.773 -11.906 -10.914 1 91.94 80 SER B O 1
ATOM 5432 N N . SER B 1 81 ? 7 -10.602 -10.883 1 91.12 81 SER B N 1
ATOM 5433 C CA . SER B 1 81 ? 6.254 -11.484 -11.773 1 91.12 81 SER B CA 1
ATOM 5434 C C . SER B 1 81 ? 6.895 -11.539 -13.156 1 91.12 81 SER B C 1
ATOM 5436 O O . SER B 1 81 ? 6.906 -12.594 -13.797 1 91.12 81 SER B O 1
ATOM 5438 N N . PHE B 1 82 ? 7.41 -10.461 -13.633 1 94.19 82 PHE B N 1
ATOM 5439 C CA . PHE B 1 82 ? 8.023 -10.375 -14.953 1 94.19 82 PHE B CA 1
ATOM 5440 C C . PHE B 1 82 ? 9.266 -11.258 -15.031 1 94.19 82 PHE B C 1
ATOM 5442 O O . PHE B 1 82 ? 9.398 -12.078 -15.938 1 94.19 82 PHE B O 1
ATOM 5449 N N . THR B 1 83 ? 10.148 -11.102 -14.109 1 93.25 83 THR B N 1
ATOM 5450 C CA . THR B 1 83 ? 11.414 -11.82 -14.156 1 93.25 83 THR B CA 1
ATOM 5451 C C . THR B 1 83 ? 11.188 -13.32 -13.977 1 93.25 83 THR B C 1
ATOM 5453 O O . THR B 1 83 ? 11.789 -14.133 -14.68 1 93.25 83 THR B O 1
ATOM 5456 N N . GLY B 1 84 ? 10.258 -13.656 -13.102 1 91.62 84 GLY B N 1
ATOM 5457 C CA . GLY B 1 84 ? 9.953 -15.062 -12.898 1 91.62 84 GLY B CA 1
ATOM 5458 C C . GLY B 1 84 ? 9.273 -15.703 -14.094 1 91.62 84 GLY B C 1
ATOM 5459 O O . GLY B 1 84 ? 9.703 -16.75 -14.57 1 91.62 84 GLY B O 1
ATOM 5460 N N . THR B 1 85 ? 8.328 -15.055 -14.617 1 90.88 85 THR B N 1
ATOM 5461 C CA . THR B 1 85 ? 7.543 -15.609 -15.719 1 90.88 85 THR B CA 1
ATOM 5462 C C . THR B 1 85 ? 8.336 -15.57 -17.016 1 90.88 85 THR B C 1
ATOM 5464 O O . THR B 1 85 ? 8.273 -16.5 -17.812 1 90.88 85 THR B O 1
ATOM 5467 N N . ALA B 1 86 ? 9.062 -14.492 -17.219 1 92.31 86 ALA B N 1
ATOM 5468 C CA . ALA B 1 86 ? 9.859 -14.375 -18.422 1 92.31 86 ALA B CA 1
ATOM 5469 C C . ALA B 1 86 ? 10.891 -15.5 -18.516 1 92.31 86 ALA B C 1
ATOM 5471 O O . ALA B 1 86 ? 11.055 -16.125 -19.562 1 92.31 86 ALA B O 1
ATOM 5472 N N . LEU B 1 87 ? 11.539 -15.758 -17.438 1 91.94 87 LEU B N 1
ATOM 5473 C CA . LEU B 1 87 ? 12.562 -16.797 -17.438 1 91.94 87 LEU B CA 1
ATOM 5474 C C . LEU B 1 87 ? 11.93 -18.172 -17.562 1 91.94 87 LEU B C 1
ATOM 5476 O O . LEU B 1 87 ? 12.445 -19.031 -18.297 1 91.94 87 LEU B O 1
ATOM 5480 N N . SER B 1 88 ? 10.812 -18.391 -16.891 1 89.56 88 SER B N 1
ATOM 5481 C CA . SER B 1 88 ? 10.117 -19.656 -16.969 1 89.56 88 SER B CA 1
ATOM 5482 C C . SER B 1 88 ? 9.617 -19.922 -18.391 1 89.56 88 SER B C 1
ATOM 5484 O O . SER B 1 88 ? 9.781 -21.031 -18.922 1 89.56 88 SER B O 1
ATOM 5486 N N . PHE B 1 89 ? 9.117 -18.922 -19.016 1 87.75 89 PHE B N 1
ATOM 5487 C CA . PHE B 1 89 ? 8.609 -19.062 -20.375 1 87.75 89 PHE B CA 1
ATOM 5488 C C . PHE B 1 89 ? 9.758 -19.25 -21.359 1 87.75 89 PHE B C 1
ATOM 5490 O O . PHE B 1 89 ? 9.633 -19.984 -22.344 1 87.75 89 PHE B O 1
ATOM 5497 N N . SER B 1 90 ? 10.852 -18.531 -21.156 1 89.75 90 SER B N 1
ATOM 5498 C CA . SER B 1 90 ? 12.008 -18.672 -22.031 1 89.75 90 SER B CA 1
ATOM 5499 C C . SER B 1 90 ? 12.562 -20.094 -22 1 89.75 90 SER B C 1
ATOM 5501 O O . SER B 1 90 ? 12.891 -20.656 -23.047 1 89.75 90 SER B O 1
ATOM 5503 N N . LEU B 1 91 ? 12.562 -20.594 -20.844 1 87.19 91 LEU B N 1
ATOM 5504 C CA . LEU B 1 91 ? 13.062 -21.969 -20.703 1 87.19 91 LEU B CA 1
ATOM 5505 C C . LEU B 1 91 ? 12.078 -22.969 -21.297 1 87.19 91 LEU B C 1
ATOM 5507 O O . LEU B 1 91 ? 12.477 -23.969 -21.891 1 87.19 91 LEU B O 1
ATOM 5511 N N . THR B 1 92 ? 10.859 -22.688 -21.094 1 85.75 92 THR B N 1
ATOM 5512 C CA . THR B 1 92 ? 9.828 -23.562 -21.641 1 85.75 92 THR B CA 1
ATOM 5513 C C . THR B 1 92 ? 9.875 -23.562 -23.172 1 85.75 92 THR B C 1
ATOM 5515 O O . THR B 1 92 ? 9.773 -24.609 -23.812 1 85.75 92 THR B O 1
ATOM 5518 N N . LEU B 1 93 ? 10.031 -22.422 -23.719 1 86.56 93 LEU B N 1
ATOM 5519 C CA . LEU B 1 93 ? 10.133 -22.281 -25.156 1 86.56 93 LEU B CA 1
ATOM 5520 C C . LEU B 1 93 ? 11.391 -22.969 -25.688 1 86.56 93 LEU B C 1
ATOM 5522 O O . LEU B 1 93 ? 11.359 -23.594 -26.75 1 86.56 93 LEU B O 1
ATOM 5526 N N . PHE B 1 94 ? 12.422 -22.797 -24.922 1 87.94 94 PHE B N 1
ATOM 5527 C CA . PHE B 1 94 ? 13.672 -23.438 -25.297 1 87.94 94 PHE B CA 1
ATOM 5528 C C . PHE B 1 94 ? 13.539 -24.953 -25.297 1 87.94 94 PHE B C 1
ATOM 5530 O O . PHE B 1 94 ? 13.938 -25.609 -26.25 1 87.94 94 PHE B O 1
ATOM 5537 N N . ASN B 1 95 ? 12.93 -25.438 -24.266 1 85.69 95 ASN B N 1
ATOM 5538 C CA . ASN B 1 95 ? 12.719 -26.875 -24.188 1 85.69 95 ASN B CA 1
ATOM 5539 C C . ASN B 1 95 ? 11.781 -27.375 -25.266 1 85.69 95 ASN B C 1
ATOM 5541 O O . ASN B 1 95 ? 11.984 -28.453 -25.828 1 85.69 95 ASN B O 1
ATOM 5545 N N . ALA B 1 96 ? 10.805 -26.641 -25.547 1 85.81 96 ALA B N 1
ATOM 5546 C CA . ALA B 1 96 ? 9.852 -27.016 -26.594 1 85.81 96 ALA B CA 1
ATOM 5547 C C . ALA B 1 96 ? 10.531 -27.031 -27.969 1 85.81 96 ALA B C 1
ATOM 5549 O O . ALA B 1 96 ? 10.266 -27.922 -28.781 1 85.81 96 ALA B O 1
ATOM 5550 N N . ALA B 1 97 ? 11.398 -26.094 -28.219 1 86.31 97 ALA B N 1
ATOM 5551 C CA . ALA B 1 97 ? 12.109 -26.031 -29.484 1 86.31 97 ALA B CA 1
ATOM 5552 C C . ALA B 1 97 ? 13.016 -27.234 -29.672 1 86.31 97 ALA B C 1
ATOM 5554 O O . ALA B 1 97 ? 13.055 -27.844 -30.75 1 86.31 97 ALA B O 1
ATOM 5555 N N . VAL B 1 98 ? 13.703 -27.547 -28.578 1 85.5 98 VAL B N 1
ATOM 5556 C CA . VAL B 1 98 ? 14.602 -28.703 -28.625 1 85.5 98 VAL B CA 1
ATOM 5557 C C . VAL B 1 98 ? 13.789 -29.984 -28.844 1 85.5 98 VAL B C 1
ATOM 5559 O O . VAL B 1 98 ? 14.172 -30.828 -29.656 1 85.5 98 VAL B O 1
ATOM 5562 N N . ASP B 1 99 ? 12.656 -30.031 -28.109 1 85.06 99 ASP B N 1
ATOM 5563 C CA . ASP B 1 99 ? 11.789 -31.203 -28.234 1 85.06 99 ASP B CA 1
ATOM 5564 C C . ASP B 1 99 ? 11.188 -31.297 -29.625 1 85.06 99 ASP B C 1
ATOM 5566 O O . ASP B 1 99 ? 11.102 -32.375 -30.203 1 85.06 99 ASP B O 1
ATOM 5570 N N . LEU B 1 100 ? 10.789 -30.25 -30.203 1 84.06 100 LEU B N 1
ATOM 5571 C CA . LEU B 1 100 ? 10.18 -30.203 -31.531 1 84.06 100 LEU B CA 1
ATOM 5572 C C . LEU B 1 100 ? 11.164 -30.641 -32.594 1 84.06 100 LEU B C 1
ATOM 5574 O O . LEU B 1 100 ? 10.805 -31.406 -33.5 1 84.06 100 LEU B O 1
ATOM 5578 N N . ILE B 1 101 ? 12.375 -30.188 -32.469 1 84 101 ILE B N 1
ATOM 5579 C CA . ILE B 1 101 ? 13.391 -30.531 -33.469 1 84 101 ILE B CA 1
ATOM 5580 C C . ILE B 1 101 ? 13.711 -32.031 -33.375 1 84 101 ILE B C 1
ATOM 5582 O O . ILE B 1 101 ? 13.812 -32.688 -34.406 1 84 101 ILE B O 1
ATOM 5586 N N . SER B 1 102 ? 13.734 -32.562 -32.188 1 82.75 102 SER B N 1
ATOM 5587 C CA . SER B 1 102 ? 14.102 -33.969 -32 1 82.75 102 SER B CA 1
ATOM 5588 C C . SER B 1 102 ? 12.977 -34.906 -32.438 1 82.75 102 SER B C 1
ATOM 5590 O O . SER B 1 102 ? 13.219 -35.875 -33.125 1 82.75 102 SER B O 1
ATOM 5592 N N . PHE B 1 103 ? 11.797 -34.594 -32.094 1 81.88 103 PHE B N 1
ATOM 5593 C CA . PHE B 1 103 ? 10.711 -35.531 -32.281 1 81.88 103 PHE B CA 1
ATOM 5594 C C . PHE B 1 103 ? 10.031 -35.312 -33.625 1 81.88 103 PHE B C 1
ATOM 5596 O O . PHE B 1 103 ? 9.352 -36.219 -34.156 1 81.88 103 PHE B O 1
ATOM 5603 N N . SER B 1 104 ? 10.195 -34.125 -34.188 1 83.19 104 SER B N 1
ATOM 5604 C CA . SER B 1 104 ? 9.672 -33.906 -35.531 1 83.19 104 SER B CA 1
ATOM 5605 C C . SER B 1 104 ? 10.344 -34.844 -36.531 1 83.19 104 SER B C 1
ATOM 5607 O O . SER B 1 104 ? 9.688 -35.375 -37.438 1 83.19 104 SER B O 1
ATOM 5609 N N . ASN B 1 105 ? 11.609 -35.094 -36.312 1 81.88 105 ASN B N 1
ATOM 5610 C CA . ASN B 1 105 ? 12.352 -35.969 -37.219 1 81.88 105 ASN B CA 1
ATOM 5611 C C . ASN B 1 105 ? 11.898 -37.406 -37.062 1 81.88 105 ASN B C 1
ATOM 5613 O O . ASN B 1 105 ? 11.805 -38.156 -38.031 1 81.88 105 ASN B O 1
ATOM 5617 N N . ILE B 1 106 ? 11.547 -37.688 -35.906 1 80.44 106 ILE B N 1
ATOM 5618 C CA . ILE B 1 106 ? 11.117 -39.062 -35.625 1 80.44 106 ILE B CA 1
ATOM 5619 C C . ILE B 1 106 ? 9.734 -39.312 -36.219 1 80.44 106 ILE B C 1
ATOM 5621 O O . ILE B 1 106 ? 9.5 -40.312 -36.906 1 80.44 106 ILE B O 1
ATOM 5625 N N . LEU B 1 107 ? 8.82 -38.469 -35.969 1 82.75 107 LEU B N 1
ATOM 5626 C CA . LEU B 1 107 ? 7.449 -38.625 -36.438 1 82.75 107 LEU B CA 1
ATOM 5627 C C . LEU B 1 107 ? 7.371 -38.594 -37.938 1 82.75 107 LEU B C 1
ATOM 5629 O O . LEU B 1 107 ? 6.625 -39.344 -38.562 1 82.75 107 LEU B O 1
ATOM 5633 N N . TYR B 1 108 ? 8.125 -37.688 -38.531 1 83.06 108 TYR B N 1
ATOM 5634 C CA . TYR B 1 108 ? 8.133 -37.562 -40 1 83.06 108 TYR B CA 1
ATOM 5635 C C . TYR B 1 108 ? 8.695 -38.844 -40.625 1 83.06 108 TYR B C 1
ATOM 5637 O O . TYR B 1 108 ? 8.266 -39.25 -41.719 1 83.06 108 TYR B O 1
ATOM 5645 N N . GLY B 1 109 ? 9.602 -39.5 -39.969 1 79.88 109 GLY B N 1
ATOM 5646 C CA . GLY B 1 109 ? 10.18 -40.75 -40.469 1 79.88 109 GLY B CA 1
ATOM 5647 C C . GLY B 1 109 ? 9.227 -41.938 -40.375 1 79.88 109 GLY B C 1
ATOM 5648 O O . GLY B 1 109 ? 9.258 -42.844 -41.219 1 79.88 109 GLY B O 1
ATOM 5649 N N . ILE B 1 110 ? 8.375 -41.844 -39.406 1 78.75 110 ILE B N 1
ATOM 5650 C CA . ILE B 1 110 ? 7.461 -42.969 -39.188 1 78.75 110 ILE B CA 1
ATOM 5651 C C . ILE B 1 110 ? 6.273 -42.844 -40.156 1 78.75 110 ILE B C 1
ATOM 5653 O O . ILE B 1 110 ? 5.98 -43.781 -40.906 1 78.75 110 ILE B O 1
ATOM 5657 N N . TYR B 1 111 ? 5.543 -41.625 -40.094 1 81.69 111 TYR B N 1
ATOM 5658 C CA . TYR B 1 111 ? 4.34 -41.438 -40.875 1 81.69 111 TYR B CA 1
ATOM 5659 C C . TYR B 1 111 ? 4.129 -39.938 -41.188 1 81.69 111 TYR B C 1
ATOM 5661 O O . TYR B 1 111 ? 3.492 -39.219 -40.406 1 81.69 111 TYR B O 1
ATOM 5669 N N . PRO B 1 112 ? 4.457 -39.438 -42.281 1 82.81 112 PRO B N 1
ATOM 5670 C CA . PRO B 1 112 ? 4.422 -38.031 -42.625 1 82.81 112 PRO B CA 1
ATOM 5671 C C . PRO B 1 112 ? 3.016 -37.438 -42.594 1 82.81 112 PRO B C 1
ATOM 5673 O O . PRO B 1 112 ? 2.838 -36.281 -42.125 1 82.81 112 PRO B O 1
ATOM 5676 N N . PRO B 1 113 ? 2.006 -38.188 -42.969 1 82.56 113 PRO B N 1
ATOM 5677 C CA . PRO B 1 113 ? 0.675 -37.594 -42.875 1 82.56 113 PRO B CA 1
ATOM 5678 C C . PRO B 1 113 ? 0.269 -37.219 -41.469 1 82.56 113 PRO B C 1
ATOM 5680 O O . PRO B 1 113 ? -0.489 -36.281 -41.25 1 82.56 113 PRO B O 1
ATOM 5683 N N . LEU B 1 114 ? 0.757 -38 -40.5 1 84.81 114 LEU B N 1
ATOM 5684 C CA . LEU B 1 114 ? 0.458 -37.719 -39.125 1 84.81 114 LEU B CA 1
ATOM 5685 C C . LEU B 1 114 ? 1.086 -36.375 -38.688 1 84.81 114 LEU B C 1
ATOM 5687 O O . LEU B 1 114 ? 0.522 -35.656 -37.875 1 84.81 114 LEU B O 1
ATOM 5691 N N . PHE B 1 115 ? 2.16 -36.094 -39.344 1 83.88 115 PHE B N 1
ATOM 5692 C CA . PHE B 1 115 ? 2.852 -34.844 -39.062 1 83.88 115 PHE B CA 1
ATOM 5693 C C . PHE B 1 115 ? 2.047 -33.656 -39.562 1 83.88 115 PHE B C 1
ATOM 5695 O O . PHE B 1 115 ? 1.952 -32.625 -38.875 1 83.88 115 PHE B O 1
ATOM 5702 N N . VAL B 1 116 ? 1.512 -33.781 -40.719 1 85.06 116 VAL B N 1
ATOM 5703 C CA . VAL B 1 116 ? 0.717 -32.688 -41.312 1 85.06 116 VAL B CA 1
ATOM 5704 C C . VAL B 1 116 ? -0.549 -32.469 -40.469 1 85.06 116 VAL B C 1
ATOM 5706 O O . VAL B 1 116 ? -0.958 -31.344 -40.25 1 85.06 116 VAL B O 1
ATOM 5709 N N . VAL B 1 117 ? -1.128 -33.562 -40 1 84.88 117 VAL B N 1
ATOM 5710 C CA . VAL B 1 117 ? -2.328 -33.469 -39.188 1 84.88 117 VAL B CA 1
ATOM 5711 C C . VAL B 1 117 ? -1.998 -32.75 -37.875 1 84.88 117 VAL B C 1
ATOM 5713 O O . VAL B 1 117 ? -2.793 -31.953 -37.375 1 84.88 117 VAL B O 1
ATOM 5716 N N . LEU B 1 118 ? -0.859 -33.062 -37.344 1 85.56 118 LEU B N 1
ATOM 5717 C CA . LEU B 1 118 ? -0.409 -32.438 -36.125 1 85.56 118 LEU B CA 1
ATOM 5718 C C . LEU B 1 118 ? -0.247 -30.938 -36.281 1 85.56 118 LEU B C 1
ATOM 5720 O O . LEU B 1 118 ? -0.638 -30.156 -35.406 1 85.56 118 LEU B O 1
ATOM 5724 N N . LEU B 1 119 ? 0.322 -30.531 -37.406 1 84.19 119 LEU B N 1
ATOM 5725 C CA . LEU B 1 119 ? 0.563 -29.125 -37.656 1 84.19 119 LEU B CA 1
ATOM 5726 C C . LEU B 1 119 ? -0.752 -28.359 -37.812 1 84.19 119 LEU B C 1
ATOM 5728 O O . LEU B 1 119 ? -0.913 -27.266 -37.281 1 84.19 119 LEU B O 1
ATOM 5732 N N . ILE B 1 120 ? -1.643 -28.969 -38.5 1 87.25 120 ILE B N 1
ATOM 5733 C CA . ILE B 1 120 ? -2.939 -28.344 -38.719 1 87.25 120 ILE B CA 1
ATOM 5734 C C . ILE B 1 120 ? -3.705 -28.25 -37.406 1 87.25 120 ILE B C 1
ATOM 5736 O O . ILE B 1 120 ? -4.301 -27.203 -37.094 1 87.25 120 ILE B O 1
ATOM 5740 N N . TYR B 1 121 ? -3.641 -29.297 -36.625 1 86.12 121 TYR B N 1
ATOM 5741 C CA . TYR B 1 121 ? -4.32 -29.328 -35.312 1 86.12 121 TYR B CA 1
ATOM 5742 C C . TYR B 1 121 ? -3.727 -28.297 -34.375 1 86.12 121 TYR B C 1
ATOM 5744 O O . TYR B 1 121 ? -4.461 -27.594 -33.656 1 86.12 121 TYR B O 1
ATOM 5752 N N . SER B 1 122 ? -2.422 -28.234 -34.406 1 86 122 SER B N 1
ATOM 5753 C CA . SER B 1 122 ? -1.748 -27.344 -33.469 1 86 122 SER B CA 1
ATOM 5754 C C . SER B 1 122 ? -1.936 -25.891 -33.875 1 86 122 SER B C 1
ATOM 5756 O O . SER B 1 122 ? -2.223 -25.031 -33 1 86 122 SER B O 1
ATOM 5758 N N . ILE B 1 123 ? -1.779 -25.547 -35.094 1 86.19 123 ILE B N 1
ATOM 5759 C CA . ILE B 1 123 ? -1.928 -24.172 -35.594 1 86.19 123 ILE B CA 1
ATOM 5760 C C . ILE B 1 123 ? -3.389 -23.75 -35.469 1 86.19 123 ILE B C 1
ATOM 5762 O O . ILE B 1 123 ? -3.686 -22.625 -35.062 1 86.19 123 ILE B O 1
ATOM 5766 N N . GLY B 1 124 ? -4.25 -24.672 -35.875 1 88.31 124 GLY B N 1
ATOM 5767 C CA . GLY B 1 124 ? -5.668 -24.375 -35.75 1 88.31 124 GLY B CA 1
ATOM 5768 C C . GLY B 1 124 ? -6.113 -24.172 -34.312 1 88.31 124 GLY B C 1
ATOM 5769 O O . GLY B 1 124 ? -6.867 -23.25 -34.031 1 88.31 124 GLY B O 1
ATOM 5770 N N . GLY B 1 125 ? -5.641 -25.062 -33.438 1 86.81 125 GLY B N 1
ATOM 5771 C CA . GLY B 1 125 ? -5.961 -24.922 -32.031 1 86.81 125 GLY B CA 1
ATOM 5772 C C . GLY B 1 125 ? -5.434 -23.625 -31.438 1 86.81 125 GLY B C 1
ATOM 5773 O O . GLY B 1 125 ? -6.113 -22.984 -30.625 1 86.81 125 GLY B O 1
ATOM 5774 N N . THR B 1 126 ? -4.25 -23.281 -31.828 1 86.31 126 THR B N 1
ATOM 5775 C CA . THR B 1 126 ? -3.646 -22.047 -31.344 1 86.31 126 THR B CA 1
ATOM 5776 C C . THR B 1 126 ? -4.438 -20.828 -31.812 1 86.31 126 THR B C 1
ATOM 5778 O O . THR B 1 126 ? -4.691 -19.906 -31.047 1 86.31 126 THR B O 1
ATOM 5781 N N . ALA B 1 127 ? -4.82 -20.797 -33.031 1 89.12 127 ALA B N 1
ATOM 5782 C CA . ALA B 1 127 ? -5.582 -19.688 -33.594 1 89.12 127 ALA B CA 1
ATOM 5783 C C . ALA B 1 127 ? -6.93 -19.531 -32.906 1 89.12 127 ALA B C 1
ATOM 5785 O O . ALA B 1 127 ? -7.348 -18.422 -32.594 1 89.12 127 ALA B O 1
ATOM 5786 N N . ILE B 1 128 ? -7.523 -20.641 -32.594 1 89.69 128 ILE B N 1
ATOM 5787 C CA . ILE B 1 128 ? -8.82 -20.609 -31.953 1 89.69 128 ILE B CA 1
ATOM 5788 C C . ILE B 1 128 ? -8.656 -20.141 -30.5 1 89.69 128 ILE B C 1
ATOM 5790 O O . ILE B 1 128 ? -9.477 -19.375 -30 1 89.69 128 ILE B O 1
ATOM 5794 N N . SER B 1 129 ? -7.625 -20.625 -29.906 1 87.69 129 SER B N 1
ATOM 5795 C CA . SER B 1 129 ? -7.363 -20.234 -28.516 1 87.69 129 SER B CA 1
ATOM 5796 C C . SER B 1 129 ? -7.121 -18.734 -28.406 1 87.69 129 SER B C 1
ATOM 5798 O O . SER B 1 129 ? -7.602 -18.094 -27.469 1 87.69 129 SER B O 1
ATOM 5800 N N . VAL B 1 130 ? -6.418 -18.188 -29.328 1 85.81 130 VAL B N 1
ATOM 5801 C CA . VAL B 1 130 ? -6.117 -16.75 -29.312 1 85.81 130 VAL B CA 1
ATOM 5802 C C . VAL B 1 130 ? -7.395 -15.961 -29.562 1 85.81 130 VAL B C 1
ATOM 5804 O O . VAL B 1 130 ? -7.609 -14.914 -28.938 1 85.81 130 VAL B O 1
ATOM 5807 N N . PHE B 1 131 ? -8.18 -16.453 -30.391 1 87.69 131 PHE B N 1
ATOM 5808 C CA . PHE B 1 131 ? -9.43 -15.781 -30.703 1 87.69 131 PHE B CA 1
ATOM 5809 C C . PHE B 1 131 ? -10.367 -15.797 -29.5 1 87.69 131 PHE B C 1
ATOM 5811 O O . PHE B 1 131 ? -10.969 -14.773 -29.156 1 87.69 131 PHE B O 1
ATOM 5818 N N . LEU B 1 132 ? -10.414 -16.891 -28.797 1 86.44 132 LEU B N 1
ATOM 5819 C CA . LEU B 1 132 ? -11.297 -17.016 -27.641 1 86.44 132 LEU B CA 1
ATOM 5820 C C . LEU B 1 132 ? -10.719 -16.297 -26.438 1 86.44 132 LEU B C 1
ATOM 5822 O O . LEU B 1 132 ? -11.469 -15.836 -25.562 1 86.44 132 LEU B O 1
ATOM 5826 N N . GLY B 1 133 ? -9.438 -16.156 -26.375 1 86.19 133 GLY B N 1
ATOM 5827 C CA . GLY B 1 133 ? -8.789 -15.633 -25.188 1 86.19 133 GLY B CA 1
ATOM 5828 C C . GLY B 1 133 ? -8.414 -14.164 -25.312 1 86.19 133 GLY B C 1
ATOM 5829 O O . GLY B 1 133 ? -7.844 -13.578 -24.391 1 86.19 133 GLY B O 1
ATOM 5830 N N . LYS B 1 134 ? -8.688 -13.484 -26.297 1 85.06 134 LYS B N 1
ATOM 5831 C CA . LYS B 1 134 ? -8.281 -12.102 -26.547 1 85.06 134 LYS B CA 1
ATOM 5832 C C . LYS B 1 134 ? -8.805 -11.172 -25.453 1 85.06 134 LYS B C 1
ATOM 5834 O O . LYS B 1 134 ? -8.109 -10.258 -25.016 1 85.06 134 LYS B O 1
ATOM 5839 N N . GLY B 1 135 ? -9.914 -11.422 -24.938 1 86.81 135 GLY B N 1
ATOM 5840 C CA . GLY B 1 135 ? -10.5 -10.586 -23.906 1 86.81 135 GLY B CA 1
ATOM 5841 C C . GLY B 1 135 ? -9.859 -10.789 -22.547 1 86.81 135 GLY B C 1
ATOM 5842 O O . GLY B 1 135 ? -9.945 -9.922 -21.672 1 86.81 135 GLY B O 1
ATOM 5843 N N . LEU B 1 136 ? -9.109 -11.844 -22.406 1 87.81 136 LEU B N 1
ATOM 5844 C CA . LEU B 1 136 ? -8.539 -12.195 -21.109 1 87.81 136 LEU B CA 1
ATOM 5845 C C . LEU B 1 136 ? -7.395 -11.25 -20.75 1 87.81 136 LEU B C 1
ATOM 5847 O O . LEU B 1 136 ? -7.18 -10.953 -19.578 1 87.81 136 LEU B O 1
ATOM 5851 N N . VAL B 1 137 ? -6.719 -10.734 -21.75 1 84.69 137 VAL B N 1
ATOM 5852 C CA . VAL B 1 137 ? -5.598 -9.844 -21.5 1 84.69 137 VAL B CA 1
ATOM 5853 C C . VAL B 1 137 ? -6.105 -8.547 -20.859 1 84.69 137 VAL B C 1
ATOM 5855 O O . VAL B 1 137 ? -5.57 -8.094 -19.859 1 84.69 137 VAL B O 1
ATOM 5858 N N . THR B 1 138 ? -7.137 -8.078 -21.422 1 87.44 138 THR B N 1
ATOM 5859 C CA . THR B 1 138 ? -7.699 -6.828 -20.922 1 87.44 138 THR B CA 1
ATOM 5860 C C . THR B 1 138 ? -8.336 -7.027 -19.547 1 87.44 138 THR B C 1
ATOM 5862 O O . THR B 1 138 ? -8.188 -6.188 -18.656 1 87.44 138 THR B O 1
ATOM 5865 N N . LEU B 1 139 ? -8.977 -8.141 -19.422 1 89.62 139 LEU B N 1
ATOM 5866 C CA . LEU B 1 139 ? -9.633 -8.43 -18.141 1 89.62 139 LEU B CA 1
ATOM 5867 C C . LEU B 1 139 ? -8.602 -8.594 -17.031 1 89.62 139 LEU B C 1
ATOM 5869 O O . LEU B 1 139 ? -8.82 -8.156 -15.898 1 89.62 139 LEU B O 1
ATOM 5873 N N . ASN B 1 140 ? -7.508 -9.094 -17.359 1 87.75 140 ASN B N 1
ATOM 5874 C CA . ASN B 1 140 ? -6.438 -9.258 -16.391 1 87.75 140 ASN B CA 1
ATOM 5875 C C . ASN B 1 140 ? -5.801 -7.918 -16.016 1 87.75 140 ASN B C 1
ATOM 5877 O O . ASN B 1 140 ? -5.488 -7.672 -14.852 1 87.75 140 ASN B O 1
ATOM 5881 N N . PHE B 1 141 ? -5.629 -7.164 -17.047 1 83.56 141 PHE B N 1
ATOM 5882 C CA . PHE B 1 141 ? -5.082 -5.832 -16.812 1 83.56 141 PHE B CA 1
ATOM 5883 C C . PHE B 1 141 ? -5.992 -5.023 -15.898 1 83.56 141 PHE B C 1
ATOM 5885 O O . PHE B 1 141 ? -5.523 -4.41 -14.938 1 83.56 141 PHE B O 1
ATOM 5892 N N . LEU B 1 142 ? -7.219 -5.074 -16.188 1 88.31 142 LEU B N 1
ATOM 5893 C CA . LEU B 1 142 ? -8.195 -4.312 -15.406 1 88.31 142 LEU B CA 1
ATOM 5894 C C . LEU B 1 142 ? -8.312 -4.871 -13.992 1 88.31 142 LEU B C 1
ATOM 5896 O O . LEU B 1 142 ? -8.523 -4.121 -13.039 1 88.31 142 LEU B O 1
ATOM 5900 N N . GLN B 1 143 ? -8.18 -6.129 -13.867 1 88.5 143 GLN B N 1
ATOM 5901 C CA . GLN B 1 143 ? -8.289 -6.746 -12.547 1 88.5 143 GLN B CA 1
ATOM 5902 C C . GLN B 1 143 ? -7.188 -6.254 -11.617 1 88.5 143 GLN B C 1
ATOM 5904 O O . GLN B 1 143 ? -7.445 -5.93 -10.453 1 88.5 143 GLN B O 1
ATOM 5909 N N . GLU B 1 144 ? -6.008 -6.246 -12.094 1 84.94 144 GLU B N 1
ATOM 5910 C CA . GLU B 1 144 ? -4.887 -5.777 -11.289 1 84.94 144 GLU B CA 1
ATOM 5911 C C . GLU B 1 144 ? -5.062 -4.316 -10.883 1 84.94 144 GLU B C 1
ATOM 5913 O O . GLU B 1 144 ? -4.73 -3.93 -9.766 1 84.94 144 GLU B O 1
ATOM 5918 N N . LYS B 1 145 ? -5.562 -3.596 -11.867 1 85.19 145 LYS B N 1
ATOM 5919 C CA . LYS B 1 145 ? -5.812 -2.184 -11.586 1 85.19 145 LYS B CA 1
ATOM 5920 C C . LYS B 1 145 ? -6.875 -2.02 -10.5 1 85.19 145 LYS B C 1
ATOM 5922 O O . LYS B 1 145 ? -6.695 -1.24 -9.562 1 85.19 145 LYS B O 1
ATOM 5927 N N . LYS B 1 146 ? -7.969 -2.693 -10.664 1 89.38 146 LYS B N 1
ATOM 5928 C CA . LYS B 1 146 ? -9.07 -2.58 -9.719 1 89.38 146 LYS B CA 1
ATOM 5929 C C . LYS B 1 146 ? -8.672 -3.098 -8.336 1 89.38 146 LYS B C 1
ATOM 5931 O O . LYS B 1 146 ? -9.078 -2.539 -7.316 1 89.38 146 LYS B O 1
ATOM 5936 N N . GLU B 1 147 ? -7.852 -4.121 -8.32 1 88.62 147 GLU B N 1
ATOM 5937 C CA . GLU B 1 147 ? -7.344 -4.633 -7.051 1 88.62 147 GLU B CA 1
ATOM 5938 C C . GLU B 1 147 ? -6.395 -3.633 -6.395 1 88.62 147 GLU B C 1
ATOM 5940 O O . GLU B 1 147 ? -6.398 -3.479 -5.172 1 88.62 147 GLU B O 1
ATOM 5945 N N . ALA B 1 148 ? -5.605 -3.047 -7.195 1 82.25 148 ALA B N 1
ATOM 5946 C CA . ALA B 1 148 ? -4.68 -2.037 -6.695 1 82.25 148 ALA B CA 1
ATOM 5947 C C . ALA B 1 148 ? -5.43 -0.844 -6.109 1 82.25 148 ALA B C 1
ATOM 5949 O O . ALA B 1 148 ? -5.012 -0.279 -5.098 1 82.25 148 ALA B O 1
ATOM 5950 N N . ASP B 1 149 ? -6.48 -0.448 -6.789 1 84.25 149 ASP B N 1
ATOM 5951 C CA . ASP B 1 149 ? -7.312 0.645 -6.293 1 84.25 149 ASP B CA 1
ATOM 5952 C C . ASP B 1 149 ? -7.934 0.293 -4.941 1 84.25 149 ASP B C 1
ATOM 5954 O O . ASP B 1 149 ? -8.031 1.146 -4.059 1 84.25 149 ASP B O 1
ATOM 5958 N N . PHE B 1 150 ? -8.367 -0.904 -4.891 1 89.19 150 PHE B N 1
ATOM 5959 C CA . PHE B 1 150 ? -8.922 -1.381 -3.629 1 89.19 150 PHE B CA 1
ATOM 5960 C C . PHE B 1 150 ? -7.867 -1.347 -2.527 1 89.19 150 PHE B C 1
ATOM 5962 O O . PHE B 1 150 ? -8.133 -0.869 -1.423 1 89.19 150 PHE B O 1
ATOM 5969 N N . ARG B 1 151 ? -6.723 -1.768 -2.82 1 84.12 151 ARG B N 1
ATOM 5970 C CA . ARG B 1 151 ? -5.621 -1.756 -1.865 1 84.12 151 ARG B CA 1
ATOM 5971 C C . ARG B 1 151 ? -5.266 -0.33 -1.459 1 84.12 151 ARG B C 1
ATOM 5973 O O . ARG B 1 151 ? -5.012 -0.059 -0.283 1 84.12 151 ARG B O 1
ATOM 5980 N N . TYR B 1 152 ? -5.234 0.456 -2.375 1 81.06 152 TYR B N 1
ATOM 5981 C CA . TYR B 1 152 ? -4.91 1.854 -2.123 1 81.06 152 TYR B CA 1
ATOM 5982 C C . TYR B 1 152 ? -5.918 2.488 -1.172 1 81.06 152 TYR B C 1
ATOM 5984 O O . TYR B 1 152 ? -5.547 3.281 -0.303 1 81.06 152 TYR B O 1
ATOM 5992 N N . GLY B 1 153 ? -7.164 2.168 -1.403 1 85.81 153 GLY B N 1
ATOM 5993 C CA . GLY B 1 153 ? -8.195 2.668 -0.506 1 85.81 153 GLY B CA 1
ATOM 5994 C C . GLY B 1 153 ? -7.969 2.27 0.94 1 85.81 153 GLY B C 1
ATOM 5995 O O . GLY B 1 153 ? -8.133 3.086 1.849 1 85.81 153 GLY B O 1
ATOM 5996 N N . LEU B 1 154 ? -7.52 1.088 1.158 1 87.94 154 LEU B N 1
ATOM 5997 C CA . LEU B 1 154 ? -7.277 0.593 2.51 1 87.94 154 LEU B CA 1
ATOM 5998 C C . LEU B 1 154 ? -6.051 1.261 3.119 1 87.94 154 LEU B C 1
ATOM 6000 O O . LEU B 1 154 ? -6.039 1.58 4.309 1 87.94 154 LEU B O 1
ATOM 6004 N N . VAL B 1 155 ? -5.043 1.434 2.34 1 81.94 155 VAL B N 1
ATOM 6005 C CA . VAL B 1 155 ? -3.822 2.074 2.82 1 81.94 155 VAL B CA 1
ATOM 6006 C C . VAL B 1 155 ? -4.117 3.525 3.197 1 81.94 155 VAL B C 1
ATOM 6008 O O . VAL B 1 155 ? -3.58 4.039 4.184 1 81.94 155 VAL B O 1
ATOM 6011 N N . ARG B 1 156 ? -4.969 4.121 2.439 1 82.62 156 ARG B N 1
ATOM 6012 C CA . ARG B 1 156 ? -5.359 5.496 2.734 1 82.62 156 ARG B CA 1
ATOM 6013 C C . ARG B 1 156 ? -6.102 5.578 4.066 1 82.62 156 ARG B C 1
ATOM 6015 O O . ARG B 1 156 ? -5.926 6.535 4.82 1 82.62 156 ARG B O 1
ATOM 6022 N N . VAL B 1 157 ? -6.996 4.637 4.273 1 86.81 157 VAL B N 1
ATOM 6023 C CA . VAL B 1 157 ? -7.715 4.594 5.539 1 86.81 157 VAL B CA 1
ATOM 6024 C C . VAL B 1 157 ? -6.727 4.449 6.691 1 86.81 157 VAL B C 1
ATOM 6026 O O . VAL B 1 157 ? -6.883 5.09 7.734 1 86.81 157 VAL B O 1
ATOM 6029 N N . ARG B 1 158 ? -5.703 3.703 6.488 1 83.12 158 ARG B N 1
ATOM 6030 C CA . ARG B 1 158 ? -4.688 3.488 7.516 1 83.12 158 ARG B CA 1
ATOM 6031 C C . ARG B 1 158 ? -3.871 4.754 7.746 1 83.12 158 ARG B C 1
ATOM 6033 O O . ARG B 1 158 ? -3.619 5.133 8.891 1 83.12 158 ARG B O 1
ATOM 6040 N N . GLU B 1 159 ? -3.555 5.422 6.688 1 76.56 159 GLU B N 1
ATOM 6041 C CA . GLU B 1 159 ? -2.697 6.598 6.773 1 76.56 159 GLU B CA 1
ATOM 6042 C C . GLU B 1 159 ? -3.441 7.781 7.383 1 76.56 159 GLU B C 1
ATOM 6044 O O . GLU B 1 159 ? -2.832 8.648 8.008 1 76.56 159 GLU B O 1
ATOM 6049 N N . ASN B 1 160 ? -4.777 7.766 7.156 1 83.75 160 ASN B N 1
ATOM 6050 C CA . ASN B 1 160 ? -5.594 8.867 7.668 1 83.75 160 ASN B CA 1
ATOM 6051 C C . ASN B 1 160 ? -6.543 8.391 8.758 1 83.75 160 ASN B C 1
ATOM 6053 O O . ASN B 1 160 ? -7.664 8.898 8.875 1 83.75 160 ASN B O 1
ATOM 6057 N N . ALA B 1 161 ? -6.148 7.438 9.5 1 85.19 161 ALA B N 1
ATOM 6058 C CA . ALA B 1 161 ? -7.008 6.793 10.484 1 85.19 161 ALA B CA 1
ATOM 6059 C C . ALA B 1 161 ? -7.516 7.801 11.516 1 85.19 161 ALA B C 1
ATOM 6061 O O . ALA B 1 161 ? -8.695 7.793 11.867 1 85.19 161 ALA B O 1
ATOM 6062 N N . GLU B 1 162 ? -6.723 8.703 11.922 1 82.94 162 GLU B N 1
ATOM 6063 C CA . GLU B 1 162 ? -7.109 9.656 12.961 1 82.94 162 GLU B CA 1
ATOM 6064 C C . GLU B 1 162 ? -8.172 10.625 12.453 1 82.94 162 GLU B C 1
ATOM 6066 O O . GLU B 1 162 ? -9.188 10.836 13.109 1 82.94 162 GLU B O 1
ATOM 6071 N N . SER B 1 163 ? -7.891 11.156 11.312 1 85.38 163 SER B N 1
ATOM 6072 C CA . SER B 1 163 ? -8.844 12.117 10.758 1 85.38 163 SER B CA 1
ATOM 6073 C C . SER B 1 163 ? -10.195 11.461 10.484 1 85.38 163 SER B C 1
ATOM 6075 O O . SER B 1 163 ? -11.242 12.062 10.742 1 85.38 163 SER B O 1
ATOM 6077 N N . ILE B 1 164 ? -10.164 10.297 10.008 1 88.62 164 ILE B N 1
ATOM 6078 C CA . ILE B 1 164 ? -11.406 9.578 9.695 1 88.62 164 ILE B CA 1
ATOM 6079 C C . ILE B 1 164 ? -12.156 9.266 10.984 1 88.62 164 ILE B C 1
ATOM 6081 O O . ILE B 1 164 ? -13.375 9.414 11.055 1 88.62 164 ILE B O 1
ATOM 6085 N N . ALA B 1 165 ? -11.398 8.914 11.961 1 86.25 165 ALA B N 1
ATOM 6086 C CA . ALA B 1 165 ? -12.016 8.617 13.25 1 86.25 165 ALA B CA 1
ATOM 6087 C C . ALA B 1 165 ? -12.633 9.867 13.867 1 86.25 165 ALA B C 1
ATOM 6089 O O . ALA B 1 165 ? -13.719 9.812 14.445 1 86.25 165 ALA B O 1
ATOM 6090 N N . PHE B 1 166 ? -11.992 10.953 13.703 1 82.56 166 PHE B N 1
ATOM 6091 C CA . PHE B 1 166 ? -12.508 12.219 14.211 1 82.56 166 PHE B CA 1
ATOM 6092 C C . PHE B 1 166 ? -13.812 12.586 13.508 1 82.56 166 PHE B C 1
ATOM 6094 O O . PHE B 1 166 ? -14.781 12.984 14.156 1 82.56 166 PHE B O 1
ATOM 6101 N N . TYR B 1 167 ? -13.789 12.336 12.289 1 84.19 167 TYR B N 1
ATOM 6102 C CA . TYR B 1 167 ? -14.969 12.68 11.508 1 84.19 167 TYR B CA 1
ATOM 6103 C C . TYR B 1 167 ? -16.094 11.688 11.758 1 84.19 167 TYR B C 1
ATOM 6105 O O . TYR B 1 167 ? -17.266 11.984 11.492 1 84.19 167 TYR B O 1
ATOM 6113 N N . GLY B 1 168 ? -15.703 10.539 12.273 1 83.06 168 GLY B N 1
ATOM 6114 C CA . GLY B 1 168 ? -16.688 9.469 12.344 1 83.06 168 GLY B CA 1
ATOM 6115 C C . GLY B 1 168 ? -17.125 8.977 10.977 1 83.06 168 GLY B C 1
ATOM 6116 O O . GLY B 1 168 ? -18.312 8.711 10.75 1 83.06 168 GLY B O 1
ATOM 6117 N N . GLY B 1 169 ? -16.188 9.016 10.039 1 84.69 169 GLY B N 1
ATOM 6118 C CA . GLY B 1 169 ? -16.5 8.688 8.656 1 84.69 169 GLY B CA 1
ATOM 6119 C C . GLY B 1 169 ? -16.359 7.207 8.352 1 84.69 169 GLY B C 1
ATOM 6120 O O . GLY B 1 169 ? -16.141 6.828 7.199 1 84.69 169 GLY B O 1
ATOM 6121 N N . GLU B 1 170 ? -16.547 6.277 9.289 1 87.12 170 GLU B N 1
ATOM 6122 C CA . GLU B 1 170 ? -16.359 4.844 9.086 1 87.12 170 GLU B CA 1
ATOM 6123 C C . GLU B 1 170 ? -17.344 4.293 8.055 1 87.12 170 GLU B C 1
ATOM 6125 O O . GLU B 1 170 ? -16.969 3.52 7.18 1 87.12 170 GLU B O 1
ATOM 6130 N N . GLU B 1 171 ? -18.531 4.75 8.117 1 84 171 GLU B N 1
ATOM 6131 C CA . GLU B 1 171 ? -19.547 4.238 7.207 1 84 171 GLU B CA 1
ATOM 6132 C C . GLU B 1 171 ? -19.297 4.699 5.773 1 84 171 GLU B C 1
ATOM 6134 O O . GLU B 1 171 ? -19.469 3.932 4.828 1 84 171 GLU B O 1
ATOM 6139 N N . SER B 1 172 ? -18.922 5.945 5.684 1 85.12 172 SER B N 1
ATOM 6140 C CA . SER B 1 172 ? -18.609 6.457 4.352 1 85.12 172 SER B CA 1
ATOM 6141 C C . SER B 1 172 ? -17.422 5.715 3.736 1 85.12 172 SER B C 1
ATOM 6143 O O . SER B 1 172 ? -17.438 5.402 2.545 1 85.12 172 SER B O 1
ATOM 6145 N N . GLU B 1 173 ? -16.484 5.48 4.59 1 88.81 173 GLU B N 1
ATOM 6146 C CA . GLU B 1 173 ? -15.32 4.762 4.094 1 88.81 173 GLU B CA 1
ATOM 6147 C C . GLU B 1 173 ? -15.672 3.318 3.74 1 88.81 173 GLU B C 1
ATOM 6149 O O . GLU B 1 173 ? -15.141 2.762 2.777 1 88.81 173 GLU B O 1
ATOM 6154 N N . MET B 1 174 ? -16.547 2.715 4.496 1 89 174 MET B N 1
ATOM 6155 C CA . MET B 1 174 ? -16.984 1.358 4.199 1 89 174 MET B CA 1
ATOM 6156 C C . MET B 1 174 ? -17.656 1.29 2.83 1 89 174 MET B C 1
ATOM 6158 O O . MET B 1 174 ? -17.375 0.388 2.041 1 89 174 MET B O 1
ATOM 6162 N N . GLN B 1 175 ? -18.438 2.229 2.551 1 85.19 175 GLN B N 1
ATOM 6163 C CA . GLN B 1 175 ? -19.125 2.244 1.269 1 85.19 175 GLN B CA 1
ATOM 6164 C C . GLN B 1 175 ? -18.156 2.434 0.112 1 85.19 175 GLN B C 1
ATOM 6166 O O . GLN B 1 175 ? -18.281 1.788 -0.93 1 85.19 175 GLN B O 1
ATOM 6171 N N . LEU B 1 176 ? -17.25 3.295 0.349 1 86.06 176 LEU B N 1
ATOM 6172 C CA . LEU B 1 176 ? -16.266 3.545 -0.691 1 86.06 176 LEU B CA 1
ATOM 6173 C C . LEU B 1 176 ? -15.422 2.299 -0.954 1 86.06 176 LEU B C 1
ATOM 6175 O O . LEU B 1 176 ? -15.172 1.946 -2.107 1 86.06 176 LEU B O 1
ATOM 6179 N N . LEU B 1 177 ? -15.023 1.658 0.082 1 89.25 177 LEU B N 1
ATOM 6180 C CA . LEU B 1 177 ? -14.203 0.455 -0.05 1 89.25 177 LEU B CA 1
ATOM 6181 C C . LEU B 1 177 ? -15.008 -0.675 -0.69 1 89.25 177 LEU B C 1
ATOM 6183 O O . LEU B 1 177 ? -14.477 -1.417 -1.524 1 89.25 177 LEU B O 1
ATOM 6187 N N . LEU B 1 178 ? -16.25 -0.791 -0.352 1 88.56 178 LEU B N 1
ATOM 6188 C CA . LEU B 1 178 ? -17.094 -1.84 -0.918 1 88.56 178 LEU B CA 1
ATOM 6189 C C . LEU B 1 178 ? -17.344 -1.6 -2.404 1 88.56 178 LEU B C 1
ATOM 6191 O O . LEU B 1 178 ? -17.406 -2.549 -3.189 1 88.56 178 LEU B O 1
ATOM 6195 N N . THR B 1 179 ? -17.469 -0.35 -2.742 1 86.88 179 THR B N 1
ATOM 6196 C CA . THR B 1 179 ? -17.656 -0.025 -4.152 1 86.88 179 THR B CA 1
ATOM 6197 C C . THR B 1 179 ? -16.422 -0.41 -4.961 1 86.88 179 THR B C 1
ATOM 6199 O O . THR B 1 179 ? -16.547 -0.965 -6.055 1 86.88 179 THR B O 1
ATOM 6202 N N . ARG B 1 180 ? -15.328 -0.153 -4.445 1 87.75 180 ARG B N 1
ATOM 6203 C CA . ARG B 1 180 ? -14.086 -0.506 -5.121 1 87.75 180 ARG B CA 1
ATOM 6204 C C . ARG B 1 180 ? -13.914 -2.02 -5.199 1 87.75 180 ARG B C 1
ATOM 6206 O O . ARG B 1 180 ? -13.484 -2.551 -6.227 1 87.75 180 ARG B O 1
ATOM 6213 N N . PHE B 1 181 ? -14.273 -2.691 -4.129 1 92.06 181 PHE B N 1
ATOM 6214 C CA . PHE B 1 181 ? -14.188 -4.148 -4.117 1 92.06 181 PHE B CA 1
ATOM 6215 C C . PHE B 1 181 ? -15.18 -4.758 -5.102 1 92.06 181 PHE B C 1
ATOM 6217 O O . PHE B 1 181 ? -14.875 -5.742 -5.773 1 92.06 181 PHE B O 1
ATOM 6224 N N . LYS B 1 182 ? -16.312 -4.176 -5.117 1 90.5 182 LYS B N 1
ATOM 6225 C CA . LYS B 1 182 ? -17.344 -4.66 -6.035 1 90.5 182 LYS B CA 1
ATOM 6226 C C . LYS B 1 182 ? -16.875 -4.562 -7.484 1 90.5 182 LYS B C 1
ATOM 6228 O O . LYS B 1 182 ? -17.125 -5.469 -8.281 1 90.5 182 LYS B O 1
ATOM 6233 N N . SER B 1 183 ? -16.234 -3.504 -7.789 1 90.69 183 SER B N 1
ATOM 6234 C CA . SER B 1 183 ? -15.688 -3.35 -9.133 1 90.69 183 SER B CA 1
ATOM 6235 C C . SER B 1 183 ? -14.68 -4.445 -9.453 1 90.69 183 SER B C 1
ATOM 6237 O O . SER B 1 183 ? -14.672 -4.992 -10.555 1 90.69 183 SER B O 1
ATOM 6239 N N . ALA B 1 184 ? -13.836 -4.77 -8.508 1 91.25 184 ALA B N 1
ATOM 6240 C CA . ALA B 1 184 ? -12.875 -5.848 -8.68 1 91.25 184 ALA B CA 1
ATOM 6241 C C . ALA B 1 184 ? -13.57 -7.199 -8.781 1 91.25 184 ALA B C 1
ATOM 6243 O O . ALA B 1 184 ? -13.18 -8.047 -9.586 1 91.25 184 ALA B O 1
ATOM 6244 N N . PHE B 1 185 ? -14.578 -7.375 -8.023 1 92.06 185 PHE B N 1
ATOM 6245 C CA . PHE B 1 185 ? -15.352 -8.617 -8 1 92.06 185 PHE B CA 1
ATOM 6246 C C . PHE B 1 185 ? -16.031 -8.852 -9.344 1 92.06 185 PHE B C 1
ATOM 6248 O O . PHE B 1 185 ? -15.992 -9.961 -9.883 1 92.06 185 PHE B O 1
ATOM 6255 N N . GLU B 1 186 ? -16.641 -7.844 -9.836 1 92.25 186 GLU B N 1
ATOM 6256 C CA . GLU B 1 186 ? -17.359 -7.953 -11.102 1 92.25 186 GLU B CA 1
ATOM 6257 C C . GLU B 1 186 ? -16.406 -8.273 -12.25 1 92.25 186 GLU B C 1
ATOM 6259 O O . GLU B 1 186 ? -16.719 -9.102 -13.109 1 92.25 186 GLU B O 1
ATOM 6264 N N . ASN B 1 187 ? -15.305 -7.625 -12.203 1 93.19 187 ASN B N 1
ATOM 6265 C CA . ASN B 1 187 ? -14.312 -7.926 -13.234 1 93.19 187 ASN B CA 1
ATOM 6266 C C . ASN B 1 187 ? -13.789 -9.352 -13.109 1 93.19 187 ASN B C 1
ATOM 6268 O O . ASN B 1 187 ? -13.555 -10.023 -14.117 1 93.19 187 ASN B O 1
ATOM 6272 N N . LEU B 1 188 ? -13.578 -9.805 -11.914 1 92.38 188 LEU B N 1
ATOM 6273 C CA . LEU B 1 188 ? -13.086 -11.164 -11.703 1 92.38 188 LEU B CA 1
ATOM 6274 C C . LEU B 1 188 ? -14.133 -12.188 -12.133 1 92.38 188 LEU B C 1
ATOM 6276 O O . LEU B 1 188 ? -13.781 -13.258 -12.641 1 92.38 188 LEU B O 1
ATOM 6280 N N . THR B 1 189 ? -15.375 -11.898 -11.938 1 92.06 189 THR B N 1
ATOM 6281 C CA . THR B 1 189 ? -16.438 -12.781 -12.391 1 92.06 189 THR B CA 1
ATOM 6282 C C . THR B 1 189 ? -16.422 -12.914 -13.914 1 92.06 189 THR B C 1
ATOM 6284 O O . THR B 1 189 ? -16.547 -14.023 -14.445 1 92.06 189 THR B O 1
ATOM 6287 N N . GLN B 1 190 ? -16.188 -11.82 -14.555 1 92.31 190 GLN B N 1
ATOM 6288 C CA . GLN B 1 190 ? -16.094 -11.859 -16.016 1 92.31 190 GLN B CA 1
ATOM 6289 C C . GLN B 1 190 ? -14.844 -12.625 -16.453 1 92.31 190 GLN B C 1
ATOM 6291 O O . GLN B 1 190 ? -14.875 -13.328 -17.469 1 92.31 190 GLN B O 1
ATOM 6296 N N . LEU B 1 191 ? -13.844 -12.414 -15.695 1 91.62 191 LEU B N 1
ATOM 6297 C CA . LEU B 1 191 ? -12.609 -13.133 -15.984 1 91.62 191 LEU B CA 1
ATOM 6298 C C . LEU B 1 191 ? -12.812 -14.641 -15.844 1 91.62 191 LEU B C 1
ATOM 6300 O O . LEU B 1 191 ? -12.32 -15.414 -16.672 1 91.62 191 LEU B O 1
ATOM 6304 N N . LEU B 1 192 ? -13.547 -15.055 -14.859 1 91.81 192 LEU B N 1
ATOM 6305 C CA . LEU B 1 192 ? -13.797 -16.484 -14.633 1 91.81 192 LEU B CA 1
ATOM 6306 C C . LEU B 1 192 ? -14.68 -17.062 -15.734 1 91.81 192 LEU B C 1
ATOM 6308 O O . LEU B 1 192 ? -14.453 -18.188 -16.188 1 91.81 192 LEU B O 1
ATOM 6312 N N . ILE B 1 193 ? -15.609 -16.312 -16.188 1 92 193 ILE B N 1
ATOM 6313 C CA . ILE B 1 193 ? -16.5 -16.766 -17.25 1 92 193 ILE B CA 1
ATOM 6314 C C . ILE B 1 193 ? -15.703 -16.922 -18.547 1 92 193 ILE B C 1
ATOM 6316 O O . ILE B 1 193 ? -15.836 -17.922 -19.25 1 92 193 ILE B O 1
ATOM 6320 N N . SER B 1 194 ? -14.891 -15.961 -18.812 1 90.25 194 SER B N 1
ATOM 6321 C CA . SER B 1 194 ? -14.055 -16.031 -20 1 90.25 194 SER B CA 1
ATOM 6322 C C . SER B 1 194 ? -13.07 -17.188 -19.922 1 90.25 194 SER B C 1
ATOM 6324 O O . SER B 1 194 ? -12.797 -17.844 -20.922 1 90.25 194 SER B O 1
ATOM 6326 N N . SER B 1 195 ? -12.492 -17.391 -18.766 1 90 195 SER B N 1
ATOM 6327 C CA . SER B 1 195 ? -11.57 -18.516 -18.562 1 90 195 SER B CA 1
ATOM 6328 C C . SER B 1 195 ? -12.273 -19.844 -18.719 1 90 195 SER B C 1
ATOM 6330 O O . SER B 1 195 ? -11.688 -20.812 -19.219 1 90 195 SER B O 1
ATOM 6332 N N . ARG B 1 196 ? -13.516 -19.906 -18.219 1 91.5 196 ARG B N 1
ATOM 6333 C CA . ARG B 1 196 ? -14.312 -21.125 -18.375 1 91.5 196 ARG B CA 1
ATOM 6334 C C . ARG B 1 196 ? -14.531 -21.453 -19.844 1 91.5 196 ARG B C 1
ATOM 6336 O O . ARG B 1 196 ? -14.367 -22.594 -20.266 1 91.5 196 ARG B O 1
ATOM 6343 N N . ASN B 1 197 ? -14.883 -20.422 -20.609 1 90.56 197 ASN B N 1
ATOM 6344 C CA . ASN B 1 197 ? -15.109 -20.625 -22.047 1 90.56 197 ASN B CA 1
ATOM 6345 C C . ASN B 1 197 ? -13.852 -21.109 -22.75 1 90.56 197 ASN B C 1
ATOM 6347 O O . ASN B 1 197 ? -13.922 -21.969 -23.641 1 90.56 197 ASN B O 1
ATOM 6351 N N . LEU B 1 198 ? -12.781 -20.547 -22.375 1 88.75 198 LEU B N 1
ATOM 6352 C CA . LEU B 1 198 ? -11.523 -20.984 -22.969 1 88.75 198 LEU B CA 1
ATOM 6353 C C . LEU B 1 198 ? -11.188 -22.406 -22.516 1 88.75 198 LEU B C 1
ATOM 6355 O O . LEU B 1 198 ? -10.641 -23.188 -23.297 1 88.75 198 LEU B O 1
ATOM 6359 N N . GLU B 1 199 ? -11.477 -22.734 -21.312 1 89.5 199 GLU B N 1
ATOM 6360 C CA . GLU B 1 199 ? -11.164 -24.062 -20.766 1 89.5 199 GLU B CA 1
ATOM 6361 C C . GLU B 1 199 ? -11.992 -25.141 -21.469 1 89.5 199 GLU B C 1
ATOM 6363 O O . GLU B 1 199 ? -11.539 -26.281 -21.609 1 89.5 199 GLU B O 1
ATOM 6368 N N . PHE B 1 200 ? -13.242 -24.797 -21.906 1 90.25 200 PHE B N 1
ATOM 6369 C CA . PHE B 1 200 ? -14.023 -25.734 -22.688 1 90.25 200 PHE B CA 1
ATOM 6370 C C . PHE B 1 200 ? -13.273 -26.156 -23.953 1 90.25 200 PHE B C 1
ATOM 6372 O O . PHE B 1 200 ? -13.219 -27.344 -24.281 1 90.25 200 PHE B O 1
ATOM 6379 N N . PHE B 1 201 ? -12.703 -25.219 -24.5 1 88.56 201 PHE B N 1
ATOM 6380 C CA . PHE B 1 201 ? -11.969 -25.5 -25.734 1 88.56 201 PHE B CA 1
ATOM 6381 C C . PHE B 1 201 ? -10.664 -26.219 -25.438 1 88.56 201 PHE B C 1
ATOM 6383 O O . PHE B 1 201 ? -10.352 -27.25 -26.062 1 88.56 201 PHE B O 1
ATOM 6390 N N . THR B 1 202 ? -9.922 -25.688 -24.484 1 87.38 202 THR B N 1
ATOM 6391 C CA . THR B 1 202 ? -8.594 -26.234 -24.219 1 87.38 202 THR B CA 1
ATOM 6392 C C . THR B 1 202 ? -8.703 -27.672 -23.703 1 87.38 202 THR B C 1
ATOM 6394 O O . THR B 1 202 ? -7.852 -28.516 -24.016 1 87.38 202 THR B O 1
ATOM 6397 N N . SER B 1 203 ? -9.719 -27.906 -22.906 1 87 203 SER B N 1
ATOM 6398 C CA . SER B 1 203 ? -9.93 -29.281 -22.438 1 87 203 SER B CA 1
ATOM 6399 C C . SER B 1 203 ? -10.297 -30.203 -23.594 1 87 203 SER B C 1
ATOM 6401 O O . SER B 1 203 ? -9.812 -31.328 -23.672 1 87 203 SER B O 1
ATOM 6403 N N . GLY B 1 204 ? -11.188 -29.75 -24.469 1 85.25 204 GLY B N 1
ATOM 6404 C CA . GLY B 1 204 ? -11.492 -30.516 -25.656 1 85.25 204 GLY B CA 1
ATOM 6405 C C . GLY B 1 204 ? -10.273 -30.781 -26.531 1 85.25 204 GLY B C 1
ATOM 6406 O O . GLY B 1 204 ? -10.078 -31.891 -27.016 1 85.25 204 GLY B O 1
ATOM 6407 N N . TYR B 1 205 ? -9.523 -29.75 -26.609 1 85.69 205 TYR B N 1
ATOM 6408 C CA . TYR B 1 205 ? -8.281 -29.859 -27.375 1 85.69 205 TYR B CA 1
ATOM 6409 C C . TYR B 1 205 ? -7.355 -30.906 -26.781 1 85.69 205 TYR B C 1
ATOM 6411 O O . TYR B 1 205 ? -6.746 -31.688 -27.516 1 85.69 205 TYR B O 1
ATOM 6419 N N . ARG B 1 206 ? -7.242 -31.016 -25.469 1 83.44 206 ARG B N 1
ATOM 6420 C CA . ARG B 1 206 ? -6.344 -31.938 -24.766 1 83.44 206 ARG B CA 1
ATOM 6421 C C . ARG B 1 206 ? -6.848 -33.375 -24.859 1 83.44 206 ARG B C 1
ATOM 6423 O O . ARG B 1 206 ? -6.051 -34.312 -24.922 1 83.44 206 ARG B O 1
ATOM 6430 N N . TYR B 1 207 ? -8.148 -33.531 -24.891 1 82.19 207 TYR B N 1
ATOM 6431 C CA . TYR B 1 207 ? -8.688 -34.875 -24.859 1 82.19 207 TYR B CA 1
ATOM 6432 C C . TYR B 1 207 ? -8.758 -35.469 -26.25 1 82.19 207 TYR B C 1
ATOM 6434 O O . TYR B 1 207 ? -8.484 -36.656 -26.438 1 82.19 207 TYR B O 1
ATOM 6442 N N . VAL B 1 208 ? -9.039 -34.688 -27.266 1 80.94 208 VAL B N 1
ATOM 6443 C CA . VAL B 1 208 ? -9.141 -35.156 -28.641 1 80.94 208 VAL B CA 1
ATOM 6444 C C . VAL B 1 208 ? -7.781 -35.656 -29.109 1 80.94 208 VAL B C 1
ATOM 6446 O O . VAL B 1 208 ? -7.695 -36.656 -29.859 1 80.94 208 VAL B O 1
ATOM 6449 N N . ILE B 1 209 ? -6.828 -35.094 -28.531 1 80.44 209 ILE B N 1
ATOM 6450 C CA . ILE B 1 209 ? -5.48 -35.406 -29 1 80.44 209 ILE B CA 1
ATOM 6451 C C . ILE B 1 209 ? -5.09 -36.812 -28.547 1 80.44 209 ILE B C 1
ATOM 6453 O O . ILE B 1 209 ? -4.219 -37.438 -29.141 1 80.44 209 ILE B O 1
ATOM 6457 N N . GLN B 1 210 ? -5.68 -37.281 -27.516 1 77.81 210 GLN B N 1
ATOM 6458 C CA . GLN B 1 210 ? -5.332 -38.594 -26.984 1 77.81 210 GLN B CA 1
ATOM 6459 C C . GLN B 1 210 ? -5.734 -39.719 -27.938 1 77.81 210 GLN B C 1
ATOM 6461 O O . GLN B 1 210 ? -5.121 -40.781 -27.953 1 77.81 210 GLN B O 1
ATOM 6466 N N . ILE B 1 211 ? -6.668 -39.438 -28.891 1 80.5 211 ILE B N 1
ATOM 6467 C CA . ILE B 1 211 ? -7.195 -40.5 -29.734 1 80.5 211 ILE B CA 1
ATOM 6468 C C . ILE B 1 211 ? -6.793 -40.25 -31.188 1 80.5 211 ILE B C 1
ATOM 6470 O O . ILE B 1 211 ? -6.766 -41.188 -32 1 80.5 211 ILE B O 1
ATOM 6474 N N . LEU B 1 212 ? -6.387 -39.094 -31.469 1 81.44 212 LEU B N 1
ATOM 6475 C CA . LEU B 1 212 ? -6.199 -38.656 -32.844 1 81.44 212 LEU B CA 1
ATOM 6476 C C . LEU B 1 212 ? -5.086 -39.469 -33.531 1 81.44 212 LEU B C 1
ATOM 6478 O O . LEU B 1 212 ? -5.254 -39.969 -34.625 1 81.44 212 LEU B O 1
ATOM 6482 N N . PRO B 1 213 ? -3.926 -39.688 -32.844 1 80.62 213 PRO B N 1
ATOM 6483 C CA . PRO B 1 213 ? -2.863 -40.438 -33.5 1 80.62 213 PRO B CA 1
ATOM 6484 C C . PRO B 1 213 ? -3.248 -41.906 -33.781 1 80.62 213 PRO B C 1
ATOM 6486 O O . PRO B 1 213 ? -2.961 -42.438 -34.844 1 80.62 213 PRO B O 1
ATOM 6489 N N . ALA B 1 214 ? -3.936 -42.469 -32.812 1 78.5 214 ALA B N 1
ATOM 6490 C CA . ALA B 1 214 ? -4.367 -43.844 -33 1 78.5 214 ALA B CA 1
ATOM 6491 C C . ALA B 1 214 ? -5.391 -43.969 -34.125 1 78.5 214 ALA B C 1
ATOM 6493 O O . ALA B 1 214 ? -5.375 -44.938 -34.906 1 78.5 214 ALA B O 1
ATOM 6494 N N . ALA B 1 215 ? -6.227 -42.969 -34.219 1 79.81 215 ALA B N 1
ATOM 6495 C CA . ALA B 1 215 ? -7.27 -43 -35.25 1 79.81 215 ALA B CA 1
ATOM 6496 C C . ALA B 1 215 ? -6.676 -42.844 -36.625 1 79.81 215 ALA B C 1
ATOM 6498 O O . ALA B 1 215 ? -7.168 -43.469 -37.594 1 79.81 215 ALA B O 1
ATOM 6499 N N . VAL B 1 216 ? -5.602 -42.156 -36.719 1 81.19 216 VAL B N 1
ATOM 6500 C CA . VAL B 1 216 ? -5.016 -41.875 -38.031 1 81.19 216 VAL B CA 1
ATOM 6501 C C . VAL B 1 216 ? -4.141 -43.062 -38.469 1 81.19 216 VAL B C 1
ATOM 6503 O O . VAL B 1 216 ? -4.098 -43.375 -39.656 1 81.19 216 VAL B O 1
ATOM 6506 N N . VAL B 1 217 ? -3.504 -43.719 -37.5 1 81.25 217 VAL B N 1
ATOM 6507 C CA . VAL B 1 217 ? -2.545 -44.75 -37.844 1 81.25 217 VAL B CA 1
ATOM 6508 C C . VAL B 1 217 ? -3.25 -46.094 -37.906 1 81.25 217 VAL B C 1
ATOM 6510 O O . VAL B 1 217 ? -2.752 -47.031 -38.562 1 81.25 217 VAL B O 1
ATOM 6513 N N . ALA B 1 218 ? -4.43 -46.219 -37.375 1 80.88 218 ALA B N 1
ATOM 6514 C CA . ALA B 1 218 ? -5.141 -47.469 -37.219 1 80.88 218 ALA B CA 1
ATOM 6515 C C . ALA B 1 218 ? -5.398 -48.125 -38.562 1 80.88 218 ALA B C 1
ATOM 6517 O O . ALA B 1 218 ? -5.195 -49.312 -38.75 1 80.88 218 ALA B O 1
ATOM 6518 N N . PRO B 1 219 ? -5.801 -47.312 -39.562 1 78 219 PRO B N 1
ATOM 6519 C CA . PRO B 1 219 ? -6.066 -47.938 -40.844 1 78 219 PRO B CA 1
ATOM 6520 C C . PRO B 1 219 ? -4.828 -48.594 -41.438 1 78 219 PRO B C 1
ATOM 6522 O O . PRO B 1 219 ? -4.93 -49.656 -42.094 1 78 219 PRO B O 1
ATOM 6525 N N . MET B 1 220 ? -3.736 -48.125 -41.156 1 80.44 220 MET B N 1
ATOM 6526 C CA . MET B 1 220 ? -2.5 -48.719 -41.656 1 80.44 220 MET B CA 1
ATOM 6527 C C . MET B 1 220 ? -2.146 -49.969 -40.875 1 80.44 220 MET B C 1
ATOM 6529 O O . MET B 1 220 ? -1.585 -50.906 -41.438 1 80.44 220 MET B O 1
ATOM 6533 N N . TYR B 1 221 ? -2.506 -49.969 -39.656 1 80.75 221 TYR B N 1
ATOM 6534 C CA . TYR B 1 221 ? -2.277 -51.156 -38.844 1 80.75 221 TYR B CA 1
ATOM 6535 C C . TYR B 1 221 ? -3.197 -52.281 -39.25 1 80.75 221 TYR B C 1
ATOM 6537 O O . TYR B 1 221 ? -2.76 -53.438 -39.375 1 80.75 221 TYR B O 1
ATOM 6545 N N . PHE B 1 222 ? -4.457 -51.969 -39.531 1 82.12 222 PHE B N 1
ATOM 6546 C CA . PHE B 1 222 ? -5.422 -53 -39.875 1 82.12 222 PHE B CA 1
ATOM 6547 C C . PHE B 1 222 ? -5.137 -53.531 -41.281 1 82.12 222 PHE B C 1
ATOM 6549 O O . PHE B 1 222 ? -5.426 -54.688 -41.562 1 82.12 222 PHE B O 1
ATOM 6556 N N . SER B 1 223 ? -4.477 -52.688 -42.094 1 81.31 223 SER B N 1
ATOM 6557 C CA . SER B 1 223 ? -4.109 -53.156 -43.438 1 81.31 223 SER B CA 1
ATOM 6558 C C . SER B 1 223 ? -2.809 -53.938 -43.406 1 81.31 223 SER B C 1
ATOM 6560 O O . SER B 1 223 ? -2.398 -54.5 -44.406 1 81.31 223 SER B O 1
ATOM 6562 N N . GLY B 1 224 ? -2.123 -53.969 -42.219 1 78.06 224 GLY B N 1
ATOM 6563 C CA . GLY B 1 224 ? -0.942 -54.812 -42.031 1 78.06 224 GLY B CA 1
ATOM 6564 C C . GLY B 1 224 ? 0.346 -54.094 -42.406 1 78.06 224 GLY B C 1
ATOM 6565 O O . GLY B 1 224 ? 1.403 -54.719 -42.5 1 78.06 224 GLY B O 1
ATOM 6566 N N . LYS B 1 225 ? 0.277 -52.906 -42.625 1 79.12 225 LYS B N 1
ATOM 6567 C CA . LYS B 1 225 ? 1.45 -52.188 -43.125 1 79.12 225 LYS B CA 1
ATOM 6568 C C . LYS B 1 225 ? 2.379 -51.812 -41.969 1 79.12 225 LYS B C 1
ATOM 6570 O O . LYS B 1 225 ? 3.582 -51.625 -42.188 1 79.12 225 LYS B O 1
ATOM 6575 N N . ILE B 1 226 ? 1.847 -51.656 -40.781 1 77.75 226 ILE B N 1
ATOM 6576 C CA . ILE B 1 226 ? 2.67 -51.25 -39.625 1 77.75 226 ILE B CA 1
ATOM 6577 C C . ILE B 1 226 ? 2.406 -52.188 -38.438 1 77.75 226 ILE B C 1
ATOM 6579 O O . ILE B 1 226 ? 1.369 -52.844 -38.375 1 77.75 226 ILE B O 1
ATOM 6583 N N . GLU B 1 227 ? 3.434 -52.281 -37.625 1 77.81 227 GLU B N 1
ATOM 6584 C CA . GLU B 1 227 ? 3.328 -53.094 -36.406 1 77.81 227 GLU B CA 1
ATOM 6585 C C . GLU B 1 227 ? 2.74 -52.281 -35.25 1 77.81 227 GLU B C 1
ATOM 6587 O O . GLU B 1 227 ? 2.68 -51.062 -35.312 1 77.81 227 GLU B O 1
ATOM 6592 N N . PHE B 1 228 ? 2.264 -53.031 -34.312 1 75.62 228 PHE B N 1
ATOM 6593 C CA . PHE B 1 228 ? 1.627 -52.438 -33.156 1 75.62 228 PHE B CA 1
ATOM 6594 C C . PHE B 1 228 ? 2.592 -51.5 -32.438 1 75.62 228 PHE B C 1
ATOM 6596 O O . PHE B 1 228 ? 2.184 -50.469 -31.922 1 75.62 228 PHE B O 1
ATOM 6603 N N . GLY B 1 229 ? 3.869 -51.781 -32.375 1 71.69 229 GLY B N 1
ATOM 6604 C CA . GLY B 1 229 ? 4.875 -50.969 -31.734 1 71.69 229 GLY B CA 1
ATOM 6605 C C . GLY B 1 229 ? 5.008 -49.594 -32.375 1 71.69 229 GLY B C 1
ATOM 6606 O O . GLY B 1 229 ? 5.281 -48.594 -31.672 1 71.69 229 GLY B O 1
ATOM 6607 N N . VAL B 1 230 ? 4.703 -49.625 -33.594 1 77.31 230 VAL B N 1
ATOM 6608 C CA . VAL B 1 230 ? 4.824 -48.344 -34.344 1 77.31 230 VAL B CA 1
ATOM 6609 C C . VAL B 1 230 ? 3.689 -47.406 -33.938 1 77.31 230 VAL B C 1
ATOM 6611 O O . VAL B 1 230 ? 3.857 -46.188 -33.938 1 77.31 230 VAL B O 1
ATOM 6614 N N . ILE B 1 231 ? 2.643 -47.969 -33.562 1 77.19 231 ILE B N 1
ATOM 6615 C CA . ILE B 1 231 ? 1.524 -47.156 -33.094 1 77.19 231 ILE B CA 1
ATOM 6616 C C . ILE B 1 231 ? 1.894 -46.469 -31.781 1 77.19 231 ILE B C 1
ATOM 6618 O O . ILE B 1 231 ? 1.667 -45.281 -31.625 1 77.19 231 ILE B O 1
ATOM 6622 N N . ASN B 1 232 ? 2.486 -47.219 -30.891 1 77.75 232 ASN B N 1
ATOM 6623 C CA . ASN B 1 232 ? 2.867 -46.625 -29.594 1 77.75 232 ASN B CA 1
ATOM 6624 C C . ASN B 1 232 ? 3.93 -45.562 -29.766 1 77.75 232 ASN B C 1
ATOM 6626 O O . ASN B 1 232 ? 3.922 -44.562 -29.031 1 77.75 232 ASN B O 1
ATOM 6630 N N . GLN B 1 233 ? 4.789 -45.812 -30.719 1 76.12 233 GLN B N 1
ATOM 6631 C CA . GLN B 1 233 ? 5.832 -44.812 -30.984 1 76.12 233 GLN B CA 1
ATOM 6632 C C . GLN B 1 233 ? 5.246 -43.531 -31.594 1 76.12 233 GLN B C 1
ATOM 6634 O O . GLN B 1 233 ? 5.68 -42.438 -31.266 1 76.12 233 GLN B O 1
ATOM 6639 N N . SER B 1 234 ? 4.297 -43.75 -32.438 1 78 234 SER B N 1
ATOM 6640 C CA . SER B 1 234 ? 3.666 -42.594 -33.094 1 78 234 SER B CA 1
ATOM 6641 C C . SER B 1 234 ? 2.873 -41.75 -32.094 1 78 234 SER B C 1
ATOM 6643 O O . SER B 1 234 ? 2.906 -40.531 -32.125 1 78 234 SER B O 1
ATOM 6645 N N . VAL B 1 235 ? 2.26 -42.438 -31.172 1 81.31 235 VAL B N 1
ATOM 6646 C CA . VAL B 1 235 ? 1.459 -41.75 -30.172 1 81.31 235 VAL B CA 1
ATOM 6647 C C . VAL B 1 235 ? 2.371 -40.938 -29.234 1 81.31 235 VAL B C 1
ATOM 6649 O O . VAL B 1 235 ? 2.078 -39.781 -28.906 1 81.31 235 VAL B O 1
ATOM 6652 N N . SER B 1 236 ? 3.412 -41.531 -28.875 1 78.5 236 SER B N 1
ATOM 6653 C CA . SER B 1 236 ? 4.359 -40.875 -27.984 1 78.5 236 SER B CA 1
ATOM 6654 C C . SER B 1 236 ? 4.973 -39.656 -28.656 1 78.5 236 SER B C 1
ATOM 6656 O O . SER B 1 236 ? 5.02 -38.562 -28.047 1 78.5 236 SER B O 1
ATOM 6658 N N . ALA B 1 237 ? 5.422 -39.812 -29.906 1 78.75 237 ALA B N 1
ATOM 6659 C CA . ALA B 1 237 ? 6.023 -38.719 -30.641 1 78.75 237 ALA B CA 1
ATOM 6660 C C . ALA B 1 237 ? 5.012 -37.594 -30.875 1 78.75 237 ALA B C 1
ATOM 6662 O O . ALA B 1 237 ? 5.344 -36.406 -30.75 1 78.75 237 ALA B O 1
ATOM 6663 N N . PHE B 1 238 ? 3.848 -38.031 -31.141 1 82 238 PHE B N 1
ATOM 6664 C CA . PHE B 1 238 ? 2.773 -37.062 -31.375 1 82 238 PHE B CA 1
ATOM 6665 C C . PHE B 1 238 ? 2.5 -36.25 -30.125 1 82 238 PHE B C 1
ATOM 6667 O O . PHE B 1 238 ? 2.352 -35.031 -30.203 1 82 238 PHE B O 1
ATOM 6674 N N . ASN B 1 239 ? 2.461 -36.844 -29.031 1 80.56 239 ASN B N 1
ATOM 6675 C CA . ASN B 1 239 ? 2.154 -36.156 -27.781 1 80.56 239 ASN B CA 1
ATOM 6676 C C . ASN B 1 239 ? 3.264 -35.188 -27.391 1 80.56 239 ASN B C 1
ATOM 6678 O O . ASN B 1 239 ? 2.99 -34.094 -26.859 1 80.56 239 ASN B O 1
ATOM 6682 N N . HIS B 1 240 ? 4.449 -35.5 -27.625 1 78.56 240 HIS B N 1
ATOM 6683 C CA . HIS B 1 240 ? 5.57 -34.625 -27.344 1 78.56 240 HIS B CA 1
ATOM 6684 C C . HIS B 1 240 ? 5.496 -33.344 -28.172 1 78.56 240 HIS B C 1
ATOM 6686 O O . HIS B 1 240 ? 5.633 -32.25 -27.656 1 78.56 240 HIS B O 1
ATOM 6692 N N . ILE B 1 241 ? 5.25 -33.562 -29.438 1 79.44 241 ILE B N 1
ATOM 6693 C CA . ILE B 1 241 ? 5.238 -32.438 -30.375 1 79.44 241 ILE B CA 1
ATOM 6694 C C . ILE B 1 241 ? 4.023 -31.547 -30.094 1 79.44 241 ILE B C 1
ATOM 6696 O O . ILE B 1 241 ? 4.121 -30.328 -30.125 1 79.44 241 ILE B O 1
ATOM 6700 N N . LEU B 1 242 ? 3.014 -32.25 -29.781 1 77.62 242 LEU B N 1
ATOM 6701 C CA . LEU B 1 242 ? 1.8 -31.469 -29.531 1 77.62 242 LEU B CA 1
ATOM 6702 C C . LEU B 1 242 ? 1.947 -30.609 -28.281 1 77.62 242 LEU B C 1
ATOM 6704 O O . LEU B 1 242 ? 1.483 -29.469 -28.25 1 77.62 242 LEU B O 1
ATOM 6708 N N . GLY B 1 243 ? 2.467 -31.172 -27.25 1 76.88 243 GLY B N 1
ATOM 6709 C CA . GLY B 1 243 ? 2.705 -30.406 -26.031 1 76.88 243 GLY B CA 1
ATOM 6710 C C . GLY B 1 243 ? 3.531 -29.156 -26.25 1 76.88 243 GLY B C 1
ATOM 6711 O O . GLY B 1 243 ? 3.266 -28.109 -25.656 1 76.88 243 GLY B O 1
ATOM 6712 N N . ASP B 1 244 ? 4.387 -29.312 -27.219 1 77.88 244 ASP B N 1
ATOM 6713 C CA . ASP B 1 244 ? 5.293 -28.203 -27.516 1 77.88 244 ASP B CA 1
ATOM 6714 C C . ASP B 1 244 ? 4.598 -27.141 -28.359 1 77.88 244 ASP B C 1
ATOM 6716 O O . ASP B 1 244 ? 4.758 -25.938 -28.109 1 77.88 244 ASP B O 1
ATOM 6720 N N . PHE B 1 245 ? 3.799 -27.641 -29.281 1 72.94 245 PHE B N 1
ATOM 6721 C CA . PHE B 1 245 ? 3.125 -26.703 -30.172 1 72.94 245 PHE B CA 1
ATOM 6722 C C . PHE B 1 245 ? 1.939 -26.047 -29.484 1 72.94 245 PHE B C 1
ATOM 6724 O O . PHE B 1 245 ? 1.517 -24.953 -29.859 1 72.94 245 PHE B O 1
ATOM 6731 N N . SER B 1 246 ? 1.511 -26.703 -28.469 1 77 246 SER B N 1
ATOM 6732 C CA . SER B 1 246 ? 0.276 -26.219 -27.859 1 77 246 SER B CA 1
ATOM 6733 C C . SER B 1 246 ? 0.557 -25.453 -26.578 1 77 246 SER B C 1
ATOM 6735 O O . SER B 1 246 ? -0.296 -25.391 -25.688 1 77 246 SER B O 1
ATOM 6737 N N . LEU B 1 247 ? 1.756 -25.016 -26.516 1 78.19 247 LEU B N 1
ATOM 6738 C CA . LEU B 1 247 ? 2.141 -24.234 -25.328 1 78.19 247 LEU B CA 1
ATOM 6739 C C . LEU B 1 247 ? 1.235 -23.031 -25.156 1 78.19 247 LEU B C 1
ATOM 6741 O O . LEU B 1 247 ? 0.799 -22.719 -24.047 1 78.19 247 LEU B O 1
ATOM 6745 N N . ILE B 1 248 ? 0.981 -22.406 -26.266 1 76.25 248 ILE B N 1
ATOM 6746 C CA . ILE B 1 248 ? 0.161 -21.188 -26.234 1 76.25 248 ILE B CA 1
ATOM 6747 C C . ILE B 1 248 ? -1.261 -21.547 -25.797 1 76.25 248 ILE B C 1
ATOM 6749 O O . ILE B 1 248 ? -1.851 -20.859 -24.969 1 76.25 248 ILE B O 1
ATOM 6753 N N . VAL B 1 249 ? -1.718 -22.656 -26.25 1 76.31 249 VAL B N 1
ATOM 6754 C CA . VAL B 1 249 ? -3.082 -23.062 -25.938 1 76.31 249 VAL B CA 1
ATOM 6755 C C . VAL B 1 249 ? -3.191 -23.422 -24.453 1 76.31 249 VAL B C 1
ATOM 6757 O O . VAL B 1 249 ? -4.133 -22.984 -23.781 1 76.31 249 VAL B O 1
ATOM 6760 N N . TYR B 1 250 ? -2.141 -24.047 -23.969 1 76.25 250 TYR B N 1
ATOM 6761 C CA . TYR B 1 250 ? -2.207 -24.562 -22.609 1 76.25 250 TYR B CA 1
ATOM 6762 C C . TYR B 1 250 ? -1.895 -23.469 -21.594 1 76.25 250 TYR B C 1
ATOM 6764 O O . TYR B 1 250 ? -2.377 -23.516 -20.453 1 76.25 250 TYR B O 1
ATOM 6772 N N . GLN B 1 251 ? -1.159 -22.5 -22.016 1 79.31 251 GLN B N 1
ATOM 6773 C CA . GLN B 1 251 ? -0.73 -21.469 -21.078 1 79.31 251 GLN B CA 1
ATOM 6774 C C . GLN B 1 251 ? -1.277 -20.094 -21.453 1 79.31 251 GLN B C 1
ATOM 6776 O O . GLN B 1 251 ? -0.63 -19.078 -21.219 1 79.31 251 GLN B O 1
ATOM 6781 N N . PHE B 1 252 ? -2.365 -20.156 -22.125 1 77.5 252 PHE B N 1
ATOM 6782 C CA . PHE B 1 252 ? -2.867 -18.875 -22.641 1 77.5 252 PHE B CA 1
ATOM 6783 C C . PHE B 1 252 ? -3.152 -17.922 -21.484 1 77.5 252 PHE B C 1
ATOM 6785 O O . PHE B 1 252 ? -2.85 -16.719 -21.594 1 77.5 252 PHE B O 1
ATOM 6792 N N . GLN B 1 253 ? -3.689 -18.406 -20.438 1 77.06 253 GLN B N 1
ATOM 6793 C CA . GLN B 1 253 ? -4.027 -17.547 -19.297 1 77.06 253 GLN B CA 1
ATOM 6794 C C . GLN B 1 253 ? -2.771 -16.953 -18.672 1 77.06 253 GLN B C 1
ATOM 6796 O O . GLN B 1 253 ? -2.748 -15.766 -18.328 1 77.06 253 GLN B O 1
ATOM 6801 N N . ALA B 1 254 ? -1.84 -17.734 -18.531 1 82.31 254 ALA B N 1
ATOM 6802 C CA . ALA B 1 254 ? -0.582 -17.266 -17.969 1 82.31 254 ALA B CA 1
ATOM 6803 C C . ALA B 1 254 ? 0.088 -16.234 -18.875 1 82.31 254 ALA B C 1
ATOM 6805 O O . ALA B 1 254 ? 0.647 -15.25 -18.406 1 82.31 254 ALA B O 1
ATOM 6806 N N . LEU B 1 255 ? -0.059 -16.516 -20.188 1 84.62 255 LEU B N 1
ATOM 6807 C CA . LEU B 1 255 ? 0.521 -15.602 -21.156 1 84.62 255 LEU B CA 1
ATOM 6808 C C . LEU B 1 255 ? -0.222 -14.266 -21.156 1 84.62 255 LEU B C 1
ATOM 6810 O O . LEU B 1 255 ? 0.391 -13.211 -21.328 1 84.62 255 LEU B O 1
ATOM 6814 N N . SER B 1 256 ? -1.479 -14.352 -20.984 1 83.44 256 SER B N 1
ATOM 6815 C CA . SER B 1 256 ? -2.279 -13.133 -20.938 1 83.44 256 SER B CA 1
ATOM 6816 C C . SER B 1 256 ? -1.934 -12.289 -19.719 1 83.44 256 SER B C 1
ATOM 6818 O O . SER B 1 256 ? -1.839 -11.07 -19.797 1 83.44 256 SER B O 1
ATOM 6820 N N . ALA B 1 257 ? -1.812 -12.977 -18.609 1 85.56 257 ALA B N 1
ATOM 6821 C CA . ALA B 1 257 ? -1.409 -12.289 -17.375 1 85.56 257 ALA B CA 1
ATOM 6822 C C . ALA B 1 257 ? -0.024 -11.664 -17.531 1 85.56 257 ALA B C 1
ATOM 6824 O O . ALA B 1 257 ? 0.223 -10.555 -17.047 1 85.56 257 ALA B O 1
ATOM 6825 N N . PHE B 1 258 ? 0.803 -12.359 -18.203 1 89.19 258 PHE B N 1
ATOM 6826 C CA . PHE B 1 258 ? 2.16 -11.883 -18.438 1 89.19 258 PHE B CA 1
ATOM 6827 C C . PHE B 1 258 ? 2.154 -10.664 -19.359 1 89.19 258 PHE B C 1
ATOM 6829 O O . PHE B 1 258 ? 2.902 -9.711 -19.141 1 89.19 258 PHE B O 1
ATOM 6836 N N . SER B 1 259 ? 1.335 -10.703 -20.359 1 88.19 259 SER B N 1
ATOM 6837 C CA . SER B 1 259 ? 1.223 -9.57 -21.281 1 88.19 259 SER B CA 1
ATOM 6838 C C . SER B 1 259 ? 0.742 -8.32 -20.562 1 88.19 259 SER B C 1
ATOM 6840 O O . SER B 1 259 ? 1.186 -7.211 -20.859 1 88.19 259 SER B O 1
ATOM 6842 N N . ALA B 1 260 ? -0.101 -8.484 -19.594 1 86.56 260 ALA B N 1
ATOM 6843 C CA . ALA B 1 260 ? -0.584 -7.355 -18.797 1 86.56 260 ALA B CA 1
ATOM 6844 C C . ALA B 1 260 ? 0.548 -6.73 -17.984 1 86.56 260 ALA B C 1
ATOM 6846 O O . ALA B 1 260 ? 0.631 -5.508 -17.875 1 86.56 260 ALA B O 1
ATOM 6847 N N . VAL B 1 261 ? 1.348 -7.578 -17.469 1 90.81 261 VAL B N 1
ATOM 6848 C CA . VAL B 1 261 ? 2.492 -7.109 -16.688 1 90.81 261 VAL B CA 1
ATOM 6849 C C . VAL B 1 261 ? 3.443 -6.328 -17.594 1 90.81 261 VAL B C 1
ATOM 6851 O O . VAL B 1 261 ? 3.932 -5.262 -17.219 1 90.81 261 VAL B O 1
ATOM 6854 N N . ILE B 1 262 ? 3.637 -6.836 -18.797 1 92 262 ILE B N 1
ATOM 6855 C CA . ILE B 1 262 ? 4.523 -6.191 -19.75 1 92 262 ILE B CA 1
ATOM 6856 C C . ILE B 1 262 ? 3.967 -4.82 -20.125 1 92 262 ILE B C 1
ATOM 6858 O O . ILE B 1 262 ? 4.711 -3.842 -20.219 1 92 262 ILE B O 1
ATOM 6862 N N . ASN B 1 263 ? 2.721 -4.77 -20.266 1 88.75 263 ASN B N 1
ATOM 6863 C CA . ASN B 1 263 ? 2.084 -3.51 -20.625 1 88.75 263 ASN B CA 1
ATOM 6864 C C . ASN B 1 263 ? 2.201 -2.475 -19.516 1 88.75 263 ASN B C 1
ATOM 6866 O O . ASN B 1 263 ? 2.479 -1.303 -19.781 1 88.75 263 ASN B O 1
ATOM 6870 N N . ARG B 1 264 ? 2.029 -2.936 -18.375 1 87.44 264 ARG B N 1
ATOM 6871 C CA . ARG B 1 264 ? 2.127 -2.025 -17.234 1 87.44 264 ARG B CA 1
ATOM 6872 C C . ARG B 1 264 ? 3.559 -1.532 -17.047 1 87.44 264 ARG B C 1
ATOM 6874 O O . ARG B 1 264 ? 3.787 -0.341 -16.828 1 87.44 264 ARG B O 1
ATOM 6881 N N . LEU B 1 265 ? 4.434 -2.404 -17.141 1 91.75 265 LEU B N 1
ATOM 6882 C CA . LEU B 1 265 ? 5.832 -2.031 -16.969 1 91.75 265 LEU B CA 1
ATOM 6883 C C . LEU B 1 265 ? 6.309 -1.169 -18.141 1 91.75 265 LEU B C 1
ATOM 6885 O O . LEU B 1 265 ? 7.148 -0.283 -17.953 1 91.75 265 LEU B O 1
ATOM 6889 N N . GLY B 1 266 ? 5.746 -1.488 -19.312 1 91.62 266 GLY B N 1
ATOM 6890 C CA . GLY B 1 266 ? 6.062 -0.658 -20.453 1 91.62 266 GLY B CA 1
ATOM 6891 C C . GLY B 1 266 ? 5.602 0.778 -20.312 1 91.62 266 GLY B C 1
ATOM 6892 O O . GLY B 1 266 ? 6.344 1.712 -20.609 1 91.62 266 GLY B O 1
ATOM 6893 N N . GLU B 1 267 ? 4.465 0.904 -19.781 1 88.06 267 GLU B N 1
ATOM 6894 C CA . GLU B 1 267 ? 3.938 2.24 -19.531 1 88.06 267 GLU B CA 1
ATOM 6895 C C . GLU B 1 267 ? 4.773 2.965 -18.469 1 88.06 267 GLU B C 1
ATOM 6897 O O . GLU B 1 267 ? 5.043 4.16 -18.609 1 88.06 267 GLU B O 1
ATOM 6902 N N . PHE B 1 268 ? 5.094 2.283 -17.516 1 90.94 268 PHE B N 1
ATOM 6903 C CA . PHE B 1 268 ? 5.914 2.84 -16.438 1 90.94 268 PHE B CA 1
ATOM 6904 C C . PHE B 1 268 ? 7.277 3.264 -16.969 1 90.94 268 PHE B C 1
ATOM 6906 O O . PHE B 1 268 ? 7.777 4.34 -16.641 1 90.94 268 PHE B O 1
ATOM 6913 N N . ASP B 1 269 ? 7.816 2.461 -17.797 1 91.69 269 ASP B N 1
ATOM 6914 C CA . ASP B 1 269 ? 9.117 2.725 -18.391 1 91.69 269 ASP B CA 1
ATOM 6915 C C . ASP B 1 269 ? 9.07 3.961 -19.281 1 91.69 269 ASP B C 1
ATOM 6917 O O . ASP B 1 269 ? 9.992 4.781 -19.266 1 91.69 269 ASP B O 1
ATOM 6921 N N . ASP B 1 270 ? 8.062 4.082 -19.984 1 90.25 270 ASP B N 1
ATOM 6922 C CA . ASP B 1 270 ? 7.895 5.223 -20.875 1 90.25 270 ASP B CA 1
ATOM 6923 C C . ASP B 1 270 ? 7.797 6.527 -20.094 1 90.25 270 ASP B C 1
ATOM 6925 O O . ASP B 1 270 ? 8.391 7.539 -20.484 1 90.25 270 ASP B O 1
ATOM 6929 N N . VAL B 1 271 ? 7.125 6.441 -19.047 1 87.69 271 VAL B N 1
ATOM 6930 C CA . VAL B 1 271 ? 6.922 7.637 -18.25 1 87.69 271 VAL B CA 1
ATOM 6931 C C . VAL B 1 271 ? 8.234 8.023 -17.562 1 87.69 271 VAL B C 1
ATOM 6933 O O . VAL B 1 271 ? 8.57 9.203 -17.469 1 87.69 271 VAL B O 1
ATOM 6936 N N . LEU B 1 272 ? 8.906 7.117 -17.062 1 89.62 272 LEU B N 1
ATOM 6937 C CA . LEU B 1 272 ? 10.188 7.379 -16.406 1 89.62 272 LEU B CA 1
ATOM 6938 C C . LEU B 1 272 ? 11.195 7.938 -17.406 1 89.62 272 LEU B C 1
ATOM 6940 O O . LEU B 1 272 ? 11.977 8.828 -17.078 1 89.62 272 LEU B O 1
ATOM 6944 N N . ASP B 1 273 ? 11.164 7.449 -18.625 1 86.88 273 ASP B N 1
ATOM 6945 C CA . ASP B 1 273 ? 12.07 7.922 -19.672 1 86.88 273 ASP B CA 1
ATOM 6946 C C . ASP B 1 273 ? 11.742 9.359 -20.078 1 86.88 273 ASP B C 1
ATOM 6948 O O . ASP B 1 273 ? 12.641 10.172 -20.281 1 86.88 273 ASP B O 1
ATOM 6952 N N . ARG B 1 274 ? 10.523 9.609 -20.141 1 81 274 ARG B N 1
ATOM 6953 C CA . ARG B 1 274 ? 10.094 10.953 -20.5 1 81 274 ARG B CA 1
ATOM 6954 C C . ARG B 1 274 ? 10.453 11.953 -19.422 1 81 274 ARG B C 1
ATOM 6956 O O . ARG B 1 274 ? 10.844 13.086 -19.719 1 81 274 ARG B O 1
ATOM 6963 N N . SER B 1 275 ? 10.328 11.508 -18.234 1 77.75 275 SER B N 1
ATOM 6964 C CA . SER B 1 275 ? 10.602 12.398 -17.125 1 77.75 275 SER B CA 1
ATOM 6965 C C . SER B 1 275 ? 12.102 12.625 -16.953 1 77.75 275 SER B C 1
ATOM 6967 O O . SER B 1 275 ? 12.523 13.695 -16.516 1 77.75 275 SER B O 1
ATOM 6969 N N . ASN B 1 276 ? 12.906 11.594 -17.281 1 73.19 276 ASN B N 1
ATOM 6970 C CA . ASN B 1 276 ? 14.352 11.711 -17.125 1 73.19 276 ASN B CA 1
ATOM 6971 C C . ASN B 1 276 ? 15.008 12.273 -18.375 1 73.19 276 ASN B C 1
ATOM 6973 O O . ASN B 1 276 ? 16.156 12.727 -18.328 1 73.19 276 ASN B O 1
ATOM 6977 N N . SER B 1 277 ? 14.539 11.906 -19.531 1 61.03 277 SER B N 1
ATOM 6978 C CA . SER B 1 277 ? 15.109 12.492 -20.734 1 61.03 277 SER B CA 1
ATOM 6979 C C . SER B 1 277 ? 14.961 14.008 -20.734 1 61.03 277 SER B C 1
ATOM 6981 O O . SER B 1 277 ? 13.891 14.539 -20.422 1 61.03 277 SER B O 1
ATOM 6983 N N . LYS B 1 278 ? 16.062 14.703 -20.25 1 49.84 278 LYS B N 1
ATOM 6984 C CA . LYS B 1 278 ? 16.328 16.141 -20.266 1 49.84 278 LYS B CA 1
ATOM 6985 C C . LYS B 1 278 ? 15.609 16.828 -21.422 1 49.84 278 LYS B C 1
ATOM 6987 O O . LYS B 1 278 ? 15.695 18.047 -21.594 1 49.84 278 LYS B O 1
ATOM 6992 N N . SER B 1 279 ? 15.555 16.125 -22.5 1 40.31 279 SER B N 1
ATOM 6993 C CA . SER B 1 279 ? 15.594 16.875 -23.75 1 40.31 279 SER B CA 1
ATOM 6994 C C . SER B 1 279 ? 14.438 17.875 -23.828 1 40.31 279 SER B C 1
ATOM 6996 O O . SER B 1 279 ? 14.562 18.922 -24.453 1 40.31 279 SER B O 1
ATOM 6998 N N . LEU B 1 280 ? 13.211 17.344 -24.266 1 36.09 280 LEU B N 1
ATOM 6999 C CA . LEU B 1 280 ? 12.578 18.344 -25.109 1 36.09 280 LEU B CA 1
ATOM 7000 C C . LEU B 1 280 ? 12.297 19.625 -24.328 1 36.09 280 LEU B C 1
ATOM 7002 O O . LEU B 1 280 ? 11.617 19.594 -23.297 1 36.09 280 LEU B O 1
ATOM 7006 N N . PRO B 1 281 ? 13.25 20.469 -24.25 1 38.62 281 PRO B N 1
ATOM 7007 C CA . PRO B 1 281 ? 12.914 21.891 -24.078 1 38.62 281 PRO B CA 1
ATOM 7008 C C . PRO B 1 281 ? 11.445 22.188 -24.406 1 38.62 281 PRO B C 1
ATOM 7010 O O . PRO B 1 281 ? 11.094 23.328 -24.719 1 38.62 281 PRO B O 1
ATOM 7013 N N . ASP B 1 282 ? 10.859 21.203 -24.875 1 38.16 282 ASP B N 1
ATOM 7014 C CA . ASP B 1 282 ? 9.797 21.75 -25.703 1 38.16 282 ASP B CA 1
ATOM 7015 C C . ASP B 1 282 ? 9.164 22.969 -25.031 1 38.16 282 ASP B C 1
ATOM 7017 O O . ASP B 1 282 ? 8.531 23.797 -25.703 1 38.16 282 ASP B O 1
ATOM 7021 N N . SER B 1 283 ? 8.422 22.828 -23.844 1 43.44 283 SER B N 1
ATOM 7022 C CA . SER B 1 283 ? 7.609 24.047 -23.766 1 43.44 283 SER B CA 1
ATOM 7023 C C . SER B 1 283 ? 8.445 25.234 -23.312 1 43.44 283 SER B C 1
ATOM 7025 O O . SER B 1 283 ? 9.359 25.094 -22.5 1 43.44 283 SER B O 1
ATOM 7027 N N . LEU B 1 284 ? 8.727 26.25 -24.156 1 43.03 284 LEU B N 1
ATOM 7028 C CA . LEU B 1 284 ? 9.094 27.672 -24.094 1 43.03 284 LEU B CA 1
ATOM 7029 C C . LEU B 1 284 ? 8.961 28.188 -22.672 1 43.03 284 LEU B C 1
ATOM 7031 O O . LEU B 1 284 ? 9.531 29.234 -22.328 1 43.03 284 LEU B O 1
ATOM 7035 N N . GLU B 1 285 ? 8.125 27.672 -21.828 1 58.84 285 GLU B N 1
ATOM 7036 C CA . GLU B 1 285 ? 7.738 28.422 -20.625 1 58.84 285 GLU B CA 1
ATOM 7037 C C . GLU B 1 285 ? 8.195 27.703 -19.359 1 58.84 285 GLU B C 1
ATOM 7039 O O . GLU B 1 285 ? 7.371 27.297 -18.531 1 58.84 285 GLU B O 1
ATOM 7044 N N . ASP B 1 286 ? 9.695 27.297 -19.219 1 77.31 286 ASP B N 1
ATOM 7045 C CA . ASP B 1 286 ? 10.203 26.656 -18.016 1 77.31 286 ASP B CA 1
ATOM 7046 C C . ASP B 1 286 ? 11 27.641 -17.156 1 77.31 286 ASP B C 1
ATOM 7048 O O . ASP B 1 286 ? 11.633 28.562 -17.688 1 77.31 286 ASP B O 1
ATOM 7052 N N . ILE B 1 287 ? 10.883 27.562 -15.859 1 85.81 287 ILE B N 1
ATOM 7053 C CA . ILE B 1 287 ? 11.672 28.328 -14.906 1 85.81 287 ILE B CA 1
ATOM 7054 C C . ILE B 1 287 ? 13.094 27.781 -14.844 1 85.81 287 ILE B C 1
ATOM 7056 O O . ILE B 1 287 ? 13.281 26.562 -14.656 1 85.81 287 ILE B O 1
ATOM 7060 N N . ASP B 1 288 ? 14.102 28.562 -15.18 1 87.19 288 ASP B N 1
ATOM 7061 C CA . ASP B 1 288 ? 15.5 28.141 -15.141 1 87.19 288 ASP B CA 1
ATOM 7062 C C . ASP B 1 288 ? 16.109 28.375 -13.758 1 87.19 288 ASP B C 1
ATOM 7064 O O . ASP B 1 288 ? 16.031 29.469 -13.211 1 87.19 288 ASP B O 1
ATOM 7068 N N . ILE B 1 289 ? 16.562 27.406 -13.203 1 87 289 ILE B N 1
ATOM 7069 C CA . ILE B 1 289 ? 17.297 27.531 -11.945 1 87 289 ILE B CA 1
ATOM 7070 C C . ILE B 1 289 ? 18.797 27.438 -12.211 1 87 289 ILE B C 1
ATOM 7072 O O . ILE B 1 289 ? 19.281 26.469 -12.805 1 87 289 ILE B O 1
ATOM 7076 N N . ILE B 1 290 ? 19.531 28.469 -11.82 1 86.44 290 ILE B N 1
ATOM 7077 C CA . ILE B 1 290 ? 20.969 28.547 -12.086 1 86.44 290 ILE B CA 1
ATOM 7078 C C . ILE B 1 290 ? 21.734 28.641 -10.766 1 86.44 290 ILE B C 1
ATOM 7080 O O . ILE B 1 290 ? 21.328 29.375 -9.859 1 86.44 290 ILE B O 1
ATOM 7084 N N . TYR B 1 291 ? 22.766 27.922 -10.664 1 84.44 291 TYR B N 1
ATOM 7085 C CA . TYR B 1 291 ? 23.672 27.984 -9.531 1 84.44 291 TYR B CA 1
ATOM 7086 C C . TYR B 1 291 ? 24.984 28.656 -9.922 1 84.44 291 TYR B C 1
ATOM 7088 O O . TYR B 1 291 ? 25.672 28.219 -10.859 1 84.44 291 TYR B O 1
ATOM 7096 N N . LYS B 1 292 ? 25.281 29.766 -9.352 1 81.94 292 LYS B N 1
ATOM 7097 C CA . LYS B 1 292 ? 26.5 30.516 -9.633 1 81.94 292 LYS B CA 1
ATOM 7098 C C . LYS B 1 292 ? 27.438 30.516 -8.422 1 81.94 292 LYS B C 1
ATOM 7100 O O . LYS B 1 292 ? 26.969 30.406 -7.281 1 81.94 292 LYS B O 1
ATOM 7105 N N . ASP B 1 293 ? 28.781 30.5 -8.648 1 77.25 293 ASP B N 1
ATOM 7106 C CA . ASP B 1 293 ? 29.766 30.578 -7.574 1 77.25 293 ASP B CA 1
ATOM 7107 C C . ASP B 1 293 ? 29.844 32 -7.016 1 77.25 293 ASP B C 1
ATOM 7109 O O . ASP B 1 293 ? 29.625 32.969 -7.742 1 77.25 293 ASP B O 1
ATOM 7113 N N . PHE B 1 294 ? 30.031 32.031 -5.836 1 63.81 294 PHE B N 1
ATOM 7114 C CA . PHE B 1 294 ? 30.219 33.344 -5.191 1 63.81 294 PHE B CA 1
ATOM 7115 C C . PHE B 1 294 ? 31.375 34.094 -5.828 1 63.81 294 PHE B C 1
ATOM 7117 O O . PHE B 1 294 ? 32.469 33.562 -6.004 1 63.81 294 PHE B O 1
ATOM 7124 N N . ILE B 1 295 ? 31.312 34.938 -6.75 1 50.19 295 ILE B N 1
ATOM 7125 C CA . ILE B 1 295 ? 32.438 35.75 -7.211 1 50.19 295 ILE B CA 1
ATOM 7126 C C . ILE B 1 295 ? 32.812 36.781 -6.129 1 50.19 295 ILE B C 1
ATOM 7128 O O . ILE B 1 295 ? 31.984 37.625 -5.75 1 50.19 295 ILE B O 1
ATOM 7132 N N . SER B 1 296 ? 33.688 36.469 -5.211 1 45.25 296 SER B N 1
ATOM 7133 C CA . SER B 1 296 ? 34.281 37.531 -4.414 1 45.25 296 SER B CA 1
ATOM 7134 C C . SER B 1 296 ? 34.719 38.688 -5.297 1 45.25 296 SER B C 1
ATOM 7136 O O . SER B 1 296 ? 35.594 38.531 -6.145 1 45.25 296 SER B O 1
ATOM 7138 N N . SER B 1 297 ? 34.031 39.438 -5.887 1 39.5 297 SER B N 1
ATOM 7139 C CA . SER B 1 297 ? 34.688 40.594 -6.496 1 39.5 297 SER B CA 1
ATOM 7140 C C . SER B 1 297 ? 35.719 41.219 -5.543 1 39.5 297 SER B C 1
ATOM 7142 O O . SER B 1 297 ? 35.375 41.594 -4.426 1 39.5 297 SER B O 1
ATOM 7144 N N . PRO B 1 298 ? 36.969 40.875 -5.684 1 38.56 298 PRO B N 1
ATOM 7145 C CA . PRO B 1 298 ? 37.969 41.719 -4.969 1 38.56 298 PRO B CA 1
ATOM 7146 C C . PRO B 1 298 ? 37.688 43.219 -5.145 1 38.56 298 PRO B C 1
ATOM 7148 O O . PRO B 1 298 ? 37.875 43.75 -6.246 1 38.56 298 PRO B O 1
ATOM 7151 N N . VAL B 1 299 ? 36.594 43.781 -4.883 1 37.56 299 VAL B N 1
ATOM 7152 C CA . VAL B 1 299 ? 36.75 45.25 -4.93 1 37.56 299 VAL B CA 1
ATOM 7153 C C . VAL B 1 299 ? 38 45.656 -4.117 1 37.56 299 VAL B C 1
ATOM 7155 O O . VAL B 1 299 ? 38.031 45.438 -2.906 1 37.56 299 VAL B O 1
ATOM 7158 N N . PHE B 1 300 ? 39.125 45.688 -4.719 1 35.19 300 PHE B N 1
ATOM 7159 C CA . PHE B 1 300 ? 40.219 46.5 -4.215 1 35.19 300 PHE B CA 1
ATOM 7160 C C . PHE B 1 300 ? 39.719 47.812 -3.662 1 35.19 300 PHE B C 1
ATOM 7162 O O . PHE B 1 300 ? 39.094 48.594 -4.383 1 35.19 300 PHE B O 1
ATOM 7169 N N . GLU B 1 301 ? 39.281 47.875 -2.428 1 36.66 301 GLU B N 1
ATOM 7170 C CA . GLU B 1 301 ? 39.188 49.125 -1.703 1 36.66 301 GLU B CA 1
ATOM 7171 C C . GLU B 1 301 ? 40.438 49.969 -1.892 1 36.66 301 GLU B C 1
ATOM 7173 O O . GLU B 1 301 ? 41.531 49.625 -1.382 1 36.66 301 GLU B O 1
ATOM 7178 N N . SER B 1 302 ? 40.719 50.469 -2.951 1 35.22 302 SER B N 1
ATOM 7179 C CA . SER B 1 302 ? 41.719 51.5 -2.729 1 35.22 302 SER B CA 1
ATOM 7180 C C . SER B 1 302 ? 41.438 52.312 -1.478 1 35.22 302 SER B C 1
ATOM 7182 O O . SER B 1 302 ? 42.344 52.625 -0.718 1 35.22 302 SER B O 1
ATOM 7184 N N . ASN B 1 303 ? 40.406 53.344 -1.569 1 35.5 303 ASN B N 1
ATOM 7185 C CA . ASN B 1 303 ? 40.438 54.406 -0.59 1 35.5 303 ASN B CA 1
ATOM 7186 C C . ASN B 1 303 ? 39.938 53.938 0.777 1 35.5 303 ASN B C 1
ATOM 7188 O O . ASN B 1 303 ? 39.281 52.906 0.885 1 35.5 303 ASN B O 1
ATOM 7192 N N . GLY B 1 304 ? 40.344 54.406 2.018 1 36.53 304 GLY B N 1
ATOM 7193 C CA . GLY B 1 304 ? 40.188 54.406 3.463 1 36.53 304 GLY B CA 1
ATOM 7194 C C . GLY B 1 304 ? 38.781 54.031 3.912 1 36.53 304 GLY B C 1
ATOM 7195 O O . GLY B 1 304 ? 38.438 54.156 5.098 1 36.53 304 GLY B O 1
ATOM 7196 N N . LEU B 1 305 ? 37.812 54.375 3.111 1 35.66 305 LEU B N 1
ATOM 7197 C CA . LEU B 1 305 ? 36.5 54.281 3.742 1 35.66 305 LEU B CA 1
ATOM 7198 C C . LEU B 1 305 ? 36.156 52.844 4.074 1 35.66 305 LEU B C 1
ATOM 7200 O O . LEU B 1 305 ? 36.625 51.938 3.395 1 35.66 305 LEU B O 1
ATOM 7204 N N . THR B 1 306 ? 35.719 52.625 5.352 1 38.47 306 THR B N 1
ATOM 7205 C CA . THR B 1 306 ? 35.281 51.375 5.992 1 38.47 306 THR B CA 1
ATOM 7206 C C . THR B 1 306 ? 34.5 50.5 5.016 1 38.47 306 THR B C 1
ATOM 7208 O O . THR B 1 306 ? 33.562 50.969 4.355 1 38.47 306 THR B O 1
ATOM 7211 N N . PRO B 1 307 ? 35.094 49.438 4.441 1 38.66 307 PRO B N 1
ATOM 7212 C CA . PRO B 1 307 ? 34.406 48.5 3.574 1 38.66 307 PRO B CA 1
ATOM 7213 C C . PRO B 1 307 ? 32.969 48.219 4.039 1 38.66 307 PRO B C 1
ATOM 7215 O O . PRO B 1 307 ? 32.75 47.875 5.207 1 38.66 307 PRO B O 1
ATOM 7218 N N . GLN B 1 308 ? 32.062 49.094 3.744 1 39.84 308 GLN B N 1
ATOM 7219 C CA . GLN B 1 308 ? 30.672 48.656 3.998 1 39.84 308 GLN B CA 1
ATOM 7220 C C . GLN B 1 308 ? 30.5 47.188 3.734 1 39.84 308 GLN B C 1
ATOM 7222 O O . GLN B 1 308 ? 30.922 46.656 2.693 1 39.84 308 GLN B O 1
ATOM 7227 N N . GLU B 1 309 ? 30.484 46.312 4.699 1 45.31 309 GLU B N 1
ATOM 7228 C CA . GLU B 1 309 ? 30.25 44.875 4.711 1 45.31 309 GLU B CA 1
ATOM 7229 C C . GLU B 1 309 ? 29.266 44.469 3.615 1 45.31 309 GLU B C 1
ATOM 7231 O O . GLU B 1 309 ? 28.078 44.719 3.713 1 45.31 309 GLU B O 1
ATOM 7236 N N . LYS B 1 310 ? 29.484 44.625 2.357 1 51.66 310 LYS B N 1
ATOM 7237 C CA . LYS B 1 310 ? 28.672 44.219 1.213 1 51.66 310 LYS B CA 1
ATOM 7238 C C . LYS B 1 310 ? 28.188 42.781 1.35 1 51.66 310 LYS B C 1
ATOM 7240 O O . LYS B 1 310 ? 29 41.844 1.364 1 51.66 310 LYS B O 1
ATOM 7245 N N . HIS B 1 311 ? 27.031 42.531 2.012 1 65.88 311 HIS B N 1
ATOM 7246 C CA . HIS B 1 311 ? 26.422 41.219 2.156 1 65.88 311 HIS B CA 1
ATOM 7247 C C . HIS B 1 311 ? 26.234 40.531 0.8 1 65.88 311 HIS B C 1
ATOM 7249 O O . HIS B 1 311 ? 25.859 41.188 -0.177 1 65.88 311 HIS B O 1
ATOM 7255 N N . GLU B 1 312 ? 26.781 39.281 0.742 1 81.81 312 GLU B N 1
ATOM 7256 C CA . GLU B 1 312 ? 26.781 38.469 -0.458 1 81.81 312 GLU B CA 1
ATOM 7257 C C . GLU B 1 312 ? 25.359 38.062 -0.852 1 81.81 312 GLU B C 1
ATOM 7259 O O . GLU B 1 312 ? 24.5 37.844 0.013 1 81.81 312 GLU B O 1
ATOM 7264 N N . THR B 1 313 ? 25.062 38.312 -2.117 1 89.06 313 THR B N 1
ATOM 7265 C CA . THR B 1 313 ? 23.766 37.875 -2.652 1 89.06 313 THR B CA 1
ATOM 7266 C C . THR B 1 313 ? 23.656 36.375 -2.629 1 89.06 313 THR B C 1
ATOM 7268 O O . THR B 1 313 ? 24.562 35.656 -3.066 1 89.06 313 THR B O 1
ATOM 7271 N N . LEU B 1 314 ? 22.656 35.875 -1.994 1 91.31 314 LEU B N 1
ATOM 7272 C CA . LEU B 1 314 ? 22.453 34.438 -1.876 1 91.31 314 LEU B CA 1
ATOM 7273 C C . LEU B 1 314 ? 21.469 33.938 -2.938 1 91.31 314 LEU B C 1
ATOM 7275 O O . LEU B 1 314 ? 21.609 32.812 -3.436 1 91.31 314 LEU B O 1
ATOM 7279 N N . LEU B 1 315 ? 20.453 34.75 -3.281 1 93.12 315 LEU B N 1
ATOM 7280 C CA . LEU B 1 315 ? 19.391 34.344 -4.207 1 93.12 315 LEU B CA 1
ATOM 7281 C C . LEU B 1 315 ? 18.906 35.531 -5.023 1 93.12 315 LEU B C 1
ATOM 7283 O O . LEU B 1 315 ? 18.75 36.656 -4.492 1 93.12 315 LEU B O 1
ATOM 7287 N N . GLU B 1 316 ? 18.797 35.312 -6.309 1 94.31 316 GLU B N 1
ATOM 7288 C CA . GLU B 1 316 ? 18.266 36.344 -7.207 1 94.31 316 GLU B CA 1
ATOM 7289 C C . GLU B 1 316 ? 17.172 35.75 -8.094 1 94.31 316 GLU B C 1
ATOM 7291 O O . GLU B 1 316 ? 17.344 34.688 -8.703 1 94.31 316 GLU B O 1
ATOM 7296 N N . ILE B 1 317 ? 16.016 36.344 -8.078 1 95.56 317 ILE B N 1
ATOM 7297 C CA . ILE B 1 317 ? 14.906 36 -8.961 1 95.56 317 ILE B CA 1
ATOM 7298 C C . ILE B 1 317 ? 14.742 37.062 -10.039 1 95.56 317 ILE B C 1
ATOM 7300 O O . ILE B 1 317 ? 14.617 38.25 -9.734 1 95.56 317 ILE B O 1
ATOM 7304 N N . GLU B 1 318 ? 14.766 36.594 -11.258 1 94.94 318 GLU B N 1
ATOM 7305 C CA . GLU B 1 318 ? 14.672 37.531 -12.367 1 94.94 318 GLU B CA 1
ATOM 7306 C C . GLU B 1 318 ? 13.406 37.281 -13.18 1 94.94 318 GLU B C 1
ATOM 7308 O O . GLU B 1 318 ? 13.273 36.281 -13.859 1 94.94 318 GLU B O 1
ATOM 7313 N N . ASN B 1 319 ? 12.492 38.281 -13.195 1 93.38 319 ASN B N 1
ATOM 7314 C CA . ASN B 1 319 ? 11.289 38.312 -14.023 1 93.38 319 ASN B CA 1
ATOM 7315 C C . ASN B 1 319 ? 10.562 36.969 -14 1 93.38 319 ASN B C 1
ATOM 7317 O O . ASN B 1 319 ? 10.273 36.406 -15.047 1 93.38 319 ASN B O 1
ATOM 7321 N N . LEU B 1 320 ? 10.266 36.562 -12.859 1 94.12 320 LEU B N 1
ATOM 7322 C CA . LEU B 1 320 ? 9.633 35.25 -12.695 1 94.12 320 LEU B CA 1
ATOM 7323 C C . LEU B 1 320 ? 8.125 35.344 -12.906 1 94.12 320 LEU B C 1
ATOM 7325 O O . LEU B 1 320 ? 7.457 36.188 -12.281 1 94.12 320 LEU B O 1
ATOM 7329 N N . ILE B 1 321 ? 7.637 34.656 -13.867 1 92.31 321 ILE B N 1
ATOM 7330 C CA . ILE B 1 321 ? 6.207 34.469 -14.07 1 92.31 321 ILE B CA 1
ATOM 7331 C C . ILE B 1 321 ? 5.812 33.031 -13.695 1 92.31 321 ILE B C 1
ATOM 7333 O O . ILE B 1 321 ? 6.32 32.062 -14.281 1 92.31 321 ILE B O 1
ATOM 7337 N N . LEU B 1 322 ? 5.023 32.906 -12.672 1 91.5 322 LEU B N 1
ATOM 7338 C CA . LEU B 1 322 ? 4.59 31.594 -12.195 1 91.5 322 LEU B CA 1
ATOM 7339 C C . LEU B 1 322 ? 3.189 31.266 -12.711 1 91.5 322 LEU B C 1
ATOM 7341 O O . LEU B 1 322 ? 2.264 32.062 -12.555 1 91.5 322 LEU B O 1
ATOM 7345 N N . LYS B 1 323 ? 3.09 30.125 -13.305 1 87.31 323 LYS B N 1
ATOM 7346 C CA . LYS B 1 323 ? 1.808 29.672 -13.844 1 87.31 323 LYS B CA 1
ATOM 7347 C C . LYS B 1 323 ? 1.413 28.312 -13.281 1 87.31 323 LYS B C 1
ATOM 7349 O O . LYS B 1 323 ? 2.275 27.531 -12.875 1 87.31 323 LYS B O 1
ATOM 7354 N N . THR B 1 324 ? 0.139 28.125 -13.141 1 76.19 324 THR B N 1
ATOM 7355 C CA . THR B 1 324 ? -0.359 26.812 -12.773 1 76.19 324 THR B CA 1
ATOM 7356 C C . THR B 1 324 ? -0.335 25.859 -13.977 1 76.19 324 THR B C 1
ATOM 7358 O O . THR B 1 324 ? -0.216 26.312 -15.117 1 76.19 324 THR B O 1
ATOM 7361 N N . PRO B 1 325 ? -0.404 24.562 -13.742 1 68.81 325 PRO B N 1
ATOM 7362 C CA . PRO B 1 325 ? -0.459 23.625 -14.859 1 68.81 325 PRO B CA 1
ATOM 7363 C C . PRO B 1 325 ? -1.628 23.906 -15.805 1 68.81 325 PRO B C 1
ATOM 7365 O O . PRO B 1 325 ? -1.564 23.562 -16.984 1 68.81 325 PRO B O 1
ATOM 7368 N N . SER B 1 326 ? -2.693 24.562 -15.266 1 68.12 326 SER B N 1
ATOM 7369 C CA . SER B 1 326 ? -3.838 24.938 -16.094 1 68.12 326 SER B CA 1
ATOM 7370 C C . SER B 1 326 ? -3.598 26.266 -16.797 1 68.12 326 SER B C 1
ATOM 7372 O O . SER B 1 326 ? -4.508 26.812 -17.422 1 68.12 326 SER B O 1
ATOM 7374 N N . GLU B 1 327 ? -2.43 26.828 -16.641 1 71.62 327 GLU B N 1
ATOM 7375 C CA . GLU B 1 327 ? -1.964 28 -17.359 1 71.62 327 GLU B CA 1
ATOM 7376 C C . GLU B 1 327 ? -2.529 29.281 -16.75 1 71.62 327 GLU B C 1
ATOM 7378 O O . GLU B 1 327 ? -2.564 30.328 -17.422 1 71.62 327 GLU B O 1
ATOM 7383 N N . SER B 1 328 ? -2.98 29.172 -15.594 1 77 328 SER B N 1
ATOM 7384 C CA . SER B 1 328 ? -3.348 30.375 -14.875 1 77 328 SER B CA 1
ATOM 7385 C C . SER B 1 328 ? -2.133 31.031 -14.219 1 77 328 SER B C 1
ATOM 7387 O O . SER B 1 328 ? -1.283 30.328 -13.656 1 77 328 SER B O 1
ATOM 7389 N N . THR B 1 329 ? -2.047 32.312 -14.414 1 84.75 329 THR B N 1
ATOM 7390 C CA . THR B 1 329 ? -0.888 33.031 -13.867 1 84.75 329 THR B CA 1
ATOM 7391 C C . THR B 1 329 ? -1.066 33.281 -12.375 1 84.75 329 THR B C 1
ATOM 7393 O O . THR B 1 329 ? -2.096 33.812 -11.953 1 84.75 329 THR B O 1
ATOM 7396 N N . LEU B 1 330 ? -0.145 32.938 -11.547 1 85.88 330 LEU B N 1
ATOM 7397 C CA . LEU B 1 330 ? -0.178 33.125 -10.102 1 85.88 330 LEU B CA 1
ATOM 7398 C C . LEU B 1 330 ? 0.625 34.375 -9.711 1 85.88 330 LEU B C 1
ATOM 7400 O O . LEU B 1 330 ? 0.18 35.156 -8.883 1 85.88 330 LEU B O 1
ATOM 7404 N N . ILE B 1 331 ? 1.806 34.5 -10.242 1 91.19 331 ILE B N 1
ATOM 7405 C CA . ILE B 1 331 ? 2.689 35.625 -9.961 1 91.19 331 ILE B CA 1
ATOM 7406 C C . ILE B 1 331 ? 3.23 36.188 -11.273 1 91.19 331 ILE B C 1
ATOM 7408 O O . ILE B 1 331 ? 3.648 35.438 -12.156 1 91.19 331 ILE B O 1
ATOM 7412 N N . ARG B 1 332 ? 3.197 37.5 -11.328 1 91.69 332 ARG B N 1
ATOM 7413 C CA . ARG B 1 332 ? 3.621 38.156 -12.562 1 91.69 332 ARG B CA 1
ATOM 7414 C C . ARG B 1 332 ? 4.914 38.938 -12.359 1 91.69 332 ARG B C 1
ATOM 7416 O O . ARG B 1 332 ? 4.977 39.812 -11.516 1 91.69 332 ARG B O 1
ATOM 7423 N N . ASP B 1 333 ? 5.895 38.594 -13.102 1 91.75 333 ASP B N 1
ATOM 7424 C CA . ASP B 1 333 ? 7.129 39.344 -13.297 1 91.75 333 ASP B CA 1
ATOM 7425 C C . ASP B 1 333 ? 7.785 39.688 -11.961 1 91.75 333 ASP B C 1
ATOM 7427 O O . ASP B 1 333 ? 8.07 40.844 -11.672 1 91.75 333 ASP B O 1
ATOM 7431 N N . LEU B 1 334 ? 8 38.719 -11.141 1 94 334 LEU B N 1
ATOM 7432 C CA . LEU B 1 334 ? 8.617 38.906 -9.828 1 94 334 LEU B CA 1
ATOM 7433 C C . LEU B 1 334 ? 10.141 38.969 -9.953 1 94 334 LEU B C 1
ATOM 7435 O O . LEU B 1 334 ? 10.75 38.094 -10.562 1 94 334 LEU B O 1
ATOM 7439 N N . SER B 1 335 ? 10.742 40.031 -9.539 1 94.56 335 SER B N 1
ATOM 7440 C CA . SER B 1 335 ? 12.188 40.188 -9.43 1 94.56 335 SER B CA 1
ATOM 7441 C C . SER B 1 335 ? 12.594 40.562 -8.008 1 94.56 335 SER B C 1
ATOM 7443 O O . SER B 1 335 ? 12.047 41.5 -7.434 1 94.56 335 SER B O 1
ATOM 7445 N N . LEU B 1 336 ? 13.461 39.75 -7.477 1 93.69 336 LEU B N 1
ATOM 7446 C CA . LEU B 1 336 ? 13.867 39.969 -6.09 1 93.69 336 LEU B CA 1
ATOM 7447 C C . LEU B 1 336 ? 15.273 39.438 -5.844 1 93.69 336 LEU B C 1
ATOM 7449 O O . LEU B 1 336 ? 15.68 38.438 -6.473 1 93.69 336 LEU B O 1
ATOM 7453 N N . ALA B 1 337 ? 15.977 40.125 -4.98 1 93.56 337 ALA B N 1
ATOM 7454 C CA . ALA B 1 337 ? 17.297 39.656 -4.555 1 93.56 337 ALA B CA 1
ATOM 7455 C C . ALA B 1 337 ? 17.359 39.531 -3.037 1 93.56 337 ALA B C 1
ATOM 7457 O O . ALA B 1 337 ? 16.828 40.344 -2.303 1 93.56 337 ALA B O 1
ATOM 7458 N N . ILE B 1 338 ? 17.922 38.469 -2.604 1 93.62 338 ILE B N 1
ATOM 7459 C CA . ILE B 1 338 ? 18.094 38.219 -1.177 1 93.62 338 ILE B CA 1
ATOM 7460 C C . ILE B 1 338 ? 19.578 38.188 -0.834 1 93.62 338 ILE B C 1
ATOM 7462 O O . ILE B 1 338 ? 20.344 37.375 -1.409 1 93.62 338 ILE B O 1
ATOM 7466 N N . LYS B 1 339 ? 19.953 39.031 0.106 1 91.38 339 LYS B N 1
ATOM 7467 C CA . LYS B 1 339 ? 21.328 39.062 0.582 1 91.38 339 LYS B CA 1
ATOM 7468 C C . LYS B 1 339 ? 21.469 38.344 1.931 1 91.38 339 LYS B C 1
ATOM 7470 O O . LYS B 1 339 ? 20.469 38.031 2.568 1 91.38 339 LYS B O 1
ATOM 7475 N N . GLN B 1 340 ? 22.672 38.094 2.277 1 91.31 340 GLN B N 1
ATOM 7476 C CA . GLN B 1 340 ? 22.938 37.469 3.564 1 91.31 340 GLN B CA 1
ATOM 7477 C C . GLN B 1 340 ? 22.359 38.281 4.711 1 91.31 340 GLN B C 1
ATOM 7479 O O . GLN B 1 340 ? 22.5 39.531 4.73 1 91.31 340 GLN B O 1
ATOM 7484 N N . LYS B 1 341 ? 21.672 37.656 5.629 1 88.31 341 LYS B N 1
ATOM 7485 C CA . LYS B 1 341 ? 21.078 38.219 6.832 1 88.31 341 LYS B CA 1
ATOM 7486 C C . LYS B 1 341 ? 19.875 39.094 6.492 1 88.31 341 LYS B C 1
ATOM 7488 O O . LYS B 1 341 ? 19.406 39.875 7.328 1 88.31 341 LYS B O 1
ATOM 7493 N N . ASP B 1 342 ? 19.469 39.031 5.172 1 90.94 342 ASP B N 1
ATOM 7494 C CA . ASP B 1 342 ? 18.234 39.688 4.75 1 90.94 342 ASP B CA 1
ATOM 7495 C C . ASP B 1 342 ? 17.078 38.688 4.738 1 90.94 342 ASP B C 1
ATOM 7497 O O . ASP B 1 342 ? 16.797 38.062 3.717 1 90.94 342 ASP B O 1
ATOM 7501 N N . ASN B 1 343 ? 16.406 38.656 5.887 1 94.88 343 ASN B N 1
ATOM 7502 C CA . ASN B 1 343 ? 15.328 37.688 6.031 1 94.88 343 ASN B CA 1
ATOM 7503 C C . ASN B 1 343 ? 14.031 38.188 5.418 1 94.88 343 ASN B C 1
ATOM 7505 O O . ASN B 1 343 ? 13.641 39.344 5.652 1 94.88 343 ASN B O 1
ATOM 7509 N N . LEU B 1 344 ? 13.414 37.375 4.594 1 95.62 344 LEU B N 1
ATOM 7510 C CA . LEU B 1 344 ? 12.234 37.781 3.844 1 95.62 344 LEU B CA 1
ATOM 7511 C C . LEU B 1 344 ? 11.008 37 4.297 1 95.62 344 LEU B C 1
ATOM 7513 O O . LEU B 1 344 ? 11.07 35.781 4.465 1 95.62 344 LEU B O 1
ATOM 7517 N N . LEU B 1 345 ? 9.93 37.688 4.559 1 95.62 345 LEU B N 1
ATOM 7518 C CA . LEU B 1 345 ? 8.641 37.062 4.863 1 95.62 345 LEU B CA 1
ATOM 7519 C C . LEU B 1 345 ? 7.688 37.188 3.68 1 95.62 345 LEU B C 1
ATOM 7521 O O . LEU B 1 345 ? 7.488 38.281 3.146 1 95.62 345 LEU B O 1
ATOM 7525 N N . ILE B 1 346 ? 7.203 36.125 3.201 1 94.5 346 ILE B N 1
ATOM 7526 C CA . ILE B 1 346 ? 6.219 36.094 2.123 1 94.5 346 ILE B CA 1
ATOM 7527 C C . ILE B 1 346 ? 4.816 35.938 2.707 1 94.5 346 ILE B C 1
ATOM 7529 O O . ILE B 1 346 ? 4.543 35 3.434 1 94.5 346 ILE B O 1
ATOM 7533 N N . THR B 1 347 ? 3.949 36.875 2.455 1 90.19 347 THR B N 1
ATOM 7534 C CA . THR B 1 347 ? 2.582 36.844 2.965 1 90.19 347 THR B CA 1
ATOM 7535 C C . THR B 1 347 ? 1.58 37.094 1.843 1 90.19 347 THR B C 1
ATOM 7537 O O . THR B 1 347 ? 1.951 37.562 0.764 1 90.19 347 THR B O 1
ATOM 7540 N N . GLY B 1 348 ? 0.37 36.688 2.055 1 85.19 348 GLY B N 1
ATOM 7541 C CA . GLY B 1 348 ? -0.724 36.844 1.105 1 85.19 348 GLY B CA 1
ATOM 7542 C C . GLY B 1 348 ? -1.895 35.906 1.411 1 85.19 348 GLY B C 1
ATOM 7543 O O . GLY B 1 348 ? -1.808 35.062 2.297 1 85.19 348 GLY B O 1
ATOM 7544 N N . PRO B 1 349 ? -2.926 36.188 0.731 1 78.88 349 PRO B N 1
ATOM 7545 C CA . PRO B 1 349 ? -4.098 35.344 0.964 1 78.88 349 PRO B CA 1
ATOM 7546 C C . PRO B 1 349 ? -3.879 33.906 0.521 1 78.88 349 PRO B C 1
ATOM 7548 O O . PRO B 1 349 ? -2.939 33.625 -0.229 1 78.88 349 PRO B O 1
ATOM 7551 N N . SER B 1 350 ? -4.684 33.031 1.1 1 74.44 350 SER B N 1
ATOM 7552 C CA . SER B 1 350 ? -4.59 31.609 0.735 1 74.44 350 SER B CA 1
ATOM 7553 C C . SER B 1 350 ? -4.844 31.406 -0.755 1 74.44 350 SER B C 1
ATOM 7555 O O . SER B 1 350 ? -5.766 32 -1.32 1 74.44 350 SER B O 1
ATOM 7557 N N . GLY B 1 351 ? -4.012 30.703 -1.439 1 73.94 351 GLY B N 1
ATOM 7558 C CA . GLY B 1 351 ? -4.168 30.406 -2.854 1 73.94 351 GLY B CA 1
ATOM 7559 C C . GLY B 1 351 ? -3.482 31.422 -3.756 1 73.94 351 GLY B C 1
ATOM 7560 O O . GLY B 1 351 ? -3.566 31.328 -4.984 1 73.94 351 GLY B O 1
ATOM 7561 N N . SER B 1 352 ? -2.814 32.312 -3.156 1 78.56 352 SER B N 1
ATOM 7562 C CA . SER B 1 352 ? -2.195 33.375 -3.949 1 78.56 352 SER B CA 1
ATOM 7563 C C . SER B 1 352 ? -0.928 32.875 -4.637 1 78.56 352 SER B C 1
ATOM 7565 O O . SER B 1 352 ? -0.419 33.531 -5.555 1 78.56 352 SER B O 1
ATOM 7567 N N . GLY B 1 353 ? -0.424 31.703 -4.227 1 83 353 GLY B N 1
ATOM 7568 C CA . GLY B 1 353 ? 0.74 31.156 -4.895 1 83 353 GLY B CA 1
ATOM 7569 C C . GLY B 1 353 ? 1.986 31.156 -4.031 1 83 353 GLY B C 1
ATOM 7570 O O . GLY B 1 353 ? 3.088 30.906 -4.52 1 83 353 GLY B O 1
ATOM 7571 N N . LYS B 1 354 ? 1.9 31.453 -2.744 1 87.06 354 LYS B N 1
ATOM 7572 C CA . LYS B 1 354 ? 3.043 31.516 -1.838 1 87.06 354 LYS B CA 1
ATOM 7573 C C . LYS B 1 354 ? 3.814 30.188 -1.849 1 87.06 354 LYS B C 1
ATOM 7575 O O . LYS B 1 354 ? 5.035 30.188 -2.018 1 87.06 354 LYS B O 1
ATOM 7580 N N . THR B 1 355 ? 3.068 29.078 -1.729 1 82.94 355 THR B N 1
ATOM 7581 C CA . THR B 1 355 ? 3.695 27.75 -1.693 1 82.94 355 THR B CA 1
ATOM 7582 C C . THR B 1 355 ? 4.254 27.391 -3.064 1 82.94 355 THR B C 1
ATOM 7584 O O . THR B 1 355 ? 5.305 26.75 -3.16 1 82.94 355 THR B O 1
ATOM 7587 N N . SER B 1 356 ? 3.553 27.844 -4.109 1 84.75 356 SER B N 1
ATOM 7588 C CA . SER B 1 356 ? 4.039 27.578 -5.461 1 84.75 356 SER B CA 1
ATOM 7589 C C . SER B 1 356 ? 5.359 28.312 -5.719 1 84.75 356 SER B C 1
ATOM 7591 O O . SER B 1 356 ? 6.23 27.781 -6.418 1 84.75 356 SER B O 1
ATOM 7593 N N . LEU B 1 357 ? 5.406 29.516 -5.191 1 91.69 357 LEU B N 1
ATOM 7594 C CA . LEU B 1 357 ? 6.652 30.266 -5.328 1 91.69 357 LEU B CA 1
ATOM 7595 C C . LEU B 1 357 ? 7.805 29.531 -4.648 1 91.69 357 LEU B C 1
ATOM 7597 O O . LEU B 1 357 ? 8.898 29.422 -5.211 1 91.69 357 LEU B O 1
ATOM 7601 N N . LEU B 1 358 ? 7.57 29.016 -3.465 1 90.25 358 LEU B N 1
ATOM 7602 C CA . LEU B 1 358 ? 8.594 28.266 -2.754 1 90.25 358 LEU B CA 1
ATOM 7603 C C . LEU B 1 358 ? 8.961 27 -3.512 1 90.25 358 LEU B C 1
ATOM 7605 O O . LEU B 1 358 ? 10.125 26.594 -3.533 1 90.25 358 LEU B O 1
ATOM 7609 N N . ARG B 1 359 ? 7.953 26.375 -4.129 1 86.88 359 ARG B N 1
ATOM 7610 C CA . ARG B 1 359 ? 8.195 25.203 -4.953 1 86.88 359 ARG B CA 1
ATOM 7611 C C . ARG B 1 359 ? 9.086 25.531 -6.141 1 86.88 359 ARG B C 1
ATOM 7613 O O . ARG B 1 359 ? 9.953 24.75 -6.52 1 86.88 359 ARG B O 1
ATOM 7620 N N . ALA B 1 360 ? 8.812 26.641 -6.664 1 89.75 360 ALA B N 1
ATOM 7621 C CA . ALA B 1 360 ? 9.633 27.094 -7.785 1 89.75 360 ALA B CA 1
ATOM 7622 C C . ALA B 1 360 ? 11.078 27.328 -7.352 1 89.75 360 ALA B C 1
ATOM 7624 O O . ALA B 1 360 ? 12.016 26.953 -8.062 1 89.75 360 ALA B O 1
ATOM 7625 N N . MET B 1 361 ? 11.18 27.922 -6.203 1 90.75 361 MET B N 1
ATOM 7626 C CA . MET B 1 361 ? 12.516 28.188 -5.672 1 90.75 361 MET B CA 1
ATOM 7627 C C . MET B 1 361 ? 13.25 26.891 -5.371 1 90.75 361 MET B C 1
ATOM 7629 O O . MET B 1 361 ? 14.477 26.828 -5.465 1 90.75 361 MET B O 1
ATOM 7633 N N . ALA B 1 362 ? 12.492 25.891 -4.988 1 86.31 362 ALA B N 1
ATOM 7634 C CA . ALA B 1 362 ? 13.086 24.594 -4.668 1 86.31 362 ALA B CA 1
ATOM 7635 C C . ALA B 1 362 ? 13.281 23.75 -5.926 1 86.31 362 ALA B C 1
ATOM 7637 O O . ALA B 1 362 ? 13.828 22.641 -5.863 1 86.31 362 ALA B O 1
ATOM 7638 N N . GLY B 1 363 ? 12.812 24.219 -7.074 1 83.62 363 GLY B N 1
ATOM 7639 C CA . GLY B 1 363 ? 12.953 23.5 -8.328 1 83.62 363 GLY B CA 1
ATOM 7640 C C . GLY B 1 363 ? 11.875 22.453 -8.539 1 83.62 363 GLY B C 1
ATOM 7641 O O . GLY B 1 363 ? 12.008 21.578 -9.406 1 83.62 363 GLY B O 1
ATOM 7642 N N . LEU B 1 364 ? 10.875 22.531 -7.738 1 83.56 364 LEU B N 1
ATOM 7643 C CA . LEU B 1 364 ? 9.805 21.547 -7.797 1 83.56 364 LEU B CA 1
ATOM 7644 C C . LEU B 1 364 ? 8.672 22.031 -8.695 1 83.56 364 LEU B C 1
ATOM 7646 O O . LEU B 1 364 ? 7.77 21.25 -9.039 1 83.56 364 LEU B O 1
ATOM 7650 N N . TRP B 1 365 ? 8.688 23.234 -9.008 1 83.06 365 TRP B N 1
ATOM 7651 C CA . TRP B 1 365 ? 7.707 23.859 -9.891 1 83.06 365 TRP B CA 1
ATOM 7652 C C . TRP B 1 365 ? 8.375 24.438 -11.133 1 83.06 365 TRP B C 1
ATOM 7654 O O . TRP B 1 365 ? 9.203 25.344 -11.039 1 83.06 365 TRP B O 1
ATOM 7664 N N . LYS B 1 366 ? 7.965 23.922 -12.359 1 80.25 366 LYS B N 1
ATOM 7665 C CA . LYS B 1 366 ? 8.688 24.328 -13.562 1 80.25 366 LYS B CA 1
ATOM 7666 C C . LYS B 1 366 ? 7.781 25.109 -14.508 1 80.25 366 LYS B C 1
ATOM 7668 O O . LYS B 1 366 ? 8.258 25.75 -15.445 1 80.25 366 LYS B O 1
ATOM 7673 N N . THR B 1 367 ? 6.602 25.172 -14.227 1 83.88 367 THR B N 1
ATOM 7674 C CA . THR B 1 367 ? 5.676 25.844 -15.133 1 83.88 367 THR B CA 1
ATOM 7675 C C . THR B 1 367 ? 5.762 27.359 -14.977 1 83.88 367 THR B C 1
ATOM 7677 O O . THR B 1 367 ? 5.41 27.906 -13.93 1 83.88 367 THR B O 1
ATOM 7680 N N . GLY B 1 368 ? 6.227 28.016 -15.875 1 87.94 368 GLY B N 1
ATOM 7681 C CA . GLY B 1 368 ? 6.422 29.453 -15.875 1 87.94 368 GLY B CA 1
ATOM 7682 C C . GLY B 1 368 ? 7.652 29.891 -16.656 1 87.94 368 GLY B C 1
ATOM 7683 O O . GLY B 1 368 ? 8.18 29.141 -17.469 1 87.94 368 GLY B O 1
ATOM 7684 N N . THR B 1 369 ? 7.891 31.156 -16.531 1 90.12 369 THR B N 1
ATOM 7685 C CA . THR B 1 369 ? 9.078 31.719 -17.172 1 90.12 369 THR B CA 1
ATOM 7686 C C . THR B 1 369 ? 9.883 32.562 -16.172 1 90.12 369 THR B C 1
ATOM 7688 O O . THR B 1 369 ? 9.359 32.969 -15.125 1 90.12 369 THR B O 1
ATOM 7691 N N . GLY B 1 370 ? 11.156 32.594 -16.453 1 92.38 370 GLY B N 1
ATOM 7692 C CA . GLY B 1 370 ? 12.039 33.344 -15.586 1 92.38 370 GLY B CA 1
ATOM 7693 C C . GLY B 1 370 ? 13.25 32.562 -15.109 1 92.38 370 GLY B C 1
ATOM 7694 O O . GLY B 1 370 ? 13.484 31.453 -15.57 1 92.38 370 GLY B O 1
ATOM 7695 N N . LYS B 1 371 ? 14.031 33.312 -14.25 1 93.38 371 LYS B N 1
ATOM 7696 C CA . LYS B 1 371 ? 15.258 32.688 -13.781 1 93.38 371 LYS B CA 1
ATOM 7697 C C . LYS B 1 371 ? 15.398 32.812 -12.266 1 93.38 371 LYS B C 1
ATOM 7699 O O . LYS B 1 371 ? 15.062 33.875 -11.703 1 93.38 371 LYS B O 1
ATOM 7704 N N . ILE B 1 372 ? 15.766 31.797 -11.688 1 93 372 ILE B N 1
ATOM 7705 C CA . ILE B 1 372 ? 16.125 31.781 -10.273 1 93 372 ILE B CA 1
ATOM 7706 C C . ILE B 1 372 ? 17.609 31.438 -10.133 1 93 372 ILE B C 1
ATOM 7708 O O . ILE B 1 372 ? 18.047 30.359 -10.539 1 93 372 ILE B O 1
ATOM 7712 N N . ILE B 1 373 ? 18.391 32.344 -9.531 1 91.81 373 ILE B N 1
ATOM 7713 C CA . ILE B 1 373 ? 19.844 32.188 -9.453 1 91.81 373 ILE B CA 1
ATOM 7714 C C . ILE B 1 373 ? 20.266 32.031 -7.992 1 91.81 373 ILE B C 1
ATOM 7716 O O . ILE B 1 373 ? 20 32.906 -7.168 1 91.81 373 ILE B O 1
ATOM 7720 N N . TYR B 1 374 ? 20.875 30.969 -7.691 1 90.56 374 TYR B N 1
ATOM 7721 C CA . TYR B 1 374 ? 21.453 30.75 -6.367 1 90.56 374 TYR B CA 1
ATOM 7722 C C . TYR B 1 374 ? 22.953 30.953 -6.379 1 90.56 374 TYR B C 1
ATOM 7724 O O . TYR B 1 374 ? 23.641 30.516 -7.305 1 90.56 374 TYR B O 1
ATOM 7732 N N . TYR B 1 375 ? 23.422 31.641 -5.379 1 87.19 375 TYR B N 1
ATOM 7733 C CA . TYR B 1 375 ? 24.859 31.844 -5.227 1 87.19 375 TYR B CA 1
ATOM 7734 C C . TYR B 1 375 ? 25.406 30.969 -4.109 1 87.19 375 TYR B C 1
ATOM 7736 O O . TYR B 1 375 ? 25.047 31.125 -2.941 1 87.19 375 TYR B O 1
ATOM 7744 N N . VAL B 1 376 ? 26.172 29.922 -4.477 1 79.25 376 VAL B N 1
ATOM 7745 C CA . VAL B 1 376 ? 26.641 28.938 -3.508 1 79.25 376 VAL B CA 1
ATOM 7746 C C . VAL B 1 376 ? 28.156 29.062 -3.336 1 79.25 376 VAL B C 1
ATOM 7748 O O . VAL B 1 376 ? 28.875 29.312 -4.301 1 79.25 376 VAL B O 1
ATOM 7751 N N . LYS B 1 377 ? 28.672 29.109 -2.115 1 64.06 377 LYS B N 1
ATOM 7752 C CA . LYS B 1 377 ? 30.109 29.125 -1.829 1 64.06 377 LYS B CA 1
ATOM 7753 C C . LYS B 1 377 ? 30.75 27.797 -2.191 1 64.06 377 LYS B C 1
ATOM 7755 O O . LYS B 1 377 ? 30.25 26.734 -1.832 1 64.06 377 LYS B O 1
ATOM 7760 N N . GLU B 1 378 ? 31.578 27.719 -3.266 1 52.56 378 GLU B N 1
ATOM 7761 C CA . GLU B 1 378 ? 32.344 26.516 -3.564 1 52.56 378 GLU B CA 1
ATOM 7762 C C . GLU B 1 378 ? 33.094 26.016 -2.34 1 52.56 378 GLU B C 1
ATOM 7764 O O . GLU B 1 378 ? 33.688 26.828 -1.607 1 52.56 378 GLU B O 1
ATOM 7769 N N . GLY B 1 379 ? 32.938 25.062 -1.742 1 44.09 379 GLY B N 1
ATOM 7770 C CA . GLY B 1 379 ? 33.906 24.484 -0.81 1 44.09 379 GLY B CA 1
ATOM 7771 C C . GLY B 1 379 ? 35.312 24.5 -1.326 1 44.09 379 GLY B C 1
ATOM 7772 O O . GLY B 1 379 ? 35.562 24.547 -2.537 1 44.09 379 GLY B O 1
ATOM 7773 N N . GLU B 1 380 ? 36.531 24.938 -0.469 1 35.88 380 GLU B N 1
ATOM 7774 C CA . GLU B 1 380 ? 37.969 25.016 -0.611 1 35.88 380 GLU B CA 1
ATOM 7775 C C . GLU B 1 380 ? 38.5 23.797 -1.378 1 35.88 380 GLU B C 1
ATOM 7777 O O . GLU B 1 380 ? 39.656 23.812 -1.83 1 35.88 380 GLU B O 1
ATOM 7782 N N . ASP B 1 381 ? 38.062 22.609 -1.373 1 35.34 381 ASP B N 1
ATOM 7783 C CA . ASP B 1 381 ? 39.062 21.562 -1.55 1 35.34 381 ASP B CA 1
ATOM 7784 C C . ASP B 1 381 ? 39.531 21.484 -3 1 35.34 381 ASP B C 1
ATOM 7786 O O . ASP B 1 381 ? 40.156 20.5 -3.41 1 35.34 381 ASP B O 1
ATOM 7790 N N . THR B 1 382 ? 39.156 22.141 -3.979 1 33.12 382 THR B N 1
ATOM 7791 C CA . THR B 1 382 ? 40 21.75 -5.105 1 33.12 382 THR B CA 1
ATOM 7792 C C . THR B 1 382 ? 41.375 22.375 -4.988 1 33.12 382 THR B C 1
ATOM 7794 O O . THR B 1 382 ? 41.531 23.578 -5.109 1 33.12 382 THR B O 1
ATOM 7797 N N . GLU B 1 383 ? 42.312 21.797 -4.238 1 30.33 383 GLU B N 1
ATOM 7798 C CA . GLU B 1 383 ? 43.75 22.094 -4.359 1 30.33 383 GLU B CA 1
ATOM 7799 C C . GLU B 1 383 ? 44.125 22.359 -5.812 1 30.33 383 GLU B C 1
ATOM 7801 O O . GLU B 1 383 ? 43.688 21.656 -6.715 1 30.33 383 GLU B O 1
ATOM 7806 N N . LYS B 1 384 ? 45.031 23.438 -6.027 1 30.14 384 LYS B N 1
ATOM 7807 C CA . LYS B 1 384 ? 45.781 23.875 -7.195 1 30.14 384 LYS B CA 1
ATOM 7808 C C . LYS B 1 384 ? 46.625 22.734 -7.754 1 30.14 384 LYS B C 1
ATOM 7810 O O . LYS B 1 384 ? 47.594 22.281 -7.105 1 30.14 384 LYS B O 1
ATOM 7815 N N . PHE B 1 385 ? 46.312 21.781 -8.469 1 27.14 385 PHE B N 1
ATOM 7816 C CA . PHE B 1 385 ? 47.375 21.188 -9.25 1 27.14 385 PHE B CA 1
ATOM 7817 C C . PHE B 1 385 ? 48.281 22.266 -9.875 1 27.14 385 PHE B C 1
ATOM 7819 O O . PHE B 1 385 ? 47.781 23.312 -10.281 1 27.14 385 PHE B O 1
ATOM 7826 N N . SER B 1 386 ? 49.656 22.266 -9.742 1 27.31 386 SER B N 1
ATOM 7827 C CA . SER B 1 386 ? 50.812 23.016 -10.203 1 27.31 386 SER B CA 1
ATOM 7828 C C . SER B 1 386 ? 50.688 23.344 -11.688 1 27.31 386 SER B C 1
ATOM 7830 O O . SER B 1 386 ? 50.281 22.516 -12.492 1 27.31 386 SER B O 1
ATOM 7832 N N . SER B 1 387 ? 50.688 24.688 -12.008 1 28 387 SER B N 1
ATOM 7833 C CA . SER B 1 387 ? 50.875 25.359 -13.281 1 28 387 SER B CA 1
ATOM 7834 C C . SER B 1 387 ? 52.156 24.891 -13.977 1 28 387 SER B C 1
ATOM 7836 O O . SER B 1 387 ? 53.25 25.297 -13.609 1 28 387 SER B O 1
ATOM 7838 N N . ASP B 1 388 ? 52.562 23.75 -14.305 1 27.73 388 ASP B N 1
ATOM 7839 C CA . ASP B 1 388 ? 53.594 23.797 -15.32 1 27.73 388 ASP B CA 1
ATOM 7840 C C . ASP B 1 388 ? 53.25 24.766 -16.438 1 27.73 388 ASP B C 1
ATOM 7842 O O . ASP B 1 388 ? 52.062 24.953 -16.734 1 27.73 388 ASP B O 1
ATOM 7846 N N . VAL B 1 389 ? 54.219 25.688 -17.062 1 30.61 389 VAL B N 1
ATOM 7847 C CA . VAL B 1 389 ? 54.406 26.891 -17.859 1 30.61 389 VAL B CA 1
ATOM 7848 C C . VAL B 1 389 ? 53.406 26.906 -19.016 1 30.61 389 VAL B C 1
ATOM 7850 O O . VAL B 1 389 ? 52.781 27.93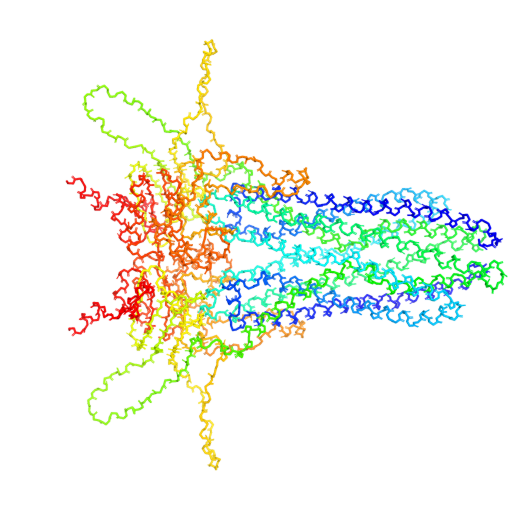8 -19.297 1 30.61 389 VAL B O 1
ATOM 7853 N N . ASN B 1 390 ? 53.781 26.188 -20.125 1 28.14 390 ASN B N 1
ATOM 7854 C CA . ASN B 1 390 ? 53.562 26.516 -21.531 1 28.14 390 ASN B CA 1
ATOM 7855 C C . ASN B 1 390 ? 52.094 26.344 -21.922 1 28.14 390 ASN B C 1
ATOM 7857 O O . ASN B 1 390 ? 51.75 26.359 -23.109 1 28.14 390 ASN B O 1
ATOM 7861 N N . THR B 1 391 ? 51.375 25.469 -21.188 1 28.61 391 THR B N 1
ATOM 7862 C CA . THR B 1 391 ? 50.219 25.188 -22.016 1 28.61 391 THR B CA 1
ATOM 7863 C C . THR B 1 391 ? 49.25 26.344 -21.984 1 28.61 391 THR B C 1
ATOM 7865 O O . THR B 1 391 ? 48.969 26.906 -20.922 1 28.61 391 THR B O 1
ATOM 7868 N N . PRO B 1 392 ? 48.906 27 -23.125 1 27.77 392 PRO B N 1
ATOM 7869 C CA . PRO B 1 392 ? 48.031 28.188 -23.281 1 27.77 392 PRO B CA 1
ATOM 7870 C C . PRO B 1 392 ? 46.812 28.141 -22.375 1 27.77 392 PRO B C 1
ATOM 7872 O O . PRO B 1 392 ? 46.375 27.047 -22 1 27.77 392 PRO B O 1
ATOM 7875 N N . LEU B 1 393 ? 46.562 29.172 -21.594 1 27.27 393 LEU B N 1
ATOM 7876 C CA . LEU B 1 393 ? 45.406 29.562 -20.797 1 27.27 393 LEU B CA 1
ATOM 7877 C C . LEU B 1 393 ? 44.125 29.172 -21.484 1 27.27 393 LEU B C 1
ATOM 7879 O O . LEU B 1 393 ? 43.656 29.859 -22.406 1 27.27 393 LEU B O 1
ATOM 7883 N N . ILE B 1 394 ? 44.062 27.938 -21.969 1 26.69 394 ILE B N 1
ATOM 7884 C CA . ILE B 1 394 ? 42.719 27.703 -22.531 1 26.69 394 ILE B CA 1
ATOM 7885 C C . ILE B 1 394 ? 41.656 28.25 -21.578 1 26.69 394 ILE B C 1
ATOM 7887 O O . ILE B 1 394 ? 41.656 27.922 -20.391 1 26.69 394 ILE B O 1
ATOM 7891 N N . ASN B 1 395 ? 41.125 29.469 -21.75 1 26.38 395 ASN B N 1
ATOM 7892 C CA . ASN B 1 395 ? 39.875 30.062 -21.344 1 26.38 395 ASN B CA 1
ATOM 7893 C C . ASN B 1 395 ? 38.781 29 -21.109 1 26.38 395 ASN B C 1
ATOM 7895 O O . ASN B 1 395 ? 38.094 28.609 -22.047 1 26.38 395 ASN B O 1
ATOM 7899 N N . THR B 1 396 ? 39.094 27.969 -20.5 1 25.05 396 THR B N 1
ATOM 7900 C CA . THR B 1 396 ? 38.031 27.031 -20.234 1 25.05 396 THR B CA 1
ATOM 7901 C C . THR B 1 396 ? 36.844 27.719 -19.562 1 25.05 396 THR B C 1
ATOM 7903 O O . THR B 1 396 ? 36.938 28.109 -18.391 1 25.05 396 THR B O 1
ATOM 7906 N N . ALA B 1 397 ? 36.156 28.641 -20.203 1 28 397 ALA B N 1
ATOM 7907 C CA . ALA B 1 397 ? 34.75 28.906 -19.875 1 28 397 ALA B CA 1
ATOM 7908 C C . ALA B 1 397 ? 34.094 27.703 -19.203 1 28 397 ALA B C 1
ATOM 7910 O O . ALA B 1 397 ? 33.906 26.656 -19.844 1 28 397 ALA B O 1
ATOM 7911 N N . ARG B 1 398 ? 34.5 27.359 -18.062 1 28.08 398 ARG B N 1
ATOM 7912 C CA . ARG B 1 398 ? 33.812 26.359 -17.25 1 28.08 398 ARG B CA 1
ATOM 7913 C C . ARG B 1 398 ? 32.312 26.312 -17.562 1 28.08 398 ARG B C 1
ATOM 7915 O O . ARG B 1 398 ? 31.609 27.312 -17.391 1 28.08 398 ARG B O 1
ATOM 7922 N N . ASP B 1 399 ? 31.859 25.656 -18.547 1 29.14 399 ASP B N 1
ATOM 7923 C CA . ASP B 1 399 ? 30.547 25.203 -19.016 1 29.14 399 ASP B CA 1
ATOM 7924 C C . ASP B 1 399 ? 29.547 25.078 -17.875 1 29.14 399 ASP B C 1
ATOM 7926 O O . ASP B 1 399 ? 29.938 24.797 -16.734 1 29.14 399 ASP B O 1
ATOM 7930 N N . SER B 1 400 ? 28.406 25.844 -17.969 1 30.56 400 SER B N 1
ATOM 7931 C CA . SER B 1 400 ? 27.109 25.734 -17.297 1 30.56 400 SER B CA 1
ATOM 7932 C C . SER B 1 400 ? 26.875 24.312 -16.781 1 30.56 400 SER B C 1
ATOM 7934 O O . SER B 1 400 ? 26.719 23.375 -17.562 1 30.56 400 SER B O 1
ATOM 7936 N N . MET B 1 401 ? 27.75 23.844 -16.047 1 30.67 401 MET B N 1
ATOM 7937 C CA . MET B 1 401 ? 27.25 22.578 -15.484 1 30.67 401 MET B CA 1
ATOM 7938 C C . MET B 1 401 ? 25.734 22.578 -15.43 1 30.67 401 MET B C 1
ATOM 7940 O O . MET B 1 401 ? 25.125 23.266 -14.602 1 30.67 401 MET B O 1
ATOM 7944 N N . GLU B 1 402 ? 24.984 22.75 -16.469 1 32.66 402 GLU B N 1
ATOM 7945 C CA . GLU B 1 402 ? 23.656 22.188 -16.594 1 32.66 402 GLU B CA 1
ATOM 7946 C C . GLU B 1 402 ? 23.516 20.906 -15.789 1 32.66 402 GLU B C 1
ATOM 7948 O O . GLU B 1 402 ? 23.75 19.812 -16.297 1 32.66 402 GLU B O 1
ATOM 7953 N N . ASP B 1 403 ? 24.312 20.797 -14.805 1 33.69 403 ASP B N 1
ATOM 7954 C CA . ASP B 1 403 ? 24.234 19.578 -14.008 1 33.69 403 ASP B CA 1
ATOM 7955 C C . ASP B 1 403 ? 22.797 19.109 -13.836 1 33.69 403 ASP B C 1
ATOM 7957 O O . ASP B 1 403 ? 21.891 19.922 -13.617 1 33.69 403 ASP B O 1
ATOM 7961 N N . GLY B 1 404 ? 22.516 18.109 -14.461 1 33.59 404 GLY B N 1
ATOM 7962 C CA . GLY B 1 404 ? 21.328 17.297 -14.242 1 33.59 404 GLY B CA 1
ATOM 7963 C C . GLY B 1 404 ? 20.812 17.359 -12.812 1 33.59 404 GLY B C 1
ATOM 7964 O O . GLY B 1 404 ? 21.469 17.938 -11.938 1 33.59 404 GLY B O 1
ATOM 7965 N N . GLY B 1 405 ? 19.531 16.984 -12.617 1 36.94 405 GLY B N 1
ATOM 7966 C CA . GLY B 1 405 ? 18.609 16.953 -11.492 1 36.94 405 GLY B CA 1
ATOM 7967 C C . GLY B 1 405 ? 19.281 16.562 -10.188 1 36.94 405 GLY B C 1
ATOM 7968 O O . GLY B 1 405 ? 18.688 15.852 -9.367 1 36.94 405 GLY B O 1
ATOM 7969 N N . LYS B 1 406 ? 20.625 16.609 -10.234 1 35.84 406 LYS B N 1
ATOM 7970 C CA . LYS B 1 406 ? 21.094 16.188 -8.922 1 35.84 406 LYS B CA 1
ATOM 7971 C C . LYS B 1 406 ? 20.5 17.062 -7.82 1 35.84 406 LYS B C 1
ATOM 7973 O O . LYS B 1 406 ? 20.266 18.266 -8.031 1 35.84 406 LYS B O 1
ATOM 7978 N N . SER B 1 407 ? 20 16.516 -6.758 1 44.25 407 SER B N 1
ATOM 7979 C CA . SER B 1 407 ? 19.25 16.984 -5.598 1 44.25 407 SER B CA 1
ATOM 7980 C C . SER B 1 407 ? 19.844 18.266 -5.031 1 44.25 407 SER B C 1
ATOM 7982 O O . SER B 1 407 ? 21.031 18.312 -4.664 1 44.25 407 SER B O 1
ATOM 7984 N N . ILE B 1 408 ? 19.531 19.484 -5.473 1 45.25 408 ILE B N 1
ATOM 7985 C CA . ILE B 1 408 ? 19.75 20.875 -5.086 1 45.25 408 ILE B CA 1
ATOM 7986 C C . ILE B 1 408 ? 20.203 20.938 -3.627 1 45.25 408 ILE B C 1
ATOM 7988 O O . ILE B 1 408 ? 21.094 21.703 -3.281 1 45.25 408 ILE B O 1
ATOM 7992 N N . SER B 1 409 ? 19.516 20.219 -2.703 1 48.97 409 SER B N 1
ATOM 7993 C CA . SER B 1 409 ? 19.516 20.578 -1.287 1 48.97 409 SER B CA 1
ATOM 7994 C C . SER B 1 409 ? 20.906 20.391 -0.674 1 48.97 409 SER B C 1
ATOM 7996 O O . SER B 1 409 ? 21.375 21.25 0.065 1 48.97 409 SER B O 1
ATOM 7998 N N . ARG B 1 410 ? 21.656 19.234 -0.96 1 50.22 410 ARG B N 1
ATOM 7999 C CA . ARG B 1 410 ? 22.797 18.906 -0.112 1 50.22 410 ARG B CA 1
ATOM 8000 C C . ARG B 1 410 ? 24 19.781 -0.448 1 50.22 410 ARG B C 1
ATOM 8002 O O . ARG B 1 410 ? 24.688 20.266 0.449 1 50.22 410 ARG B O 1
ATOM 8009 N N . LYS B 1 411 ? 24.203 20.078 -1.761 1 52.88 411 LYS B N 1
ATOM 8010 C CA . LYS B 1 411 ? 25.453 20.734 -2.129 1 52.88 411 LYS B CA 1
ATOM 8011 C C . LYS B 1 411 ? 25.297 22.25 -2.162 1 52.88 411 LYS B C 1
ATOM 8013 O O . LYS B 1 411 ? 26.281 23 -2.086 1 52.88 411 LYS B O 1
ATOM 8018 N N . SER B 1 412 ? 24.031 22.672 -2.029 1 60.81 412 SER B N 1
ATOM 8019 C CA . SER B 1 412 ? 23.844 24.078 -2.385 1 60.81 412 SER B CA 1
ATOM 8020 C C . SER B 1 412 ? 23.672 24.938 -1.142 1 60.81 412 SER B C 1
ATOM 8022 O O . SER B 1 412 ? 23.516 26.156 -1.243 1 60.81 412 SER B O 1
ATOM 8024 N N . GLY B 1 413 ? 23.875 24.344 0.114 1 78.25 413 GLY B N 1
ATOM 8025 C CA . GLY B 1 413 ? 23.719 25.156 1.31 1 78.25 413 GLY B CA 1
ATOM 8026 C C . GLY B 1 413 ? 22.312 25.656 1.528 1 78.25 413 GLY B C 1
ATOM 8027 O O . GLY B 1 413 ? 22.078 26.562 2.324 1 78.25 413 GLY B O 1
ATOM 8028 N N . ILE B 1 414 ? 21.391 25.078 0.722 1 87.69 414 ILE B N 1
ATOM 8029 C CA . ILE B 1 414 ? 19.984 25.484 0.85 1 87.69 414 ILE B CA 1
ATOM 8030 C C . ILE B 1 414 ? 19.203 24.391 1.559 1 87.69 414 ILE B C 1
ATOM 8032 O O . ILE B 1 414 ? 19.359 23.203 1.251 1 87.69 414 ILE B O 1
ATOM 8036 N N . PHE B 1 415 ? 18.438 24.766 2.57 1 91.62 415 PHE B N 1
ATOM 8037 C CA . PHE B 1 415 ? 17.625 23.828 3.334 1 91.62 415 PHE B CA 1
ATOM 8038 C C . PHE B 1 415 ? 16.141 24.203 3.256 1 91.62 415 PHE B C 1
ATOM 8040 O O . PHE B 1 415 ? 15.781 25.359 3.461 1 91.62 415 PHE B O 1
ATOM 8047 N N . PHE B 1 416 ? 15.344 23.219 2.904 1 91.81 416 PHE B N 1
ATOM 8048 C CA . PHE B 1 416 ? 13.922 23.469 2.756 1 91.81 416 PHE B CA 1
ATOM 8049 C C . PHE B 1 416 ? 13.133 22.781 3.867 1 91.81 416 PHE B C 1
ATOM 8051 O O . PHE B 1 416 ? 13.367 21.609 4.168 1 91.81 416 PHE B O 1
ATOM 8058 N N . LEU B 1 417 ? 12.289 23.531 4.52 1 92.06 417 LEU B N 1
ATOM 8059 C CA . LEU B 1 417 ? 11.359 22.984 5.512 1 92.06 417 LEU B CA 1
ATOM 8060 C C . LEU B 1 417 ? 9.922 23.078 5.016 1 92.06 417 LEU B C 1
ATOM 8062 O O . LEU B 1 417 ? 9.344 24.156 4.969 1 92.06 417 LEU B O 1
ATOM 8066 N N . PRO B 1 418 ? 9.336 21.922 4.746 1 88.69 418 PRO B N 1
ATOM 8067 C CA . PRO B 1 418 ? 7.949 21.938 4.281 1 88.69 418 PRO B CA 1
ATOM 8068 C C . PRO B 1 418 ? 6.949 22.188 5.406 1 88.69 418 PRO B C 1
ATOM 8070 O O . PRO B 1 418 ? 7.332 22.234 6.578 1 88.69 418 PRO B O 1
ATOM 8073 N N . GLN B 1 419 ? 5.738 22.406 4.926 1 78.31 419 GLN B N 1
ATOM 8074 C CA . GLN B 1 419 ? 4.656 22.641 5.875 1 78.31 419 GLN B CA 1
ATOM 8075 C C . GLN B 1 419 ? 4.422 21.422 6.77 1 78.31 419 GLN B C 1
ATOM 8077 O O . GLN B 1 419 ? 4.328 21.562 7.992 1 78.31 419 GLN B O 1
ATOM 8082 N N . LYS B 1 420 ? 4.41 20.281 6.105 1 81.06 420 LYS B N 1
ATOM 8083 C CA . LYS B 1 420 ? 4.348 19.016 6.836 1 81.06 420 LYS B CA 1
ATOM 8084 C C . LYS B 1 420 ? 5.68 18.281 6.781 1 81.06 420 LYS B C 1
ATOM 8086 O O . LYS B 1 420 ? 6.047 17.734 5.742 1 81.06 420 LYS B O 1
ATOM 8091 N N . PRO B 1 421 ? 6.328 18.266 7.957 1 89.12 421 PRO B N 1
ATOM 8092 C CA . PRO B 1 421 ? 7.617 17.562 7.941 1 89.12 421 PRO B CA 1
ATOM 8093 C C . PRO B 1 421 ? 7.477 16.078 7.664 1 89.12 421 PRO B C 1
ATOM 8095 O O . PRO B 1 421 ? 6.516 15.445 8.117 1 89.12 421 PRO B O 1
ATOM 8098 N N . TYR B 1 422 ? 8.398 15.578 6.953 1 89.31 422 TYR B N 1
ATOM 8099 C CA . TYR B 1 422 ? 8.453 14.148 6.668 1 89.31 422 TYR B CA 1
ATOM 8100 C C . TYR B 1 422 ? 9.164 13.391 7.785 1 89.31 422 TYR B C 1
ATOM 8102 O O . TYR B 1 422 ? 10.289 13.742 8.156 1 89.31 422 TYR B O 1
ATOM 8110 N N . MET B 1 423 ? 8.445 12.367 8.344 1 89.25 423 MET B N 1
ATOM 8111 C CA . MET B 1 423 ? 9.062 11.5 9.352 1 89.25 423 MET B CA 1
ATOM 8112 C C . MET B 1 423 ? 9.555 10.203 8.719 1 89.25 423 MET B C 1
ATOM 8114 O O . MET B 1 423 ? 8.773 9.469 8.117 1 89.25 423 MET B O 1
ATOM 8118 N N . VAL B 1 424 ? 10.805 9.961 8.898 1 87.69 424 VAL B N 1
ATOM 8119 C CA . VAL B 1 424 ? 11.406 8.781 8.297 1 87.69 424 VAL B CA 1
ATOM 8120 C C . VAL B 1 424 ? 11.016 7.535 9.086 1 87.69 424 VAL B C 1
ATOM 8122 O O . VAL B 1 424 ? 10.672 7.629 10.266 1 87.69 424 VAL B O 1
ATOM 8125 N N . LEU B 1 425 ? 11.031 6.406 8.391 1 83 425 LEU B N 1
ATOM 8126 C CA . LEU B 1 425 ? 10.844 5.129 9.07 1 83 425 LEU B CA 1
ATOM 8127 C C . LEU B 1 425 ? 12.141 4.664 9.727 1 83 425 LEU B C 1
ATOM 8129 O O . LEU B 1 425 ? 12.898 3.896 9.125 1 83 425 LEU B O 1
ATOM 8133 N N . GLY B 1 426 ? 12.391 5.082 10.859 1 85.12 426 GLY B N 1
ATOM 8134 C CA . GLY B 1 426 ? 13.633 4.742 11.531 1 85.12 426 GLY B CA 1
ATOM 8135 C C . GLY B 1 426 ? 13.695 5.242 12.961 1 85.12 426 GLY B C 1
ATOM 8136 O O . GLY B 1 426 ? 12.656 5.504 13.578 1 85.12 426 GLY B O 1
ATOM 8137 N N . THR B 1 427 ? 14.914 5.363 13.438 1 91.06 427 THR B N 1
ATOM 8138 C CA . THR B 1 427 ? 15.141 5.773 14.82 1 91.06 427 THR B CA 1
ATOM 8139 C C . THR B 1 427 ? 15.086 7.293 14.945 1 91.06 427 THR B C 1
ATOM 8141 O O . THR B 1 427 ? 15.023 8.008 13.945 1 91.06 427 THR B O 1
ATOM 8144 N N . LEU B 1 428 ? 15.062 7.742 16.219 1 93.5 428 LEU B N 1
ATOM 8145 C CA . LEU B 1 428 ? 15.102 9.18 16.453 1 93.5 428 LEU B CA 1
ATOM 8146 C C . LEU B 1 428 ? 16.391 9.789 15.906 1 93.5 428 LEU B C 1
ATOM 8148 O O . LEU B 1 428 ? 16.375 10.914 15.406 1 93.5 428 LEU B O 1
ATOM 8152 N N . ARG B 1 429 ? 17.469 8.992 16.016 1 93.06 429 ARG B N 1
ATOM 8153 C CA . ARG B 1 429 ? 18.75 9.414 15.438 1 93.06 429 ARG B CA 1
ATOM 8154 C C . ARG B 1 429 ? 18.625 9.648 13.938 1 93.06 429 ARG B C 1
ATOM 8156 O O . ARG B 1 429 ? 19.078 10.672 13.414 1 93.06 429 ARG B O 1
ATOM 8163 N N . GLN B 1 430 ? 17.969 8.805 13.289 1 89.81 430 GLN B N 1
ATOM 8164 C CA . GLN B 1 430 ? 17.797 8.906 11.844 1 89.81 430 GLN B CA 1
ATOM 8165 C C . GLN B 1 430 ? 16.891 10.078 11.484 1 89.81 430 GLN B C 1
ATOM 8167 O O . GLN B 1 430 ? 17.047 10.688 10.422 1 89.81 430 GLN B O 1
ATOM 8172 N N . GLN B 1 431 ? 15.945 10.344 12.383 1 92.81 431 GLN B N 1
ATOM 8173 C CA . GLN B 1 431 ? 15.086 11.5 12.164 1 92.81 431 GLN B CA 1
ATOM 8174 C C . GLN B 1 431 ? 15.898 12.789 12.102 1 92.81 431 GLN B C 1
ATOM 8176 O O . GLN B 1 431 ? 15.664 13.633 11.234 1 92.81 431 GLN B O 1
ATOM 8181 N N . LEU B 1 432 ? 16.828 12.891 12.984 1 93.38 432 LEU B N 1
ATOM 8182 C CA . LEU B 1 432 ? 17.609 14.125 13.133 1 93.38 432 LEU B CA 1
ATOM 8183 C C . LEU B 1 432 ? 18.625 14.266 12 1 93.38 432 LEU B C 1
ATOM 8185 O O . LEU B 1 432 ? 18.906 15.375 11.562 1 93.38 432 LEU B O 1
ATOM 8189 N N . LEU B 1 433 ? 19.078 13.148 11.508 1 90.88 433 LEU B N 1
ATOM 8190 C CA . LEU B 1 433 ? 20.141 13.18 10.516 1 90.88 433 LEU B CA 1
ATOM 8191 C C . LEU B 1 433 ? 19.578 13.32 9.109 1 90.88 433 LEU B C 1
ATOM 8193 O O . LEU B 1 433 ? 20.312 13.641 8.172 1 90.88 433 LEU B O 1
ATOM 8197 N N . TYR B 1 434 ? 18.312 13.211 9.023 1 89.88 434 TYR B N 1
ATOM 8198 C CA . TYR B 1 434 ? 17.641 13.297 7.73 1 89.88 434 TYR B CA 1
ATOM 8199 C C . TYR B 1 434 ? 17.562 14.742 7.25 1 89.88 434 TYR B C 1
ATOM 8201 O O . TYR B 1 434 ? 17.266 15.648 8.031 1 89.88 434 TYR B O 1
ATOM 8209 N N . PRO B 1 435 ? 17.844 15 6.016 1 87.31 435 PRO B N 1
ATOM 8210 C CA . PRO B 1 435 ? 18.328 14.156 4.926 1 87.31 435 PRO B CA 1
ATOM 8211 C C . PRO B 1 435 ? 19.828 14.305 4.695 1 87.31 435 PRO B C 1
ATOM 8213 O O . PRO B 1 435 ? 20.391 13.672 3.787 1 87.31 435 PRO B O 1
ATOM 8216 N N . THR B 1 436 ? 20.422 15.102 5.488 1 82.06 436 THR B N 1
ATOM 8217 C CA . THR B 1 436 ? 21.781 15.578 5.238 1 82.06 436 THR B CA 1
ATOM 8218 C C . THR B 1 436 ? 22.781 14.438 5.34 1 82.06 436 THR B C 1
ATOM 8220 O O . THR B 1 436 ? 23.703 14.344 4.535 1 82.06 436 THR B O 1
ATOM 8223 N N . TRP B 1 437 ? 22.453 13.609 6.379 1 82.5 437 TRP B N 1
ATOM 8224 C CA . TRP B 1 437 ? 23.438 12.555 6.609 1 82.5 437 TRP B CA 1
ATOM 8225 C C . TRP B 1 437 ? 22.828 11.18 6.387 1 82.5 437 TRP B C 1
ATOM 8227 O O . TRP B 1 437 ? 21.672 10.938 6.766 1 82.5 437 TRP B O 1
ATOM 8237 N N . GLY B 1 438 ? 23.359 10.438 5.562 1 69.62 438 GLY B N 1
ATOM 8238 C CA . GLY B 1 438 ? 22.875 9.086 5.312 1 69.62 438 GLY B CA 1
ATOM 8239 C C . GLY B 1 438 ? 23.266 8.109 6.406 1 69.62 438 GLY B C 1
ATOM 8240 O O . GLY B 1 438 ? 24.172 8.383 7.203 1 69.62 438 GLY B O 1
ATOM 8241 N N . ASP B 1 439 ? 22.406 7.133 6.707 1 58.91 439 ASP B N 1
ATOM 8242 C CA . ASP B 1 439 ? 22.672 6.117 7.719 1 58.91 439 ASP B CA 1
ATOM 8243 C C . ASP B 1 439 ? 23.938 5.32 7.379 1 58.91 439 ASP B C 1
ATOM 8245 O O . ASP B 1 439 ? 24.188 5.035 6.207 1 58.91 439 ASP B O 1
ATOM 8249 N N . ASP B 1 440 ? 25.016 5.449 8.266 1 52.03 440 ASP B N 1
ATOM 8250 C CA . ASP B 1 440 ? 26.078 4.461 8.148 1 52.03 440 ASP B CA 1
ATOM 8251 C C . ASP B 1 440 ? 25.516 3.043 8.109 1 52.03 440 ASP B C 1
ATOM 8253 O O . ASP B 1 440 ? 24.812 2.627 9.031 1 52.03 440 ASP B O 1
ATOM 8257 N N . VAL B 1 441 ? 25.016 2.75 7.051 1 46.34 441 VAL B N 1
ATOM 8258 C CA . VAL B 1 441 ? 24.594 1.353 7.055 1 46.34 441 VAL B CA 1
ATOM 8259 C C . VAL B 1 441 ? 25.562 0.524 7.891 1 46.34 441 VAL B C 1
ATOM 8261 O O . VAL B 1 441 ? 26.766 0.491 7.609 1 46.34 441 VAL B O 1
ATOM 8264 N N . VAL B 1 442 ? 25.344 0.348 9.164 1 41.03 442 VAL B N 1
ATOM 8265 C CA . VAL B 1 442 ? 26.141 -0.642 9.883 1 41.03 442 VAL B CA 1
ATOM 8266 C C . VAL B 1 442 ? 26.281 -1.911 9.047 1 41.03 442 VAL B C 1
ATOM 8268 O O . VAL B 1 442 ? 25.266 -2.477 8.609 1 41.03 442 VAL B O 1
ATOM 8271 N N . PRO B 1 443 ? 27.406 -2.154 8.555 1 40.53 443 PRO B N 1
ATOM 8272 C CA . PRO B 1 443 ? 27.594 -3.465 7.926 1 40.53 443 PRO B CA 1
ATOM 8273 C C . PRO B 1 443 ? 26.984 -4.602 8.742 1 40.53 443 PRO B C 1
ATOM 8275 O O . PRO B 1 443 ? 27.172 -4.66 9.961 1 40.53 443 PRO B O 1
ATOM 8278 N N . THR B 1 444 ? 25.812 -4.871 8.625 1 38 444 THR B N 1
ATOM 8279 C CA . THR B 1 444 ? 25.469 -6.113 9.312 1 38 444 THR B CA 1
ATOM 8280 C C . THR B 1 444 ? 26.609 -7.117 9.203 1 38 444 THR B C 1
ATOM 8282 O O . THR B 1 444 ? 27.156 -7.336 8.117 1 38 444 THR B O 1
ATOM 8285 N N . SER B 1 445 ? 27.344 -7.293 10.312 1 35.97 445 SER B N 1
ATOM 8286 C CA . SER B 1 445 ? 28.484 -8.195 10.5 1 35.97 445 SER B CA 1
ATOM 8287 C C . SER B 1 445 ? 28.375 -9.422 9.594 1 35.97 445 SER B C 1
ATOM 8289 O O . SER B 1 445 ? 29.391 -9.969 9.156 1 35.97 445 SER B O 1
ATOM 8291 N N . ASP B 1 446 ? 27.391 -10.336 9.914 1 35.75 446 ASP B N 1
ATOM 8292 C CA . ASP B 1 446 ? 27.625 -11.773 9.758 1 35.75 446 ASP B CA 1
ATOM 8293 C C . ASP B 1 446 ? 27.641 -12.172 8.289 1 35.75 446 ASP B C 1
ATOM 8295 O O . ASP B 1 446 ? 27.688 -13.359 7.961 1 35.75 446 ASP B O 1
ATOM 8299 N N . SER B 1 447 ? 26.875 -11.594 7.414 1 36.72 447 SER B N 1
ATOM 8300 C CA . SER B 1 447 ? 26.719 -12.508 6.285 1 36.72 447 SER B CA 1
ATOM 8301 C C . SER B 1 447 ? 28 -12.586 5.461 1 36.72 447 SER B C 1
ATOM 8303 O O . SER B 1 447 ? 28.547 -11.562 5.031 1 36.72 447 SER B O 1
ATOM 8305 N N . ASN B 1 448 ? 28.844 -13.477 5.594 1 37.5 448 ASN B N 1
ATOM 8306 C CA . ASN B 1 448 ? 29.875 -14.055 4.734 1 37.5 448 ASN B CA 1
ATOM 8307 C C . ASN B 1 448 ? 29.562 -13.828 3.258 1 37.5 448 ASN B C 1
ATOM 8309 O O . ASN B 1 448 ? 30.344 -14.219 2.389 1 37.5 448 ASN B O 1
ATOM 8313 N N . GLU B 1 449 ? 28.391 -14.078 2.697 1 37.81 449 GLU B N 1
ATOM 8314 C CA . GLU B 1 449 ? 28.188 -14.125 1.252 1 37.81 449 GLU B CA 1
ATOM 8315 C C . GLU B 1 449 ? 28.266 -12.727 0.641 1 37.81 449 GLU B C 1
ATOM 8317 O O . GLU B 1 449 ? 27.234 -12.086 0.429 1 37.81 449 GLU B O 1
ATOM 8322 N N . LYS B 1 450 ? 29.25 -11.945 0.713 1 42.03 450 LYS B N 1
ATOM 8323 C CA . LYS B 1 450 ? 29.797 -10.68 0.251 1 42.03 450 LYS B CA 1
ATOM 8324 C C . LYS B 1 450 ? 29.422 -10.406 -1.2 1 42.03 450 LYS B C 1
ATOM 8326 O O . LYS B 1 450 ? 29.328 -9.25 -1.617 1 42.03 450 LYS B O 1
ATOM 8331 N N . ASP B 1 451 ? 29.422 -11.312 -2.09 1 45.75 451 ASP B N 1
ATOM 8332 C CA . ASP B 1 451 ? 29.578 -11.102 -3.527 1 45.75 451 ASP B CA 1
ATOM 8333 C C . ASP B 1 451 ? 28.25 -10.688 -4.16 1 45.75 451 ASP B C 1
ATOM 8335 O O . ASP B 1 451 ? 28.234 -9.922 -5.129 1 45.75 451 ASP B O 1
ATOM 8339 N N . VAL B 1 452 ? 27.219 -11.406 -3.801 1 46.56 452 VAL B N 1
ATOM 8340 C CA . VAL B 1 452 ? 26.094 -11.398 -4.727 1 46.56 452 VAL B CA 1
ATOM 8341 C C . VAL B 1 452 ? 25.406 -10.039 -4.695 1 46.56 452 VAL B C 1
ATOM 8343 O O . VAL B 1 452 ? 24.828 -9.609 -5.695 1 46.56 452 VAL B O 1
ATOM 8346 N N . LEU B 1 453 ? 25.328 -9.297 -3.562 1 55.09 453 LEU B N 1
ATOM 8347 C CA . LEU B 1 453 ? 24.375 -8.188 -3.57 1 55.09 453 LEU B CA 1
ATOM 8348 C C . LEU B 1 453 ? 25.109 -6.852 -3.672 1 55.09 453 LEU B C 1
ATOM 8350 O O . LEU B 1 453 ? 24.672 -5.848 -3.111 1 55.09 453 LEU B O 1
ATOM 8354 N N . THR B 1 454 ? 26.281 -6.941 -4.188 1 55.06 454 THR B N 1
ATOM 8355 C CA . THR B 1 454 ? 27.062 -5.719 -4.398 1 55.06 454 THR B CA 1
ATOM 8356 C C . THR B 1 454 ? 26.234 -4.68 -5.148 1 55.06 454 THR B C 1
ATOM 8358 O O . THR B 1 454 ? 26.406 -3.477 -4.953 1 55.06 454 THR B O 1
ATOM 8361 N N . PHE B 1 455 ? 25.391 -5.312 -5.91 1 55.84 455 PHE B N 1
ATOM 8362 C CA . PHE B 1 455 ? 24.609 -4.375 -6.711 1 55.84 455 PHE B CA 1
ATOM 8363 C C . PHE B 1 455 ? 23.656 -3.58 -5.832 1 55.84 455 PHE B C 1
ATOM 8365 O O . PHE B 1 455 ? 23.219 -2.484 -6.203 1 55.84 455 PHE B O 1
ATOM 8372 N N . LEU B 1 456 ? 23.344 -4.156 -4.766 1 59.59 456 LEU B N 1
ATOM 8373 C CA . LEU B 1 456 ? 22.406 -3.451 -3.898 1 59.59 456 LEU B CA 1
ATOM 8374 C C . LEU B 1 456 ? 23.141 -2.498 -2.959 1 59.59 456 LEU B C 1
ATOM 8376 O O . LEU B 1 456 ? 22.5 -1.683 -2.281 1 59.59 456 LEU B O 1
ATOM 8380 N N . SER B 1 457 ? 24.516 -2.641 -2.771 1 54.59 457 SER B N 1
ATOM 8381 C CA . SER B 1 457 ? 25.281 -1.748 -1.909 1 54.59 457 SER B CA 1
ATOM 8382 C C . SER B 1 457 ? 25.625 -0.449 -2.629 1 54.59 457 SER B C 1
ATOM 8384 O O . SER B 1 457 ? 26.047 -0.468 -3.789 1 54.59 457 SER B O 1
ATOM 8386 N N . ASN B 1 458 ? 24.922 0.467 -2.588 1 52.22 458 ASN B N 1
ATOM 8387 C CA . ASN B 1 458 ? 25.297 1.773 -3.117 1 52.22 458 ASN B CA 1
ATOM 8388 C C . ASN B 1 458 ? 26.625 2.252 -2.535 1 52.22 458 ASN B C 1
ATOM 8390 O O . ASN B 1 458 ? 26.703 2.582 -1.352 1 52.22 458 ASN B O 1
ATOM 8394 N N . SER B 1 459 ? 27.734 1.633 -2.869 1 43.38 459 SER B N 1
ATOM 8395 C CA . SER B 1 459 ? 29.031 2.186 -2.482 1 43.38 459 SER B CA 1
ATOM 8396 C C . SER B 1 459 ? 29.062 3.701 -2.641 1 43.38 459 SER B C 1
ATOM 8398 O O . SER B 1 459 ? 30.094 4.336 -2.439 1 43.38 459 SER B O 1
ATOM 8400 N N . ASP B 1 460 ? 28.266 4.223 -3.471 1 44.09 460 ASP B N 1
ATOM 8401 C CA . ASP B 1 460 ? 28.797 5.582 -3.602 1 44.09 460 ASP B CA 1
ATOM 8402 C C . ASP B 1 460 ? 28.859 6.277 -2.244 1 44.09 460 ASP B C 1
ATOM 8404 O O . ASP B 1 460 ? 27.844 6.406 -1.556 1 44.09 460 ASP B O 1
ATOM 8408 N N . ASP B 1 461 ? 29.906 6.047 -1.524 1 40.88 461 ASP B N 1
ATOM 8409 C CA . ASP B 1 461 ? 30.391 6.875 -0.417 1 40.88 461 ASP B CA 1
ATOM 8410 C C . ASP B 1 461 ? 29.719 8.25 -0.439 1 40.88 461 ASP B C 1
ATOM 8412 O O . ASP B 1 461 ? 29.984 9.055 -1.337 1 40.88 461 ASP B O 1
ATOM 8416 N N . MET B 1 462 ? 28.562 8.312 -0.271 1 44.47 462 MET B N 1
ATOM 8417 C CA . MET B 1 462 ? 28.141 9.664 0.086 1 44.47 462 MET B CA 1
ATOM 8418 C C . MET B 1 462 ? 29.25 10.406 0.813 1 44.47 462 MET B C 1
ATOM 8420 O O . MET B 1 462 ? 29.484 10.18 2.004 1 44.47 462 MET B O 1
ATOM 8424 N N . ASN B 1 463 ? 30.344 10.367 0.364 1 40.97 463 ASN B N 1
ATOM 8425 C CA . ASN B 1 463 ? 31.391 11.234 0.874 1 40.97 463 ASN B CA 1
ATOM 8426 C C . ASN B 1 463 ? 30.844 12.555 1.388 1 40.97 463 ASN B C 1
ATOM 8428 O O . ASN B 1 463 ? 30.75 13.531 0.641 1 40.97 463 ASN B O 1
ATOM 8432 N N . ASN B 1 464 ? 29.719 12.383 2.004 1 49.31 464 ASN B N 1
ATOM 8433 C CA . ASN B 1 464 ? 29.312 13.648 2.596 1 49.31 464 ASN B CA 1
ATOM 8434 C C . ASN B 1 464 ? 30.438 14.297 3.383 1 49.31 464 ASN B C 1
ATOM 8436 O O . ASN B 1 464 ? 31 13.688 4.301 1 49.31 464 ASN B O 1
ATOM 8440 N N . GLU B 1 465 ? 31.031 15.117 2.723 1 55.84 465 GLU B N 1
ATOM 8441 C CA . GLU B 1 465 ? 32.062 16.047 3.201 1 55.84 465 GLU B CA 1
ATOM 8442 C C . GLU B 1 465 ? 31.656 16.672 4.539 1 55.84 465 GLU B C 1
ATOM 8444 O O . GLU B 1 465 ? 32.5 17.172 5.281 1 55.84 465 GLU B O 1
ATOM 8449 N N . LEU B 1 466 ? 30.297 16.469 4.898 1 65.81 466 LEU B N 1
ATOM 8450 C CA . LEU B 1 466 ? 29.953 17.125 6.152 1 65.81 466 LEU B CA 1
ATOM 8451 C C . LEU B 1 466 ? 30.188 16.203 7.34 1 65.81 466 LEU B C 1
ATOM 8453 O O . LEU B 1 466 ? 29.938 15 7.25 1 65.81 466 LEU B O 1
ATOM 8457 N N . VAL B 1 467 ? 30.844 16.656 8.289 1 77.62 467 VAL B N 1
ATOM 8458 C CA . VAL B 1 467 ? 31.109 15.922 9.523 1 77.62 467 VAL B CA 1
ATOM 8459 C C . VAL B 1 467 ? 29.781 15.508 10.18 1 77.62 467 VAL B C 1
ATOM 8461 O O . VAL B 1 467 ? 28.906 16.344 10.406 1 77.62 467 VAL B O 1
ATOM 8464 N N . LYS B 1 468 ? 29.578 14.289 10.32 1 85.94 468 LYS B N 1
ATOM 8465 C CA . LYS B 1 468 ? 28.375 13.758 10.977 1 85.94 468 LYS B CA 1
ATOM 8466 C C . LYS B 1 468 ? 28.312 14.172 12.438 1 85.94 468 LYS B C 1
ATOM 8468 O O . LYS B 1 468 ? 29.312 14.086 13.156 1 85.94 468 LYS B O 1
ATOM 8473 N N . PRO B 1 469 ? 27.188 14.695 12.805 1 91.06 469 PRO B N 1
ATOM 8474 C CA . PRO B 1 469 ? 27.047 15.094 14.211 1 91.06 469 PRO B CA 1
ATOM 8475 C C . PRO B 1 469 ? 27.188 13.914 15.172 1 91.06 469 PRO B C 1
ATOM 8477 O O . PRO B 1 469 ? 26.766 12.805 14.859 1 91.06 469 PRO B O 1
ATOM 8480 N N . GLU B 1 470 ? 27.797 14.18 16.297 1 92.5 470 GLU B N 1
ATOM 8481 C CA . GLU B 1 470 ? 27.969 13.164 17.344 1 92.5 470 GLU B CA 1
ATOM 8482 C C . GLU B 1 470 ? 26.703 13.047 18.203 1 92.5 470 GLU B C 1
ATOM 8484 O O . GLU B 1 470 ? 25.781 13.836 18.062 1 92.5 470 GLU B O 1
ATOM 8489 N N . THR B 1 471 ? 26.75 12.07 19.016 1 93.69 471 THR B N 1
ATOM 8490 C CA . THR B 1 471 ? 25.609 11.805 19.875 1 93.69 471 THR B CA 1
ATOM 8491 C C . THR B 1 471 ? 25.312 12.992 20.781 1 93.69 471 THR B C 1
ATOM 8493 O O . THR B 1 471 ? 24.156 13.352 21 1 93.69 471 THR B O 1
ATOM 8496 N N . ASP B 1 472 ? 26.328 13.578 21.188 1 94.25 472 ASP B N 1
ATOM 8497 C CA . ASP B 1 472 ? 26.156 14.719 22.078 1 94.25 472 ASP B CA 1
ATOM 8498 C C . ASP B 1 472 ? 25.531 15.898 21.344 1 94.25 472 ASP B C 1
ATOM 8500 O O . ASP B 1 472 ? 24.766 16.672 21.922 1 94.25 472 ASP B O 1
ATOM 8504 N N . ASP B 1 473 ? 25.875 16.047 20.141 1 94.62 473 ASP B N 1
ATOM 8505 C CA . ASP B 1 473 ? 25.281 17.109 19.328 1 94.62 473 ASP B CA 1
ATOM 8506 C C . ASP B 1 473 ? 23.781 16.891 19.156 1 94.62 473 ASP B C 1
ATOM 8508 O O . ASP B 1 473 ? 23 17.844 19.156 1 94.62 473 ASP B O 1
ATOM 8512 N N . LEU B 1 474 ? 23.469 15.656 19.016 1 95.62 474 LEU B N 1
ATOM 8513 C CA . LEU B 1 474 ? 22.062 15.32 18.797 1 95.62 474 LEU B CA 1
ATOM 8514 C C . LEU B 1 474 ? 21.25 15.578 20.062 1 95.62 474 LEU B C 1
ATOM 8516 O O . LEU B 1 474 ? 20.109 16.062 19.984 1 95.62 474 LEU B O 1
ATOM 8520 N N . ILE B 1 475 ? 21.859 15.266 21.156 1 95.75 475 ILE B N 1
ATOM 8521 C CA . ILE B 1 475 ? 21.188 15.492 22.438 1 95.75 475 ILE B CA 1
ATOM 8522 C C . ILE B 1 475 ? 21.031 17 22.672 1 95.75 475 ILE B C 1
ATOM 8524 O O . ILE B 1 475 ? 19.969 17.453 23.094 1 95.75 475 ILE B O 1
ATOM 8528 N N . LYS B 1 476 ? 22.031 17.734 22.375 1 95.81 476 LYS B N 1
ATOM 8529 C CA . LYS B 1 476 ? 22.031 19.188 22.594 1 95.81 476 LYS B CA 1
ATOM 8530 C C . LYS B 1 476 ? 20.984 19.859 21.703 1 95.81 476 LYS B C 1
ATOM 8532 O O . LYS B 1 476 ? 20.281 20.781 22.141 1 95.81 476 LYS B O 1
ATOM 8537 N N . ILE B 1 477 ? 20.906 19.438 20.469 1 96 477 ILE B N 1
ATOM 8538 C CA . ILE B 1 477 ? 19.984 20.094 19.547 1 96 477 ILE B CA 1
ATOM 8539 C C . ILE B 1 477 ? 18.547 19.812 19.969 1 96 477 ILE B C 1
ATOM 8541 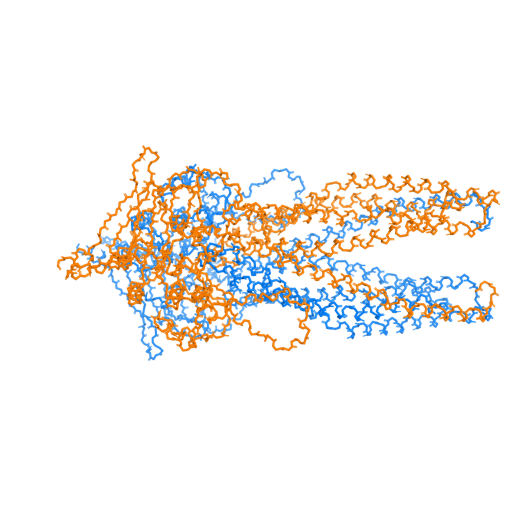O O . ILE B 1 477 ? 17.672 20.672 19.797 1 96 477 ILE B O 1
ATOM 8545 N N . LEU B 1 478 ? 18.312 18.641 20.5 1 96.06 478 LEU B N 1
ATOM 8546 C CA . LEU B 1 478 ? 16.969 18.312 20.984 1 96.06 478 LEU B CA 1
ATOM 8547 C C . LEU B 1 478 ? 16.578 19.219 22.141 1 96.06 478 LEU B C 1
ATOM 8549 O O . LEU B 1 478 ? 15.422 19.625 22.266 1 96.06 478 LEU B O 1
ATOM 8553 N N . GLU B 1 479 ? 17.531 19.516 22.906 1 95 479 GLU B N 1
ATOM 8554 C CA . GLU B 1 479 ? 17.297 20.438 24 1 95 479 GLU B CA 1
ATOM 8555 C C . GLU B 1 479 ? 17.094 21.859 23.484 1 95 479 GLU B C 1
ATOM 8557 O O . GLU B 1 479 ? 16.25 22.609 24 1 95 479 GLU B O 1
ATOM 8562 N N . ASP B 1 480 ? 17.828 22.156 22.484 1 95.06 480 ASP B N 1
ATOM 8563 C CA . ASP B 1 480 ? 17.75 23.5 21.906 1 95.06 480 ASP B CA 1
ATOM 8564 C C . ASP B 1 480 ? 16.375 23.75 21.297 1 95.06 480 ASP B C 1
ATOM 8566 O O . ASP B 1 480 ? 15.883 24.891 21.312 1 95.06 480 ASP B O 1
ATOM 8570 N N . VAL B 1 481 ? 15.766 22.719 20.75 1 95.5 481 VAL B N 1
ATOM 8571 C CA . VAL B 1 481 ? 14.453 22.906 20.125 1 95.5 481 VAL B CA 1
ATOM 8572 C C . VAL B 1 481 ? 13.359 22.516 21.109 1 95.5 481 VAL B C 1
ATOM 8574 O O . VAL B 1 481 ? 12.211 22.297 20.719 1 95.5 481 VAL B O 1
ATOM 8577 N N . ARG B 1 482 ? 13.711 22.266 22.344 1 92.25 482 ARG B N 1
ATOM 8578 C CA . ARG B 1 482 ? 12.797 22.016 23.453 1 92.25 482 ARG B CA 1
ATOM 8579 C C . ARG B 1 482 ? 12.07 20.688 23.281 1 92.25 482 ARG B C 1
ATOM 8581 O O . ARG B 1 482 ? 10.852 20.609 23.438 1 92.25 482 ARG B O 1
ATOM 8588 N N . LEU B 1 483 ? 12.812 19.656 22.797 1 92.56 483 LEU B N 1
ATOM 8589 C CA . LEU B 1 483 ? 12.289 18.297 22.656 1 92.56 483 LEU B CA 1
ATOM 8590 C C . LEU B 1 483 ? 13.062 17.312 23.516 1 92.56 483 LEU B C 1
ATOM 8592 O O . LEU B 1 483 ? 13.078 16.109 23.25 1 92.56 483 LEU B O 1
ATOM 8596 N N . GLY B 1 484 ? 13.695 17.766 24.531 1 90.44 484 GLY B N 1
ATOM 8597 C CA . GLY B 1 484 ? 14.492 16.922 25.406 1 90.44 484 GLY B CA 1
ATOM 8598 C C . GLY B 1 484 ? 13.695 15.805 26.047 1 90.44 484 GLY B C 1
ATOM 8599 O O . GLY B 1 484 ? 14.211 14.703 26.25 1 90.44 484 GLY B O 1
ATOM 8600 N N . TYR B 1 485 ? 12.453 16 26.25 1 84.44 485 TYR B N 1
ATOM 8601 C CA . TYR B 1 485 ? 11.617 15.016 26.938 1 84.44 485 TYR B CA 1
ATOM 8602 C C . TYR B 1 485 ? 11.352 13.812 26.031 1 84.44 485 TYR B C 1
ATOM 8604 O O . TYR B 1 485 ? 11.062 12.719 26.531 1 84.44 485 TYR B O 1
ATOM 8612 N N . ILE B 1 486 ? 11.414 14 24.766 1 87.06 486 ILE B N 1
ATOM 8613 C CA . ILE B 1 486 ? 11.203 12.898 23.844 1 87.06 486 ILE B CA 1
ATOM 8614 C C . ILE B 1 486 ? 12.344 11.891 23.969 1 87.06 486 ILE B C 1
ATOM 8616 O O . ILE B 1 486 ? 12.133 10.68 23.828 1 87.06 486 ILE B O 1
ATOM 8620 N N . LEU B 1 487 ? 13.523 12.422 24.234 1 88.12 487 LEU B N 1
ATOM 8621 C CA . LEU B 1 487 ? 14.688 11.562 24.438 1 88.12 487 LEU B CA 1
ATOM 8622 C C . LEU B 1 487 ? 14.508 10.688 25.672 1 88.12 487 LEU B C 1
ATOM 8624 O O . LEU B 1 487 ? 14.875 9.508 25.656 1 88.12 487 LEU B O 1
ATOM 8628 N N . ALA B 1 488 ? 13.953 11.219 26.656 1 82.25 488 ALA B N 1
ATOM 8629 C CA . ALA B 1 488 ? 13.734 10.492 27.906 1 82.25 488 ALA B CA 1
ATOM 8630 C C . ALA B 1 488 ? 12.656 9.422 27.734 1 82.25 488 ALA B C 1
ATOM 8632 O O . ALA B 1 488 ? 12.742 8.344 28.328 1 82.25 488 ALA B O 1
ATOM 8633 N N . ARG B 1 489 ? 11.797 9.695 26.828 1 81.5 489 ARG B N 1
ATOM 8634 C CA . ARG B 1 489 ? 10.648 8.812 26.641 1 81.5 489 ARG B CA 1
ATOM 8635 C C . ARG B 1 489 ? 10.992 7.668 25.688 1 81.5 489 ARG B C 1
ATOM 8637 O O . ARG B 1 489 ? 10.609 6.52 25.922 1 81.5 489 ARG B O 1
ATOM 8644 N N . PHE B 1 490 ? 11.625 7.93 24.609 1 85.31 490 PHE B N 1
ATOM 8645 C CA . PHE B 1 490 ? 11.773 6.938 23.547 1 85.31 490 PHE B CA 1
ATOM 8646 C C . PHE B 1 490 ? 13.234 6.535 23.391 1 85.31 490 PHE B C 1
ATOM 8648 O O . PHE B 1 490 ? 13.539 5.441 22.906 1 85.31 490 PHE B O 1
ATOM 8655 N N . GLY B 1 491 ? 14.125 7.348 23.734 1 88.12 491 GLY B N 1
ATOM 8656 C CA . GLY B 1 491 ? 15.531 7.098 23.469 1 88.12 491 GLY B CA 1
ATOM 8657 C C . GLY B 1 491 ? 15.945 7.461 22.047 1 88.12 491 GLY B C 1
ATOM 8658 O O . GLY B 1 491 ? 15.102 7.676 21.188 1 88.12 491 GLY B O 1
ATOM 8659 N N . LEU B 1 492 ? 17.203 7.438 21.75 1 91.62 492 LEU B N 1
ATOM 8660 C CA . LEU B 1 492 ? 17.75 7.902 20.484 1 91.62 492 LEU B CA 1
ATOM 8661 C C . LEU B 1 492 ? 17.719 6.793 19.438 1 91.62 492 LEU B C 1
ATOM 8663 O O . LEU B 1 492 ? 17.609 7.062 18.234 1 91.62 492 LEU B O 1
ATOM 8667 N N . ASP B 1 493 ? 17.75 5.574 19.812 1 90.56 493 ASP B N 1
ATOM 8668 C CA . ASP B 1 493 ? 17.906 4.469 18.875 1 90.56 493 ASP B CA 1
ATOM 8669 C C . ASP B 1 493 ? 16.672 3.564 18.875 1 90.56 493 ASP B C 1
ATOM 8671 O O . ASP B 1 493 ? 16.766 2.393 18.516 1 90.56 493 ASP B O 1
ATOM 8675 N N . SER B 1 494 ? 15.562 4.125 19.234 1 86.44 494 SER B N 1
ATOM 8676 C CA . SER B 1 494 ? 14.305 3.389 19.172 1 86.44 494 SER B CA 1
ATOM 8677 C C . SER B 1 494 ? 13.531 3.713 17.906 1 86.44 494 SER B C 1
ATOM 8679 O O . SER B 1 494 ? 13.648 4.816 17.375 1 86.44 494 SER B O 1
ATOM 8681 N N . THR B 1 495 ? 12.836 2.705 17.422 1 84.38 495 THR B N 1
ATOM 8682 C CA . THR B 1 495 ? 12.031 2.891 16.219 1 84.38 495 THR B CA 1
ATOM 8683 C C . THR B 1 495 ? 10.547 2.939 16.562 1 84.38 495 THR B C 1
ATOM 8685 O O . THR B 1 495 ? 10.055 2.105 17.328 1 84.38 495 THR B O 1
ATOM 8688 N N . HIS B 1 496 ? 9.875 3.986 16.109 1 81.06 496 HIS B N 1
ATOM 8689 C CA . HIS B 1 496 ? 8.438 4.172 16.281 1 81.06 496 HIS B CA 1
ATOM 8690 C C . HIS B 1 496 ? 7.809 4.777 15.031 1 81.06 496 HIS B C 1
ATOM 8692 O O . HIS B 1 496 ? 8.523 5.191 14.109 1 81.06 496 HIS B O 1
ATOM 8698 N N . GLU B 1 497 ? 6.551 4.691 15.008 1 79.12 497 GLU B N 1
ATOM 8699 C CA . GLU B 1 497 ? 5.848 5.469 13.992 1 79.12 497 GLU B CA 1
ATOM 8700 C C . GLU B 1 497 ? 5.746 6.938 14.391 1 79.12 497 GLU B C 1
ATOM 8702 O O . GLU B 1 497 ? 4.691 7.395 14.836 1 79.12 497 GLU B O 1
ATOM 8707 N N . TRP B 1 498 ? 6.734 7.613 14.102 1 84.56 498 TRP B N 1
ATOM 8708 C CA . TRP B 1 498 ? 6.926 8.969 14.609 1 84.56 498 TRP B CA 1
ATOM 8709 C C . TRP B 1 498 ? 5.801 9.891 14.156 1 84.56 498 TRP B C 1
ATOM 8711 O O . TRP B 1 498 ? 5.414 10.812 14.875 1 84.56 498 TRP B O 1
ATOM 8721 N N . SER B 1 499 ? 5.203 9.672 12.969 1 78.31 499 SER B N 1
ATOM 8722 C CA . SER B 1 499 ? 4.129 10.516 12.461 1 78.31 499 SER B CA 1
ATOM 8723 C C . SER B 1 499 ? 2.869 10.383 13.312 1 78.31 499 SER B C 1
ATOM 8725 O O . SER B 1 499 ? 2.045 11.297 13.352 1 78.31 499 SER B O 1
ATOM 8727 N N . SER B 1 500 ? 2.777 9.297 14.016 1 70.81 500 SER B N 1
ATOM 8728 C CA . SER B 1 500 ? 1.593 9.039 14.828 1 70.81 500 SER B CA 1
ATOM 8729 C C . SER B 1 500 ? 1.852 9.359 16.297 1 70.81 500 SER B C 1
ATOM 8731 O O . SER B 1 500 ? 0.926 9.695 17.031 1 70.81 500 SER B O 1
ATOM 8733 N N . VAL B 1 501 ? 3.135 9.289 16.672 1 74.56 501 VAL B N 1
ATOM 8734 C CA . VAL B 1 501 ? 3.484 9.422 18.078 1 74.56 501 VAL B CA 1
ATOM 8735 C C . VAL B 1 501 ? 3.713 10.898 18.406 1 74.56 501 VAL B C 1
ATOM 8737 O O . VAL B 1 501 ? 3.371 11.352 19.516 1 74.56 501 VAL B O 1
ATOM 8740 N N . LEU B 1 502 ? 4.207 11.633 17.453 1 80.19 502 LEU B N 1
ATOM 8741 C CA . LEU B 1 502 ? 4.512 13.039 17.688 1 80.19 502 LEU B CA 1
ATOM 8742 C C . LEU B 1 502 ? 3.387 13.938 17.172 1 80.19 502 LEU B C 1
ATOM 8744 O O . LEU B 1 502 ? 2.795 13.656 16.125 1 80.19 502 LEU B O 1
ATOM 8748 N N . SER B 1 503 ? 3.156 14.984 17.953 1 77.31 503 SER B N 1
ATOM 8749 C CA . SER B 1 503 ? 2.225 15.992 17.469 1 77.31 503 SER B CA 1
ATOM 8750 C C . SER B 1 503 ? 2.82 16.781 16.312 1 77.31 503 SER B C 1
ATOM 8752 O O . SER B 1 503 ? 4.027 16.719 16.062 1 77.31 503 SER B O 1
ATOM 8754 N N . LEU B 1 504 ? 2.004 17.484 15.594 1 80.19 504 LEU B N 1
ATOM 8755 C CA . LEU B 1 504 ? 2.488 18.281 14.469 1 80.19 504 LEU B CA 1
ATOM 8756 C C . LEU B 1 504 ? 3.482 19.328 14.938 1 80.19 504 LEU B C 1
ATOM 8758 O O . LEU B 1 504 ? 4.457 19.625 14.242 1 80.19 504 LEU B O 1
ATOM 8762 N N . GLY B 1 505 ? 3.209 19.953 16.078 1 84.44 505 GLY B N 1
ATOM 8763 C CA . GLY B 1 505 ? 4.148 20.906 16.641 1 84.44 505 GLY B CA 1
ATOM 8764 C C . GLY B 1 505 ? 5.5 20.297 16.969 1 84.44 505 GLY B C 1
ATOM 8765 O O . GLY B 1 505 ? 6.539 20.922 16.719 1 84.44 505 GLY B O 1
ATOM 8766 N N . GLU B 1 506 ? 5.418 19.109 17.484 1 86.5 506 GLU B N 1
ATOM 8767 C CA . GLU B 1 506 ? 6.656 18.406 17.781 1 86.5 506 GLU B CA 1
ATOM 8768 C C . GLU B 1 506 ? 7.414 18.047 16.516 1 86.5 506 GLU B C 1
ATOM 8770 O O . GLU B 1 506 ? 8.641 18.109 16.469 1 86.5 506 GLU B O 1
ATOM 8775 N N . GLN B 1 507 ? 6.676 17.703 15.531 1 90.94 507 GLN B N 1
ATOM 8776 C CA . GLN B 1 507 ? 7.297 17.375 14.25 1 90.94 507 GLN B CA 1
ATOM 8777 C C . GLN B 1 507 ? 7.969 18.609 13.633 1 90.94 507 GLN B C 1
ATOM 8779 O O . GLN B 1 507 ? 9.055 18.5 13.062 1 90.94 507 GLN B O 1
ATOM 8784 N N . GLN B 1 508 ? 7.312 19.75 13.734 1 91.5 508 GLN B N 1
ATOM 8785 C CA . GLN B 1 508 ? 7.891 20.969 13.203 1 91.5 508 GLN B CA 1
ATOM 8786 C C . GLN B 1 508 ? 9.156 21.359 13.961 1 91.5 508 GLN B C 1
ATOM 8788 O O . GLN B 1 508 ? 10.141 21.797 13.359 1 91.5 508 GLN B O 1
ATOM 8793 N N . ARG B 1 509 ? 9.133 21.172 15.273 1 94.5 509 ARG B N 1
ATOM 8794 C CA . ARG B 1 509 ? 10.328 21.453 16.062 1 94.5 509 ARG B CA 1
ATOM 8795 C C . ARG B 1 509 ? 11.461 20.516 15.695 1 94.5 509 ARG B C 1
ATOM 8797 O O . ARG B 1 509 ? 12.625 20.922 15.648 1 94.5 509 ARG B O 1
ATOM 8804 N N . LEU B 1 510 ? 11.109 19.297 15.477 1 95.12 510 LEU B N 1
ATOM 8805 C CA . LEU B 1 510 ? 12.109 18.328 15.039 1 95.12 510 LEU B CA 1
ATOM 8806 C C . LEU B 1 510 ? 12.703 18.719 13.695 1 95.12 510 LEU B C 1
ATOM 8808 O O . LEU B 1 510 ? 13.898 18.531 13.453 1 95.12 510 LEU B O 1
ATOM 8812 N N . ALA B 1 511 ? 11.906 19.219 12.812 1 95.12 511 ALA B N 1
ATOM 8813 C CA . ALA B 1 511 ? 12.383 19.703 11.516 1 95.12 511 ALA B CA 1
ATOM 8814 C C . ALA B 1 511 ? 13.367 20.859 11.688 1 95.12 511 ALA B C 1
ATOM 8816 O O . ALA B 1 511 ? 14.344 20.953 10.938 1 95.12 511 ALA B O 1
ATOM 8817 N N . PHE B 1 512 ? 13.117 21.734 12.641 1 96.38 512 PHE B N 1
ATOM 8818 C CA . PHE B 1 512 ? 14.047 22.812 12.938 1 96.38 512 PHE B CA 1
ATOM 8819 C C . PHE B 1 512 ? 15.367 22.266 13.453 1 96.38 512 PHE B C 1
ATOM 8821 O O . PHE B 1 512 ? 16.422 22.828 13.195 1 96.38 512 PHE B O 1
ATOM 8828 N N . ALA B 1 513 ? 15.227 21.156 14.234 1 96.38 513 ALA B N 1
ATOM 8829 C CA . ALA B 1 513 ? 16.453 20.5 14.688 1 96.38 513 ALA B CA 1
ATOM 8830 C C . ALA B 1 513 ? 17.312 20.078 13.508 1 96.38 513 ALA B C 1
ATOM 8832 O O . ALA B 1 513 ? 18.531 20.234 13.539 1 96.38 513 ALA B O 1
ATOM 8833 N N . ARG B 1 514 ? 16.703 19.562 12.508 1 94.38 514 ARG B N 1
ATOM 8834 C CA . ARG B 1 514 ? 17.406 19.172 11.297 1 94.38 514 ARG B CA 1
ATOM 8835 C C . ARG B 1 514 ? 18.109 20.359 10.664 1 94.38 514 ARG B C 1
ATOM 8837 O O . ARG B 1 514 ? 19.266 20.266 10.234 1 94.38 514 ARG B O 1
ATOM 8844 N N . LEU B 1 515 ? 17.391 21.422 10.594 1 94.62 515 LEU B N 1
ATOM 8845 C CA . LEU B 1 515 ? 17.891 22.656 9.984 1 94.62 515 LEU B CA 1
ATOM 8846 C C . LEU B 1 515 ? 19.094 23.188 10.758 1 94.62 515 LEU B C 1
ATOM 8848 O O . LEU B 1 515 ? 20.109 23.531 10.164 1 94.62 515 LEU B O 1
ATOM 8852 N N . LEU B 1 516 ? 18.984 23.203 12.07 1 95.44 516 LEU B N 1
ATOM 8853 C CA . LEU B 1 516 ? 20.031 23.75 12.922 1 95.44 516 LEU B CA 1
ATOM 8854 C C . LEU B 1 516 ? 21.281 22.859 12.875 1 95.44 516 LEU B C 1
ATOM 8856 O O . LEU B 1 516 ? 22.391 23.359 12.992 1 95.44 516 LEU B O 1
ATOM 8860 N N . LEU B 1 517 ? 21.062 21.562 12.734 1 93.31 517 LEU B N 1
ATOM 8861 C CA . LEU B 1 517 ? 22.188 20.656 12.609 1 93.31 517 LEU B CA 1
ATOM 8862 C C . LEU B 1 517 ? 22.922 20.859 11.289 1 93.31 517 LEU B C 1
ATOM 8864 O O . LEU B 1 517 ? 24.156 20.781 11.234 1 93.31 517 LEU B O 1
ATOM 8868 N N . SER B 1 518 ? 22.266 21.125 10.25 1 90.31 518 SER B N 1
ATOM 8869 C CA . SER B 1 518 ? 22.828 21.25 8.914 1 90.31 518 SER B CA 1
ATOM 8870 C C . SER B 1 518 ? 23.484 22.625 8.719 1 90.31 518 SER B C 1
ATOM 8872 O O . SER B 1 518 ? 24.375 22.781 7.895 1 90.31 518 SER B O 1
ATOM 8874 N N . LYS B 1 519 ? 23.047 23.625 9.383 1 89.62 519 LYS B N 1
ATOM 8875 C CA . LYS B 1 519 ? 23.562 24.984 9.328 1 89.62 519 LYS B CA 1
ATOM 8876 C C . LYS B 1 519 ? 23.641 25.484 7.883 1 89.62 519 LYS B C 1
ATOM 8878 O O . LYS B 1 519 ? 24.719 25.859 7.41 1 89.62 519 LYS B O 1
ATOM 8883 N N . PRO B 1 520 ? 22.531 25.625 7.203 1 91.44 520 PRO B N 1
ATOM 8884 C CA . PRO B 1 520 ? 22.531 26.094 5.812 1 91.44 520 PRO B CA 1
ATOM 8885 C C . PRO B 1 520 ? 22.766 27.594 5.691 1 91.44 520 PRO B C 1
ATOM 8887 O O . PRO B 1 520 ? 22.656 28.312 6.684 1 91.44 520 PRO B O 1
ATOM 8890 N N . GLN B 1 521 ? 23.141 27.969 4.496 1 89.75 521 GLN B N 1
ATOM 8891 C CA . GLN B 1 521 ? 23.281 29.406 4.234 1 89.75 521 GLN B CA 1
ATOM 8892 C C . GLN B 1 521 ? 21.938 30.062 4.031 1 89.75 521 GLN B C 1
ATOM 8894 O O . GLN B 1 521 ? 21.734 31.219 4.414 1 89.75 521 GLN B O 1
ATOM 8899 N N . LEU B 1 522 ? 21.062 29.312 3.4 1 93.19 522 LEU B N 1
ATOM 8900 C CA . LEU B 1 522 ? 19.719 29.797 3.107 1 93.19 522 LEU B CA 1
ATOM 8901 C C . LEU B 1 522 ? 18.672 28.75 3.465 1 93.19 522 LEU B C 1
ATOM 8903 O O . LEU B 1 522 ? 18.812 27.578 3.123 1 93.19 522 LEU B O 1
ATOM 8907 N N . ALA B 1 523 ? 17.703 29.156 4.223 1 95.06 523 ALA B N 1
ATOM 8908 C CA . ALA B 1 523 ? 16.609 28.266 4.602 1 95.06 523 ALA B CA 1
ATOM 8909 C C . ALA B 1 523 ? 15.281 28.766 4.027 1 95.06 523 ALA B C 1
ATOM 8911 O O . ALA B 1 523 ? 14.977 29.953 4.098 1 95.06 523 ALA B O 1
ATOM 8912 N N . LEU B 1 524 ? 14.617 27.922 3.342 1 94.88 524 LEU B N 1
ATOM 8913 C CA . LEU B 1 524 ? 13.266 28.203 2.857 1 94.88 524 LEU B CA 1
ATOM 8914 C C . LEU B 1 524 ? 12.227 27.516 3.738 1 94.88 524 LEU B C 1
ATOM 8916 O O . LEU B 1 524 ? 12.18 26.281 3.811 1 94.88 524 LEU B O 1
ATOM 8920 N N . LEU B 1 525 ? 11.406 28.297 4.375 1 95 525 LEU B N 1
ATOM 8921 C CA . LEU B 1 525 ? 10.469 27.781 5.367 1 95 525 LEU B CA 1
ATOM 8922 C C . LEU B 1 525 ? 9.023 27.953 4.891 1 95 525 LEU B C 1
ATOM 8924 O O . LEU B 1 525 ? 8.555 29.078 4.707 1 95 525 LEU B O 1
ATOM 8928 N N . ASP B 1 526 ? 8.328 26.844 4.691 1 90.75 526 ASP B N 1
ATOM 8929 C CA . ASP B 1 526 ? 6.941 26.891 4.25 1 90.75 526 ASP B CA 1
ATOM 8930 C C . ASP B 1 526 ? 5.988 26.641 5.418 1 90.75 526 ASP B C 1
ATOM 8932 O O . ASP B 1 526 ? 5.629 25.484 5.699 1 90.75 526 ASP B O 1
ATOM 8936 N N . GLU B 1 527 ? 5.523 27.625 6.008 1 87.25 527 GLU B N 1
ATOM 8937 C CA . GLU B 1 527 ? 4.625 27.562 7.156 1 87.25 527 GLU B CA 1
ATOM 8938 C C . GLU B 1 527 ? 5.125 26.562 8.195 1 87.25 527 GLU B C 1
ATOM 8940 O O . GLU B 1 527 ? 4.363 25.719 8.664 1 87.25 527 GLU B O 1
ATOM 8945 N N . SER B 1 528 ? 6.387 26.719 8.508 1 89.88 528 SER B N 1
ATOM 8946 C CA . SER B 1 528 ? 7.082 25.703 9.297 1 89.88 528 SER B CA 1
ATOM 8947 C C . SER B 1 528 ? 6.789 25.875 10.789 1 89.88 528 SER B C 1
ATOM 8949 O O . SER B 1 528 ? 7.113 25 11.594 1 89.88 528 SER B O 1
ATOM 8951 N N . THR B 1 529 ? 6.152 26.984 11.211 1 88.81 529 THR B N 1
ATOM 8952 C CA . THR B 1 529 ? 5.832 27.203 12.617 1 88.81 529 THR B CA 1
ATOM 8953 C C . THR B 1 529 ? 4.328 27.359 12.812 1 88.81 529 THR B C 1
ATOM 8955 O O . THR B 1 529 ? 3.883 27.953 13.797 1 88.81 529 THR B O 1
ATOM 8958 N N . SER B 1 530 ? 3.584 26.859 11.875 1 80 530 SER B N 1
ATOM 8959 C CA . SER B 1 530 ? 2.137 27.047 11.891 1 80 530 SER B CA 1
ATOM 8960 C C . SER B 1 530 ? 1.497 26.312 13.062 1 80 530 SER B C 1
ATOM 8962 O O . SER B 1 530 ? 0.455 26.719 13.57 1 80 530 SER B O 1
ATOM 8964 N N . ALA B 1 531 ? 2.145 25.219 13.508 1 78.94 531 ALA B N 1
ATOM 8965 C CA . ALA B 1 531 ? 1.56 24.406 14.57 1 78.94 531 ALA B CA 1
ATOM 8966 C C . ALA B 1 531 ? 2.262 24.656 15.906 1 78.94 531 ALA B C 1
ATOM 8968 O O . ALA B 1 531 ? 2.07 23.922 16.859 1 78.94 531 ALA B O 1
ATOM 8969 N N . LEU B 1 532 ? 3.078 25.75 15.93 1 84.56 532 LEU B N 1
ATOM 8970 C CA . LEU B 1 532 ? 3.797 26.078 17.156 1 84.56 532 LEU B CA 1
ATOM 8971 C C . LEU B 1 532 ? 3.119 27.234 17.906 1 84.56 532 LEU B C 1
ATOM 8973 O O . LEU B 1 532 ? 2.463 28.062 17.281 1 84.56 532 LEU B O 1
ATOM 8977 N N . ASP B 1 533 ? 3.299 27.188 19.203 1 80.25 533 ASP B N 1
ATOM 8978 C CA . ASP B 1 533 ? 2.875 28.344 19.984 1 80.25 533 ASP B CA 1
ATOM 8979 C C . ASP B 1 533 ? 3.824 29.516 19.781 1 80.25 533 ASP B C 1
ATOM 8981 O O . ASP B 1 533 ? 4.922 29.359 19.25 1 80.25 533 ASP B O 1
ATOM 8985 N N . GLU B 1 534 ? 3.369 30.625 20.203 1 81.62 534 GLU B N 1
ATOM 8986 C CA . GLU B 1 534 ? 4.113 31.859 19.953 1 81.62 534 GLU B CA 1
ATOM 8987 C C . GLU B 1 534 ? 5.484 31.812 20.625 1 81.62 534 GLU B C 1
ATOM 8989 O O . GLU B 1 534 ? 6.477 32.281 20.047 1 81.62 534 GLU B O 1
ATOM 8994 N N . ALA B 1 535 ? 5.539 31.25 21.781 1 84.12 535 ALA B N 1
ATOM 8995 C CA . ALA B 1 535 ? 6.805 31.188 22.5 1 84.12 535 ALA B CA 1
ATOM 8996 C C . ALA B 1 535 ? 7.828 30.344 21.75 1 84.12 535 ALA B C 1
ATOM 8998 O O . ALA B 1 535 ? 9 30.719 21.656 1 84.12 535 ALA B O 1
ATOM 8999 N N . ASN B 1 536 ? 7.406 29.25 21.297 1 88.94 536 ASN B N 1
ATOM 9000 C CA . ASN B 1 536 ? 8.305 28.375 20.547 1 88.94 536 ASN B CA 1
ATOM 9001 C C . ASN B 1 536 ? 8.68 28.984 19.203 1 88.94 536 ASN B C 1
ATOM 9003 O O . ASN B 1 536 ? 9.797 28.781 18.719 1 88.94 536 ASN B O 1
ATOM 9007 N N . GLU B 1 537 ? 7.742 29.609 18.594 1 90.69 537 GLU B N 1
ATOM 9008 C CA . GLU B 1 537 ? 8.023 30.281 17.328 1 90.69 537 GLU B CA 1
ATOM 9009 C C . GLU B 1 537 ? 9.148 31.297 17.484 1 90.69 537 GLU B C 1
ATOM 9011 O O . GLU B 1 537 ? 10.102 31.297 16.703 1 90.69 537 GLU B O 1
ATOM 9016 N N . VAL B 1 538 ? 9 32.125 18.516 1 90.75 538 VAL B N 1
ATOM 9017 C CA . VAL B 1 538 ? 10.008 33.156 18.797 1 90.75 538 VAL B CA 1
ATOM 9018 C C . VAL B 1 538 ? 11.352 32.5 19.078 1 90.75 538 VAL B C 1
ATOM 9020 O O . VAL B 1 538 ? 12.383 32.875 18.531 1 90.75 538 VAL B O 1
ATOM 9023 N N . HIS B 1 539 ? 11.273 31.5 19.828 1 93.75 539 HIS B N 1
ATOM 9024 C CA . HIS B 1 539 ? 12.484 30.812 20.25 1 93.75 539 HIS B CA 1
ATOM 9025 C C . HIS B 1 539 ? 13.219 30.219 19.047 1 93.75 539 HIS B C 1
ATOM 9027 O O . HIS B 1 539 ? 14.438 30.391 18.922 1 93.75 539 HIS B O 1
ATOM 9033 N N . LEU B 1 540 ? 12.547 29.578 18.234 1 95.06 540 LEU B N 1
ATOM 9034 C CA . LEU B 1 540 ? 13.156 28.906 17.094 1 95.06 540 LEU B CA 1
ATOM 9035 C C . LEU B 1 540 ? 13.703 29.906 16.094 1 95.06 540 LEU B C 1
ATOM 9037 O O . LEU B 1 540 ? 14.789 29.703 15.531 1 95.06 540 LEU B O 1
ATOM 9041 N N . TYR B 1 541 ? 12.961 31 15.797 1 94.5 541 TYR B N 1
ATOM 9042 C CA . TYR B 1 541 ? 13.453 32 14.875 1 94.5 541 TYR B CA 1
ATOM 9043 C C . TYR B 1 541 ? 14.688 32.719 15.445 1 94.5 541 TYR B C 1
ATOM 9045 O O . TYR B 1 541 ? 15.602 33.062 14.695 1 94.5 541 TYR B O 1
ATOM 9053 N N . GLU B 1 542 ? 14.703 32.875 16.75 1 93.88 542 GLU B N 1
ATOM 9054 C CA . GLU B 1 542 ? 15.875 33.469 17.375 1 93.88 542 GLU B CA 1
ATOM 9055 C C . GLU B 1 542 ? 17.078 32.531 17.266 1 93.88 542 GLU B C 1
ATOM 9057 O O . GLU B 1 542 ? 18.203 33 17.047 1 93.88 542 GLU B O 1
ATOM 9062 N N . LYS B 1 543 ? 16.797 31.297 17.406 1 94.75 543 LYS B N 1
ATOM 9063 C CA . LYS B 1 543 ? 17.891 30.328 17.312 1 94.75 543 LYS B CA 1
ATOM 9064 C C . LYS B 1 543 ? 18.484 30.297 15.914 1 94.75 543 LYS B C 1
ATOM 9066 O O . LYS B 1 543 ? 19.703 30.219 15.75 1 94.75 543 LYS B O 1
ATOM 9071 N N . ILE B 1 544 ? 17.688 30.312 14.875 1 93.81 544 ILE B N 1
ATOM 9072 C CA . ILE B 1 544 ? 18.203 30.266 13.516 1 93.81 544 ILE B CA 1
ATOM 9073 C C . ILE B 1 544 ? 18.922 31.562 13.18 1 93.81 544 ILE B C 1
ATOM 9075 O O . ILE B 1 544 ? 19.938 31.562 12.469 1 93.81 544 ILE B O 1
ATOM 9079 N N . ALA B 1 545 ? 18.406 32.656 13.734 1 91 545 ALA B N 1
ATOM 9080 C CA . ALA B 1 545 ? 19.062 33.938 13.531 1 91 545 ALA B CA 1
ATOM 9081 C C . ALA B 1 545 ? 20.438 33.938 14.195 1 91 545 ALA B C 1
ATOM 9083 O O . ALA B 1 545 ? 21.391 34.5 13.648 1 91 545 ALA B O 1
ATOM 9084 N N . ALA B 1 546 ? 20.469 33.375 15.344 1 92.69 546 ALA B N 1
ATOM 9085 C CA . ALA B 1 546 ? 21.719 33.344 16.094 1 92.69 546 ALA B CA 1
ATOM 9086 C C . ALA B 1 546 ? 22.766 32.5 15.359 1 92.69 546 ALA B C 1
ATOM 9088 O O . ALA B 1 546 ? 23.969 32.781 15.453 1 92.69 546 ALA B O 1
ATOM 9089 N N . GLU B 1 547 ? 22.312 31.562 14.633 1 92.5 547 GLU B N 1
ATOM 9090 C CA . GLU B 1 547 ? 23.219 30.703 13.883 1 92.5 547 GLU B CA 1
ATOM 9091 C C . GLU B 1 547 ? 23.641 31.359 12.57 1 92.5 547 GLU B C 1
ATOM 9093 O O . GLU B 1 547 ? 24.516 30.859 11.867 1 92.5 547 GLU B O 1
ATOM 9098 N N . GLY B 1 548 ? 23.062 32.438 12.219 1 90.25 548 GLY B N 1
ATOM 9099 C CA . GLY B 1 548 ? 23.453 33.219 11.039 1 90.25 548 GLY B CA 1
ATOM 9100 C C . GLY B 1 548 ? 22.812 32.719 9.766 1 90.25 548 GLY B C 1
ATOM 9101 O O . GLY B 1 548 ? 23.281 33 8.664 1 90.25 548 GLY B O 1
ATOM 9102 N N . VAL B 1 549 ? 21.812 31.953 9.867 1 92.81 549 VAL B N 1
ATOM 9103 C CA . VAL B 1 549 ? 21.109 31.406 8.703 1 92.81 549 VAL B CA 1
ATOM 9104 C C . VAL B 1 549 ? 20.172 32.469 8.125 1 92.81 549 VAL B C 1
ATOM 9106 O O . VAL B 1 549 ? 19.438 33.125 8.859 1 92.81 549 VAL B O 1
ATOM 9109 N N . THR B 1 550 ? 20.312 32.781 6.84 1 94.56 550 THR B N 1
ATOM 9110 C CA . THR B 1 550 ? 19.328 33.594 6.145 1 94.56 550 THR B CA 1
ATOM 9111 C C . THR B 1 550 ? 18.094 32.781 5.77 1 94.56 550 THR B C 1
ATOM 9113 O O . THR B 1 550 ? 18.219 31.625 5.355 1 94.56 550 THR B O 1
ATOM 9116 N N . TYR B 1 551 ? 16.938 33.344 6.008 1 95.94 551 TYR B N 1
ATOM 9117 C CA . TYR B 1 551 ? 15.773 32.5 5.738 1 95.94 551 TYR B CA 1
ATOM 9118 C C . TYR B 1 551 ? 14.688 33.281 5.02 1 95.94 551 TYR B C 1
ATOM 9120 O O . TYR B 1 551 ? 14.609 34.5 5.16 1 95.94 551 TYR B O 1
ATOM 9128 N N . ILE B 1 552 ? 14 32.625 4.184 1 95.62 552 ILE B N 1
ATOM 9129 C CA . ILE B 1 552 ? 12.758 33.062 3.549 1 95.62 552 ILE B CA 1
ATOM 9130 C C . ILE B 1 552 ? 11.586 32.25 4.105 1 95.62 552 ILE B C 1
ATOM 9132 O O . ILE B 1 552 ? 11.57 31.016 4.008 1 95.62 552 ILE B O 1
ATOM 9136 N N . SER B 1 553 ? 10.664 32.906 4.715 1 95 553 SER B N 1
ATOM 9137 C CA . SER B 1 553 ? 9.562 32.188 5.359 1 95 553 SER B CA 1
ATOM 9138 C C . SER B 1 553 ? 8.219 32.594 4.766 1 95 553 SER B C 1
ATOM 9140 O O . SER B 1 553 ? 8.023 33.75 4.398 1 95 553 SER B O 1
ATOM 9142 N N . VAL B 1 554 ? 7.406 31.578 4.562 1 91.94 554 VAL B N 1
ATOM 9143 C CA . VAL B 1 554 ? 6 31.797 4.238 1 91.94 554 VAL B CA 1
ATOM 9144 C C . VAL B 1 554 ? 5.148 31.656 5.492 1 91.94 554 VAL B C 1
ATOM 9146 O O . VAL B 1 554 ? 5.312 30.688 6.25 1 91.94 554 VAL B O 1
ATOM 9149 N N . GLY B 1 555 ? 4.348 32.625 5.816 1 86.44 555 GLY B N 1
ATOM 9150 C CA . GLY B 1 555 ? 3.48 32.531 6.98 1 86.44 555 GLY B CA 1
ATOM 9151 C C . GLY B 1 555 ? 2.344 33.531 6.945 1 86.44 555 GLY B C 1
ATOM 9152 O O . GLY B 1 555 ? 2.334 34.438 6.113 1 86.44 555 GLY B O 1
ATOM 9153 N N . HIS B 1 556 ? 1.466 33.312 7.887 1 77.12 556 HIS B N 1
ATOM 9154 C CA . HIS B 1 556 ? 0.282 34.156 7.93 1 77.12 556 HIS B CA 1
ATOM 9155 C C . HIS B 1 556 ? 0.227 34.969 9.227 1 77.12 556 HIS B C 1
ATOM 9157 O O . HIS B 1 556 ? -0.53 35.938 9.328 1 77.12 556 HIS B O 1
ATOM 9163 N N . ARG B 1 557 ? 1.107 34.656 10.094 1 76.44 557 ARG B N 1
ATOM 9164 C CA . ARG B 1 557 ? 1.046 35.281 11.398 1 76.44 557 ARG B CA 1
ATOM 9165 C C . ARG B 1 557 ? 1.769 36.625 11.391 1 76.44 557 ARG B C 1
ATOM 9167 O O . ARG B 1 557 ? 2.869 36.75 10.852 1 76.44 557 ARG B O 1
ATOM 9174 N N . SER B 1 558 ? 1.186 37.531 12 1 77.94 558 SER B N 1
ATOM 9175 C CA . SER B 1 558 ? 1.777 38.875 12.07 1 77.94 558 SER B CA 1
ATOM 9176 C C . SER B 1 558 ? 3.029 38.875 12.938 1 77.94 558 SER B C 1
ATOM 9178 O O . SER B 1 558 ? 3.93 39.688 12.734 1 77.94 558 SER B O 1
ATOM 9180 N N . THR B 1 559 ? 3.107 37.938 13.891 1 79.38 559 THR B N 1
ATOM 9181 C CA . THR B 1 559 ? 4.246 37.906 14.805 1 79.38 559 THR B CA 1
ATOM 9182 C C . THR B 1 559 ? 5.531 37.594 14.039 1 79.38 559 THR B C 1
ATOM 9184 O O . THR B 1 559 ? 6.629 37.875 14.523 1 79.38 559 THR B O 1
ATOM 9187 N N . LEU B 1 560 ? 5.398 37.125 12.898 1 87.88 560 LEU B N 1
ATOM 9188 C CA . LEU B 1 560 ? 6.559 36.719 12.102 1 87.88 560 LEU B CA 1
ATOM 9189 C C . LEU B 1 560 ? 7.293 37.969 11.586 1 87.88 560 LEU B C 1
ATOM 9191 O O . LEU B 1 560 ? 8.477 37.906 11.25 1 87.88 560 LEU B O 1
ATOM 9195 N N . CYS B 1 561 ? 6.582 39.062 11.523 1 88.31 561 CYS B N 1
ATOM 9196 C CA . CYS B 1 561 ? 7.176 40.281 11.008 1 88.31 561 CYS B CA 1
ATOM 9197 C C . CYS B 1 561 ? 8.344 40.75 11.875 1 88.31 561 CYS B C 1
ATOM 9199 O O . CYS B 1 561 ? 9.289 41.344 11.375 1 88.31 561 CYS B O 1
ATOM 9201 N N . ASP B 1 562 ? 8.328 40.312 13.117 1 88.81 562 ASP B N 1
ATOM 9202 C CA . ASP B 1 562 ? 9.359 40.75 14.062 1 88.81 562 ASP B CA 1
ATOM 9203 C C . ASP B 1 562 ? 10.688 40.062 13.773 1 88.81 562 ASP B C 1
ATOM 9205 O O . ASP B 1 562 ? 11.742 40.5 14.234 1 88.81 562 ASP B O 1
ATOM 9209 N N . PHE B 1 563 ? 10.664 39.031 12.969 1 92.19 563 PHE B N 1
ATOM 9210 C CA . PHE B 1 563 ? 11.875 38.25 12.75 1 92.19 563 PHE B CA 1
ATOM 9211 C C . PHE B 1 563 ? 12.352 38.406 11.305 1 92.19 563 PHE B C 1
ATOM 9213 O O . PHE B 1 563 ? 13.258 37.688 10.875 1 92.19 563 PHE B O 1
ATOM 9220 N N . HIS B 1 564 ? 11.75 39.25 10.594 1 94.56 564 HIS B N 1
ATOM 9221 C CA . HIS B 1 564 ? 12.102 39.438 9.188 1 94.56 564 HIS B CA 1
ATOM 9222 C C . HIS B 1 564 ? 12.406 40.875 8.875 1 94.56 564 HIS B C 1
ATOM 9224 O O . HIS B 1 564 ? 11.914 41.781 9.555 1 94.56 564 HIS B O 1
ATOM 9230 N N . ASP B 1 565 ? 13.18 41.125 7.879 1 92.94 565 ASP B N 1
ATOM 9231 C CA . ASP B 1 565 ? 13.609 42.469 7.496 1 92.94 565 ASP B CA 1
ATOM 9232 C C . ASP B 1 565 ? 12.688 43.062 6.422 1 92.94 565 ASP B C 1
ATOM 9234 O O . ASP B 1 565 ? 12.422 44.25 6.41 1 92.94 565 ASP B O 1
ATOM 9238 N N . ARG B 1 566 ? 12.273 42.188 5.551 1 94.62 566 ARG B N 1
ATOM 9239 C CA . ARG B 1 566 ? 11.391 42.562 4.457 1 94.62 566 ARG B CA 1
ATOM 9240 C C . ARG B 1 566 ? 10.188 41.656 4.355 1 94.62 566 ARG B C 1
ATOM 9242 O O . ARG B 1 566 ? 10.234 40.5 4.801 1 94.62 566 ARG B O 1
ATOM 9249 N N . VAL B 1 567 ? 9.141 42.188 3.807 1 94.62 567 VAL B N 1
ATOM 9250 C CA . VAL B 1 567 ? 7.91 41.438 3.604 1 94.62 567 VAL B CA 1
ATOM 9251 C C . VAL B 1 567 ? 7.484 41.531 2.141 1 94.62 567 VAL B C 1
ATOM 9253 O O . VAL B 1 567 ? 7.41 42.625 1.572 1 94.62 567 VAL B O 1
ATOM 9256 N N . LEU B 1 568 ? 7.379 40.438 1.511 1 95 568 LEU B N 1
ATOM 9257 C CA . LEU B 1 568 ? 6.801 40.312 0.176 1 95 568 LEU B CA 1
ATOM 9258 C C . LEU B 1 568 ? 5.32 39.969 0.25 1 95 568 LEU B C 1
ATOM 9260 O O . LEU B 1 568 ? 4.957 38.875 0.656 1 95 568 LEU B O 1
ATOM 9264 N N . ARG B 1 569 ? 4.473 40.875 -0.134 1 93.06 569 ARG B N 1
ATOM 9265 C CA . ARG B 1 569 ? 3.031 40.625 -0.128 1 93.06 569 ARG B CA 1
ATOM 9266 C C . ARG B 1 569 ? 2.529 40.281 -1.522 1 93.06 569 ARG B C 1
ATOM 9268 O O . ARG B 1 569 ? 2.709 41.062 -2.467 1 93.06 569 ARG B O 1
ATOM 9275 N N . ILE B 1 570 ? 1.942 39.125 -1.626 1 92.06 570 ILE B N 1
ATOM 9276 C CA . ILE B 1 570 ? 1.394 38.656 -2.896 1 92.06 570 ILE B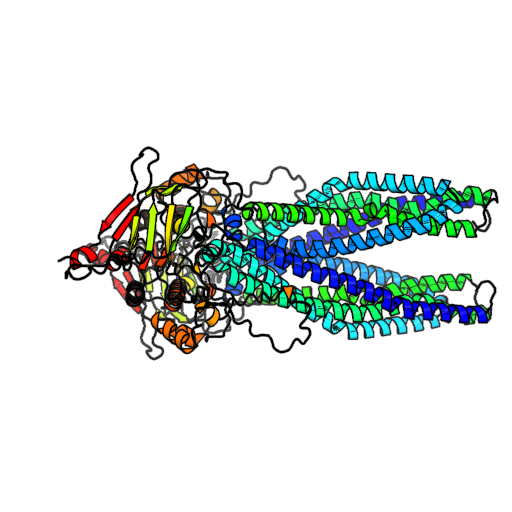 CA 1
ATOM 9277 C C . ILE B 1 570 ? -0.13 38.75 -2.861 1 92.06 570 ILE B C 1
ATOM 9279 O O . ILE B 1 570 ? -0.763 38.281 -1.916 1 92.06 570 ILE B O 1
ATOM 9283 N N . SER B 1 571 ? -0.667 39.406 -3.824 1 87.38 571 SER B N 1
ATOM 9284 C CA . SER B 1 571 ? -2.119 39.5 -3.928 1 87.38 571 SER B CA 1
ATOM 9285 C C . SER B 1 571 ? -2.676 38.531 -4.961 1 87.38 571 SER B C 1
ATOM 9287 O O . SER B 1 571 ? -1.934 38 -5.797 1 87.38 571 SER B O 1
ATOM 9289 N N . ALA B 1 572 ? -3.936 38.188 -4.793 1 78.56 572 ALA B N 1
ATOM 9290 C CA . ALA B 1 572 ? -4.586 37.312 -5.75 1 78.56 572 ALA B CA 1
ATOM 9291 C C . ALA B 1 572 ? -4.656 37.938 -7.137 1 78.56 572 ALA B C 1
ATOM 9293 O O . ALA B 1 572 ? -4.875 39.156 -7.258 1 78.56 572 ALA B O 1
ATOM 9294 N N . THR B 1 573 ? -4.211 37.219 -8.148 1 74.62 573 THR B N 1
ATOM 9295 C CA . THR B 1 573 ? -4.195 37.75 -9.5 1 74.62 573 THR B CA 1
ATOM 9296 C C . THR B 1 573 ? -5.609 37.844 -10.07 1 74.62 573 THR B C 1
ATOM 9298 O O . THR B 1 573 ? -6.402 36.906 -9.914 1 74.62 573 THR B O 1
ATOM 9301 N N . ASP B 1 574 ? -6.016 39.031 -10.336 1 64.69 574 ASP B N 1
ATOM 9302 C CA . ASP B 1 574 ? -7.227 39.219 -11.133 1 64.69 574 ASP B CA 1
ATOM 9303 C C . ASP B 1 574 ? -6.934 39.062 -12.617 1 64.69 574 ASP B C 1
ATOM 9305 O O . ASP B 1 574 ? -5.891 39.5 -13.102 1 64.69 574 ASP B O 1
ATOM 9309 N N . SER B 1 575 ? -7.492 38.062 -13.32 1 60.16 575 SER B N 1
ATOM 9310 C CA . SER B 1 575 ? -7.289 37.75 -14.734 1 60.16 575 SER B CA 1
ATOM 9311 C C . SER B 1 575 ? -7.133 39.031 -15.562 1 60.16 575 SER B C 1
ATOM 9313 O O . SER B 1 575 ? -6.398 39.031 -16.547 1 60.16 575 SER B O 1
ATOM 9315 N N . ASN B 1 576 ? -7.777 40.094 -15.203 1 60.03 576 ASN B N 1
ATOM 9316 C CA . ASN B 1 576 ? -7.891 41.219 -16.109 1 60.03 576 ASN B CA 1
ATOM 9317 C C . ASN B 1 576 ? -6.773 42.25 -15.883 1 60.03 576 ASN B C 1
ATOM 9319 O O . ASN B 1 576 ? -6.66 43.219 -16.625 1 60.03 576 ASN B O 1
ATOM 9323 N N . ASN B 1 577 ? -6.004 42.031 -14.852 1 64.25 577 ASN B N 1
ATOM 9324 C CA . ASN B 1 577 ? -5.043 43.094 -14.586 1 64.25 577 ASN B CA 1
ATOM 9325 C C . ASN B 1 577 ? -3.613 42.656 -14.883 1 64.25 577 ASN B C 1
ATOM 9327 O O . ASN B 1 577 ? -3.18 41.594 -14.422 1 64.25 577 ASN B O 1
ATOM 9331 N N . GLU B 1 578 ? -2.973 43.25 -15.859 1 69.31 578 GLU B N 1
ATOM 9332 C CA . GLU B 1 578 ? -1.604 42.969 -16.297 1 69.31 578 GLU B CA 1
ATOM 9333 C C . GLU B 1 578 ? -0.595 43.531 -15.289 1 69.31 578 GLU B C 1
ATOM 9335 O O . GLU B 1 578 ? 0.614 43.344 -15.453 1 69.31 578 GLU B O 1
ATOM 9340 N N . GLN B 1 579 ? -1.014 44.094 -14.211 1 79.06 579 GLN B N 1
ATOM 9341 C CA . GLN B 1 579 ? -0.086 44.656 -13.242 1 79.06 579 GLN B CA 1
ATOM 9342 C C . GLN B 1 579 ? 0.462 43.594 -12.305 1 79.06 579 GLN B C 1
ATOM 9344 O O . GLN B 1 579 ? -0.18 42.562 -12.094 1 79.06 579 GLN B O 1
ATOM 9349 N N . PRO B 1 580 ? 1.746 43.875 -11.906 1 88.25 580 PRO B N 1
ATOM 9350 C CA . PRO B 1 580 ? 2.301 42.938 -10.938 1 88.25 580 PRO B CA 1
ATOM 9351 C C . PRO B 1 580 ? 1.443 42.812 -9.68 1 88.25 580 PRO B C 1
ATOM 9353 O O . PRO B 1 580 ? 0.875 43.812 -9.211 1 88.25 580 PRO B O 1
ATOM 9356 N N . ASN B 1 581 ? 1.202 41.688 -9.219 1 90.31 581 ASN B N 1
ATOM 9357 C CA . ASN B 1 581 ? 0.331 41.469 -8.07 1 90.31 581 ASN B CA 1
ATOM 9358 C C . ASN B 1 581 ? 1.134 41.25 -6.793 1 90.31 581 ASN B C 1
ATOM 9360 O O . ASN B 1 581 ? 0.784 40.406 -5.973 1 90.31 581 ASN B O 1
ATOM 9364 N N . TRP B 1 582 ? 2.336 41.875 -6.719 1 92.56 582 TRP B N 1
ATOM 9365 C CA . TRP B 1 582 ? 3.164 41.75 -5.523 1 92.56 582 TRP B CA 1
ATOM 9366 C C . TRP B 1 582 ? 3.795 43.094 -5.152 1 92.56 582 TRP B C 1
ATOM 9368 O O . TRP B 1 582 ? 3.883 44 -5.984 1 92.56 582 TRP B O 1
ATOM 9378 N N . CYS B 1 583 ? 4.121 43.25 -3.893 1 93.25 583 CYS B N 1
ATOM 9379 C CA . CYS B 1 583 ? 4.793 44.438 -3.383 1 93.25 583 CYS B CA 1
ATOM 9380 C C . CYS B 1 583 ? 5.754 44.062 -2.256 1 93.25 583 CYS B C 1
ATOM 9382 O O . CYS B 1 583 ? 5.488 43.156 -1.475 1 93.25 583 CYS B O 1
ATOM 9384 N N . ILE B 1 584 ? 6.941 44.688 -2.217 1 93.31 584 ILE B N 1
ATOM 9385 C CA . ILE B 1 584 ? 7.938 44.469 -1.175 1 93.31 584 ILE B CA 1
ATOM 9386 C C . ILE B 1 584 ? 8.016 45.688 -0.26 1 93.31 584 ILE B C 1
ATOM 9388 O O . ILE B 1 584 ? 8.094 46.844 -0.733 1 93.31 584 ILE B O 1
ATOM 9392 N N . GLU B 1 585 ? 7.898 45.438 1.061 1 91.94 585 GLU B N 1
ATOM 9393 C CA . GLU B 1 585 ? 7.973 46.5 2.055 1 91.94 585 GLU B CA 1
ATOM 9394 C C . GLU B 1 585 ? 8.898 46.125 3.205 1 91.94 585 GLU B C 1
ATOM 9396 O O . GLU B 1 585 ? 9.008 44.938 3.559 1 91.94 585 GLU B O 1
ATOM 9401 N N . PRO B 1 586 ? 9.664 47.031 3.709 1 89.88 586 PRO B N 1
ATOM 9402 C CA . PRO B 1 586 ? 10.461 46.75 4.902 1 89.88 586 PRO B CA 1
ATOM 9403 C C . PRO B 1 586 ? 9.602 46.531 6.148 1 89.88 586 PRO B C 1
ATOM 9405 O O . PRO B 1 586 ? 8.5 47.094 6.242 1 89.88 586 PRO B O 1
ATOM 9408 N N . THR B 1 587 ? 10.023 45.688 6.957 1 84.5 587 THR B N 1
ATOM 9409 C CA . THR B 1 587 ? 9.297 45.469 8.211 1 84.5 587 THR B CA 1
ATOM 9410 C C . THR B 1 587 ? 9.703 46.531 9.242 1 84.5 587 THR B C 1
ATOM 9412 O O . THR B 1 587 ? 10.672 47.281 9.039 1 84.5 587 THR B O 1
ATOM 9415 N N . ARG B 1 588 ? 8.844 46.688 10.297 1 65.06 588 ARG B N 1
ATOM 9416 C CA . ARG B 1 588 ? 9.117 47.656 11.359 1 65.06 588 ARG B CA 1
ATOM 9417 C C . ARG B 1 588 ? 10.453 47.375 12.031 1 65.06 588 ARG B C 1
ATOM 9419 O O . ARG B 1 588 ? 11.141 48.281 12.484 1 65.06 588 ARG B O 1
ATOM 9426 N N . ARG B 1 589 ? 10.844 46.125 12.117 1 57.34 589 ARG B N 1
ATOM 9427 C CA . ARG B 1 589 ? 12.141 45.781 12.695 1 57.34 589 ARG B CA 1
ATOM 9428 C C . ARG B 1 589 ? 13.273 46.531 11.977 1 57.34 589 ARG B C 1
ATOM 9430 O O . ARG B 1 589 ? 14.195 47.031 12.617 1 57.34 589 ARG B O 1
ATOM 9437 N N . GLU B 1 590 ? 13.211 46.5 10.719 1 54.28 590 GLU B N 1
ATOM 9438 C CA . GLU B 1 590 ? 14.219 47.219 9.953 1 54.28 590 GLU B CA 1
ATOM 9439 C C . GLU B 1 590 ? 14.07 48.75 10.117 1 54.28 590 GLU B C 1
ATOM 9441 O O . GLU B 1 590 ? 15.07 49.469 10.148 1 54.28 590 GLU B O 1
ATOM 9446 N N . SER B 1 591 ? 12.766 49.188 10.211 1 46.28 591 SER B N 1
ATOM 9447 C CA . SER B 1 591 ? 12.602 50.625 10.367 1 46.28 591 SER B CA 1
ATOM 9448 C C . SER B 1 591 ? 13.164 51.094 11.695 1 46.28 591 SER B C 1
ATOM 9450 O O . SER B 1 591 ? 13.688 52.219 11.789 1 46.28 591 SER B O 1
ATOM 9452 N N . SER B 1 592 ? 13.031 50.219 12.727 1 43.16 592 SER B N 1
ATOM 9453 C CA . SER B 1 592 ? 13.586 50.688 14 1 43.16 592 SER B CA 1
ATOM 9454 C C . SER B 1 592 ? 15.109 50.594 14.008 1 43.16 592 SER B C 1
ATOM 9456 O O . SER B 1 592 ? 15.773 51.156 14.867 1 43.16 592 SER B O 1
ATOM 9458 N N . LEU B 1 593 ? 15.703 49.688 13.289 1 39.25 593 LEU B N 1
ATOM 9459 C CA . LEU B 1 593 ? 17.156 49.594 13.289 1 39.25 593 LEU B CA 1
ATOM 9460 C C . LEU B 1 593 ? 17.766 50.75 12.484 1 39.25 593 LEU B C 1
ATOM 9462 O O . LEU B 1 593 ? 18.969 51 12.578 1 39.25 593 LEU B O 1
ATOM 9466 N N . LYS B 1 594 ? 17.25 51.406 11.469 1 40 594 LYS B N 1
ATOM 9467 C CA . LYS B 1 594 ? 17.828 52.562 10.812 1 40 594 LYS B CA 1
ATOM 9468 C C . LYS B 1 594 ? 17.656 53.812 11.656 1 40 594 LYS B C 1
ATOM 9470 O O . LYS B 1 594 ? 18.188 54.875 11.312 1 40 594 LYS B O 1
ATOM 9475 N N . ILE B 1 595 ? 16.828 53.844 12.672 1 29.56 595 ILE B N 1
ATOM 9476 C CA . ILE B 1 595 ? 17.016 55.062 13.484 1 29.56 595 ILE B CA 1
ATOM 9477 C C . ILE B 1 595 ? 18.156 54.812 14.492 1 29.56 595 ILE B C 1
ATOM 9479 O O . ILE B 1 595 ? 18.156 53.812 15.203 1 29.56 595 ILE B O 1
#

Sequence (1190 aa):
MQDKDQEQFTKQLLYYLGGFAGGIPFFVLRDYARETLSLRWRSWMTRYYMDRYLKNQTFYKLQSQSIIDNPDQRIVDDLSSFTGTALSFSLTLFNAAVDLISFSNILYGIYPPLFVVLLIYSIGGTAISVFLGKGLVTLNFLQEKKEADFRYGLVRVRENAESIAFYGGEESEMQLLLTRFKSAFENLTQLLISSRNLEFFTSGYRYVIQILPAAVVAPMYFSGKIEFGVINQSVSAFNHILGDFSLIVYQFQALSAFSAVINRLGEFDDVLDRSNSKSLPDSLEDIDIIYKDFISSPVFESNGLTPQEKHETLLEIENLILKTPSESTLIRDLSLAIKQKDNLLITGPSGSGKTSLLRAMAGLWKTGTGKIIYYVKEGEDTEKFSSDVNTPLINTARDSMEDGGKSISRKSGIFFLPQKPYMVLGTLRQQLLYPTWGDDVVPTSDSNEKDVLTFLSNSDDMNNELVKPETDDLIKILEDVRLGYILARFGLDSTHEWSSVLSLGEQQRLAFARLLLSKPQLALLDESTSALDEANEVHLYEKIAAEGVTYISVGHRSTLCDFHDRVLRISATDSNNEQPNWCIEPTRRESSLKIMQDKDQEQFTKQLLYYLGGFAGGIPFFVLRDYARETLSLRWRSWMTRYYMDRYLKNQTFYKLQSQSIIDNPDQRIVDDLSSFTGTALSFSLTLFNAAVDLISFSNILYGIYPPLFVVLLIYSIGGTAISVFLGKGLVTLNFLQEKKEADFRYGLVRVRENAESIAFYGGEESEMQLLLTRFKSAFENLTQLLISSRNLEFFTSGYRYVIQILPAAVVAPMYFSGKIEFGVINQSVSAFNHILGDFSLIVYQFQALSAFSAVINRLGEFDDVLDRSNSKSLPDSLEDIDIIYKDFISSPVFESNGLTPQEKHETLLEIENLILKTPSESTLIRDLSLAIKQKDNLLITGPSGSGKTSLLRAMAGLWKTGTGKIIYYVKEGEDTEKFSSDVNTPLINTARDSMEDGGKSISRKSGIFFLPQKPYMVLGTLRQQLLYPTWGDDVVPTSDSNEKDVLTFLSNSDDMNNELVKPETDDLIKILEDVRLGYILARFGLDSTHEWSSVLSLGEQQRLAFARLLLSKPQLALLDESTSALDEANEVHLYEKIAAEGVTYISVGHRSTLCDFHDRVLRISATDSNNEQPNWCIEPTRRESSLKI

Secondary structure (DSSP, 8-state):
-TT--HHHHHHHHHHHHHHHHHHHHHHHHHHHHHHHHHHHHHHHHHHHHHHHHHGGGHHHHHHHHT-SS-HHHIIIIIHHHHHHHHHHHHHHHHHHHHHHHHHHHHHHHH-HHHHHHHHHHHHHHHHHHHHHHHHHHHHHHHHHHHHHHHHHHHHHHHHTHHHHHHHT-HHHHHHHHHHHHHHHHHHHHHHHHHHHHHHHHHHHHHHHTTTHHHHHHHHHHHTTSS-HHHHHHHHHHHHHHHHHHTHHHHTHHHHHHHHHHHHHHHHHHHHHHHHH------SS-BEEEEEEE---------SSS-----PPEEEEEEEEEEE-TT--EEEEEEEEEEETT--EEEE--TTSSHHHHHHHHTT---BEEEEEEEEE---S--------S-S----------------HHHHTTEEEE-SSPPPPSSBHHHHHHTTTS-------S-----SGGGGG---------SPPPPHHHHHHHHHHTT-HHHHHHH-TT-B--HHHHS-HHHHHHHHHHHHHHH--SEEEEESTTTTS-HHHHHHHHHHHHHTT-EEEEE---GGGGGG-SEEEEE----TT--S--EEEEE-HHHHHH--/-TT--HHHHHHHHHHHHHHHHHHHHHHHHHHHHHHHHHHHHHHHHHHHHHHHHHGGGHHHHHHHHT-SS-HHHIIIIIHHHHHHHHHHHHHHHHHHHHHHHHHHHHHHHH-HHHHHHHHHHHHHHHHHHHHHHHHHHHHHHHHHHHHHHHHHHHHHHHHTHHHHHHHT-HHHHHHHHHHHHHHHHHHHHHHHHHHHHHHHHHHHHHHHTTTHHHHHHHHHHHTTSS-HHHHHHHHHHHHHHHHHHTHHHHTHHHHHHHHHHHHHHHHHHHHHHHHH----TTSS-BEEEEEEE---------SSS-----PPEEEEEEEEEEE-TT--EEEEEEEEEEETT--EEEE--TTSSHHHHHHHHTT---BEEEEEEEEE---S--------S-S-------------S--HHHHTTEEEE-SSPPPPSSBHHHHHHTTTS-------S-----SGGGGGS--------SPPPPHHHHHHHHHHTT-HHHHHHH-TT-B--HHHHS-HHHHHHHHHHHHHHH--SEEEEESTTTTS-HHHHHHHHHHHHHTT-EEEEE---GGGGGG-SEEEEEPPP-TT--S--EEEEE-HHHHHH--

Organism: Pisum sativum (NCBI:txid3888)

Nearest PDB structures (foldseek):
  4a82-assembly1_A  TM=7.824E-01  e=3.706E-20  Homo sapiens
  6v9z-assembly1_B  TM=7.282E-01  e=7.769E-19  Acetivibrio thermocellus ATCC 27405
  6qv0-assembly1_A  TM=7.657E-01  e=4.346E-17  Thermotoga maritima MSB8
  4q4a-assembly1_A  TM=7.146E-01  e=3.251E-16  Thermotoga maritima MSB8
  8dck-assembly1_E  TM=7.359E-01  e=4.814E-16  Escherichia coli CFT073

InterPro domains:
  IPR003439 ABC transporter-like, ATP-binding domain [PF00005] (332-530)
  IPR003439 ABC transporter-like, ATP-binding domain [PS50893] (315-595)
  IPR003593 AAA+ ATPase domain [SM00382] (340-581)
  IPR011527 ABC transporter type 1, transmembrane domain [PF06472] (2-222)
  IPR011527 ABC transporter type 1, transmembrane domain [PS50929] (1-257)
  IPR017871 ABC transporter-like, conserved site [PS00211] (502-516)
  IPR027417 P-loop containing nucleoside triphosphate hydrolase [G3DSA:3.40.50.300] (307-579)
  IPR027417 P-loop containing nucleoside triphosphate hydrolase [SSF52540] (306-571)
  IPR036640 ABC transporter type 1, transmembrane domain superfamily [G3DSA:1.20.1560.10] (1-271)
  IPR036640 ABC transporter type 1, transmembrane domain superfamily [SSF90123] (4-269)
  IPR050835 ATP-binding cassette sub-family D [PTHR11384] (2-584)

Solvent-accessible surface area (backbone atoms only — not comparable to full-atom values): 64651 Å² total; per-residue (Å²): 107,89,81,64,45,64,70,60,46,55,51,51,50,50,52,52,52,53,49,47,66,59,43,46,59,52,53,46,49,48,54,45,50,51,52,51,50,25,50,53,48,30,53,52,50,42,52,54,50,48,51,53,38,45,41,65,49,35,50,34,54,36,58,76,64,61,73,61,81,60,63,46,52,47,57,58,50,37,41,48,50,46,34,47,47,52,52,52,49,51,51,49,52,50,50,28,50,55,48,38,62,57,35,48,56,51,38,46,68,74,42,49,69,59,46,53,51,49,50,51,50,33,53,51,47,38,54,50,40,49,65,62,43,56,62,48,28,56,41,42,40,49,34,54,51,32,46,47,51,36,44,48,53,44,48,48,49,58,75,40,22,63,36,38,55,50,43,38,24,47,66,49,49,48,51,53,50,41,52,35,44,48,55,26,49,54,44,47,53,52,43,49,51,50,49,42,57,41,41,53,50,46,49,49,55,61,55,53,55,75,49,47,52,57,63,67,48,41,64,42,40,72,71,62,76,46,57,74,67,53,52,58,51,48,41,52,35,48,50,55,40,44,58,41,58,32,42,59,47,74,38,40,67,60,49,25,47,47,50,30,41,51,50,52,50,48,52,50,49,51,50,48,45,58,68,63,50,78,57,82,64,64,70,91,45,49,46,42,77,43,81,41,66,60,73,76,70,78,68,75,69,77,68,86,68,75,75,70,81,75,60,56,63,40,36,39,36,43,53,28,29,37,32,44,98,86,66,47,66,38,42,49,60,44,64,49,75,34,34,58,76,46,20,36,32,39,37,53,55,79,87,24,37,70,68,54,50,52,29,35,74,72,67,74,40,48,52,18,35,34,37,38,37,35,39,29,77,72,76,79,76,76,74,81,78,81,79,74,83,78,67,73,80,69,78,67,71,78,67,73,81,62,75,69,54,67,60,61,29,78,81,46,36,38,42,48,39,47,61,61,63,76,67,60,93,40,26,50,52,52,50,48,34,45,52,81,49,65,79,72,70,68,72,74,80,74,71,77,78,70,71,81,55,50,81,67,51,72,67,72,67,72,68,58,84,63,79,76,78,50,71,66,53,54,55,50,39,31,46,72,52,70,43,49,64,53,48,76,70,56,39,55,82,36,71,55,64,49,75,76,73,42,52,68,33,54,41,32,35,49,49,49,35,23,47,63,72,65,60,35,59,34,34,42,30,38,37,44,55,49,63,38,29,62,69,55,42,53,49,52,54,50,51,41,51,72,71,62,38,16,38,38,34,36,51,61,60,72,76,54,46,71,75,20,38,31,34,39,40,35,38,69,61,53,94,87,52,91,62,62,39,59,50,79,44,74,23,67,50,43,58,56,65,76,99,107,89,79,64,43,63,70,60,47,56,52,50,50,51,52,51,52,52,48,46,66,59,43,48,59,51,54,44,48,48,53,45,50,50,54,50,48,25,50,53,48,30,52,52,50,41,51,54,50,48,49,52,39,45,42,62,48,35,49,35,53,37,58,76,63,61,72,60,81,60,65,45,49,46,58,58,51,36,41,48,50,46,35,46,48,51,51,52,48,50,50,48,51,50,51,27,52,55,47,38,61,58,35,48,56,50,38,46,68,74,42,48,69,60,46,55,52,49,51,51,51,33,53,51,46,39,53,49,43,51,66,62,42,56,63,50,28,57,41,43,40,49,34,54,50,33,46,47,52,36,43,48,51,44,47,48,48,59,75,40,21,64,36,37,54,51,44,39,25,48,65,47,50,50,51,54,48,42,52,35,44,47,55,27,49,53,44,47,52,51,42,50,53,50,49,42,58,42,41,54,49,47,49,49,55,60,55,52,54,75,48,47,53,57,63,67,49,41,62,42,39,71,71,62,76,46,57,74,68,54,51,58,50,47,42,52,34,47,51,56,40,45,58,41,58,32,41,60,47,74,36,40,68,62,50,27,49,47,50,30,42,50,51,53,50,49,52,51,48,51,51,48,46,59,68,61,51,78,58,83,66,63,72,88,45,48,47,43,76,44,81,41,67,61,73,77,70,77,71,77,69,75,71,87,68,75,75,70,82,75,59,55,63,41,38,37,34,44,52,28,29,36,32,44,96,87,66,46,67,38,41,49,60,43,64,48,74,35,35,57,76,47,19,35,34,40,35,55,56,79,86,24,38,69,68,55,51,52,29,36,75,71,67,74,40,47,53,18,34,34,36,38,37,36,38,30,74,73,76,78,75,75,73,79,76,82,80,75,83,79,67,75,81,70,77,66,73,75,68,77,74,74,64,64,62,64,61,62,27,79,81,46,37,37,39,48,40,45,60,62,62,73,69,60,93,40,26,49,53,53,49,49,34,46,52,82,48,66,77,75,70,68,70,74,79,74,71,79,78,70,71,79,55,50,82,68,50,74,66,74,68,72,70,58,84,61,81,75,80,49,72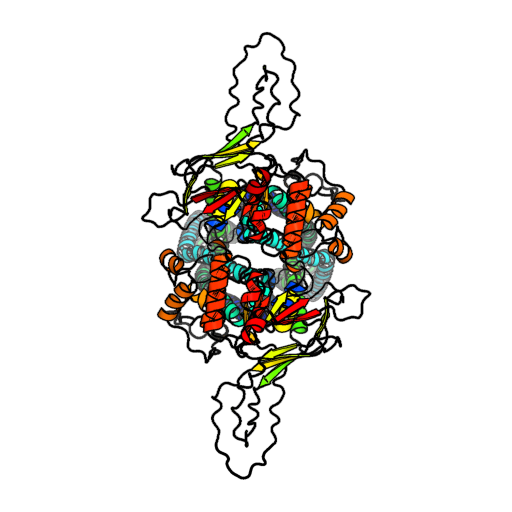,66,53,54,55,50,40,30,45,71,52,70,43,48,65,53,47,77,71,57,39,54,82,36,72,55,66,50,74,76,74,42,53,69,34,54,40,33,36,48,49,48,36,22,48,64,73,65,62,35,58,33,35,43,30,36,37,43,54,50,62,38,28,64,68,55,42,52,49,52,54,50,51,43,50,73,72,62,38,16,38,38,36,37,52,60,60,72,76,54,45,71,75,19,38,31,34,38,40,35,38,69,60,54,93,86,53,91,62,63,38,60,50,80,44,74,24,67,51,44,57,57,65,75,101